Protein AF-0000000078977078 (afdb_homodimer)

Sequence (780 aa):
MAVLTDRVHCNLVEHRSKALFCRFSRFACRSRRSGPVVCAAVLPEQPAISLERPDPLFSIPIPQHGIQTDATKLVGNTPMVFLNSVTKGCLGRIAAKLESFEPCCSVKDRIALSMIDRAELQGEIKPGRTILVEPTSGNTGVALAYVAAAKGYKLILTMPETMSIERRVLLRAFGATLILTPGRLGMTGAIRKAEQLVQSTPNAFMLQQFDNPANPEVHYRTTGPEIWRDTAGRVDIFVAGVGTGGTISGVGQYLKEHKPGVQLVAVEPAESPVISGGAPGYHQIQGIGAGFVPRNLRVDLLDEVLKVNSNEAVEMARRLAVEEGLLCGISSGAAVCAAIRLAKRVENRDKLIVTVLPSFGERYLSTGGRYHPSPGSCGGVVMWQGGRKRMAVLTDRVHCNLVEHRSKALFCRFSRFACRSRRSGPVVCAAVLPEQPAISLERPDPLFSIPIPQHGIQTDATKLVGNTPMVFLNSVTKGCLGRIAAKLESFEPCCSVKDRIALSMIDRAELQGEIKPGRTILVEPTSGNTGVALAYVAAAKGYKLILTMPETMSIERRVLLRAFGATLILTPGRLGMTGAIRKAEQLVQSTPNAFMLQQFDNPANPEVHYRTTGPEIWRDTAGRVDIFVAGVGTGGTISGVGQYLKEHKPGVQLVAVEPAESPVISGGAPGYHQIQGIGAGFVPRNLRVDLLDEVLKVNSNEAVEMARRLAVEEGLLCGISSGAAVCAAIRLAKRVENRDKLIVTVLPSFGERYLSTGGRYHPSPGSCGGVVMWQGGRKR

Nearest PDB structures (foldseek):
  4aec-assembly1_B  TM=9.937E-01  e=6.343E-49  Arabidopsis thaliana
  7n2t-assembly1_A-2  TM=9.957E-01  e=2.156E-48  Citrullus lanatus
  2isq-assembly1_A  TM=9.967E-01  e=3.379E-47  Arabidopsis thaliana
  3vbe-assembly1_A  TM=9.884E-01  e=2.497E-44  Glycine max
  3vc3-assembly3_E  TM=9.603E-01  e=8.305E-45  Glycine max

Foldseek 3Di:
DDDPPPDPPPPDPPPDPPPPDPPPPPPDPPPDPPDPPPPPPPPPPPPPPPPPPDPVPLPLDDPDPDDDPFLLVQAALADKDWDDQVLPQFQATEMAGQQCSGPVFFQLLLLLSLLVVVCVVVVLADAPQAEEEEADQDPNLLSNLQNCLRRRHAYEYEFAPPDDPVSVVSSCVSPHHYDHDHPVCGSVRRVVVSVVCQVPPPRYDYSQCLAHLSQLQSLLSGVLSSVCVNCVLQAAEEEEEAASQNNLNNNLVNNCVVPVNRAGEYEAAPQQPVLVPDAGGDADQPRHRNRHRGNNHDNVSHPYYDHDHQVQLLVQLLCCCPPVVANAGSRQSRRVVVQSVVSRDPVCRHGYYYYYRGGGNPSCVVVDPPNDDDCPDDDDDDDDDDDDDD/DDDDDPDPPPDDDDDPPDPPDPPPPPDDYYDDDPDDPPPPPPPPPPPPPPPPPDPVPLPLDDPDPDDDPFLLVQAALFDKDWDDQVLPQFQATEMAGQQCSGPVFFQLLLLLSLLVVVCVVVVLADAPQAEEEEADQDPNLLSNLQNCLRRRHAYEYEFAPPDDPVSVVSSCVSPHHYDHDHPVCGSVRRVVVRVVCQVPPPRYDYSQCLAHLSQLQSLLSGVLSSVCVNCVLQAAEEEEEAASQNNLNNNLVNNCVVPVNRAGEYEAAPQQPVLVPDAGGDADQPRHRPRHRGNNHDNVSHPYYDHDHQVQLLVQLLCCCPPVVANAGSRQSRRVVVQSVVSRDPVCRHGYYYYYRGGGNPSCVVVDPPNDDDCPDDDDDDDDDDDDDD

Organism: NCBI:txid3068

pLDDT: mean 81.71, std 28.44, range [15.67, 98.94]

Solvent-accessible surface area (backbone atoms only — not comparable to full-atom values): 41829 Å² total; per-residue (Å²): 132,88,71,85,75,80,79,76,82,75,82,71,86,76,81,81,78,82,74,78,80,76,79,71,78,76,76,81,80,74,74,78,77,72,72,78,76,76,74,72,74,73,68,75,75,70,76,72,77,70,74,65,76,63,70,80,79,65,65,61,82,64,84,75,79,34,60,30,81,37,58,80,68,56,58,64,90,54,56,32,27,36,61,58,65,90,47,68,86,40,48,20,46,46,33,34,38,37,25,33,48,24,89,82,24,22,51,34,39,49,32,36,46,30,42,52,51,52,35,41,75,70,63,76,45,47,65,78,63,27,34,39,35,43,58,41,76,52,63,52,38,44,20,37,23,32,47,26,11,44,62,46,32,50,40,39,30,20,26,30,60,72,56,57,65,68,52,53,52,56,33,34,48,22,45,22,24,37,37,28,26,57,52,91,48,32,66,63,39,8,42,51,50,36,52,50,45,41,74,70,36,86,54,37,43,68,67,50,76,38,63,32,67,38,30,19,45,41,20,34,68,41,54,20,42,49,51,38,59,30,45,70,64,52,63,38,30,44,35,30,55,33,34,43,20,17,61,57,29,10,22,44,54,42,45,32,74,78,37,68,79,42,40,28,32,39,29,34,32,54,50,17,28,33,87,81,70,45,61,58,46,80,72,73,40,61,77,33,43,76,54,58,74,35,74,35,36,48,67,89,68,50,73,44,76,46,67,36,46,49,68,61,9,45,51,40,18,46,45,32,10,35,49,40,29,43,60,35,30,38,38,26,10,31,20,49,52,51,47,48,57,51,17,54,34,76,93,30,52,78,33,35,34,38,30,47,30,44,26,44,20,76,82,47,61,82,76,39,80,67,72,51,67,62,93,79,67,78,42,54,79,42,75,58,75,80,86,73,78,128,135,94,76,89,74,87,77,81,85,79,83,77,87,82,83,72,86,76,78,80,76,78,73,76,75,78,81,77,88,89,86,83,83,78,73,82,76,76,76,73,75,71,71,76,75,69,73,73,78,69,73,67,77,65,71,79,78,64,65,61,82,66,84,76,78,33,59,30,81,37,59,79,69,55,59,63,90,53,55,32,28,37,62,60,65,90,47,68,87,40,48,20,45,47,34,34,38,38,25,33,49,25,89,82,25,21,50,35,43,50,31,35,47,30,41,52,51,50,36,40,75,70,63,75,44,47,66,78,63,26,33,40,35,43,58,40,75,51,62,55,38,46,19,38,24,32,46,26,11,43,62,47,33,50,40,38,31,19,26,31,59,73,57,56,66,69,52,52,51,55,33,34,46,21,45,23,22,36,36,27,25,57,51,91,46,33,66,62,40,9,41,52,48,37,53,49,45,41,72,71,36,86,54,38,43,68,68,51,76,37,63,30,65,39,30,18,45,40,20,33,69,41,54,19,44,48,50,38,58,32,47,70,63,53,63,39,31,43,34,31,54,34,34,42,19,18,61,57,29,11,22,44,54,42,45,33,74,76,38,68,80,41,41,28,33,39,29,34,34,54,50,17,29,34,86,81,70,45,61,58,48,80,72,73,41,60,77,32,43,75,52,59,74,36,74,33,37,50,67,90,66,50,72,43,76,45,69,37,44,48,69,59,9,46,52,40,17,46,45,33,9,35,48,39,30,42,58,35,30,37,37,26,9,32,20,50,52,52,49,48,58,52,17,52,34,75,92,30,53,77,34,33,34,38,32,46,30,44,27,44,21,77,82,48,59,80,76,39,80,67,72,51,63,61,91,79,75,64,44,52,79,41,77,57,76,80,86,73,77,128

Secondary structure (DSSP, 8-state):
-------------------------------------------------------S---------SEESSGGGG-----EEE--GGGTT-SSEEEEEEGGGSTTSBTHHHHHHHHHHHHHHTTS--TTTPEEEEE--SHHHHHHHHHHHHHT-EEEEEEETTS-HHHHHHHHHTT-EEEEE-GGGHHHHHHHHHHHHHHHSTTEEE--TTT-THHHHHIIIIIHHHHHHHTTT-EEEEEEE-SSSHHHHHHHHHHHHH-TT-EEEEEEETTS-TTTT------S-TTS--SS--TT--GGG-SEEEEE-HHHHHHHHHHIIIIIS--B-HHHHHHHHHHHHHHTSGGGTT-EEEEEE-BBGGGGTTT-TTSS--TTSSS-EEE-------/-------------------------------------------------------S---------SEESSGGGG-----EEE--GGGTT-SSEEEEEEGGGSTTSBTHHHHHHHHHHHHHHTTS--TTTPEEEEE--SHHHHHHHHHHHHHT-EEEEEEETTS-HHHHHHHHHTT-EEEEE-GGGHHHHHHHHHHHHHHHSTTEEE--TTT-THHHHHIIIIIHHHHHHHTTT-EEEEEEE-SSSHHHHHHHHHHHHH-TT-EEEEEEETTS-TTTT------S-TTS--SS--TT--GGG-SEEEEE-HHHHHHHHHHIIIIIS--B-HHHHHHHHHHHHHHTSGGGTT-EEEEEE-BBGGGGTTT-TTSS--TTTS--EEE-------

InterPro domains:
  IPR001216 Cysteine synthase/cystathionine beta-synthase, pyridoxal-phosphate attachment site [PS00901] (97-115)
  IPR001926 Tryptophan synthase beta chain-like, PALP domain [PF00291] (72-358)
  IPR005856 Cysteine synthase [TIGR01136] (72-367)
  IPR005859 Cysteine synthase CysK [TIGR01139] (72-367)
  IPR036052 Tryptophan synthase beta chain-like, PALP domain superfamily [G3DSA:3.40.50.1100] (74-366)
  IPR036052 Tryptophan synthase beta chain-like, PALP domain superfamily [G3DSA:3.40.50.1100] (109-211)
  IPR036052 Tryptophan synthase beta chain-like, PALP domain superfamily [SSF53686] (70-367)
  IPR050214 Cysteine synthase/Cystathionine beta-synthase [PTHR10314] (67-367)

Structure (mmCIF, N/CA/C/O backbone):
data_AF-0000000078977078-model_v1
#
loop_
_entity.id
_entity.type
_entity.pdbx_description
1 polymer 'Cysteine synthase'
#
loop_
_atom_site.group_PDB
_atom_site.id
_atom_site.type_symbol
_atom_site.label_atom_id
_atom_site.label_alt_id
_atom_site.label_comp_id
_atom_site.label_asym_id
_atom_site.label_entity_id
_atom_site.label_seq_id
_atom_site.pdbx_PDB_ins_code
_atom_site.Cartn_x
_atom_site.Cartn_y
_atom_site.Cartn_z
_atom_site.occupancy
_atom_site.B_iso_or_equiv
_atom_site.auth_seq_id
_atom_site.auth_comp_id
_atom_site.auth_asym_id
_atom_site.auth_atom_id
_atom_site.pdbx_PDB_model_num
ATOM 1 N N . MET A 1 1 ? -59.125 16.406 -40.156 1 18.19 1 MET A N 1
ATOM 2 C CA . MET A 1 1 ? -58.875 17.797 -40.562 1 18.19 1 MET A CA 1
ATOM 3 C C . MET A 1 1 ? -59.281 18.75 -39.438 1 18.19 1 MET A C 1
ATOM 5 O O . MET A 1 1 ? -59.406 19.953 -39.625 1 18.19 1 MET A O 1
ATOM 9 N N . ALA A 1 2 ? -59.688 18.234 -38.312 1 19.25 2 ALA A N 1
ATOM 10 C CA . ALA A 1 2 ? -60.562 18.953 -37.406 1 19.25 2 ALA A CA 1
ATOM 11 C C . ALA A 1 2 ? -59.875 20.156 -36.781 1 19.25 2 ALA A C 1
ATOM 13 O O . ALA A 1 2 ? -58.688 20.062 -36.406 1 19.25 2 ALA A O 1
ATOM 14 N N . VAL A 1 3 ? -60.375 21.422 -36.875 1 18.75 3 VAL A N 1
ATOM 15 C CA . VAL A 1 3 ? -60.188 22.859 -37 1 18.75 3 VAL A CA 1
ATOM 16 C C . VAL A 1 3 ? -60 23.469 -35.594 1 18.75 3 VAL A C 1
ATOM 18 O O . VAL A 1 3 ? -59.688 24.656 -35.469 1 18.75 3 VAL A O 1
ATOM 21 N N . LEU A 1 4 ? -60.25 22.734 -34.5 1 19.67 4 LEU A N 1
ATOM 22 C CA . LEU A 1 4 ? -60.781 23.5 -33.406 1 19.67 4 LEU A CA 1
ATOM 23 C C . LEU A 1 4 ? -59.75 24.453 -32.812 1 19.67 4 LEU A C 1
ATOM 25 O O . LEU A 1 4 ? -58.656 24.016 -32.438 1 19.67 4 LEU A O 1
ATOM 29 N N . THR A 1 5 ? -59.781 25.781 -33.188 1 19.45 5 THR A N 1
ATOM 30 C CA . THR A 1 5 ? -59.062 27.062 -33.062 1 19.45 5 THR A CA 1
ATOM 31 C C . THR A 1 5 ? -59.125 27.562 -31.625 1 19.45 5 THR A C 1
ATOM 33 O O . THR A 1 5 ? -60.188 27.906 -31.094 1 19.45 5 THR A O 1
ATOM 36 N N . ASP A 1 6 ? -58.594 26.781 -30.672 1 19.33 6 ASP A N 1
ATOM 37 C CA . ASP A 1 6 ? -58.75 27.016 -29.234 1 19.33 6 ASP A CA 1
ATOM 38 C C . ASP A 1 6 ? -58.281 28.422 -28.844 1 19.33 6 ASP A C 1
ATOM 40 O O . ASP A 1 6 ? -57.188 28.844 -29.219 1 19.33 6 ASP A O 1
ATOM 44 N N . ARG A 1 7 ? -59.219 29.328 -28.609 1 17.3 7 ARG A N 1
ATOM 45 C CA . ARG A 1 7 ? -59.375 30.75 -28.344 1 17.3 7 ARG A CA 1
ATOM 46 C C . ARG A 1 7 ? -58.562 31.172 -27.141 1 17.3 7 ARG A C 1
ATOM 48 O O . ARG A 1 7 ? -58.656 30.562 -26.062 1 17.3 7 ARG A O 1
ATOM 55 N N . VAL A 1 8 ? -57.406 31.984 -27.25 1 18.94 8 VAL A N 1
ATOM 56 C CA . VAL A 1 8 ? -56.219 32.562 -26.625 1 18.94 8 VAL A CA 1
ATOM 57 C C . VAL A 1 8 ? -56.656 33.625 -25.609 1 18.94 8 VAL A C 1
ATOM 59 O O . VAL A 1 8 ? -55.812 34.281 -25 1 18.94 8 VAL A O 1
ATOM 62 N N . HIS A 1 9 ? -57.906 33.469 -24.875 1 18.17 9 HIS A N 1
ATOM 63 C CA . HIS A 1 9 ? -58.312 34.75 -24.344 1 18.17 9 HIS A CA 1
ATOM 64 C C . HIS A 1 9 ? -57.312 35.25 -23.297 1 18.17 9 HIS A C 1
ATOM 66 O O . HIS A 1 9 ? -56.969 34.531 -22.375 1 18.17 9 HIS A O 1
ATOM 72 N N . CYS A 1 10 ? -56.5 36.406 -23.547 1 18.19 10 CYS A N 1
ATOM 73 C CA . CYS A 1 10 ? -55.438 37.281 -23.062 1 18.19 10 CYS A CA 1
ATOM 74 C C . CYS A 1 10 ? -55.906 38.062 -21.828 1 18.19 10 CYS A C 1
ATOM 76 O O . CYS A 1 10 ? -56.469 39.125 -21.969 1 18.19 10 CYS A O 1
ATOM 78 N N . ASN A 1 11 ? -56.625 37.406 -20.844 1 18.23 11 ASN A N 1
ATOM 79 C CA . ASN A 1 11 ? -57.219 38.375 -19.953 1 18.23 11 ASN A CA 1
ATOM 80 C C . ASN A 1 11 ? -56.188 39.25 -19.266 1 18.23 11 ASN A C 1
ATOM 82 O O . ASN A 1 11 ? -55.156 38.75 -18.812 1 18.23 11 ASN A O 1
ATOM 86 N N . LEU A 1 12 ? -56.219 40.594 -19.406 1 18.31 12 LEU A N 1
ATOM 87 C CA . LEU A 1 12 ? -55.531 41.906 -19.25 1 18.31 12 LEU A CA 1
ATOM 88 C C . LEU A 1 12 ? -55.469 42.312 -17.797 1 18.31 12 LEU A C 1
ATOM 90 O O . LEU A 1 12 ? -54.875 43.344 -17.453 1 18.31 12 LEU A O 1
ATOM 94 N N . VAL A 1 13 ? -55.719 41.5 -16.656 1 19.59 13 VAL A N 1
ATOM 95 C CA . VAL A 1 13 ? -56.156 42.344 -15.586 1 19.59 13 VAL A CA 1
ATOM 96 C C . VAL A 1 13 ? -55.031 43.219 -15.078 1 19.59 13 VAL A C 1
ATOM 98 O O . VAL A 1 13 ? -53.906 42.75 -14.93 1 19.59 13 VAL A O 1
ATOM 101 N N . GLU A 1 14 ? -55.156 44.562 -15.07 1 18.69 14 GLU A N 1
ATOM 102 C CA . GLU A 1 14 ? -54.469 45.844 -14.922 1 18.69 14 GLU A CA 1
ATOM 103 C C . GLU A 1 14 ? -54.125 46.125 -13.461 1 18.69 14 GLU A C 1
ATOM 105 O O . GLU A 1 14 ? -54.938 46.594 -12.695 1 18.69 14 GLU A O 1
ATOM 110 N N . HIS A 1 15 ? -53.719 45.125 -12.625 1 19.67 15 HIS A N 1
ATOM 111 C CA . HIS A 1 15 ? -53.75 45.531 -11.219 1 19.67 15 HIS A CA 1
ATOM 112 C C . HIS A 1 15 ? -52.781 46.656 -10.953 1 19.67 15 HIS A C 1
ATOM 114 O O . HIS A 1 15 ? -51.656 46.656 -11.461 1 19.67 15 HIS A O 1
ATOM 120 N N . ARG A 1 16 ? -53.312 47.812 -10.578 1 18.02 16 ARG A N 1
ATOM 121 C CA . ARG A 1 16 ? -52.906 49.219 -10.312 1 18.02 16 ARG A CA 1
ATOM 122 C C . ARG A 1 16 ? -51.875 49.281 -9.203 1 18.02 16 ARG A C 1
ATOM 124 O O . ARG A 1 16 ? -51.938 48.5 -8.25 1 18.02 16 ARG A O 1
ATOM 131 N N . SER A 1 17 ? -50.719 49.969 -9.453 1 17.2 17 SER A N 1
ATOM 132 C CA . SER A 1 17 ? -49.375 50.25 -9.023 1 17.2 17 SER A CA 1
ATOM 133 C C . SER A 1 17 ? -49.344 51.156 -7.793 1 17.2 17 SER A C 1
ATOM 135 O O . SER A 1 17 ? -49.25 52.375 -7.918 1 17.2 17 SER A O 1
ATOM 137 N N . LYS A 1 18 ? -50.375 50.938 -6.789 1 18.95 18 LYS A N 1
ATOM 138 C CA . LYS A 1 18 ? -50.469 52.062 -5.875 1 18.95 18 LYS A CA 1
ATOM 139 C C . LYS A 1 18 ? -49.125 52.406 -5.273 1 18.95 18 LYS A C 1
ATOM 141 O O . LYS A 1 18 ? -48.469 51.531 -4.688 1 18.95 18 LYS A O 1
ATOM 146 N N . ALA A 1 19 ? -48.438 53.531 -5.629 1 17.72 19 ALA A N 1
ATOM 147 C CA . ALA A 1 19 ? -47.156 54.219 -5.473 1 17.72 19 ALA A CA 1
ATOM 148 C C . ALA A 1 19 ? -46.938 54.656 -4.035 1 17.72 19 ALA A C 1
ATOM 150 O O . ALA A 1 19 ? -47.594 55.594 -3.572 1 17.72 19 ALA A O 1
ATOM 151 N N . LEU A 1 20 ? -47.188 53.75 -3.021 1 19.64 20 LEU A N 1
ATOM 152 C CA . LEU A 1 20 ? -47.156 54.312 -1.68 1 19.64 20 LEU A CA 1
ATOM 153 C C . LEU A 1 20 ? -45.844 55.094 -1.464 1 19.64 20 LEU A C 1
ATOM 155 O O . LEU A 1 20 ? -44.781 54.625 -1.812 1 19.64 20 LEU A O 1
ATOM 159 N N . PHE A 1 21 ? -45.969 56.438 -1.251 1 18.36 21 PHE A N 1
ATOM 160 C CA . PHE A 1 21 ? -45.125 57.625 -1.097 1 18.36 21 PHE A CA 1
ATOM 161 C C . PHE A 1 21 ? -44.156 57.438 0.065 1 18.36 21 PHE A C 1
ATOM 163 O O . PHE A 1 21 ? -44.562 57.062 1.168 1 18.36 21 PHE A O 1
ATOM 170 N N . CYS A 1 22 ? -42.875 57.062 -0.176 1 18.09 22 CYS A N 1
ATOM 171 C CA . CYS A 1 22 ? -41.625 56.844 0.519 1 18.09 22 CYS A CA 1
ATOM 172 C C . CYS A 1 22 ? -41.188 58.062 1.299 1 18.09 22 CYS A C 1
ATOM 174 O O . CYS A 1 22 ? -40.688 59.031 0.715 1 18.09 22 CYS A O 1
ATOM 176 N N . ARG A 1 23 ? -42.188 58.594 2.154 1 19.31 23 ARG A N 1
ATOM 177 C CA . ARG A 1 23 ? -41.812 59.875 2.732 1 19.31 23 ARG A CA 1
ATOM 178 C C . ARG A 1 23 ? -40.438 59.812 3.371 1 19.31 23 ARG A C 1
ATOM 180 O O . ARG A 1 23 ? -40.156 58.875 4.148 1 19.31 23 ARG A O 1
ATOM 187 N N . PHE A 1 24 ? -39.438 60.406 2.746 1 19.3 24 PHE A N 1
ATOM 188 C CA . PHE A 1 24 ? -38 60.562 2.854 1 19.3 24 PHE A CA 1
ATOM 189 C C . PHE A 1 24 ? -37.625 61.281 4.137 1 19.3 24 PHE A C 1
ATOM 191 O O . PHE A 1 24 ? -37.469 62.5 4.137 1 19.3 24 PHE A O 1
ATOM 198 N N . SER A 1 25 ? -38.438 61.094 5.262 1 19.3 25 SER A N 1
ATOM 199 C CA . SER A 1 25 ? -38.156 62.188 6.191 1 19.3 25 SER A CA 1
ATOM 200 C C . SER A 1 25 ? -36.656 62.219 6.543 1 19.3 25 SER A C 1
ATOM 202 O O . SER A 1 25 ? -36.031 61.188 6.746 1 19.3 25 SER A O 1
ATOM 204 N N . ARG A 1 26 ? -35.969 63.344 6.16 1 20.53 26 ARG A N 1
ATOM 205 C CA . ARG A 1 26 ? -34.625 63.844 6.117 1 20.53 26 ARG A CA 1
ATOM 206 C C . ARG A 1 26 ? -34.031 63.969 7.52 1 20.53 26 ARG A C 1
ATOM 208 O O . ARG A 1 26 ? -33.969 65.062 8.078 1 20.53 26 ARG A O 1
ATOM 215 N N . PHE A 1 27 ? -34.625 63.188 8.508 1 20.78 27 PHE A N 1
ATOM 216 C CA . PHE A 1 27 ? -34.25 63.719 9.805 1 20.78 27 PHE A CA 1
ATOM 217 C C . PHE A 1 27 ? -32.75 63.844 9.922 1 20.78 27 PHE A C 1
ATOM 219 O O . PHE A 1 27 ? -32 63.094 9.273 1 20.78 27 PHE A O 1
ATOM 226 N N . ALA A 1 28 ? -32.281 64.875 10.75 1 21.62 28 ALA A N 1
ATOM 227 C CA . ALA A 1 28 ? -31.141 65.75 11.117 1 21.62 28 ALA A CA 1
ATOM 228 C C . ALA A 1 28 ? -30 64.938 11.695 1 21.62 28 ALA A C 1
ATOM 230 O O . ALA A 1 28 ? -30.219 64.062 12.562 1 21.62 28 ALA A O 1
ATOM 231 N N . CYS A 1 29 ? -28.828 64.812 11 1 20.28 29 CYS A N 1
ATOM 232 C CA . CYS A 1 29 ? -27.547 64.125 11 1 20.28 29 CYS A CA 1
ATOM 233 C C . CYS A 1 29 ? -26.75 64.438 12.258 1 20.28 29 CYS A C 1
ATOM 235 O O . CYS A 1 29 ? -25.891 65.312 12.242 1 20.28 29 CYS A O 1
ATOM 237 N N . ARG A 1 30 ? -27.516 64.812 13.398 1 20.77 30 ARG A N 1
ATOM 238 C CA . ARG A 1 30 ? -26.672 65.438 14.375 1 20.77 30 ARG A CA 1
ATOM 239 C C . ARG A 1 30 ? -25.406 64.625 14.648 1 20.77 30 ARG A C 1
ATOM 241 O O . ARG A 1 30 ? -25.453 63.406 14.656 1 20.77 30 ARG A O 1
ATOM 248 N N . SER A 1 31 ? -24.25 65.375 14.609 1 20.69 31 SER A N 1
ATOM 249 C CA . SER A 1 31 ? -22.812 65.125 14.516 1 20.69 31 SER A CA 1
ATOM 250 C C . SER A 1 31 ? -22.297 64.375 15.719 1 20.69 31 SER A C 1
ATOM 252 O O . SER A 1 31 ? -21.094 64.062 15.789 1 20.69 31 SER A O 1
ATOM 254 N N . ARG A 1 32 ? -23.172 64.188 16.797 1 22.19 32 ARG A N 1
ATOM 255 C CA . ARG A 1 32 ? -22.375 64.188 18.031 1 22.19 32 ARG A CA 1
ATOM 256 C C . ARG A 1 32 ? -21.359 63.031 18.016 1 22.19 32 ARG A C 1
ATOM 258 O O . ARG A 1 32 ? -21.594 61.969 17.438 1 22.19 32 ARG A O 1
ATOM 265 N N . ARG A 1 33 ? -20.109 63.312 18.453 1 23.05 33 ARG A N 1
ATOM 266 C CA . ARG A 1 33 ? -18.75 62.781 18.516 1 23.05 33 ARG A CA 1
ATOM 267 C C . ARG A 1 33 ? -18.703 61.469 19.297 1 23.05 33 ARG A C 1
ATOM 269 O O . ARG A 1 33 ? -1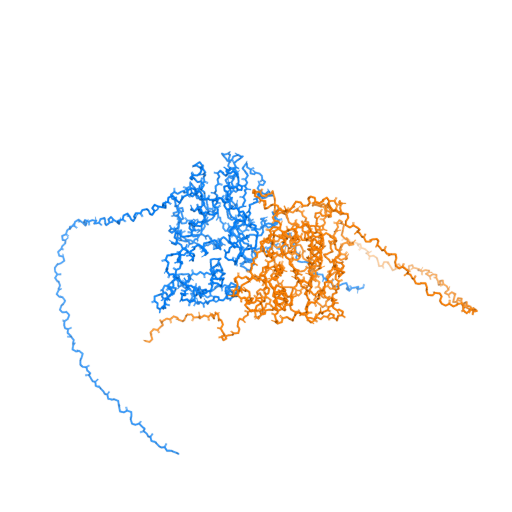7.625 61.031 19.703 1 23.05 33 ARG A O 1
ATOM 276 N N . SER A 1 34 ? -19.984 60.844 19.578 1 22.48 34 SER A N 1
ATOM 277 C CA . SER A 1 34 ? -19.875 59.969 20.75 1 22.48 34 SER A CA 1
ATOM 278 C C . SER A 1 34 ? -18.906 58.812 20.469 1 22.48 34 SER A C 1
ATOM 280 O O . SER A 1 34 ? -18.828 58.312 19.344 1 22.48 34 SER A O 1
ATOM 282 N N . GLY A 1 35 ? -17.828 58.719 21.266 1 25.23 35 GLY A N 1
ATOM 283 C CA . GLY A 1 35 ? -16.688 57.812 21.297 1 25.23 35 GLY A CA 1
ATOM 284 C C . GLY A 1 35 ? -17.078 56.375 21.281 1 25.23 35 GLY A C 1
ATOM 285 O O . GLY A 1 35 ? -18.047 55.969 21.922 1 25.23 35 GLY A O 1
ATOM 286 N N . PRO A 1 36 ? -17.031 55.719 20.094 1 25.16 36 PRO A N 1
ATOM 287 C CA . PRO A 1 36 ? -17.562 54.344 19.938 1 25.16 36 PRO A CA 1
ATOM 288 C C . PRO A 1 36 ? -17.031 53.375 20.984 1 25.16 36 PRO A C 1
ATOM 290 O O . PRO A 1 36 ? -15.852 53.406 21.328 1 25.16 36 PRO A O 1
ATOM 293 N N . VAL A 1 37 ? -17.812 53.156 22.062 1 24.94 37 VAL A N 1
ATOM 294 C CA . VAL A 1 37 ? -17.5 52.125 23.047 1 24.94 37 VAL A CA 1
ATOM 295 C C . VAL A 1 37 ? -17.328 50.781 22.359 1 24.94 37 VAL A C 1
ATOM 297 O O . VAL A 1 37 ? -18.219 50.312 21.672 1 24.94 37 VAL A O 1
ATOM 300 N N . VAL A 1 38 ? -16.141 50.5 21.875 1 23.44 38 VAL A N 1
ATOM 301 C CA . VAL A 1 38 ? -15.789 49.219 21.281 1 23.44 38 VAL A CA 1
ATOM 302 C C . VAL A 1 38 ? -16.234 48.062 22.188 1 23.44 38 VAL A C 1
ATOM 304 O O . VAL A 1 38 ? -15.781 47.969 23.328 1 23.44 38 VAL A O 1
ATOM 307 N N . CYS A 1 39 ? -17.578 47.781 22.234 1 22.08 39 CYS A N 1
ATOM 308 C CA . CYS A 1 39 ? -18.016 46.594 22.953 1 22.08 39 CYS A CA 1
ATOM 309 C C . CYS A 1 39 ? -17.156 45.375 22.594 1 22.08 39 CYS A C 1
ATOM 311 O O . CYS A 1 39 ? -17.141 44.938 21.453 1 22.08 39 CYS A O 1
ATOM 313 N N . ALA A 1 40 ? -15.953 45.25 23.141 1 24.33 40 ALA A N 1
ATOM 314 C CA . ALA A 1 40 ? -15.125 44.062 23.031 1 24.33 40 ALA A CA 1
ATOM 315 C C . ALA A 1 40 ? -15.938 42.781 23.312 1 24.33 40 ALA A C 1
ATOM 317 O O . ALA A 1 40 ? -16.406 42.594 24.438 1 24.33 40 ALA A O 1
ATOM 318 N N . ALA A 1 41 ? -16.859 42.5 22.438 1 24.33 41 ALA A N 1
ATOM 319 C CA . ALA A 1 41 ? -17.516 41.188 22.641 1 24.33 41 ALA A CA 1
ATOM 320 C C . ALA A 1 41 ? -16.5 40.125 23 1 24.33 41 ALA A C 1
ATOM 322 O O . ALA A 1 41 ? -15.562 39.875 22.25 1 24.33 41 ALA A O 1
ATOM 323 N N . VAL A 1 42 ? -16.188 40 24.266 1 27.8 42 VAL A N 1
ATOM 324 C CA . VAL A 1 42 ? -15.43 38.906 24.828 1 27.8 42 VAL A CA 1
ATOM 325 C C . VAL A 1 42 ? -16 37.562 24.328 1 27.8 42 VAL A C 1
ATOM 327 O O . VAL A 1 42 ? -17.188 37.281 24.547 1 27.8 42 VAL A O 1
ATOM 330 N N . LEU A 1 43 ? -15.672 37.219 23.141 1 26.41 43 LEU A N 1
ATOM 331 C CA . LEU A 1 43 ? -16.062 35.875 22.719 1 26.41 43 LEU A CA 1
ATOM 332 C C . LEU A 1 43 ? -15.875 34.875 23.828 1 26.41 43 LEU A C 1
ATOM 334 O O . LEU A 1 43 ? -14.844 34.875 24.516 1 26.41 43 LEU A O 1
ATOM 338 N N . PRO A 1 44 ? -16.953 34.406 24.453 1 28.72 44 PRO A N 1
ATOM 339 C CA . PRO A 1 44 ? -16.797 33.438 25.531 1 28.72 44 PRO A CA 1
ATOM 340 C C . PRO A 1 44 ? -15.766 32.344 25.203 1 28.72 44 PRO A C 1
ATOM 342 O O . PRO A 1 44 ? -15.562 32.031 24.031 1 28.72 44 PRO A O 1
ATOM 345 N N . GLU A 1 45 ? -14.703 32.25 25.984 1 28.67 45 GLU A N 1
ATOM 346 C CA . GLU A 1 45 ? -13.688 31.203 25.969 1 28.67 45 GLU A CA 1
ATOM 347 C C . GLU A 1 45 ? -14.328 29.828 25.812 1 28.67 45 GLU A C 1
ATOM 349 O O . GLU A 1 45 ? -15.172 29.438 26.625 1 28.67 45 GLU A O 1
ATOM 354 N N . GLN A 1 46 ? -14.727 29.453 24.656 1 28.25 46 GLN A N 1
ATOM 355 C CA . GLN A 1 46 ? -15.164 28.062 24.594 1 28.25 46 GLN A CA 1
ATOM 356 C C . GLN A 1 46 ? -14.258 27.156 25.438 1 28.25 46 GLN A C 1
ATOM 358 O O . GLN A 1 46 ? -13.031 27.312 25.422 1 28.25 46 GLN A O 1
ATOM 363 N N . PRO A 1 47 ? -14.781 26.578 26.5 1 29.91 47 PRO A N 1
ATOM 364 C CA . PRO A 1 47 ? -13.938 25.75 27.375 1 29.91 47 PRO A CA 1
ATOM 365 C C . PRO A 1 47 ? -13.016 24.812 26.594 1 29.91 47 PRO A C 1
ATOM 367 O O . PRO A 1 47 ? -13.352 24.391 25.484 1 29.91 47 PRO A O 1
ATOM 370 N N . ALA A 1 48 ? -11.734 24.969 26.703 1 32.88 48 ALA A N 1
ATOM 371 C CA . ALA A 1 48 ? -10.742 24 26.25 1 32.88 48 ALA A CA 1
ATOM 372 C C . ALA A 1 48 ? -11.242 22.578 26.453 1 32.88 48 ALA A C 1
ATOM 374 O O . ALA A 1 48 ? -11.672 22.219 27.547 1 32.88 48 ALA A O 1
ATOM 375 N N . ILE A 1 49 ? -11.852 21.969 25.562 1 32.03 49 ILE A N 1
ATOM 376 C CA . ILE A 1 49 ? -12.164 20.562 25.672 1 32.03 49 ILE A CA 1
ATOM 377 C C . ILE A 1 49 ? -11.016 19.828 26.375 1 32.03 49 ILE A C 1
ATOM 379 O O . ILE A 1 49 ? -9.891 19.797 25.875 1 32.03 49 ILE A O 1
ATOM 383 N N . SER A 1 50 ? -11.016 19.953 27.734 1 29.14 50 SER A N 1
ATOM 384 C CA . SER A 1 50 ? -10.102 19.094 28.469 1 29.14 50 SER A CA 1
ATOM 385 C C . SER A 1 50 ? -10.117 17.672 27.922 1 29.14 50 SER A C 1
ATOM 387 O O . SER A 1 50 ? -11.164 17.016 27.891 1 29.14 50 SER A O 1
ATOM 389 N N . LEU A 1 51 ? -9.383 17.391 26.938 1 32.69 51 LEU A N 1
ATOM 390 C CA . LEU A 1 51 ? -9.172 15.984 26.641 1 32.69 51 LEU A CA 1
ATOM 391 C C . LEU A 1 51 ? -8.992 15.18 27.922 1 32.69 51 LEU A C 1
ATOM 393 O O . LEU A 1 51 ? -8.039 15.398 28.672 1 32.69 51 LEU A O 1
ATOM 397 N N . GLU A 1 52 ? -10.016 14.961 28.734 1 29.84 52 GLU A N 1
ATOM 398 C CA . GLU A 1 52 ? -9.898 14.023 29.859 1 29.84 52 GLU A CA 1
ATOM 399 C C . GLU A 1 52 ? -8.844 12.961 29.578 1 29.84 52 GLU A C 1
ATOM 401 O O . GLU A 1 52 ? -8.672 12.531 28.438 1 29.84 52 GLU A O 1
ATOM 406 N N . ARG A 1 53 ? -7.898 12.836 30.531 1 34.12 53 ARG A N 1
ATOM 407 C CA . ARG A 1 53 ? -6.797 11.883 30.469 1 34.12 53 ARG A CA 1
ATOM 408 C C . ARG A 1 53 ? -7.293 10.492 30.094 1 34.12 53 ARG A C 1
ATOM 410 O O . ARG A 1 53 ? -8.125 9.906 30.781 1 34.12 53 ARG A O 1
ATOM 417 N N . PRO A 1 54 ? -7.363 10.312 28.797 1 34.5 54 PRO A N 1
ATOM 418 C CA . PRO A 1 54 ? -7.742 8.898 28.672 1 34.5 54 PRO A CA 1
ATOM 419 C C . PRO A 1 54 ? -7 8 29.672 1 34.5 54 PRO A C 1
ATOM 421 O O . PRO A 1 54 ? -5.938 8.375 30.172 1 34.5 54 PRO A O 1
ATOM 424 N N . ASP A 1 55 ? -7.582 7.031 30.312 1 30.61 55 ASP A N 1
ATOM 425 C CA . ASP A 1 55 ? -6.922 6.031 31.141 1 30.61 55 ASP A CA 1
ATOM 426 C C . ASP A 1 55 ? -5.52 5.719 30.625 1 30.61 55 ASP A C 1
ATOM 428 O O . ASP A 1 55 ? -5.312 5.609 29.406 1 30.61 55 ASP A O 1
ATOM 432 N N . PRO A 1 56 ? -4.449 6.145 31.297 1 36.06 56 PRO A N 1
ATOM 433 C CA . PRO A 1 56 ? -3.045 5.926 30.953 1 36.06 56 PRO A CA 1
ATOM 434 C C . PRO A 1 56 ? -2.824 4.621 30.188 1 36.06 56 PRO A C 1
ATOM 436 O O . PRO A 1 56 ? -1.706 4.34 29.75 1 36.06 56 PRO A O 1
ATOM 439 N N . LEU A 1 57 ? -3.539 3.607 30.562 1 32.44 57 LEU A N 1
ATOM 440 C CA . LEU A 1 57 ? -3.143 2.322 30 1 32.44 57 LEU A CA 1
ATOM 441 C C . LEU A 1 57 ? -3.32 2.314 28.484 1 32.44 57 LEU A C 1
ATOM 443 O O . LEU A 1 57 ? -4.316 1.8 27.984 1 32.44 57 LEU A O 1
ATOM 447 N N . PHE A 1 58 ? -3.236 3.439 27.922 1 38.59 58 PHE A N 1
ATOM 448 C CA . PHE A 1 58 ? -3.244 3.479 26.453 1 38.59 58 PHE A CA 1
ATOM 449 C C . PHE A 1 58 ? -2.227 2.498 25.891 1 38.59 58 PHE A C 1
ATOM 451 O O . PHE A 1 58 ? -1.02 2.686 26.047 1 38.59 58 PHE A O 1
ATOM 458 N N . SER A 1 59 ? -2.598 1.235 25.844 1 40.66 59 SER A N 1
ATOM 459 C CA . SER A 1 59 ? -1.846 0.063 25.406 1 40.66 59 SER A CA 1
ATOM 460 C C . SER A 1 59 ? -1.206 0.294 24.047 1 40.66 59 SER A C 1
ATOM 462 O O . SER A 1 59 ? -1.832 0.862 23.141 1 40.66 59 SER A O 1
ATOM 464 N N . ILE A 1 60 ? 0.083 0.561 24.125 1 49.03 60 ILE A N 1
ATOM 465 C CA . ILE A 1 60 ? 0.885 0.5 22.906 1 49.03 60 ILE A CA 1
ATOM 466 C C . ILE A 1 60 ? 0.281 -0.518 21.938 1 49.03 60 ILE A C 1
ATOM 468 O O . ILE A 1 60 ? 0.03 -1.666 22.312 1 49.03 60 ILE A O 1
ATOM 472 N N . PRO A 1 61 ? -0.225 0.045 20.859 1 52.16 61 PRO A N 1
ATOM 473 C CA . PRO A 1 61 ? -0.795 -0.909 19.906 1 52.16 61 PRO A CA 1
ATOM 474 C C . PRO A 1 61 ? 0.118 -2.105 19.656 1 52.16 61 PRO A C 1
ATOM 476 O O . PRO A 1 61 ? 1.321 -1.934 19.438 1 52.16 61 PRO A O 1
ATOM 479 N N . ILE A 1 62 ? -0.271 -3.318 20.141 1 53.72 62 ILE A N 1
ATOM 480 C CA . ILE A 1 62 ? 0.44 -4.559 19.859 1 53.72 62 ILE A CA 1
ATOM 481 C C . ILE A 1 62 ? 0.09 -5.043 18.453 1 53.72 62 ILE A C 1
ATOM 483 O O . ILE A 1 62 ? -1.074 -5.004 18.047 1 53.72 62 ILE A O 1
ATOM 487 N N . PRO A 1 63 ? 1.157 -5.18 17.719 1 59.09 63 PRO A N 1
ATOM 488 C CA . PRO A 1 63 ? 0.854 -5.738 16.391 1 59.09 63 PRO A CA 1
ATOM 489 C C . PRO A 1 63 ? -0.14 -6.895 16.453 1 59.09 63 PRO A C 1
ATOM 491 O O . PRO A 1 63 ? -0.044 -7.75 17.344 1 59.09 63 PRO A O 1
ATOM 494 N N . GLN A 1 64 ? -1.229 -6.676 15.82 1 62.94 64 GLN A N 1
ATOM 495 C CA . GLN A 1 64 ? -2.316 -7.648 15.883 1 62.94 64 GLN A CA 1
ATOM 496 C C . GLN A 1 64 ? -2.02 -8.859 15.008 1 62.94 64 GLN A C 1
ATOM 498 O O . GLN A 1 64 ? -1.859 -8.734 13.789 1 62.94 64 GLN A O 1
ATOM 503 N N . HIS A 1 65 ? -1.511 -9.883 15.641 1 78.81 65 HIS A N 1
ATOM 504 C CA . HIS A 1 65 ? -1.487 -11.172 14.969 1 78.81 65 HIS A CA 1
ATOM 505 C C . HIS A 1 65 ? -2.883 -11.789 14.898 1 78.81 65 HIS A C 1
ATOM 507 O O . HIS A 1 65 ? -3.783 -11.367 15.633 1 78.81 65 HIS A O 1
ATOM 513 N N . GLY A 1 66 ? -3.074 -12.477 13.797 1 92.81 66 GLY A N 1
ATOM 514 C CA . GLY A 1 66 ? -4.371 -13.102 13.609 1 92.81 66 GLY A CA 1
ATOM 515 C C . GLY A 1 66 ? -5.137 -12.547 12.422 1 92.81 66 GLY A C 1
ATOM 516 O O . GLY A 1 66 ? -4.668 -11.617 11.758 1 92.81 66 GLY A O 1
ATOM 517 N N . ILE A 1 67 ? -6.191 -13.164 12.219 1 97.94 67 ILE A N 1
ATOM 518 C CA . ILE A 1 67 ? -7.055 -12.719 11.133 1 97.94 67 ILE A CA 1
ATOM 519 C C . ILE A 1 67 ? -7.953 -11.586 11.617 1 97.94 67 ILE A C 1
ATOM 521 O O . ILE A 1 67 ? -8.68 -11.734 12.602 1 97.94 67 ILE A O 1
ATOM 525 N N . GLN A 1 68 ? -7.859 -10.422 11.016 1 97.88 68 GLN A N 1
ATOM 526 C CA . GLN A 1 68 ? -8.711 -9.289 11.375 1 97.88 68 GLN A CA 1
ATOM 527 C C . GLN A 1 68 ? -10.164 -9.547 10.984 1 97.88 68 GLN A C 1
ATOM 529 O O . GLN A 1 68 ? -10.43 -10.258 10.008 1 97.88 68 GLN A O 1
ATOM 534 N N . THR A 1 69 ? -11.094 -8.969 11.695 1 97.62 69 THR A N 1
ATOM 535 C CA . THR A 1 69 ? -12.508 -9.281 11.539 1 97.62 69 THR A CA 1
ATOM 536 C C . THR A 1 69 ? -13.07 -8.641 10.273 1 97.62 69 THR A C 1
ATOM 538 O O . THR A 1 69 ? -14.031 -9.141 9.688 1 97.62 69 THR A O 1
ATOM 541 N N . ASP A 1 70 ? -12.555 -7.426 9.938 1 97.44 70 ASP A N 1
ATOM 542 C CA . ASP A 1 70 ? -12.938 -6.719 8.719 1 97.44 70 ASP A CA 1
ATOM 543 C C . ASP A 1 70 ? -11.859 -5.727 8.297 1 97.44 70 ASP A C 1
ATOM 545 O O . ASP A 1 70 ? -10.859 -5.551 9 1 97.44 70 ASP A O 1
ATOM 549 N N . ALA A 1 71 ? -12.078 -5.078 7.203 1 98.06 71 ALA A N 1
ATOM 550 C CA . ALA A 1 71 ? -11.039 -4.258 6.586 1 98.06 71 ALA A CA 1
ATOM 551 C C . ALA A 1 71 ? -10.703 -3.047 7.453 1 98.06 71 ALA A C 1
ATOM 553 O O . ALA A 1 71 ? -9.609 -2.486 7.355 1 98.06 71 ALA A O 1
ATOM 554 N N . THR A 1 72 ? -11.625 -2.525 8.297 1 98.12 72 THR A N 1
ATOM 555 C CA . THR A 1 72 ? -11.391 -1.336 9.109 1 98.12 72 THR A CA 1
ATOM 556 C C . THR A 1 72 ? -10.375 -1.628 10.211 1 98.12 72 THR A C 1
ATOM 558 O O . THR A 1 72 ? -9.805 -0.705 10.797 1 98.12 72 THR A O 1
ATOM 561 N N . LYS A 1 73 ? -10.156 -2.918 10.477 1 97.62 73 LYS A N 1
ATOM 562 C CA . LYS A 1 73 ? -9.25 -3.307 11.555 1 97.62 73 LYS A CA 1
ATOM 563 C C . LYS A 1 73 ? -7.805 -3.377 11.062 1 97.62 73 LYS A C 1
ATOM 565 O O . LYS A 1 73 ? -6.895 -3.697 11.828 1 97.62 73 LYS A O 1
ATOM 570 N N . LEU A 1 74 ? -7.594 -2.994 9.828 1 97.56 74 LEU A N 1
ATOM 571 C CA . LEU A 1 74 ? -6.273 -3.053 9.211 1 97.56 74 LEU A CA 1
ATOM 572 C C . LEU A 1 74 ? -5.539 -1.725 9.375 1 97.56 74 LEU A C 1
ATOM 574 O O . LEU A 1 74 ? -4.352 -1.625 9.062 1 97.56 74 LEU A O 1
ATOM 578 N N . VAL A 1 75 ? -6.188 -0.688 9.859 1 98.19 75 VAL A N 1
ATOM 579 C CA . VAL A 1 75 ? -5.629 0.659 9.938 1 98.19 75 VAL A CA 1
ATOM 580 C C . VAL A 1 75 ? -4.645 0.745 11.102 1 98.19 75 VAL A C 1
ATOM 582 O O . VAL A 1 75 ? -4.949 0.309 12.219 1 98.19 75 VAL A O 1
ATOM 585 N N . GLY A 1 76 ? -3.441 1.244 10.844 1 96.69 76 GLY A N 1
ATOM 586 C CA . GLY A 1 76 ? -2.49 1.52 11.914 1 96.69 76 GLY A CA 1
ATOM 587 C C . GLY A 1 76 ? -1.33 0.542 11.945 1 96.69 76 GLY A C 1
ATOM 588 O O . GLY A 1 76 ? -1.163 -0.26 11.023 1 96.69 76 GLY A O 1
ATOM 589 N N . ASN A 1 77 ? -0.39 0.776 12.891 1 96 77 ASN A N 1
ATOM 590 C CA . ASN A 1 77 ? 0.81 -0.017 13.133 1 96 77 ASN A CA 1
ATOM 591 C C . ASN A 1 77 ? 1.712 -0.061 11.906 1 96 77 ASN A C 1
ATOM 593 O O . ASN A 1 77 ? 2.152 -1.135 11.492 1 96 77 ASN A O 1
ATOM 597 N N . THR A 1 78 ? 1.853 1.106 11.352 1 97.31 78 THR A N 1
ATOM 598 C CA . THR A 1 78 ? 2.697 1.204 10.164 1 97.31 78 THR A CA 1
ATOM 599 C C . THR A 1 78 ? 4.172 1.185 10.555 1 97.31 78 THR A C 1
ATOM 601 O O . THR A 1 78 ? 4.531 1.549 11.672 1 97.31 78 THR A O 1
ATOM 604 N N . PRO A 1 79 ? 5.059 0.815 9.664 1 97.62 79 PRO A N 1
ATOM 605 C CA . PRO A 1 79 ? 6.473 0.655 10.008 1 97.62 79 PRO A CA 1
ATOM 606 C C . PRO A 1 79 ? 7.242 1.973 9.961 1 97.62 79 PRO A C 1
ATOM 608 O O . PRO A 1 79 ? 6.715 2.984 9.5 1 97.62 79 PRO A O 1
ATOM 611 N N . MET A 1 80 ? 8.398 1.952 10.539 1 98.5 80 MET A N 1
ATOM 612 C CA . MET A 1 80 ? 9.375 3.033 10.445 1 98.5 80 MET A CA 1
ATOM 613 C C . MET A 1 80 ? 10.68 2.533 9.828 1 98.5 80 MET A C 1
ATOM 615 O O . MET A 1 80 ? 11.031 1.358 9.977 1 98.5 80 MET A O 1
ATOM 619 N N . VAL A 1 81 ? 11.383 3.424 9.18 1 98.75 81 VAL A N 1
ATOM 620 C CA . VAL A 1 81 ? 12.641 3.059 8.539 1 98.75 81 VAL A CA 1
ATOM 621 C C . VAL A 1 81 ? 13.625 4.219 8.641 1 98.75 81 VAL A C 1
ATOM 623 O O . VAL A 1 81 ? 13.234 5.387 8.57 1 98.75 81 VAL A O 1
ATOM 626 N N . PHE A 1 82 ? 14.891 3.898 8.852 1 98.75 82 PHE A N 1
ATOM 627 C CA . PHE A 1 82 ? 15.93 4.918 8.766 1 98.75 82 PHE A CA 1
ATOM 628 C C . PHE A 1 82 ? 16.172 5.34 7.32 1 98.75 82 PHE A C 1
ATOM 630 O O . PHE A 1 82 ? 16.141 4.504 6.414 1 98.75 82 PHE A O 1
ATOM 637 N N . LEU A 1 83 ? 16.344 6.609 7.105 1 98.81 83 LEU A N 1
ATOM 638 C CA . LEU A 1 83 ? 16.859 7.102 5.836 1 98.81 83 LEU A CA 1
ATOM 639 C C . LEU A 1 83 ? 18.375 7.102 5.828 1 98.81 83 LEU A C 1
ATOM 641 O O . LEU A 1 83 ? 19 7.445 6.832 1 98.81 83 LEU A O 1
ATOM 645 N N . ASN A 1 84 ? 18.984 6.73 4.695 1 98.06 84 ASN A N 1
ATOM 646 C CA . ASN A 1 84 ? 20.422 6.496 4.672 1 98.06 84 ASN A CA 1
ATOM 647 C C . ASN A 1 84 ? 21.109 7.324 3.59 1 98.06 84 ASN A C 1
ATOM 649 O O . ASN A 1 84 ? 21.812 8.281 3.895 1 98.06 84 ASN A O 1
ATOM 653 N N . SER A 1 85 ? 20.75 7.082 2.4 1 97.88 85 SER A N 1
ATOM 654 C CA . SER A 1 85 ? 21.453 7.684 1.269 1 97.88 85 SER A CA 1
ATOM 655 C C . SER A 1 85 ? 21.219 9.188 1.209 1 97.88 85 SER A C 1
ATOM 657 O O . SER A 1 85 ? 22.156 9.961 1.012 1 97.88 85 SER A O 1
ATOM 659 N N . VAL A 1 86 ? 20.016 9.656 1.427 1 98.56 86 VAL A N 1
ATOM 660 C CA . VAL A 1 86 ? 19.688 11.07 1.255 1 98.56 86 VAL A CA 1
ATOM 661 C C . VAL A 1 86 ? 20.141 11.859 2.477 1 98.56 86 VAL A C 1
ATOM 663 O O . VAL A 1 86 ? 20.125 13.094 2.465 1 98.56 86 VAL A O 1
ATOM 666 N N . THR A 1 87 ? 20.594 11.211 3.512 1 98.5 87 THR A N 1
ATOM 667 C CA . THR A 1 87 ? 20.938 11.906 4.746 1 98.5 87 THR A CA 1
ATOM 668 C C . THR A 1 87 ? 22.453 11.977 4.91 1 98.5 87 THR A C 1
ATOM 670 O O . THR A 1 87 ? 22.953 12.266 6 1 98.5 87 THR A O 1
ATOM 673 N N . LYS A 1 88 ? 23.188 11.578 3.904 1 97.44 88 LYS A N 1
ATOM 674 C CA . LYS A 1 88 ? 24.641 11.703 3.973 1 97.44 88 LYS A CA 1
ATOM 675 C C . LYS A 1 88 ? 25.047 13.125 4.34 1 97.44 88 LYS A C 1
ATOM 677 O O . LYS A 1 88 ? 24.531 14.094 3.77 1 97.44 88 LYS A O 1
ATOM 682 N N . GLY A 1 89 ? 25.875 13.266 5.324 1 97.5 89 GLY A N 1
ATOM 683 C CA . GLY A 1 89 ? 26.359 14.57 5.75 1 97.5 89 GLY A CA 1
ATOM 684 C C . GLY A 1 89 ? 25.578 15.141 6.926 1 97.5 89 GLY A C 1
ATOM 685 O O . GLY A 1 89 ? 25.969 16.172 7.484 1 97.5 89 GLY A O 1
ATOM 686 N N . CYS A 1 90 ? 24.531 14.531 7.309 1 98.5 90 CYS A N 1
ATOM 687 C CA . CYS A 1 90 ? 23.75 14.984 8.453 1 98.5 90 CYS A CA 1
ATOM 688 C C . CYS A 1 90 ? 24.422 14.594 9.766 1 98.5 90 CYS A C 1
ATOM 690 O O . CYS A 1 90 ? 25.172 13.617 9.812 1 98.5 90 CYS A O 1
ATOM 692 N N . LEU A 1 91 ? 24.172 15.359 10.812 1 98.62 91 LEU A N 1
ATOM 693 C CA . LEU A 1 91 ? 24.719 15.125 12.141 1 98.62 91 LEU A CA 1
ATOM 694 C C . LEU A 1 91 ? 23.75 14.312 12.992 1 98.62 91 LEU A C 1
ATOM 696 O O . LEU A 1 91 ? 24.172 13.562 13.875 1 98.62 91 LEU A O 1
ATOM 700 N N . GLY A 1 92 ? 22.469 14.508 12.812 1 98.62 92 GLY A N 1
ATOM 701 C CA . GLY A 1 92 ? 21.438 13.703 13.438 1 98.62 92 GLY A CA 1
ATOM 702 C C . GLY A 1 92 ? 20.953 12.578 12.555 1 98.62 92 GLY A C 1
ATOM 703 O O . GLY A 1 92 ? 21.234 12.555 11.352 1 98.62 92 GLY A O 1
ATOM 704 N N . ARG A 1 93 ? 20.25 11.625 13.102 1 98.5 93 ARG A N 1
ATOM 705 C CA . ARG A 1 93 ? 19.672 10.523 12.352 1 98.5 93 ARG A CA 1
ATOM 706 C C . ARG A 1 93 ? 18.203 10.797 12.016 1 98.5 93 ARG A C 1
ATOM 708 O O . ARG A 1 93 ? 17.484 11.414 12.805 1 98.5 93 ARG A O 1
ATOM 715 N N . ILE A 1 94 ? 17.828 10.367 10.914 1 98.94 94 ILE A N 1
ATOM 716 C CA . ILE A 1 94 ? 16.453 10.609 10.477 1 98.94 94 ILE A CA 1
ATOM 717 C C . ILE A 1 94 ? 15.742 9.273 10.25 1 98.94 94 ILE A C 1
ATOM 719 O O . ILE A 1 94 ? 16.25 8.406 9.547 1 98.94 94 ILE A O 1
ATOM 723 N N . ALA A 1 95 ? 14.609 9.078 10.859 1 98.94 95 ALA A N 1
ATOM 724 C CA . ALA A 1 95 ? 13.703 7.957 10.617 1 98.94 95 ALA A CA 1
ATOM 725 C C . ALA A 1 95 ? 12.359 8.445 10.086 1 98.94 95 ALA A C 1
ATOM 727 O O . ALA A 1 95 ? 11.914 9.555 10.406 1 98.94 95 ALA A O 1
ATOM 728 N N . ALA A 1 96 ? 11.742 7.629 9.281 1 98.94 96 ALA A N 1
ATOM 729 C CA . ALA A 1 96 ? 10.461 7.984 8.672 1 98.94 96 ALA A CA 1
ATOM 730 C C . ALA A 1 96 ? 9.375 6.988 9.062 1 98.94 96 ALA A C 1
ATOM 732 O O . ALA A 1 96 ? 9.594 5.773 9.023 1 98.94 96 ALA A O 1
ATOM 733 N N . LYS A 1 97 ? 8.234 7.477 9.57 1 98.81 97 LYS A N 1
ATOM 734 C CA . LYS A 1 97 ? 7.004 6.695 9.719 1 98.81 97 LYS A CA 1
ATOM 735 C C . LYS A 1 97 ? 6.305 6.523 8.375 1 98.81 97 LYS A C 1
ATOM 737 O O . LYS A 1 97 ? 5.977 7.508 7.707 1 98.81 97 LYS A O 1
ATOM 742 N N . LEU A 1 98 ? 6.066 5.273 7.918 1 98.62 98 LEU A N 1
ATOM 743 C CA . LEU A 1 98 ? 5.609 5.004 6.559 1 98.62 98 LEU A CA 1
ATOM 744 C C . LEU A 1 98 ? 4.105 4.742 6.527 1 98.62 98 LEU A C 1
ATOM 746 O O . LEU A 1 98 ? 3.67 3.592 6.57 1 98.62 98 LEU A O 1
ATOM 750 N N . GLU A 1 99 ? 3.336 5.793 6.266 1 98.5 99 GLU A N 1
ATOM 751 C CA . GLU A 1 99 ? 1.88 5.699 6.301 1 98.5 99 GLU A CA 1
ATOM 752 C C . GLU A 1 99 ? 1.327 5.199 4.969 1 98.5 99 GLU A C 1
ATOM 754 O O . GLU A 1 99 ? 0.122 4.977 4.836 1 98.5 99 GLU A O 1
ATOM 759 N N . SER A 1 100 ? 2.203 4.973 3.979 1 97.5 100 SER A N 1
ATOM 760 C CA . SER A 1 100 ? 1.812 4.297 2.746 1 97.5 100 SER A CA 1
ATOM 761 C C . SER A 1 100 ? 1.412 2.848 3.012 1 97.5 100 SER A C 1
ATOM 763 O O . SER A 1 100 ? 0.821 2.195 2.15 1 97.5 100 SER A O 1
ATOM 765 N N . PHE A 1 101 ? 1.687 2.352 4.184 1 97.62 101 PHE A N 1
ATOM 766 C CA . PHE A 1 101 ? 1.37 0.97 4.527 1 97.62 101 PHE A CA 1
ATOM 767 C C . PHE A 1 101 ? -0.036 0.865 5.105 1 97.62 101 PHE A C 1
ATOM 769 O O . PHE A 1 101 ? -0.438 -0.198 5.582 1 97.62 101 PHE A O 1
ATOM 776 N N . GLU A 1 102 ? -0.78 1.917 5.062 1 98 102 GLU A N 1
ATOM 777 C CA . GLU A 1 102 ? -2.203 1.866 5.379 1 98 102 GLU A CA 1
ATOM 778 C C . GLU A 1 102 ? -2.99 1.165 4.273 1 98 102 GLU A C 1
ATOM 780 O O . GLU A 1 102 ? -2.508 1.035 3.148 1 98 102 GLU A O 1
ATOM 785 N N . PRO A 1 103 ? -4.223 0.743 4.508 1 97.62 103 PRO A N 1
ATOM 786 C CA . PRO A 1 103 ? -5.008 -0.032 3.543 1 97.62 103 PRO A CA 1
ATOM 787 C C . PRO A 1 103 ? -5.133 0.664 2.189 1 97.62 103 PRO A C 1
ATOM 789 O O . PRO A 1 103 ? -5.078 0.008 1.146 1 97.62 103 PRO A O 1
ATOM 792 N N . CYS A 1 104 ? -5.301 1.942 2.256 1 97.31 104 CYS A N 1
ATOM 793 C CA . CYS A 1 104 ? -5.43 2.68 1.004 1 97.31 104 CYS A CA 1
ATOM 794 C C . CYS A 1 104 ? -4.227 3.592 0.787 1 97.31 104 CYS A C 1
ATOM 796 O O . CYS A 1 104 ? -4.34 4.625 0.124 1 97.31 104 CYS A O 1
ATOM 798 N N . CYS A 1 105 ? -3.104 3.305 1.473 1 97.31 105 CYS A N 1
ATOM 799 C CA . CYS A 1 105 ? -1.752 3.773 1.192 1 97.31 105 CYS A CA 1
ATOM 800 C C . CYS A 1 105 ? -1.592 5.238 1.583 1 97.31 105 CYS A C 1
ATOM 802 O O . CYS A 1 105 ? -0.903 5.996 0.898 1 97.31 105 CYS A O 1
ATOM 804 N N . SER A 1 106 ? -2.328 5.668 2.641 1 97.88 106 SER A N 1
ATOM 805 C CA . SER A 1 106 ? -2.082 7.027 3.113 1 97.88 106 SER A CA 1
ATOM 806 C C . SER A 1 106 ? -2.473 7.184 4.578 1 97.88 106 SER A C 1
ATOM 808 O O . SER A 1 106 ? -3.256 6.387 5.105 1 97.88 106 SER A O 1
ATOM 810 N N . VAL A 1 107 ? -1.99 8.219 5.152 1 98.62 107 VAL A N 1
ATOM 811 C CA . VAL A 1 107 ? -2.209 8.539 6.555 1 98.62 107 VAL A CA 1
ATOM 812 C C . VAL A 1 107 ? -3.684 8.859 6.793 1 98.62 107 VAL A C 1
ATOM 814 O O . VAL A 1 107 ? -4.176 8.75 7.914 1 98.62 107 VAL A O 1
ATOM 817 N N . LYS A 1 108 ? -4.418 9.164 5.695 1 98.69 108 LYS A N 1
ATOM 818 C CA . LYS A 1 108 ? -5.797 9.633 5.828 1 98.69 108 LYS A CA 1
ATOM 819 C C . LYS A 1 108 ? -6.73 8.477 6.195 1 98.69 108 LYS A C 1
ATOM 821 O O . LYS A 1 108 ? -7.852 8.703 6.656 1 98.69 108 LYS A O 1
ATOM 826 N N . ASP A 1 109 ? -6.266 7.262 6.004 1 98.75 109 ASP A N 1
ATOM 827 C CA . ASP A 1 109 ? -7.066 6.121 6.441 1 98.75 109 ASP A CA 1
ATOM 828 C C . ASP A 1 109 ? -7.344 6.188 7.941 1 98.75 109 ASP A C 1
ATOM 830 O O . ASP A 1 109 ? -8.43 5.816 8.391 1 98.75 109 ASP A O 1
ATOM 834 N N . ARG A 1 110 ? -6.363 6.672 8.695 1 98.75 110 ARG A N 1
ATOM 835 C CA . ARG A 1 110 ? -6.52 6.797 10.141 1 98.75 110 ARG A CA 1
ATOM 836 C C . ARG A 1 110 ? -7.656 7.75 10.484 1 98.75 110 ARG A C 1
ATOM 838 O O . ARG A 1 110 ? -8.531 7.414 11.289 1 98.75 110 ARG A O 1
ATOM 845 N N . ILE A 1 111 ? -7.672 8.875 9.883 1 98.75 111 ILE A N 1
ATOM 846 C CA . ILE A 1 111 ? -8.617 9.898 10.312 1 98.75 111 ILE A CA 1
ATOM 847 C C . ILE A 1 111 ? -10.008 9.578 9.781 1 98.75 111 ILE A C 1
ATOM 849 O O . ILE A 1 111 ? -11.016 9.859 10.438 1 98.75 111 ILE A O 1
ATOM 853 N N . ALA A 1 112 ? -10.094 9.031 8.531 1 98.81 112 ALA A N 1
ATOM 854 C CA . ALA A 1 112 ? -11.391 8.617 8.016 1 98.81 112 ALA A CA 1
ATOM 855 C C . ALA A 1 112 ? -12.07 7.641 8.977 1 98.81 112 ALA A C 1
ATOM 857 O O . ALA A 1 112 ? -13.234 7.832 9.352 1 98.81 112 ALA A O 1
ATOM 858 N N . LEU A 1 113 ? -11.336 6.652 9.414 1 98.88 113 LEU A N 1
ATOM 859 C CA . LEU A 1 113 ? -11.883 5.668 10.344 1 98.88 113 LEU A CA 1
ATOM 860 C C . LEU A 1 113 ? -12.266 6.324 11.664 1 98.88 113 LEU A C 1
ATOM 862 O O . LEU A 1 113 ? -13.352 6.086 12.195 1 98.88 113 LEU A O 1
ATOM 866 N N . SER A 1 114 ? -11.406 7.105 12.18 1 98.81 114 SER A N 1
ATOM 867 C CA . SER A 1 114 ? -11.602 7.738 13.484 1 98.81 114 SER A CA 1
ATOM 868 C C . SER A 1 114 ? -12.836 8.633 13.477 1 98.81 114 SER A C 1
ATOM 870 O O . SER A 1 114 ? -13.656 8.586 14.398 1 98.81 114 SER A O 1
ATOM 872 N N . MET A 1 115 ? -12.969 9.453 12.445 1 98.81 115 MET A N 1
ATOM 873 C CA . MET A 1 115 ? -14.094 10.383 12.375 1 98.81 115 MET A CA 1
ATOM 874 C C . MET A 1 115 ? -15.414 9.641 12.25 1 98.81 115 MET A C 1
ATOM 876 O O . MET A 1 115 ? -16.406 10 12.898 1 98.81 115 MET A O 1
ATOM 880 N N . ILE A 1 116 ? -15.438 8.594 11.484 1 98.81 116 ILE A N 1
ATOM 881 C CA . ILE A 1 116 ? -16.656 7.805 11.32 1 98.81 116 ILE A CA 1
ATOM 882 C C . ILE A 1 116 ? -16.953 7.047 12.609 1 98.81 116 ILE A C 1
ATOM 884 O O . ILE A 1 116 ? -18.094 7.051 13.086 1 98.81 116 ILE A O 1
ATOM 888 N N . ASP A 1 117 ? -15.969 6.418 13.25 1 98.62 117 ASP A N 1
ATOM 889 C CA . ASP A 1 117 ? -16.156 5.695 14.5 1 98.62 117 ASP A CA 1
ATOM 890 C C . ASP A 1 117 ? -16.703 6.613 15.586 1 98.62 117 ASP A C 1
ATOM 892 O O . ASP A 1 117 ? -17.625 6.23 16.328 1 98.62 117 ASP A O 1
ATOM 896 N N . ARG A 1 118 ? -16.125 7.77 15.711 1 98.44 118 ARG A N 1
ATOM 897 C CA . ARG A 1 118 ? -16.547 8.719 16.734 1 98.44 118 ARG A CA 1
ATOM 898 C C . ARG A 1 118 ? -18 9.125 16.516 1 98.44 118 ARG A C 1
ATOM 900 O O . ARG A 1 118 ? -18.781 9.188 17.469 1 98.44 118 ARG A O 1
ATOM 907 N N . ALA A 1 119 ? -18.328 9.438 15.281 1 98.5 119 ALA A N 1
ATOM 908 C CA . ALA A 1 119 ? -19.703 9.812 14.969 1 98.5 119 ALA A CA 1
ATOM 909 C C . ALA A 1 119 ? -20.672 8.672 15.281 1 98.5 119 ALA A C 1
ATOM 911 O O . ALA A 1 119 ? -21.781 8.906 15.75 1 98.5 119 ALA A O 1
ATOM 912 N N . GLU A 1 120 ? -20.266 7.418 14.984 1 98.38 120 GLU A N 1
ATOM 913 C CA . GLU A 1 120 ? -21.078 6.254 15.336 1 98.38 120 GLU A CA 1
ATOM 914 C C . GLU A 1 120 ? -21.25 6.141 16.844 1 98.38 120 GLU A C 1
ATOM 916 O O . GLU A 1 120 ? -22.359 5.926 17.344 1 98.38 120 GLU A O 1
ATOM 921 N N . LEU A 1 121 ? -20.188 6.277 17.531 1 98 121 LEU A N 1
ATOM 922 C CA . LEU A 1 121 ? -20.188 6.164 18.984 1 98 121 LEU A CA 1
ATOM 923 C C . LEU A 1 121 ? -21.109 7.203 19.609 1 98 121 LEU A C 1
ATOM 925 O O . LEU A 1 121 ? -21.766 6.934 20.625 1 98 121 LEU A O 1
ATOM 929 N N . GLN A 1 122 ? -21.188 8.359 19 1 97.81 122 GLN A N 1
ATOM 930 C CA . GLN A 1 122 ? -22 9.453 19.516 1 97.81 122 GLN A CA 1
ATOM 931 C C . GLN A 1 122 ? -23.453 9.344 19.031 1 97.81 122 GLN A C 1
ATOM 933 O O . GLN A 1 122 ? -24.297 10.172 19.375 1 97.81 122 GLN A O 1
ATOM 938 N N . GLY A 1 123 ? -23.688 8.391 18.172 1 97.56 123 GLY A N 1
ATOM 939 C CA . GLY A 1 123 ? -25.031 8.148 17.688 1 97.56 123 GLY A CA 1
ATOM 940 C C . GLY A 1 123 ? -25.469 9.109 16.609 1 97.56 123 GLY A C 1
ATOM 941 O O . GLY A 1 123 ? -26.656 9.219 16.297 1 97.56 123 GLY A O 1
ATOM 942 N N . GLU A 1 124 ? -24.516 9.789 16.016 1 97.69 124 GLU A N 1
ATOM 943 C CA . GLU A 1 124 ? -24.828 10.797 15.008 1 97.69 124 GLU A CA 1
ATOM 944 C C . GLU A 1 124 ? -25.078 10.148 13.648 1 97.69 124 GLU A C 1
ATOM 946 O O . GLU A 1 124 ? -25.781 10.719 12.805 1 97.69 124 GLU A O 1
ATOM 951 N N . ILE A 1 125 ? -24.469 8.922 13.469 1 98.38 125 ILE A N 1
ATOM 952 C CA . ILE A 1 125 ? -24.625 8.266 12.172 1 98.38 125 ILE A CA 1
ATOM 953 C C . ILE A 1 125 ? -24.844 6.766 12.383 1 98.38 125 ILE A C 1
ATOM 955 O O . ILE A 1 125 ? -24.547 6.23 13.453 1 98.38 125 ILE A O 1
ATOM 959 N N . LYS A 1 126 ? -25.359 6.176 11.336 1 98 126 LYS A N 1
ATOM 960 C CA . LYS A 1 126 ? -25.609 4.734 11.305 1 98 126 LYS A CA 1
ATOM 961 C C . LYS A 1 126 ? -25.531 4.199 9.875 1 98 126 LYS A C 1
ATOM 963 O O . LYS A 1 126 ? -26.078 4.805 8.953 1 98 126 LYS A O 1
ATOM 968 N N . PRO A 1 127 ? -24.828 3.035 9.75 1 96.75 127 PRO A N 1
ATOM 969 C CA . PRO A 1 127 ? -24.781 2.432 8.414 1 96.75 127 PRO A CA 1
ATOM 970 C C . PRO A 1 127 ? -26.172 2.111 7.852 1 96.75 127 PRO A C 1
ATOM 972 O O . PRO A 1 127 ? -27.047 1.684 8.594 1 96.75 127 PRO A O 1
ATOM 975 N N . GLY A 1 128 ? -26.312 2.285 6.551 1 94.88 128 GLY A N 1
ATOM 976 C CA . GLY A 1 128 ? -27.578 2 5.91 1 94.88 128 GLY A CA 1
ATOM 977 C C . GLY A 1 128 ? -28.594 3.127 6.047 1 94.88 128 GLY A C 1
ATOM 978 O O . GLY A 1 128 ? -29.594 3.15 5.344 1 94.88 128 GLY A O 1
ATOM 979 N N . ARG A 1 129 ? -28.328 4.043 6.848 1 96.56 129 ARG A N 1
ATOM 980 C CA . ARG A 1 129 ? -29.266 5.137 7.094 1 96.56 129 ARG A CA 1
ATOM 981 C C . ARG A 1 129 ? -28.641 6.477 6.719 1 96.56 129 ARG A C 1
ATOM 983 O O . ARG A 1 129 ? -29.266 7.273 6.008 1 96.56 129 ARG A O 1
ATOM 990 N N . THR A 1 130 ? -27.516 6.695 7.246 1 98.19 130 THR A N 1
ATOM 991 C CA . THR A 1 130 ? -26.859 7.992 7.078 1 98.19 130 THR A CA 1
ATOM 992 C C . THR A 1 130 ? -26.078 8.039 5.77 1 98.19 130 THR A C 1
ATOM 994 O O . THR A 1 130 ? -25.406 7.078 5.406 1 98.19 130 THR A O 1
ATOM 997 N N . ILE A 1 131 ? -26.172 9.164 5.113 1 98.25 131 ILE A N 1
ATOM 998 C CA . ILE A 1 131 ? -25.328 9.461 3.953 1 98.25 131 ILE A CA 1
ATOM 999 C C . ILE A 1 131 ? -24.172 10.367 4.371 1 98.25 131 ILE A C 1
ATOM 1001 O O . ILE A 1 131 ? -24.391 11.469 4.871 1 98.25 131 ILE A O 1
ATOM 1005 N N . LEU A 1 132 ? -22.969 9.914 4.195 1 98.69 132 LEU A N 1
ATOM 1006 C CA . LEU A 1 132 ? -21.797 10.742 4.484 1 98.69 132 LEU A CA 1
ATOM 1007 C C . LEU A 1 132 ? -21.516 11.695 3.326 1 98.69 132 LEU A C 1
ATOM 1009 O O . LEU A 1 132 ? -21.625 11.305 2.158 1 98.69 132 LEU A O 1
ATOM 1013 N N . VAL A 1 133 ? -21.188 12.93 3.654 1 98.31 133 VAL A N 1
ATOM 1014 C CA . VAL A 1 133 ? -20.875 13.953 2.666 1 98.31 133 VAL A CA 1
ATOM 1015 C C . VAL A 1 133 ? -19.547 14.633 3.037 1 98.31 133 VAL A C 1
ATOM 1017 O O . VAL A 1 133 ? -19.312 14.953 4.203 1 98.31 133 VAL A O 1
ATOM 1020 N N . GLU A 1 134 ? -18.672 14.797 2.125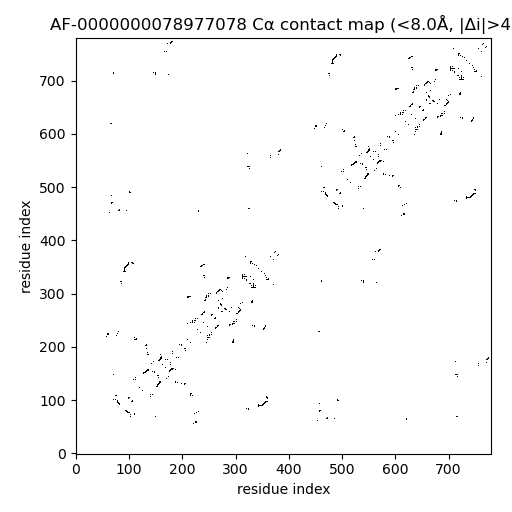 1 98.19 134 GLU A N 1
ATOM 1021 C CA . GLU A 1 134 ? -17.406 15.477 2.391 1 98.19 134 GLU A CA 1
ATOM 1022 C C . GLU A 1 134 ? -16.859 16.156 1.132 1 98.19 134 GLU A C 1
ATOM 1024 O O . GLU A 1 134 ? -16.828 15.539 0.06 1 98.19 134 GLU A O 1
ATOM 1029 N N . PRO A 1 135 ? -16.484 17.469 1.226 1 96.12 135 PRO A N 1
ATOM 1030 C CA . PRO A 1 135 ? -15.773 18.109 0.122 1 96.12 135 PRO A CA 1
ATOM 1031 C C . PRO A 1 135 ? -14.289 17.75 0.097 1 96.12 135 PRO A C 1
ATOM 1033 O O . PRO A 1 135 ? -13.516 18.234 0.927 1 96.12 135 PRO A O 1
ATOM 1036 N N . THR A 1 136 ? -13.883 16.875 -0.768 1 92 136 THR A N 1
ATOM 1037 C CA . THR A 1 136 ? -12.492 16.438 -0.879 1 92 136 THR A CA 1
ATOM 1038 C C . THR A 1 136 ? -12.266 15.656 -2.168 1 92 136 THR A C 1
ATOM 1040 O O . THR A 1 136 ? -13.195 15.031 -2.689 1 92 136 THR A O 1
ATOM 1043 N N . SER A 1 137 ? -11.094 15.766 -2.676 1 82.81 137 SER A N 1
ATOM 1044 C CA . SER A 1 137 ? -10.742 15 -3.869 1 82.81 137 SER A CA 1
ATOM 1045 C C . SER A 1 137 ? -9.438 14.234 -3.668 1 82.81 137 SER A C 1
ATOM 1047 O O . SER A 1 137 ? -8.984 13.523 -4.57 1 82.81 137 SER A O 1
ATOM 1049 N N . GLY A 1 138 ? -8.867 14.281 -2.553 1 90.25 138 GLY A N 1
ATOM 1050 C CA . GLY A 1 138 ? -7.547 13.703 -2.342 1 90.25 138 GLY A CA 1
ATOM 1051 C C . GLY A 1 138 ? -7.582 12.422 -1.527 1 90.25 138 GLY A C 1
ATOM 1052 O O . GLY A 1 138 ? -8.492 11.609 -1.683 1 90.25 138 GLY A O 1
ATOM 1053 N N . ASN A 1 139 ? -6.578 12.242 -0.737 1 95.62 139 ASN A N 1
ATOM 1054 C CA . ASN A 1 139 ? -6.391 11.023 0.041 1 95.62 139 ASN A CA 1
ATOM 1055 C C . ASN A 1 139 ? -7.492 10.852 1.087 1 95.62 139 ASN A C 1
ATOM 1057 O O . ASN A 1 139 ? -7.879 9.727 1.41 1 95.62 139 ASN A O 1
ATOM 1061 N N . THR A 1 140 ? -8.031 11.969 1.55 1 97.25 140 THR A N 1
ATOM 1062 C CA . THR A 1 140 ? -9.148 11.852 2.477 1 97.25 140 THR A CA 1
ATOM 1063 C C . THR A 1 140 ? -10.359 11.227 1.788 1 97.25 140 THR A C 1
ATOM 1065 O O . THR A 1 140 ? -11.047 10.383 2.373 1 97.25 140 THR A O 1
ATOM 1068 N N . GLY A 1 141 ? -10.617 11.711 0.604 1 97.06 141 GLY A N 1
ATOM 1069 C CA . GLY A 1 141 ? -11.703 11.125 -0.157 1 97.06 141 GLY A CA 1
ATOM 1070 C C . GLY A 1 141 ? -11.562 9.625 -0.345 1 97.06 141 GLY A C 1
ATOM 1071 O O . GLY A 1 141 ? -12.523 8.875 -0.137 1 97.06 141 GLY A O 1
ATOM 1072 N N . VAL A 1 142 ? -10.422 9.188 -0.698 1 97.12 142 VAL A N 1
ATOM 1073 C CA . VAL A 1 142 ? -10.148 7.766 -0.909 1 97.12 142 VAL A CA 1
ATOM 1074 C C . VAL A 1 142 ? -10.344 7.004 0.4 1 97.12 142 VAL A C 1
ATOM 1076 O O . VAL A 1 142 ? -10.977 5.945 0.421 1 97.12 142 VAL A O 1
ATOM 1079 N N . ALA A 1 143 ? -9.828 7.539 1.438 1 98.62 143 ALA A N 1
ATOM 1080 C CA . ALA A 1 143 ? -9.922 6.91 2.752 1 98.62 143 ALA A CA 1
ATOM 1081 C C . ALA A 1 143 ? -11.375 6.785 3.201 1 98.62 143 ALA A C 1
ATOM 1083 O O . ALA A 1 143 ? -11.781 5.742 3.719 1 98.62 143 ALA A O 1
ATOM 1084 N N . LEU A 1 144 ? -12.117 7.863 3.006 1 98.69 144 LEU A N 1
ATOM 1085 C CA . LEU A 1 144 ? -13.531 7.836 3.371 1 98.69 144 LEU A CA 1
ATOM 1086 C C . LEU A 1 144 ? -14.297 6.82 2.523 1 98.69 144 LEU A C 1
ATOM 1088 O O . LEU A 1 144 ? -15.18 6.121 3.027 1 98.69 144 LEU A O 1
ATOM 1092 N N . ALA A 1 145 ? -13.984 6.766 1.269 1 98.31 145 ALA A N 1
ATOM 1093 C CA . ALA A 1 145 ? -14.625 5.801 0.382 1 98.31 145 ALA A CA 1
ATOM 1094 C C . ALA A 1 145 ? -14.344 4.371 0.832 1 98.31 145 ALA A C 1
ATOM 1096 O O . ALA A 1 145 ? -15.25 3.535 0.868 1 98.31 145 ALA A O 1
ATOM 1097 N N . TYR A 1 146 ? -13.172 4.078 1.195 1 98.38 146 TYR A N 1
ATOM 1098 C CA . TYR A 1 146 ? -12.734 2.795 1.739 1 98.38 146 TYR A CA 1
ATOM 1099 C C . TYR A 1 146 ? -13.516 2.441 2.998 1 98.38 146 TYR A C 1
ATOM 1101 O O . TYR A 1 146 ? -14.148 1.384 3.066 1 98.38 146 TYR A O 1
ATOM 1109 N N . VAL A 1 147 ? -13.555 3.332 3.961 1 98.75 147 VAL A N 1
ATOM 1110 C CA . VAL A 1 147 ? -14.195 3.055 5.242 1 98.75 147 VAL A CA 1
ATOM 1111 C C . VAL A 1 147 ? -15.711 2.967 5.059 1 98.75 147 VAL A C 1
ATOM 1113 O O . VAL A 1 147 ? -16.359 2.109 5.652 1 98.75 147 VAL A O 1
ATOM 1116 N N . ALA A 1 148 ? -16.25 3.867 4.25 1 98.62 148 ALA A N 1
ATOM 1117 C CA . ALA A 1 148 ? -17.688 3.83 3.967 1 98.62 148 ALA A CA 1
ATOM 1118 C C . ALA A 1 148 ? -18.094 2.492 3.354 1 98.62 148 ALA A C 1
ATOM 1120 O O . ALA A 1 148 ? -19.078 1.889 3.766 1 98.62 148 ALA A O 1
ATOM 1121 N N . ALA A 1 149 ? -17.344 2.027 2.391 1 97.88 149 ALA A N 1
ATOM 1122 C CA . ALA A 1 149 ? -17.609 0.737 1.761 1 97.88 149 ALA A CA 1
ATOM 1123 C C . ALA A 1 149 ? -17.531 -0.396 2.779 1 97.88 149 ALA A C 1
ATOM 1125 O O . ALA A 1 149 ? -18.422 -1.237 2.848 1 97.88 149 ALA A O 1
ATOM 1126 N N . ALA A 1 150 ? -16.547 -0.402 3.582 1 98.19 150 ALA A N 1
ATOM 1127 C CA . ALA A 1 150 ? -16.312 -1.469 4.551 1 98.19 150 ALA A CA 1
ATOM 1128 C C . ALA A 1 150 ? -17.422 -1.518 5.594 1 98.19 150 ALA A C 1
ATOM 1130 O O . ALA A 1 150 ? -17.781 -2.594 6.078 1 98.19 150 ALA A O 1
ATOM 1131 N N . LYS A 1 151 ? -17.969 -0.317 5.898 1 98 151 LYS A N 1
ATOM 1132 C CA . LYS A 1 151 ? -18.938 -0.247 6.992 1 98 151 LYS A CA 1
ATOM 1133 C C . LYS A 1 151 ? -20.359 -0.215 6.457 1 98 151 LYS A C 1
ATOM 1135 O O . LYS A 1 151 ? -21.328 -0.292 7.227 1 98 151 LYS A O 1
ATOM 1140 N N . GLY A 1 152 ? -20.5 0.012 5.168 1 97.12 152 GLY A N 1
ATOM 1141 C CA . GLY A 1 152 ? -21.828 -0.017 4.574 1 97.12 152 GLY A CA 1
ATOM 1142 C C . GLY A 1 152 ? -22.5 1.344 4.547 1 97.12 152 GLY A C 1
ATOM 1143 O O . GLY A 1 152 ? -23.719 1.447 4.746 1 97.12 152 GLY A O 1
ATOM 1144 N N . TYR A 1 153 ? -21.75 2.43 4.41 1 98.31 153 TYR A N 1
ATOM 1145 C CA . TYR A 1 153 ? -22.281 3.777 4.27 1 98.31 153 TYR A CA 1
ATOM 1146 C C . TYR A 1 153 ? -22.359 4.188 2.805 1 98.31 153 TYR A C 1
ATOM 1148 O O . TYR A 1 153 ? -21.5 3.801 2.002 1 98.31 153 TYR A O 1
ATOM 1156 N N . LYS A 1 154 ? -23.359 4.953 2.506 1 97.69 154 LYS A N 1
ATOM 1157 C CA . LYS A 1 154 ? -23.297 5.742 1.278 1 97.69 154 LYS A CA 1
ATOM 1158 C C . LYS A 1 154 ? -22.422 6.98 1.455 1 97.69 154 LYS A C 1
ATOM 1160 O O . LYS A 1 154 ? -22.453 7.617 2.51 1 97.69 154 LYS A O 1
ATOM 1165 N N . LEU A 1 155 ? -21.672 7.305 0.427 1 98.25 155 LEU A N 1
ATOM 1166 C CA . LEU A 1 155 ? -20.75 8.438 0.495 1 98.25 155 LEU A CA 1
ATOM 1167 C C . LEU A 1 155 ? -20.891 9.328 -0.734 1 98.25 155 LEU A C 1
ATOM 1169 O O . LEU A 1 155 ? -20.859 8.836 -1.866 1 98.25 155 LEU A O 1
ATOM 1173 N N . ILE A 1 156 ? -21.078 10.586 -0.468 1 98 156 ILE A N 1
ATOM 1174 C CA . ILE A 1 156 ? -21.062 11.602 -1.515 1 98 156 ILE A CA 1
ATOM 1175 C C . ILE A 1 156 ? -19.828 12.5 -1.342 1 98 156 ILE A C 1
ATOM 1177 O O . ILE A 1 156 ? -19.641 13.094 -0.276 1 98 156 ILE A O 1
ATOM 1181 N N . LEU A 1 157 ? -19.094 12.594 -2.367 1 97.94 157 LEU A N 1
ATOM 1182 C CA . LEU A 1 157 ? -17.938 13.5 -2.389 1 97.94 157 LEU A CA 1
ATOM 1183 C C . LEU A 1 157 ? -18.172 14.641 -3.371 1 97.94 157 LEU A C 1
ATOM 1185 O O . LEU A 1 157 ? -18.547 14.406 -4.523 1 97.94 157 LEU A O 1
ATOM 1189 N N . THR A 1 158 ? -17.969 15.859 -2.893 1 97.12 158 THR A N 1
ATOM 1190 C CA . THR A 1 158 ? -18.016 17.016 -3.781 1 97.12 158 THR A CA 1
ATOM 1191 C C . THR A 1 158 ? -16.609 17.484 -4.129 1 97.12 158 THR A C 1
ATOM 1193 O O . THR A 1 158 ? -15.719 17.484 -3.275 1 97.12 158 THR A O 1
ATOM 1196 N N . MET A 1 159 ? -16.406 17.781 -5.375 1 95.06 159 MET A N 1
ATOM 1197 C CA . MET A 1 159 ? -15.086 18.203 -5.848 1 95.06 159 MET A CA 1
ATOM 1198 C C . MET A 1 159 ? -15.211 19 -7.145 1 95.06 159 MET A C 1
ATOM 1200 O O . MET A 1 159 ? -16.203 18.875 -7.863 1 95.06 159 MET A O 1
ATOM 1204 N N . PRO A 1 160 ? -14.227 19.859 -7.402 1 92.19 160 PRO A N 1
ATOM 1205 C CA . PRO A 1 160 ? -14.25 20.562 -8.688 1 92.19 160 PRO A CA 1
ATOM 1206 C C . PRO A 1 160 ? -14.141 19.625 -9.883 1 92.19 160 PRO A C 1
ATOM 1208 O O . PRO A 1 160 ? -13.461 18.594 -9.797 1 92.19 160 PRO A O 1
ATOM 1211 N N . GLU A 1 161 ? -14.648 19.969 -10.969 1 91.81 161 GLU A N 1
ATOM 1212 C CA . GLU A 1 161 ? -14.641 19.156 -12.18 1 91.81 161 GLU A CA 1
ATOM 1213 C C . GLU A 1 161 ? -13.242 19.047 -12.773 1 91.81 161 GLU A C 1
ATOM 1215 O O . GLU A 1 161 ? -12.992 18.219 -13.648 1 91.81 161 GLU A O 1
ATOM 1220 N N . THR A 1 162 ? -12.367 19.859 -12.32 1 86 162 THR A N 1
ATOM 1221 C CA . THR A 1 162 ? -11 19.891 -12.836 1 86 162 THR A CA 1
ATOM 1222 C C . THR A 1 162 ? -10.188 18.734 -12.266 1 86 162 THR A C 1
ATOM 1224 O O . THR A 1 162 ? -9.086 18.453 -12.742 1 86 162 THR A O 1
ATOM 1227 N N . MET A 1 163 ? -10.695 18.031 -11.312 1 86 163 MET A N 1
ATOM 1228 C CA . MET A 1 163 ? -9.969 16.906 -10.734 1 86 163 MET A CA 1
ATOM 1229 C C . MET A 1 163 ? -9.758 15.805 -11.766 1 86 163 MET A C 1
ATOM 1231 O O . MET A 1 163 ? -10.602 15.594 -12.633 1 86 163 MET A O 1
ATOM 1235 N N . SER A 1 164 ? -8.703 15.141 -11.602 1 79.31 164 SER A N 1
ATOM 1236 C CA . SER A 1 164 ? -8.297 14.156 -12.602 1 79.31 164 SER A CA 1
ATOM 1237 C C . SER A 1 164 ? -9.297 13.008 -12.688 1 79.31 164 SER A C 1
ATOM 1239 O O . SER A 1 164 ? -9.961 12.68 -11.703 1 79.31 164 SER A O 1
ATOM 1241 N N . ILE A 1 165 ? -9.352 12.445 -13.828 1 81.75 165 ILE A N 1
ATOM 1242 C CA . ILE A 1 165 ? -10.211 11.297 -14.078 1 81.75 165 ILE A CA 1
ATOM 1243 C C . ILE A 1 165 ? -9.758 10.117 -13.234 1 81.75 165 ILE A C 1
ATOM 1245 O O . ILE A 1 165 ? -10.578 9.359 -12.711 1 81.75 165 ILE A O 1
ATOM 1249 N N . GLU A 1 166 ? -8.453 9.945 -13.078 1 79.75 166 GLU A N 1
ATOM 1250 C CA . GLU A 1 166 ? -7.891 8.844 -12.305 1 79.75 166 GLU A CA 1
ATOM 1251 C C . GLU A 1 166 ? -8.398 8.859 -10.867 1 79.75 166 GLU A C 1
ATOM 1253 O O . GLU A 1 166 ? -8.766 7.816 -10.32 1 79.75 166 GLU A O 1
ATOM 1258 N N . ARG A 1 167 ? -8.438 10.008 -10.375 1 85.38 167 ARG A N 1
ATOM 1259 C CA . ARG A 1 167 ? -8.922 10.141 -9 1 85.38 167 ARG A CA 1
ATOM 1260 C C . ARG A 1 167 ? -10.414 9.828 -8.914 1 85.38 167 ARG A C 1
ATOM 1262 O O . ARG A 1 167 ? -10.852 9.156 -7.98 1 85.38 167 ARG A O 1
ATOM 1269 N N . ARG A 1 168 ? -11.133 10.305 -9.82 1 89.62 168 ARG A N 1
ATOM 1270 C CA . ARG A 1 168 ? -12.57 10.055 -9.836 1 89.62 168 ARG A CA 1
ATOM 1271 C C . ARG A 1 168 ? -12.867 8.562 -9.953 1 89.62 168 ARG A C 1
ATOM 1273 O O . ARG A 1 168 ? -13.727 8.039 -9.25 1 89.62 168 ARG A O 1
ATOM 1280 N N . VAL A 1 169 ? -12.117 7.934 -10.828 1 89.19 169 VAL A N 1
ATOM 1281 C CA . VAL A 1 169 ? -12.305 6.5 -11.047 1 89.19 169 VAL A CA 1
ATOM 1282 C C . VAL A 1 169 ? -11.977 5.738 -9.766 1 89.19 169 VAL A C 1
ATOM 1284 O O . VAL A 1 169 ? -12.68 4.801 -9.391 1 89.19 169 VAL A O 1
ATOM 1287 N N . LEU A 1 170 ? -10.969 6.164 -9.133 1 92.25 170 LEU A N 1
ATOM 1288 C CA . LEU A 1 170 ? -10.555 5.523 -7.883 1 92.25 170 LEU A CA 1
ATOM 1289 C C . LEU A 1 170 ? -11.641 5.648 -6.824 1 92.25 170 LEU A C 1
ATOM 1291 O O . LEU A 1 170 ? -11.977 4.668 -6.156 1 92.25 170 LEU A O 1
ATOM 1295 N N . LEU A 1 171 ? -12.195 6.805 -6.68 1 95.56 171 LEU A N 1
ATOM 1296 C CA . LEU A 1 171 ? -13.234 7.043 -5.688 1 95.56 171 LEU A CA 1
ATOM 1297 C C . LEU A 1 171 ? -14.5 6.25 -6.012 1 95.56 171 LEU A C 1
ATOM 1299 O O . LEU A 1 171 ? -15.102 5.637 -5.129 1 95.56 171 LEU A O 1
ATOM 1303 N N . ARG A 1 172 ? -14.805 6.148 -7.191 1 94.81 172 ARG A N 1
ATOM 1304 C CA . ARG A 1 172 ? -15.992 5.418 -7.633 1 94.81 172 ARG A CA 1
ATOM 1305 C C . ARG A 1 172 ? -15.797 3.914 -7.488 1 94.81 172 ARG A C 1
ATOM 1307 O O . ARG A 1 172 ? -16.75 3.176 -7.277 1 94.81 172 ARG A O 1
ATOM 1314 N N . ALA A 1 173 ? -14.602 3.531 -7.652 1 94.56 173 ALA A N 1
ATOM 1315 C CA . ALA A 1 173 ? -14.297 2.109 -7.516 1 94.56 173 ALA A CA 1
ATOM 1316 C C . ALA A 1 173 ? -14.711 1.588 -6.145 1 94.56 173 ALA A C 1
ATOM 1318 O O . ALA A 1 173 ? -15.07 0.417 -6 1 94.56 173 ALA A O 1
ATOM 1319 N N . PHE A 1 174 ? -14.734 2.461 -5.168 1 96.81 174 PHE A N 1
ATOM 1320 C CA . PHE A 1 174 ? -15.164 2.092 -3.826 1 96.81 174 PHE A CA 1
ATOM 1321 C C . PHE A 1 174 ? -16.672 2.27 -3.67 1 96.81 174 PHE A C 1
ATOM 1323 O O . PHE A 1 174 ? -17.234 1.977 -2.609 1 96.81 174 PHE A O 1
ATOM 1330 N N . GLY A 1 175 ? -17.312 2.887 -4.695 1 95.88 175 GLY A N 1
ATOM 1331 C CA . GLY A 1 175 ? -18.766 3.049 -4.652 1 95.88 175 GLY A CA 1
ATOM 1332 C C . GLY A 1 175 ? -19.188 4.453 -4.262 1 95.88 175 GLY A C 1
ATOM 1333 O O . GLY A 1 175 ? -20.375 4.707 -4.055 1 95.88 175 GLY A O 1
ATOM 1334 N N . ALA A 1 176 ? -18.281 5.352 -4.18 1 97.69 176 ALA A N 1
ATOM 1335 C CA . ALA A 1 176 ? -18.625 6.723 -3.812 1 97.69 176 ALA A CA 1
ATOM 1336 C C . ALA A 1 176 ? -19.375 7.422 -4.945 1 97.69 176 ALA A C 1
ATOM 1338 O O . ALA A 1 176 ? -19.109 7.184 -6.121 1 97.69 176 ALA A O 1
ATOM 1339 N N . THR A 1 177 ? -20.297 8.273 -4.54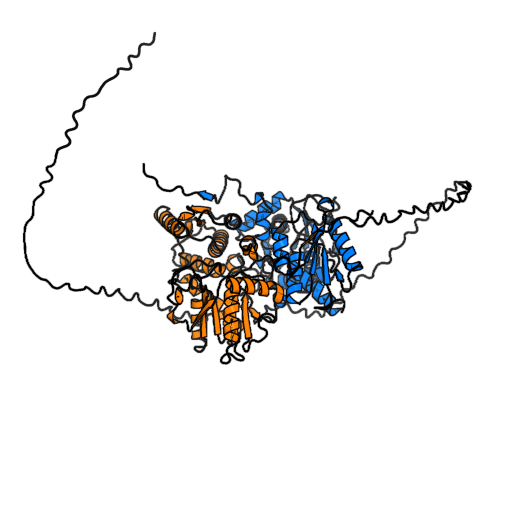3 1 97.25 177 THR A N 1
ATOM 1340 C CA . THR A 1 177 ? -20.953 9.188 -5.484 1 97.25 177 THR A CA 1
ATOM 1341 C C . THR A 1 177 ? -20.203 10.516 -5.555 1 97.25 177 THR A C 1
ATOM 1343 O O . THR A 1 177 ? -19.859 11.102 -4.523 1 97.25 177 THR A O 1
ATOM 1346 N N . LEU A 1 178 ? -19.969 10.977 -6.777 1 96.94 178 LEU A N 1
ATOM 1347 C CA . LEU A 1 178 ? -19.219 12.219 -6.949 1 96.94 178 LEU A CA 1
ATOM 1348 C C . LEU A 1 178 ? -20.125 13.32 -7.488 1 96.94 178 LEU A C 1
ATOM 1350 O O . LEU A 1 178 ? -20.859 13.109 -8.453 1 96.94 178 LEU A O 1
ATOM 1354 N N . ILE A 1 179 ? -20.062 14.406 -6.848 1 96.56 179 ILE A N 1
ATOM 1355 C CA . ILE A 1 179 ? -20.703 15.625 -7.344 1 96.56 179 ILE A CA 1
ATOM 1356 C C . ILE A 1 179 ? -19.641 16.641 -7.738 1 96.56 179 ILE A C 1
ATOM 1358 O O . ILE A 1 179 ? -18.906 17.141 -6.887 1 96.56 179 ILE A O 1
ATOM 1362 N N . LEU A 1 180 ? -19.656 16.953 -9.008 1 95.31 180 LEU A N 1
ATOM 1363 C CA . LEU A 1 180 ? -18.641 17.875 -9.539 1 95.31 180 LEU A CA 1
ATOM 1364 C C . LEU A 1 180 ? -19.156 19.297 -9.562 1 95.31 180 LEU A C 1
ATOM 1366 O O . LEU A 1 180 ? -20.281 19.547 -9.992 1 95.31 180 LEU A O 1
ATOM 1370 N N . THR A 1 181 ? -18.391 20.188 -9.07 1 95.38 181 THR A N 1
ATOM 1371 C CA . THR A 1 181 ? -18.719 21.609 -9.07 1 95.38 181 THR A CA 1
ATOM 1372 C C . THR A 1 181 ? -17.906 22.344 -10.125 1 95.38 181 THR A C 1
ATOM 1374 O O . THR A 1 181 ? -16.875 21.844 -10.586 1 95.38 181 THR A O 1
ATOM 1377 N N . PRO A 1 182 ? -18.297 23.5 -10.523 1 92.62 182 PRO A N 1
ATOM 1378 C CA . PRO A 1 182 ? -17.547 24.25 -11.531 1 92.62 182 PRO A CA 1
ATOM 1379 C C . PRO A 1 182 ? -16.094 24.516 -11.125 1 92.62 182 PRO A C 1
ATOM 1381 O O . PRO A 1 182 ? -15.836 24.938 -10 1 92.62 182 PRO A O 1
ATOM 1384 N N . GLY A 1 183 ? -15.195 24.344 -12.07 1 89.5 183 GLY A N 1
ATOM 1385 C CA . GLY A 1 183 ? -13.773 24.484 -11.82 1 89.5 183 GLY A CA 1
ATOM 1386 C C . GLY A 1 183 ? -13.383 25.859 -11.312 1 89.5 183 GLY A C 1
ATOM 1387 O O . GLY A 1 183 ? -12.516 25.984 -10.453 1 89.5 183 GLY A O 1
ATOM 1388 N N . ARG A 1 184 ? -14.016 26.859 -11.75 1 89.12 184 ARG A N 1
ATOM 1389 C CA . ARG A 1 184 ? -13.695 28.234 -11.43 1 89.12 184 ARG A CA 1
ATOM 1390 C C . ARG A 1 184 ? -13.914 28.531 -9.953 1 89.12 184 ARG A C 1
ATOM 1392 O O . ARG A 1 184 ? -13.297 29.438 -9.391 1 89.12 184 ARG A O 1
ATOM 1399 N N . LEU A 1 185 ? -14.82 27.781 -9.336 1 89.81 185 LEU A N 1
ATOM 1400 C CA . LEU A 1 185 ? -15.133 28.016 -7.934 1 89.81 185 LEU A CA 1
ATOM 1401 C C . LEU A 1 185 ? -14.164 27.25 -7.031 1 89.81 185 LEU A C 1
ATOM 1403 O O . LEU A 1 185 ? -14.156 27.453 -5.812 1 89.81 185 LEU A O 1
ATOM 1407 N N . GLY A 1 186 ? -13.414 26.328 -7.594 1 87.5 186 GLY A N 1
ATOM 1408 C CA . GLY A 1 186 ? -12.438 25.578 -6.828 1 87.5 186 GLY A CA 1
ATOM 1409 C C . GLY A 1 186 ? -13.039 24.812 -5.664 1 87.5 186 GLY A C 1
ATOM 1410 O O . GLY A 1 186 ? -14.172 24.328 -5.75 1 87.5 186 GLY A O 1
ATOM 1411 N N . MET A 1 187 ? -12.227 24.734 -4.629 1 87.56 187 MET A N 1
ATOM 1412 C CA . MET A 1 187 ? -12.664 23.969 -3.467 1 87.56 187 MET A CA 1
ATOM 1413 C C . MET A 1 187 ? -13.734 24.734 -2.689 1 87.56 187 MET A C 1
ATOM 1415 O O . MET A 1 187 ? -14.555 24.125 -2 1 87.56 187 MET A O 1
ATOM 1419 N N . THR A 1 188 ? -13.766 26 -2.775 1 89.56 188 THR A N 1
ATOM 1420 C CA . THR A 1 188 ? -14.812 26.797 -2.143 1 89.56 188 THR A CA 1
ATOM 1421 C C . THR A 1 188 ? -16.188 26.406 -2.672 1 89.56 188 THR A C 1
ATOM 1423 O O . THR A 1 188 ? -17.141 26.281 -1.903 1 89.56 188 THR A O 1
ATOM 1426 N N . GLY A 1 189 ? -16.234 26.234 -3.949 1 91.94 189 GLY A N 1
ATOM 1427 C CA . GLY A 1 189 ? -17.469 25.75 -4.543 1 91.94 189 GLY A CA 1
ATOM 1428 C C . GLY A 1 189 ? -17.859 24.359 -4.051 1 91.94 189 GLY A C 1
ATOM 1429 O O . GLY A 1 189 ? -19.047 24.109 -3.777 1 91.94 189 GLY A O 1
ATOM 1430 N N . ALA A 1 190 ? -16.922 23.516 -3.918 1 93.94 190 ALA A N 1
ATOM 1431 C CA . ALA A 1 190 ? -17.156 22.156 -3.449 1 93.94 190 ALA A CA 1
ATOM 1432 C C . ALA A 1 190 ? -17.672 22.156 -2.01 1 93.94 190 ALA A C 1
ATOM 1434 O O . ALA A 1 190 ? -18.578 21.391 -1.668 1 93.94 190 ALA A O 1
ATOM 1435 N N . ILE A 1 191 ? -17.125 22.984 -1.216 1 93.88 191 ILE A N 1
ATOM 1436 C CA . ILE A 1 191 ? -17.516 23.094 0.187 1 93.88 191 ILE A CA 1
ATOM 1437 C C . ILE A 1 191 ? -18.953 23.609 0.289 1 93.88 191 ILE A C 1
ATOM 1439 O O . ILE A 1 191 ? -19.766 23.031 1.017 1 93.88 191 ILE A O 1
ATOM 1443 N N . ARG A 1 192 ? -19.234 24.594 -0.427 1 95.12 192 ARG A N 1
ATOM 1444 C CA . ARG A 1 192 ? -20.578 25.156 -0.429 1 95.12 192 ARG A CA 1
ATOM 1445 C C . ARG A 1 192 ? -21.609 24.109 -0.86 1 95.12 192 ARG A C 1
ATOM 1447 O O . ARG A 1 192 ? -22.672 24.016 -0.265 1 95.12 192 ARG A O 1
ATOM 1454 N N . LYS A 1 193 ? -21.234 23.406 -1.856 1 96 193 LYS A N 1
ATOM 1455 C CA . LYS A 1 193 ? -22.125 22.375 -2.342 1 96 193 LYS A CA 1
ATOM 1456 C C . LYS A 1 193 ? -22.344 21.281 -1.284 1 96 193 LYS A C 1
ATOM 1458 O O . LYS A 1 193 ? -23.469 20.812 -1.099 1 96 193 LYS A O 1
ATOM 1463 N N . ALA A 1 194 ? -21.328 20.891 -0.637 1 97.12 194 ALA A N 1
ATOM 1464 C CA . ALA A 1 194 ? -21.438 19.891 0.427 1 97.12 194 ALA A CA 1
ATOM 1465 C C . ALA A 1 194 ? -22.359 20.375 1.547 1 97.12 194 ALA A C 1
ATOM 1467 O O . ALA A 1 194 ? -23.203 19.625 2.039 1 97.12 194 ALA A O 1
ATOM 1468 N N . GLU A 1 195 ? -22.188 21.641 1.877 1 96.56 195 GLU A N 1
ATOM 1469 C CA . GLU A 1 195 ? -23.031 22.234 2.912 1 96.56 195 GLU A CA 1
ATOM 1470 C C . GLU A 1 195 ? -24.5 22.25 2.49 1 96.56 195 GLU A C 1
ATOM 1472 O O . GLU A 1 195 ? -25.391 21.938 3.291 1 96.56 195 GLU A O 1
ATOM 1477 N N . GLN A 1 196 ? -24.672 22.562 1.311 1 96.88 196 GLN A N 1
ATOM 1478 C CA . GLN A 1 196 ? -26.031 22.562 0.767 1 96.88 196 GLN A CA 1
ATOM 1479 C C . GLN A 1 196 ? -26.641 21.156 0.817 1 96.88 196 GLN A C 1
ATOM 1481 O O . GLN A 1 196 ? -27.812 21 1.161 1 96.88 196 GLN A O 1
ATOM 1486 N N . LEU A 1 197 ? -25.844 20.234 0.428 1 96.25 197 LEU A N 1
ATOM 1487 C CA . LEU A 1 197 ? -26.312 18.844 0.406 1 96.25 197 LEU A CA 1
ATOM 1488 C C . LEU A 1 197 ? -26.703 18.375 1.808 1 96.25 197 LEU A C 1
ATOM 1490 O O . LEU A 1 197 ? -27.719 17.719 1.989 1 96.25 197 LEU A O 1
ATOM 1494 N N . VAL A 1 198 ? -25.922 18.672 2.73 1 97.38 198 VAL A N 1
ATOM 1495 C CA . VAL A 1 198 ? -26.172 18.25 4.102 1 97.38 198 VAL A CA 1
ATOM 1496 C C . VAL A 1 198 ? -27.469 18.891 4.609 1 97.38 198 VAL A C 1
ATOM 1498 O O . VAL A 1 198 ? -28.234 18.266 5.34 1 97.38 198 VAL A O 1
ATOM 1501 N N . GLN A 1 199 ? -27.719 20.078 4.203 1 96.44 199 GLN A N 1
ATOM 1502 C CA . GLN A 1 199 ? -28.906 20.797 4.633 1 96.44 199 GLN A CA 1
ATOM 1503 C C . GLN A 1 199 ? -30.156 20.266 3.943 1 96.44 199 GLN A C 1
ATOM 1505 O O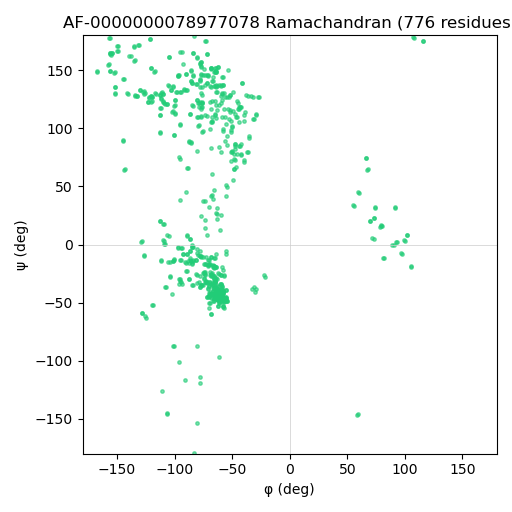 . GLN A 1 199 ? -31.234 20.219 4.543 1 96.44 199 GLN A O 1
ATOM 1510 N N . SER A 1 200 ? -30 19.766 2.781 1 96 200 SER A N 1
ATOM 1511 C CA . SER A 1 200 ? -31.172 19.469 1.972 1 96 200 SER A CA 1
ATOM 1512 C C . SER A 1 200 ? -31.438 17.969 1.926 1 96 200 SER A C 1
ATOM 1514 O O . SER A 1 200 ? -32.5 17.531 1.494 1 96 200 SER A O 1
ATOM 1516 N N . THR A 1 201 ? -30.516 17.172 2.299 1 95.12 201 THR A N 1
ATOM 1517 C CA . THR A 1 201 ? -30.672 15.719 2.227 1 95.12 201 THR A CA 1
ATOM 1518 C C . THR A 1 201 ? -30.875 15.125 3.617 1 95.12 201 THR A C 1
ATOM 1520 O O . THR A 1 201 ? -30.016 15.258 4.488 1 95.12 201 THR A O 1
ATOM 1523 N N . PRO A 1 202 ? -31.984 14.477 3.76 1 95.44 202 PRO A N 1
ATOM 1524 C CA . PRO A 1 202 ? -32.219 13.852 5.062 1 95.44 202 PRO A CA 1
ATOM 1525 C C . PRO A 1 202 ? -31.156 12.828 5.434 1 95.44 202 PRO A C 1
ATOM 1527 O O . PRO A 1 202 ? -30.688 12.078 4.574 1 95.44 202 PRO A O 1
ATOM 1530 N N . ASN A 1 203 ? -30.688 12.82 6.672 1 96.5 203 ASN A N 1
ATOM 1531 C CA . ASN A 1 203 ? -29.75 11.875 7.258 1 96.5 203 ASN A CA 1
ATOM 1532 C C . ASN A 1 203 ? -28.344 12.039 6.676 1 96.5 203 ASN A C 1
ATOM 1534 O O . ASN A 1 203 ? -27.547 11.109 6.688 1 96.5 203 ASN A O 1
ATOM 1538 N N . ALA A 1 204 ? -28.094 13.188 6.102 1 98.06 204 ALA A N 1
ATOM 1539 C CA . ALA A 1 204 ? -26.75 13.461 5.617 1 98.06 204 ALA A CA 1
ATOM 1540 C C . ALA A 1 204 ? -25.859 13.992 6.746 1 98.06 204 ALA A C 1
ATOM 1542 O O . ALA A 1 204 ? -26.344 14.68 7.648 1 98.06 204 ALA A O 1
ATOM 1543 N N . PHE A 1 205 ? -24.641 13.664 6.711 1 98.31 205 PHE A N 1
ATOM 1544 C CA . PHE A 1 205 ? -23.688 14.047 7.758 1 98.31 205 PHE A CA 1
ATOM 1545 C C . PHE A 1 205 ? -22.344 14.414 7.16 1 98.31 205 PHE A C 1
ATOM 1547 O O . PHE A 1 205 ? -21.797 13.672 6.332 1 98.31 205 PHE A O 1
ATOM 1554 N N . MET A 1 206 ? -21.812 15.539 7.543 1 98.19 206 MET A N 1
ATOM 1555 C CA . MET A 1 206 ? -20.484 15.969 7.082 1 98.19 206 MET A CA 1
ATOM 1556 C C . MET A 1 206 ? -19.438 15.758 8.172 1 98.19 206 MET A C 1
ATOM 1558 O O . MET A 1 206 ? -19.641 16.156 9.312 1 98.19 206 MET A O 1
ATOM 1562 N N . LEU A 1 207 ? -18.328 15.195 7.828 1 97 207 LEU A N 1
ATOM 1563 C CA . LEU A 1 207 ? -17.312 14.797 8.797 1 97 207 LEU A CA 1
ATOM 1564 C C . LEU A 1 207 ? -16.406 15.969 9.156 1 97 207 LEU A C 1
ATOM 1566 O O . LEU A 1 207 ? -15.945 16.078 10.297 1 97 207 LEU A O 1
ATOM 1570 N N . GLN A 1 208 ? -16.094 16.891 8.195 1 96 208 GLN A N 1
ATOM 1571 C CA . GLN A 1 208 ? -15.359 18.141 8.445 1 96 208 GLN A CA 1
ATOM 1572 C C . GLN A 1 208 ? -13.922 17.844 8.875 1 96 208 GLN A C 1
ATOM 1574 O O . GLN A 1 208 ? -13.516 18.219 9.977 1 96 208 GLN A O 1
ATOM 1579 N N . GLN A 1 209 ? -13.078 17.438 7.941 1 95.81 209 GLN A N 1
ATOM 1580 C CA . GLN A 1 209 ? -11.75 16.891 8.219 1 95.81 209 GLN A CA 1
ATOM 1581 C C . GLN A 1 209 ? -10.844 17.953 8.836 1 95.81 209 GLN A C 1
ATOM 1583 O O . GLN A 1 209 ? -9.859 17.625 9.508 1 95.81 209 GLN A O 1
ATOM 1588 N N . PHE A 1 210 ? -11.172 19.266 8.711 1 96 210 PHE A N 1
ATOM 1589 C CA . PHE A 1 210 ? -10.273 20.328 9.164 1 96 210 PHE A CA 1
ATOM 1590 C C . PHE A 1 210 ? -10.633 20.781 10.578 1 96 210 PHE A C 1
ATOM 1592 O O . PHE A 1 210 ? -9.852 21.469 11.234 1 96 210 PHE A O 1
ATOM 1599 N N . ASP A 1 211 ? -11.805 20.359 11.023 1 96.88 211 ASP A N 1
ATOM 1600 C CA . ASP A 1 211 ? -12.312 20.875 12.297 1 96.88 211 ASP A CA 1
ATOM 1601 C C . ASP A 1 211 ? -12.68 19.719 13.234 1 96.88 211 ASP A C 1
ATOM 1603 O O . ASP A 1 211 ? -12.898 19.938 14.43 1 96.88 211 ASP A O 1
ATOM 1607 N N . ASN A 1 212 ? -12.688 18.516 12.781 1 98.19 212 ASN A N 1
ATOM 1608 C CA . ASN A 1 212 ? -13.133 17.344 13.539 1 98.19 212 ASN A CA 1
ATOM 1609 C C . ASN A 1 212 ? -12.07 16.875 14.523 1 98.19 212 ASN A C 1
ATOM 1611 O O . ASN A 1 212 ? -10.992 16.438 14.125 1 98.19 212 ASN A O 1
ATOM 1615 N N . PRO A 1 213 ? -12.367 16.891 15.828 1 98.31 213 PRO A N 1
ATOM 1616 C CA . PRO A 1 213 ? -11.352 16.547 16.828 1 98.31 213 PRO A CA 1
ATOM 1617 C C . PRO A 1 213 ? -10.938 15.078 16.75 1 98.31 213 PRO A C 1
ATOM 1619 O O . PRO A 1 213 ? -9.875 14.703 17.266 1 98.31 213 PRO A O 1
ATOM 1622 N N . ALA A 1 214 ? -11.734 14.227 16.141 1 98.69 214 ALA A N 1
ATOM 1623 C CA . ALA A 1 214 ? -11.383 12.82 15.977 1 98.69 214 ALA A CA 1
ATOM 1624 C C . ALA A 1 214 ? -10.164 12.664 15.062 1 98.69 214 ALA A C 1
ATOM 1626 O O . ALA A 1 214 ? -9.508 11.617 15.07 1 98.69 214 ALA A O 1
ATOM 1627 N N . ASN A 1 215 ? -9.914 13.727 14.297 1 98.75 215 ASN A N 1
ATOM 1628 C CA . ASN A 1 215 ? -8.766 13.75 13.398 1 98.75 215 ASN A CA 1
ATOM 1629 C C . ASN A 1 215 ? -7.449 13.805 14.172 1 98.75 215 ASN A C 1
ATOM 1631 O O . ASN A 1 215 ? -6.68 12.844 14.156 1 98.75 215 ASN A O 1
ATOM 1635 N N . PRO A 1 216 ? -7.145 14.789 15.008 1 98.88 216 PRO A N 1
ATOM 1636 C CA . PRO A 1 216 ? -5.918 14.734 15.805 1 98.88 216 PRO A CA 1
ATOM 1637 C C . PRO A 1 216 ? -5.949 13.633 16.859 1 98.88 216 PRO A C 1
ATOM 1639 O O . PRO A 1 216 ? -4.902 13.078 17.219 1 98.88 216 PRO A O 1
ATOM 1642 N N . GLU A 1 217 ? -7.102 13.258 17.297 1 98.69 217 GLU A N 1
ATOM 1643 C CA . GLU A 1 217 ? -7.238 12.273 18.359 1 98.69 217 GLU A CA 1
ATOM 1644 C C . GLU A 1 217 ? -6.68 10.914 17.938 1 98.69 217 GLU A C 1
ATOM 1646 O O . GLU A 1 217 ? -6.043 10.227 18.734 1 98.69 217 GLU A O 1
ATOM 1651 N N . VAL A 1 218 ? -6.891 10.492 16.719 1 98.75 218 VAL A N 1
ATOM 1652 C CA . VAL A 1 218 ? -6.438 9.18 16.297 1 98.75 218 VAL A CA 1
ATOM 1653 C C . VAL A 1 218 ? -4.91 9.141 16.266 1 98.75 218 VAL A C 1
ATOM 1655 O O . VAL A 1 218 ? -4.309 8.102 16.547 1 98.75 218 VAL A O 1
ATOM 1658 N N . HIS A 1 219 ? -4.281 10.258 15.945 1 98.81 219 HIS A N 1
ATOM 1659 C CA . HIS A 1 219 ? -2.822 10.312 15.945 1 98.81 219 HIS A CA 1
ATOM 1660 C C . HIS A 1 219 ? -2.271 10.336 17.359 1 98.81 219 HIS A C 1
ATOM 1662 O O . HIS A 1 219 ? -1.192 9.797 17.625 1 98.81 219 HIS A O 1
ATOM 1668 N N . TYR A 1 220 ? -3.02 10.938 18.25 1 98.75 220 TYR A N 1
ATOM 1669 C CA . TYR A 1 220 ? -2.668 10.883 19.672 1 98.75 220 TYR A CA 1
ATOM 1670 C C . TYR A 1 220 ? -2.746 9.453 20.188 1 98.75 220 TYR A C 1
ATOM 1672 O O . TYR A 1 220 ? -1.895 9.023 20.969 1 98.75 220 TYR A O 1
ATOM 1680 N N . ARG A 1 221 ? -3.688 8.68 19.75 1 98.19 221 ARG A N 1
ATOM 1681 C CA . ARG A 1 221 ? -3.984 7.363 20.312 1 98.19 221 ARG A CA 1
ATOM 1682 C C . ARG A 1 221 ? -3.172 6.277 19.609 1 98.19 221 ARG A C 1
ATOM 1684 O O . ARG A 1 221 ? -2.965 5.195 20.172 1 98.19 221 ARG A O 1
ATOM 1691 N N . THR A 1 222 ? -2.729 6.555 18.359 1 98.12 222 THR A N 1
ATOM 1692 C CA . THR A 1 222 ? -2.107 5.461 17.625 1 98.12 222 THR A CA 1
ATOM 1693 C C . THR A 1 222 ? -0.748 5.879 17.078 1 98.12 222 THR A C 1
ATOM 1695 O O . THR A 1 222 ? 0.291 5.438 17.562 1 98.12 222 THR A O 1
ATOM 1698 N N . THR A 1 223 ? -0.66 6.922 16.25 1 98.62 223 THR A N 1
ATOM 1699 C CA . THR A 1 223 ? 0.572 7.312 15.57 1 98.62 223 THR A CA 1
ATOM 1700 C C . THR A 1 223 ? 1.647 7.695 16.578 1 98.62 223 THR A C 1
ATOM 1702 O O . THR A 1 223 ? 2.801 7.277 16.453 1 98.62 223 THR A O 1
ATOM 1705 N N . GLY A 1 224 ? 1.256 8.539 17.578 1 98.69 224 GLY A N 1
ATOM 1706 C CA . GLY A 1 224 ? 2.182 8.922 18.625 1 98.69 224 GLY A CA 1
ATOM 1707 C C . GLY A 1 224 ? 2.752 7.734 19.391 1 98.69 224 GLY A C 1
ATOM 1708 O O . GLY A 1 224 ? 3.971 7.559 19.438 1 98.69 224 GLY A O 1
ATOM 1709 N N . PRO A 1 225 ? 1.896 6.883 19.922 1 98.25 225 PRO A N 1
ATOM 1710 C CA . PRO A 1 225 ? 2.348 5.684 20.625 1 98.25 225 PRO A CA 1
ATOM 1711 C C . PRO A 1 225 ? 3.203 4.77 19.75 1 98.25 225 PRO A C 1
ATOM 1713 O O . PRO A 1 225 ? 4.168 4.172 20.234 1 98.25 225 PRO A O 1
ATOM 1716 N N . GLU A 1 226 ? 2.871 4.621 18.5 1 97.81 226 GLU A N 1
ATOM 1717 C CA . GLU A 1 226 ? 3.658 3.789 17.594 1 97.81 226 GLU A CA 1
ATOM 1718 C C . GLU A 1 226 ? 5.074 4.34 17.422 1 97.81 226 GLU A C 1
ATOM 1720 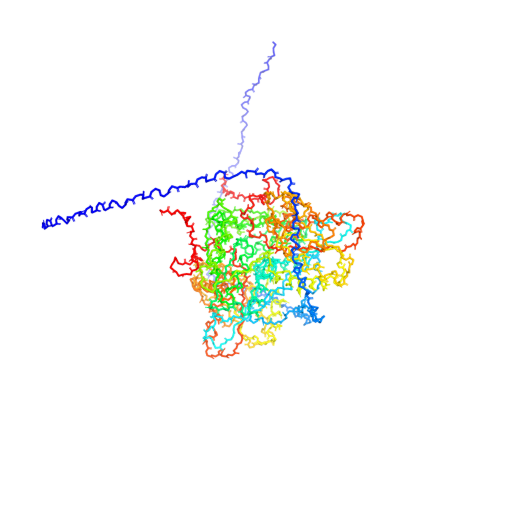O O . GLU A 1 226 ? 6.047 3.584 17.453 1 97.81 226 GLU A O 1
ATOM 1725 N N . ILE A 1 227 ? 5.16 5.641 17.219 1 98.62 227 ILE A N 1
ATOM 1726 C CA . ILE A 1 227 ? 6.461 6.281 17.062 1 98.62 227 ILE A CA 1
ATOM 1727 C C . ILE A 1 227 ? 7.273 6.121 18.344 1 98.62 227 ILE A C 1
ATOM 1729 O O . ILE A 1 227 ? 8.461 5.789 18.297 1 98.62 227 ILE A O 1
ATOM 1733 N N . TRP A 1 228 ? 6.621 6.352 19.453 1 98.38 228 TRP A N 1
ATOM 1734 C CA . TRP A 1 228 ? 7.273 6.195 20.75 1 98.38 228 TRP A CA 1
ATOM 1735 C C . TRP A 1 228 ? 7.824 4.785 20.906 1 98.38 228 TRP A C 1
ATOM 1737 O O . TRP A 1 228 ? 8.992 4.605 21.266 1 98.38 228 TRP A O 1
ATOM 1747 N N . ARG A 1 229 ? 7.02 3.766 20.625 1 96.75 229 ARG A N 1
ATOM 1748 C CA . ARG A 1 229 ? 7.402 2.361 20.719 1 96.75 229 ARG A CA 1
ATOM 1749 C C . ARG A 1 229 ? 8.57 2.047 19.797 1 96.75 229 ARG A C 1
ATOM 1751 O O . ARG A 1 229 ? 9.586 1.495 20.219 1 96.75 229 ARG A O 1
ATOM 1758 N N . ASP A 1 230 ? 8.477 2.459 18.594 1 97.5 230 ASP A N 1
ATOM 1759 C CA . ASP A 1 230 ? 9.43 2.039 17.578 1 97.5 230 ASP A CA 1
ATOM 1760 C C . ASP A 1 230 ? 10.773 2.748 17.75 1 97.5 230 ASP A C 1
ATOM 1762 O O . ASP A 1 230 ? 11.805 2.25 17.297 1 97.5 230 ASP A O 1
ATOM 1766 N N . THR A 1 231 ? 10.703 3.932 18.422 1 98.19 231 THR A N 1
ATOM 1767 C CA . THR A 1 231 ? 11.938 4.652 18.688 1 98.19 231 THR A CA 1
ATOM 1768 C C . THR A 1 231 ? 12.477 4.301 20.078 1 98.19 231 THR A C 1
ATOM 1770 O O . THR A 1 231 ? 13.508 4.816 20.5 1 98.19 231 THR A O 1
ATOM 1773 N N . ALA A 1 232 ? 11.758 3.502 20.797 1 97.06 232 ALA A N 1
ATOM 1774 C CA . ALA A 1 232 ? 12.078 3.188 22.188 1 97.06 232 ALA A CA 1
ATOM 1775 C C . ALA A 1 232 ? 12.203 4.461 23.016 1 97.06 232 ALA A C 1
ATOM 1777 O O . ALA A 1 232 ? 13.109 4.582 23.844 1 97.06 232 ALA A O 1
ATOM 1778 N N . GLY A 1 233 ? 11.406 5.402 22.656 1 97.5 233 GLY A N 1
ATOM 1779 C CA . GLY A 1 233 ? 11.359 6.652 23.391 1 97.5 233 GLY A CA 1
ATOM 1780 C C . GLY A 1 233 ? 12.5 7.59 23.062 1 97.5 233 GLY A C 1
ATOM 1781 O O . GLY A 1 233 ? 12.719 8.586 23.75 1 97.5 233 GLY A O 1
ATOM 1782 N N . ARG A 1 234 ? 13.18 7.363 22.031 1 98.12 234 ARG A N 1
ATOM 1783 C CA . ARG A 1 234 ? 14.414 8.094 21.781 1 98.12 234 ARG A CA 1
ATOM 1784 C C . ARG A 1 234 ? 14.164 9.273 20.844 1 98.12 234 ARG A C 1
ATOM 1786 O O . ARG A 1 234 ? 15.07 10.062 20.578 1 98.12 234 ARG A O 1
ATOM 1793 N N . VAL A 1 235 ? 12.977 9.445 20.375 1 98.81 235 VAL A N 1
ATOM 1794 C CA . VAL A 1 235 ? 12.656 10.555 19.469 1 98.81 235 VAL A CA 1
ATOM 1795 C C . VAL A 1 235 ? 12.969 11.883 20.156 1 98.81 235 VAL A C 1
ATOM 1797 O O . VAL A 1 235 ? 12.57 12.109 21.297 1 98.81 235 VAL A O 1
ATOM 1800 N N . ASP A 1 236 ? 13.727 12.742 19.422 1 98.94 236 ASP A N 1
ATOM 1801 C CA . ASP A 1 236 ? 14.078 14.055 19.938 1 98.94 236 ASP A CA 1
ATOM 1802 C C . ASP A 1 236 ? 13.312 15.164 19.219 1 98.94 236 ASP A C 1
ATOM 1804 O O . ASP A 1 236 ? 13 16.203 19.797 1 98.94 236 ASP A O 1
ATOM 1808 N N . ILE A 1 237 ? 13.125 14.977 18 1 98.94 237 ILE A N 1
ATOM 1809 C CA . ILE A 1 237 ? 12.445 15.945 17.141 1 98.94 237 ILE A CA 1
ATOM 1810 C C . ILE A 1 237 ? 11.422 15.234 16.25 1 98.94 237 ILE A C 1
ATOM 1812 O O . ILE A 1 237 ? 11.734 14.203 15.656 1 98.94 237 ILE A O 1
ATOM 1816 N N . PHE A 1 238 ? 10.227 15.711 16.266 1 98.94 238 PHE A N 1
ATOM 1817 C CA . PHE A 1 238 ? 9.203 15.266 15.336 1 98.94 238 PHE A CA 1
ATOM 1818 C C . PHE A 1 238 ? 8.867 16.359 14.336 1 98.94 238 PHE A C 1
ATOM 1820 O O . PHE A 1 238 ? 8.516 17.484 14.727 1 98.94 238 PHE A O 1
ATOM 1827 N N . VAL A 1 239 ? 9.016 16.078 13.023 1 98.94 239 VAL A N 1
ATOM 1828 C CA . VAL A 1 239 ? 8.773 17.047 11.961 1 98.94 239 VAL A CA 1
ATOM 1829 C C . VAL A 1 239 ? 7.781 16.469 10.953 1 98.94 239 VAL A C 1
ATOM 1831 O O . VAL A 1 239 ? 7.93 15.336 10.5 1 98.94 239 VAL A O 1
ATOM 1834 N N . ALA A 1 240 ? 6.742 17.219 10.594 1 98.88 240 ALA A N 1
ATOM 1835 C CA . ALA A 1 240 ? 5.719 16.734 9.672 1 98.88 240 ALA A CA 1
ATOM 1836 C C . ALA A 1 240 ? 5.062 17.891 8.922 1 98.88 240 ALA A C 1
ATOM 1838 O O . ALA A 1 240 ? 4.941 18.984 9.453 1 98.88 240 ALA A O 1
ATOM 1839 N N . GLY A 1 241 ? 4.664 17.594 7.672 1 98.75 241 GLY A N 1
ATOM 1840 C CA . GLY A 1 241 ? 3.879 18.547 6.922 1 98.75 241 GLY A CA 1
ATOM 1841 C C . GLY A 1 241 ? 2.484 18.75 7.484 1 98.75 241 GLY A C 1
ATOM 1842 O O . GLY A 1 241 ? 1.89 17.828 8.031 1 98.75 241 GLY A O 1
ATOM 1843 N N . VAL A 1 242 ? 1.941 19.969 7.254 1 98.62 242 VAL A N 1
ATOM 1844 C CA . VAL A 1 242 ? 0.639 20.281 7.828 1 98.62 242 VAL A CA 1
ATOM 1845 C C . VAL A 1 242 ? -0.395 20.438 6.715 1 98.62 242 VAL A C 1
ATOM 1847 O O . VAL A 1 242 ? -0.305 21.344 5.895 1 98.62 242 VAL A O 1
ATOM 1850 N N . GLY A 1 243 ? -1.284 19.453 6.723 1 96.69 243 GLY A N 1
ATOM 1851 C CA . GLY A 1 243 ? -2.51 19.578 5.949 1 96.69 243 GLY A CA 1
ATOM 1852 C C . GLY A 1 243 ? -3.711 19.969 6.793 1 96.69 243 GLY A C 1
ATOM 1853 O O . GLY A 1 243 ? -3.902 21.141 7.109 1 96.69 243 GLY A O 1
ATOM 1854 N N . THR A 1 244 ? -4.332 18.953 7.316 1 97.19 244 THR A N 1
ATOM 1855 C CA . THR A 1 244 ? -5.461 19.188 8.211 1 97.19 244 THR A CA 1
ATOM 1856 C C . THR A 1 244 ? -4.977 19.516 9.617 1 97.19 244 THR A C 1
ATOM 1858 O O . THR A 1 244 ? -5.758 19.969 10.461 1 97.19 244 THR A O 1
ATOM 1861 N N . GLY A 1 245 ? -3.76 19.281 9.875 1 98.31 245 GLY A N 1
ATOM 1862 C CA . GLY A 1 245 ? -3.17 19.609 11.164 1 98.31 245 GLY A CA 1
ATOM 1863 C C . GLY A 1 245 ? -3.273 18.469 12.172 1 98.31 245 GLY A C 1
ATOM 1864 O O . GLY A 1 245 ? -2.715 18.562 13.266 1 98.31 245 GLY A O 1
ATOM 1865 N N . GLY A 1 246 ? -3.873 17.359 11.797 1 98.62 246 GLY A N 1
ATOM 1866 C CA . GLY A 1 246 ? -4.145 16.281 12.727 1 98.62 246 GLY A CA 1
ATOM 1867 C C . GLY A 1 246 ? -2.896 15.523 13.141 1 98.62 246 GLY A C 1
ATOM 1868 O O . GLY A 1 246 ? -2.682 15.273 14.328 1 98.62 246 GLY A O 1
ATOM 1869 N N . THR A 1 247 ? -2.02 15.18 12.211 1 98.88 247 THR A N 1
ATOM 1870 C CA . THR A 1 247 ? -0.861 14.336 12.469 1 98.88 247 THR A CA 1
ATOM 1871 C C . THR A 1 247 ? 0.081 15 13.469 1 98.88 247 THR A C 1
ATOM 1873 O O . THR A 1 247 ? 0.364 14.43 14.531 1 98.88 247 THR A O 1
ATOM 1876 N N . ILE A 1 248 ? 0.467 16.219 13.195 1 98.88 248 ILE A N 1
ATOM 1877 C CA . ILE A 1 248 ? 1.482 16.844 14.031 1 98.88 248 ILE A CA 1
ATOM 1878 C C . ILE A 1 248 ? 0.89 17.188 15.398 1 98.88 248 ILE A C 1
ATOM 1880 O O . ILE A 1 248 ? 1.583 17.125 16.422 1 98.88 248 ILE A O 1
ATOM 1884 N N . SER A 1 249 ? -0.393 17.516 15.43 1 98.88 249 SER A N 1
ATOM 1885 C CA . SER A 1 249 ? -1.036 17.875 16.688 1 98.88 249 SER A CA 1
ATOM 1886 C C . SER A 1 249 ? -1.184 16.656 17.609 1 98.88 249 SER A C 1
ATOM 1888 O O . SER A 1 249 ? -0.803 16.703 18.781 1 98.88 249 SER A O 1
ATOM 1890 N N . GLY A 1 250 ? -1.725 15.594 17.047 1 98.88 250 GLY A N 1
ATOM 1891 C CA . GLY A 1 250 ? -1.931 14.406 17.844 1 98.88 250 GLY A CA 1
ATOM 1892 C C . GLY A 1 250 ? -0.635 13.75 18.297 1 98.88 250 GLY A C 1
ATOM 1893 O O . GLY A 1 250 ? -0.471 13.43 19.469 1 98.88 250 GLY A O 1
ATOM 1894 N N . VAL A 1 251 ? 0.279 13.555 17.391 1 98.94 251 VAL A N 1
ATOM 1895 C CA . VAL A 1 251 ? 1.573 12.961 17.719 1 98.94 251 VAL A CA 1
ATOM 1896 C C . VAL A 1 251 ? 2.334 13.859 18.688 1 98.94 251 VAL A C 1
ATOM 1898 O O . VAL A 1 251 ? 2.9 13.383 19.672 1 98.94 251 VAL A O 1
ATOM 1901 N N . GLY A 1 252 ? 2.338 15.133 18.359 1 98.88 252 GLY A N 1
ATOM 1902 C CA . GLY A 1 252 ? 3.049 16.094 19.188 1 98.88 252 GLY A CA 1
ATOM 1903 C C . GLY A 1 252 ? 2.572 16.094 20.625 1 98.88 252 GLY A C 1
ATOM 1904 O O . GLY A 1 252 ? 3.385 16.094 21.562 1 98.88 252 GLY A O 1
ATOM 1905 N N . GLN A 1 253 ? 1.283 16.141 20.781 1 98.81 253 GLN A N 1
ATOM 1906 C CA . GLN A 1 253 ? 0.734 16.109 22.141 1 98.81 253 GLN A CA 1
ATOM 1907 C C . GLN A 1 253 ? 1.197 14.867 22.891 1 98.81 253 GLN A C 1
ATOM 1909 O O . GLN A 1 253 ? 1.649 14.969 24.031 1 98.81 253 GLN A O 1
ATOM 1914 N N . TYR A 1 254 ? 1.119 13.68 22.25 1 98.81 254 TYR A N 1
ATOM 1915 C CA . TYR A 1 254 ? 1.515 12.438 22.891 1 98.81 254 TYR A CA 1
ATOM 1916 C C . TYR A 1 254 ? 2.992 12.461 23.266 1 98.81 254 TYR A C 1
ATOM 1918 O O . TYR A 1 254 ? 3.359 12.125 24.391 1 98.81 254 TYR A O 1
ATOM 1926 N N . LEU A 1 255 ? 3.844 12.82 22.312 1 98.81 255 LEU A N 1
ATOM 1927 C CA . LEU A 1 255 ? 5.285 12.766 22.531 1 98.81 255 LEU A CA 1
ATOM 1928 C C . LEU A 1 255 ? 5.707 13.727 23.641 1 98.81 255 LEU A C 1
ATOM 1930 O O . LEU A 1 255 ? 6.512 13.375 24.5 1 98.81 255 LEU A O 1
ATOM 1934 N N . LYS A 1 256 ? 5.145 14.93 23.672 1 98.69 256 LYS A N 1
ATOM 1935 C CA . LYS A 1 256 ? 5.527 15.93 24.656 1 98.69 256 LYS A CA 1
ATOM 1936 C C . LYS A 1 256 ? 5.055 15.523 26.047 1 98.69 256 LYS A C 1
ATOM 1938 O O . LYS A 1 256 ? 5.676 15.883 27.062 1 98.69 256 LYS A O 1
ATOM 1943 N N . GLU A 1 257 ? 3.949 14.844 26.125 1 98.44 257 GLU A N 1
ATOM 1944 C CA . GLU A 1 257 ? 3.48 14.336 27.406 1 98.44 257 GLU A CA 1
ATOM 1945 C C . GLU A 1 257 ? 4.434 13.281 27.969 1 98.44 257 GLU A C 1
ATOM 1947 O O . GLU A 1 257 ? 4.57 13.148 29.188 1 98.44 257 GLU A O 1
ATOM 1952 N N . HIS A 1 258 ? 5.121 12.57 27.156 1 98 258 HIS A N 1
ATOM 1953 C CA . HIS A 1 258 ? 6.012 11.492 27.594 1 98 258 HIS A CA 1
ATOM 1954 C C . HIS A 1 258 ? 7.445 11.992 27.719 1 98 258 HIS A C 1
ATOM 1956 O O . HIS A 1 258 ? 8.203 11.492 28.562 1 98 258 HIS A O 1
ATOM 1962 N N . LYS A 1 259 ? 7.793 12.922 26.906 1 98.31 259 LYS A N 1
ATOM 1963 C CA . LYS A 1 259 ? 9.109 13.547 26.859 1 98.31 259 LYS A CA 1
ATOM 1964 C C . LYS A 1 259 ? 9 15.031 26.5 1 98.31 259 LYS A C 1
ATOM 1966 O O . LYS A 1 259 ? 9.164 15.398 25.344 1 98.31 259 LYS A O 1
ATOM 1971 N N . PRO A 1 260 ? 8.852 15.859 27.469 1 97.62 260 PRO A N 1
ATOM 1972 C CA . PRO A 1 260 ? 8.562 17.281 27.25 1 97.62 260 PRO A CA 1
ATOM 1973 C C . PRO A 1 260 ? 9.625 17.969 26.406 1 97.62 260 PRO A C 1
ATOM 1975 O O . PRO A 1 260 ? 9.344 19 25.797 1 97.62 260 PRO A O 1
ATOM 1978 N N . GLY A 1 261 ? 10.789 17.484 26.312 1 97.75 261 GLY A N 1
ATOM 1979 C CA . GLY A 1 261 ? 11.875 18.078 25.562 1 97.75 261 GLY A CA 1
ATOM 1980 C C . GLY A 1 261 ? 11.789 17.844 24.078 1 97.75 261 GLY A C 1
ATOM 1981 O O . GLY A 1 261 ? 12.547 18.438 23.297 1 97.75 261 GLY A O 1
ATOM 1982 N N . VAL A 1 262 ? 10.82 17.047 23.609 1 98.81 262 VAL A N 1
ATOM 1983 C CA . VAL A 1 262 ? 10.664 16.781 22.188 1 98.81 262 VAL A CA 1
ATOM 1984 C C . VAL A 1 262 ? 10.336 18.078 21.453 1 98.81 262 VAL A C 1
ATOM 1986 O O . VAL A 1 262 ? 9.469 18.844 21.891 1 98.81 262 VAL A O 1
ATOM 1989 N N . GLN A 1 263 ? 11.039 18.328 20.406 1 98.88 263 GLN A N 1
ATOM 1990 C CA . GLN A 1 263 ? 10.75 19.484 19.562 1 98.88 263 GLN A CA 1
ATOM 1991 C C . GLN A 1 263 ? 9.758 19.109 18.453 1 98.88 263 GLN A C 1
ATOM 1993 O O . GLN A 1 263 ? 9.898 18.062 17.812 1 98.88 263 GLN A O 1
ATOM 1998 N N . LEU A 1 264 ? 8.773 19.938 18.297 1 98.88 264 LEU A N 1
ATOM 1999 C CA . LEU A 1 264 ? 7.773 19.766 17.25 1 98.88 264 LEU A CA 1
ATOM 2000 C C . LEU A 1 264 ? 7.945 20.812 16.156 1 98.88 264 LEU A C 1
ATOM 2002 O O . LEU A 1 264 ? 7.867 22.016 16.422 1 98.88 264 LEU A O 1
ATOM 2006 N N . VAL A 1 265 ? 8.164 20.328 14.938 1 98.94 265 VAL A N 1
ATOM 2007 C CA . VAL A 1 265 ? 8.438 21.234 13.82 1 98.94 265 VAL A CA 1
ATOM 2008 C C . VAL A 1 265 ? 7.418 21 12.703 1 98.94 265 VAL A C 1
ATOM 2010 O O . VAL A 1 265 ? 7.281 19.875 12.203 1 98.94 265 VAL A O 1
ATOM 2013 N N . ALA A 1 266 ? 6.699 22.031 12.312 1 98.94 266 ALA A N 1
ATOM 2014 C CA . ALA A 1 266 ? 5.746 21.969 11.211 1 98.94 266 ALA A CA 1
ATOM 2015 C C . ALA A 1 266 ? 6.422 22.328 9.883 1 98.94 266 ALA A C 1
ATOM 2017 O O . ALA A 1 266 ? 7.344 23.141 9.852 1 98.94 266 ALA A O 1
ATOM 2018 N N . VAL A 1 267 ? 5.953 21.688 8.828 1 98.94 267 VAL A N 1
ATOM 2019 C CA . VAL A 1 267 ? 6.422 22.016 7.48 1 98.94 267 VAL A CA 1
ATOM 2020 C C . VAL A 1 267 ? 5.266 22.547 6.641 1 98.94 267 VAL A C 1
ATOM 2022 O O . VAL A 1 267 ? 4.172 21.984 6.645 1 98.94 267 VAL A O 1
ATOM 2025 N N . GLU A 1 268 ? 5.449 23.656 6 1 98.81 268 GLU A N 1
ATOM 2026 C CA . GLU A 1 268 ? 4.477 24.219 5.066 1 98.81 268 GLU A CA 1
ATOM 2027 C C . GLU A 1 268 ? 5.16 24.688 3.785 1 98.81 268 GLU A C 1
ATOM 2029 O O . GLU A 1 268 ? 6.375 24.891 3.76 1 98.81 268 GLU A O 1
ATOM 2034 N N . PRO A 1 269 ? 4.418 24.812 2.709 1 98.62 269 PRO A N 1
ATOM 2035 C CA . PRO A 1 269 ? 5.02 25.312 1.471 1 98.62 269 PRO A CA 1
ATOM 2036 C C . PRO A 1 269 ? 5.508 26.75 1.598 1 98.62 269 PRO A C 1
ATOM 2038 O O . PRO A 1 269 ? 4.801 27.609 2.145 1 98.62 269 PRO A O 1
ATOM 2041 N N . ALA A 1 270 ? 6.672 26.984 1.057 1 98.69 270 ALA A N 1
ATOM 2042 C CA . ALA A 1 270 ? 7.219 28.328 1.055 1 98.69 270 ALA A CA 1
ATOM 2043 C C . ALA A 1 270 ? 6.32 29.297 0.274 1 98.69 270 ALA A C 1
ATOM 2045 O O . ALA A 1 270 ? 6.227 30.469 0.604 1 98.69 270 ALA A O 1
ATOM 2046 N N . GLU A 1 271 ? 5.574 28.75 -0.629 1 98 271 GLU A N 1
ATOM 2047 C CA . GLU A 1 271 ? 4.727 29.547 -1.501 1 98 271 GLU A CA 1
ATOM 2048 C C . GLU A 1 271 ? 3.396 29.875 -0.828 1 98 271 GLU A C 1
ATOM 2050 O O . GLU A 1 271 ? 2.65 30.734 -1.299 1 98 271 GLU A O 1
ATOM 2055 N N . SER A 1 272 ? 3.102 29.219 0.243 1 97.44 272 SER A N 1
ATOM 2056 C CA . SER A 1 272 ? 1.856 29.406 0.979 1 97.44 272 SER A CA 1
ATOM 2057 C C . SER A 1 272 ? 2.076 29.266 2.482 1 97.44 272 SER A C 1
ATOM 2059 O O . SER A 1 272 ? 1.496 28.391 3.121 1 97.44 272 SER A O 1
ATOM 2061 N N . PRO A 1 273 ? 2.842 30.156 3.047 1 98 273 PRO A N 1
ATOM 2062 C CA . PRO A 1 273 ? 3.285 30.016 4.438 1 98 273 PRO A CA 1
ATOM 2063 C C . PRO A 1 273 ? 2.305 30.625 5.434 1 98 273 PRO A C 1
ATOM 2065 O O . PRO A 1 273 ? 2.682 31.516 6.215 1 98 273 PRO A O 1
ATOM 2068 N N . VAL A 1 274 ? 1.101 30.109 5.574 1 97.38 274 VAL A N 1
ATOM 2069 C CA . VAL A 1 274 ? 0.017 30.719 6.344 1 97.38 274 VAL A CA 1
ATOM 2070 C C . VAL A 1 274 ? 0.261 30.5 7.836 1 97.38 274 VAL A C 1
ATOM 2072 O O . VAL A 1 274 ? -0.066 31.359 8.656 1 97.38 274 VAL A O 1
ATOM 2075 N N . ILE A 1 275 ? 0.824 29.375 8.203 1 98.06 275 ILE A N 1
ATOM 2076 C CA . ILE A 1 275 ? 1.086 29.078 9.609 1 98.06 275 ILE A CA 1
ATOM 2077 C C . ILE A 1 275 ? 2.121 30.062 10.156 1 98.06 275 ILE A C 1
ATOM 2079 O O . ILE A 1 275 ? 2.039 30.484 11.312 1 98.06 275 ILE A O 1
ATOM 2083 N N . SER A 1 276 ? 2.996 30.469 9.305 1 97.62 276 SER A N 1
ATOM 2084 C CA . SER A 1 276 ? 4.051 31.422 9.664 1 97.62 276 SER A CA 1
ATOM 2085 C C . SER A 1 276 ? 3.557 32.844 9.555 1 97.62 276 SER A C 1
ATOM 2087 O O . SER A 1 276 ? 4.324 33.781 9.773 1 97.62 276 SER A O 1
ATOM 2089 N N . GLY A 1 277 ? 2.299 33.062 9.164 1 96.88 277 GLY A N 1
ATOM 2090 C CA . GLY A 1 277 ? 1.726 34.375 9.125 1 96.88 277 GLY A CA 1
ATOM 2091 C C . GLY A 1 277 ? 1.723 35 7.734 1 96.88 277 GLY A C 1
ATOM 2092 O O . GLY A 1 277 ? 1.335 36.156 7.559 1 96.88 277 GLY A O 1
ATOM 2093 N N . GLY A 1 278 ? 2.18 34.219 6.75 1 96.94 278 GLY A N 1
ATOM 2094 C CA . GLY A 1 278 ? 2.16 34.688 5.379 1 96.94 278 GLY A CA 1
ATOM 2095 C C . GLY A 1 278 ? 0.819 34.5 4.695 1 96.94 278 GLY A C 1
ATOM 2096 O O . GLY A 1 278 ? -0.134 34.031 5.312 1 96.94 278 GLY A O 1
ATOM 2097 N N . ALA A 1 279 ? 0.759 34.938 3.426 1 96.81 279 ALA A N 1
ATOM 2098 C CA . ALA A 1 279 ? -0.456 34.844 2.621 1 96.81 279 ALA A CA 1
ATOM 2099 C C . ALA A 1 279 ? -0.542 33.469 1.941 1 96.81 279 ALA A C 1
ATOM 2101 O O . ALA A 1 279 ? 0.483 32.844 1.634 1 96.81 279 ALA A O 1
ATOM 2102 N N . PRO A 1 280 ? -1.736 33.031 1.735 1 96.12 280 PRO A N 1
ATOM 2103 C CA . PRO A 1 280 ? -1.876 31.812 0.928 1 96.12 280 PRO A CA 1
ATOM 2104 C C . PRO A 1 280 ? -1.402 32 -0.511 1 96.12 280 PRO A C 1
ATOM 2106 O O . PRO A 1 280 ? -1.448 33.125 -1.037 1 96.12 280 PRO A O 1
ATOM 2109 N N . GLY A 1 281 ? -0.874 30.922 -1.097 1 94.5 281 GLY A N 1
ATOM 2110 C CA . GLY A 1 281 ? -0.417 30.953 -2.477 1 94.5 281 GLY A CA 1
ATOM 2111 C C . GLY A 1 281 ? -0.438 29.578 -3.135 1 94.5 281 GLY A C 1
ATOM 2112 O O . GLY A 1 281 ? -0.553 28.562 -2.453 1 94.5 281 GLY A O 1
ATOM 2113 N N . TYR A 1 282 ? -0.335 29.594 -4.445 1 93.19 282 TYR A N 1
ATOM 2114 C CA . TYR A 1 282 ? -0.286 28.359 -5.203 1 93.19 282 TYR A CA 1
ATOM 2115 C C . TYR A 1 282 ? 1.021 27.609 -4.949 1 93.19 282 TYR A C 1
ATOM 2117 O O . TYR A 1 282 ? 2.088 28.234 -4.875 1 93.19 282 TYR A O 1
ATOM 2125 N N . HIS A 1 283 ? 0.926 26.391 -4.766 1 94.56 283 HIS A N 1
ATOM 2126 C CA . HIS A 1 283 ? 2.082 25.516 -4.625 1 94.56 283 HIS A CA 1
ATOM 2127 C C . HIS A 1 283 ? 1.781 24.125 -5.152 1 94.56 283 HIS A C 1
ATOM 2129 O O . HIS A 1 283 ? 0.621 23.781 -5.398 1 94.56 283 HIS A O 1
ATOM 2135 N N . GLN A 1 284 ? 2.811 23.234 -5.262 1 92.62 284 GLN A N 1
ATOM 2136 C CA . GLN A 1 284 ? 2.65 21.938 -5.891 1 92.62 284 GLN A CA 1
ATOM 2137 C C . GLN A 1 284 ? 2.725 20.812 -4.863 1 92.62 284 GLN A C 1
ATOM 2139 O O . GLN A 1 284 ? 2.725 19.625 -5.223 1 92.62 284 GLN A O 1
ATOM 2144 N N . ILE A 1 285 ? 2.832 21.141 -3.65 1 95.44 285 ILE A N 1
ATOM 2145 C CA . ILE A 1 285 ? 2.998 20.125 -2.615 1 95.44 285 ILE A CA 1
ATOM 2146 C C . ILE A 1 285 ? 1.63 19.641 -2.143 1 95.44 285 ILE A C 1
ATOM 2148 O O . ILE A 1 285 ? 1.113 20.109 -1.127 1 95.44 285 ILE A O 1
ATOM 2152 N N . GLN A 1 286 ? 1.136 18.672 -2.789 1 89.56 286 GLN A N 1
ATOM 2153 C CA . GLN A 1 286 ? -0.199 18.156 -2.518 1 89.56 286 GLN A CA 1
ATOM 2154 C C . GLN A 1 286 ? -0.273 17.531 -1.128 1 89.56 286 GLN A C 1
ATOM 2156 O O . GLN A 1 286 ? 0.651 16.828 -0.707 1 89.56 286 GLN A O 1
ATOM 2161 N N . GLY A 1 287 ? -1.305 17.781 -0.382 1 91.31 287 GLY A N 1
ATOM 2162 C CA . GLY A 1 287 ? -1.562 17.172 0.91 1 91.31 287 GLY A CA 1
ATOM 2163 C C . GLY A 1 287 ? -1.307 18.109 2.078 1 91.31 287 GLY A C 1
ATOM 2164 O O . GLY A 1 287 ? -1.764 17.859 3.193 1 91.31 287 GLY A O 1
ATOM 2165 N N . ILE A 1 288 ? -0.531 19.141 1.78 1 95.94 288 ILE A N 1
ATOM 2166 C CA . ILE A 1 288 ? -0.284 20.109 2.854 1 95.94 288 ILE A CA 1
ATOM 2167 C C . ILE A 1 288 ? -0.522 21.516 2.346 1 95.94 288 ILE A C 1
ATOM 2169 O O . ILE A 1 288 ? -0.85 21.719 1.173 1 95.94 288 ILE A O 1
ATOM 2173 N N . GLY A 1 289 ? -0.502 22.484 3.221 1 93.75 289 GLY A N 1
ATOM 2174 C CA . GLY A 1 289 ? -0.669 23.875 2.836 1 93.75 289 GLY A CA 1
ATOM 2175 C C . GLY A 1 289 ? -2.062 24.188 2.33 1 93.75 289 GLY A C 1
ATOM 2176 O O . GLY A 1 289 ? -2.23 24.641 1.19 1 93.75 289 GLY A O 1
ATOM 2177 N N . ALA A 1 290 ? -3.053 24.109 3.104 1 87.06 290 ALA A N 1
ATOM 2178 C CA . ALA A 1 290 ? -4.453 24.234 2.719 1 87.06 290 ALA A CA 1
ATOM 2179 C C . ALA A 1 290 ? -4.812 25.703 2.441 1 87.06 290 ALA A C 1
ATOM 2181 O O . ALA A 1 290 ? -5.895 25.984 1.927 1 87.06 290 ALA A O 1
ATOM 2182 N N . GLY A 1 291 ? -3.961 26.594 2.775 1 91.5 291 GLY A N 1
ATOM 2183 C CA . GLY A 1 291 ? -4.219 28 2.541 1 91.5 291 GLY A CA 1
ATOM 2184 C C . GLY A 1 291 ? -4.863 28.703 3.727 1 91.5 291 GLY A C 1
ATOM 2185 O O . GLY A 1 291 ? -5.223 29.875 3.643 1 91.5 291 GLY A O 1
ATOM 2186 N N . PHE A 1 292 ? -5.082 28.078 4.773 1 93.31 292 PHE A N 1
ATOM 2187 C CA . PHE A 1 292 ? -5.559 28.578 6.055 1 93.31 292 PHE A CA 1
ATOM 2188 C C . PHE A 1 292 ? -5.004 27.75 7.203 1 93.31 292 PHE A C 1
ATOM 2190 O O . PHE A 1 292 ? -4.402 26.703 6.98 1 93.31 292 PHE A O 1
ATOM 2197 N N . VAL A 1 293 ? -5.113 28.203 8.352 1 97.06 293 VAL A N 1
ATOM 2198 C CA . VAL A 1 293 ? -4.715 27.453 9.531 1 97.06 293 VAL A CA 1
ATOM 2199 C C . VAL A 1 293 ? -5.871 26.562 10 1 97.06 293 VAL A C 1
ATOM 2201 O O . VAL A 1 293 ? -6.879 27.078 10.5 1 97.06 293 VAL A O 1
ATOM 2204 N N . PRO A 1 294 ? -5.715 25.297 9.883 1 96.81 294 PRO A N 1
ATOM 2205 C CA . PRO A 1 294 ? -6.82 24.422 10.289 1 96.81 294 PRO A CA 1
ATOM 2206 C C . PRO A 1 294 ? -7.105 24.5 11.789 1 96.81 294 PRO A C 1
ATOM 2208 O O . PRO A 1 294 ? -6.18 24.609 12.594 1 96.81 294 PRO A O 1
ATOM 2211 N N . ARG A 1 295 ? -8.352 24.297 12.18 1 97 295 ARG A N 1
ATOM 2212 C CA . ARG A 1 295 ? -8.742 24.328 13.586 1 97 295 ARG A CA 1
ATOM 2213 C C . ARG A 1 295 ? -8.164 23.125 14.344 1 97 295 ARG A C 1
ATOM 2215 O O . ARG A 1 295 ? -7.953 23.203 15.555 1 97 295 ARG A O 1
ATOM 2222 N N . ASN A 1 296 ? -7.852 22.047 13.602 1 98.12 296 ASN A N 1
ATOM 2223 C CA . ASN A 1 296 ? -7.273 20.859 14.203 1 98.12 296 ASN A CA 1
ATOM 2224 C C . ASN A 1 296 ? -5.82 21.078 14.617 1 98.12 296 ASN A C 1
ATOM 2226 O O . ASN A 1 296 ? -5.254 20.281 15.359 1 98.12 296 ASN A O 1
ATOM 2230 N N . LEU A 1 297 ? -5.195 22.109 14.094 1 98.62 297 LEU A N 1
ATOM 2231 C CA . LEU A 1 297 ? -3.771 22.312 14.328 1 98.62 297 LEU A CA 1
ATOM 2232 C C . LEU A 1 297 ? -3.533 22.938 15.695 1 98.62 297 LEU A C 1
ATOM 2234 O O . LEU A 1 297 ? -4.039 24.031 15.984 1 98.62 297 LEU A O 1
ATOM 2238 N N . ARG A 1 298 ? -2.779 22.281 16.5 1 98.56 298 ARG A N 1
ATOM 2239 C CA . ARG A 1 298 ? -2.328 22.828 17.766 1 98.56 298 ARG A CA 1
ATOM 2240 C C . ARG A 1 298 ? -1.062 23.656 17.594 1 98.56 298 ARG A C 1
ATOM 2242 O O . ARG A 1 298 ? 0.043 23.188 17.859 1 98.56 298 ARG A O 1
ATOM 2249 N N . VAL A 1 299 ? -1.326 24.875 17.297 1 98.31 299 VAL A N 1
ATOM 2250 C CA . VAL A 1 299 ? -0.222 25.797 17.031 1 98.31 299 VAL A CA 1
ATOM 2251 C C . VAL A 1 299 ? 0.589 25.984 18.312 1 98.31 299 VAL A C 1
ATOM 2253 O O . VAL A 1 299 ? 1.808 26.172 18.266 1 98.31 299 VAL A O 1
ATOM 2256 N N . ASP A 1 300 ? -0.032 25.906 19.438 1 97.81 300 ASP A N 1
ATOM 2257 C CA . ASP A 1 300 ? 0.589 26.125 20.734 1 97.81 300 ASP A CA 1
ATOM 2258 C C . ASP A 1 300 ? 1.663 25.078 21.016 1 97.81 300 ASP A C 1
ATOM 2260 O O . ASP A 1 300 ? 2.557 25.297 21.844 1 97.81 300 ASP A O 1
ATOM 2264 N N . LEU A 1 301 ? 1.65 23.953 20.328 1 98.44 301 LEU A N 1
ATOM 2265 C CA . LEU A 1 301 ? 2.596 22.859 20.562 1 98.44 301 LEU A CA 1
ATOM 2266 C C . LEU A 1 301 ? 3.836 23.016 19.688 1 98.44 301 LEU A C 1
ATOM 2268 O O . LEU A 1 301 ? 4.855 22.375 19.938 1 98.44 301 LEU A O 1
ATOM 2272 N N . LEU A 1 302 ? 3.775 23.859 18.688 1 98.75 302 LEU A N 1
ATOM 2273 C CA . LEU A 1 302 ? 4.848 23.953 17.688 1 98.75 302 LEU A CA 1
ATOM 2274 C C . LEU A 1 302 ? 6.031 24.734 18.25 1 98.75 302 LEU A C 1
ATOM 2276 O O . LEU A 1 302 ? 5.852 25.797 18.844 1 98.75 302 LEU A O 1
ATOM 2280 N N . ASP A 1 303 ? 7.18 24.203 18.016 1 98.81 303 ASP A N 1
ATOM 2281 C CA . ASP A 1 303 ? 8.398 24.906 18.391 1 98.81 303 ASP A CA 1
ATOM 2282 C C . ASP A 1 303 ? 8.969 25.688 17.219 1 98.81 303 ASP A C 1
ATOM 2284 O O . ASP A 1 303 ? 9.664 26.688 17.422 1 98.81 303 ASP A O 1
ATOM 2288 N N . GLU A 1 304 ? 8.742 25.219 16.031 1 98.69 304 GLU A N 1
ATOM 2289 C CA . GLU A 1 304 ? 9.273 25.828 14.828 1 98.69 304 GLU A CA 1
ATOM 2290 C C . GLU A 1 304 ? 8.422 25.484 13.609 1 98.69 304 GLU A C 1
ATOM 2292 O O . GLU A 1 304 ? 7.734 24.453 13.602 1 98.69 304 GLU A O 1
ATOM 2297 N N . VAL A 1 305 ? 8.359 26.375 12.641 1 98.88 305 VAL A N 1
ATOM 2298 C CA . VAL A 1 305 ? 7.766 26.094 11.336 1 98.88 305 VAL A CA 1
ATOM 2299 C C . VAL A 1 305 ? 8.812 26.281 10.242 1 98.88 305 VAL A C 1
ATOM 2301 O O . VAL A 1 305 ? 9.445 27.344 10.148 1 98.88 305 VAL A O 1
ATOM 2304 N N . LEU A 1 306 ? 9.055 25.266 9.453 1 98.88 306 LEU A N 1
ATOM 2305 C CA . LEU A 1 306 ? 9.992 25.328 8.336 1 98.88 306 LEU A CA 1
ATOM 2306 C C . LEU A 1 306 ? 9.25 25.406 7.008 1 98.88 306 LEU A C 1
ATOM 2308 O O . LEU A 1 306 ? 8.242 24.719 6.816 1 98.88 306 LEU A O 1
ATOM 2312 N N . LYS A 1 307 ? 9.703 26.25 6.16 1 98.81 307 LYS A N 1
ATOM 2313 C CA . LYS A 1 307 ? 9.156 26.422 4.816 1 98.81 307 LYS A CA 1
ATOM 2314 C C . LYS A 1 307 ? 9.984 25.656 3.783 1 98.81 307 LYS A C 1
ATOM 2316 O O . LYS A 1 307 ? 11.219 25.734 3.803 1 98.81 307 LYS A O 1
ATOM 2321 N N . VAL A 1 308 ? 9.32 24.891 2.941 1 98.81 308 VAL A N 1
ATOM 2322 C CA . VAL A 1 308 ? 9.984 24.156 1.875 1 98.81 308 VAL A CA 1
ATOM 2323 C C . VAL A 1 308 ? 9.328 24.469 0.535 1 98.81 308 VAL A C 1
ATOM 2325 O O . VAL A 1 308 ? 8.102 24.484 0.426 1 98.81 308 VAL A O 1
ATOM 2328 N N . ASN A 1 309 ? 10.094 24.766 -0.446 1 98.06 309 ASN A N 1
ATOM 2329 C CA . ASN A 1 309 ? 9.523 25.094 -1.747 1 98.06 309 ASN A CA 1
ATOM 2330 C C . ASN A 1 309 ? 9.148 23.844 -2.529 1 98.06 309 ASN A C 1
ATOM 2332 O O . ASN A 1 309 ? 9.695 22.766 -2.275 1 98.06 309 ASN A O 1
ATOM 2336 N N . SER A 1 310 ? 8.273 24 -3.523 1 97.81 310 SER A N 1
ATOM 2337 C CA . SER A 1 310 ? 7.73 22.906 -4.312 1 97.81 310 SER A CA 1
ATOM 2338 C C . SER A 1 310 ? 8.836 22.156 -5.062 1 97.81 310 SER A C 1
ATOM 2340 O O . SER A 1 310 ? 8.852 20.922 -5.09 1 97.81 310 SER A O 1
ATOM 2342 N N . ASN A 1 311 ? 9.742 22.844 -5.602 1 97.62 311 ASN A N 1
ATOM 2343 C CA . ASN A 1 311 ? 10.805 22.219 -6.387 1 97.62 311 ASN A CA 1
ATOM 2344 C C . ASN A 1 311 ? 11.695 21.328 -5.523 1 97.62 311 ASN A C 1
ATOM 2346 O O . ASN A 1 311 ? 12.062 20.234 -5.93 1 97.62 311 ASN A O 1
ATOM 2350 N N . GLU A 1 312 ? 12.047 21.844 -4.328 1 98.12 312 GLU A N 1
ATOM 2351 C CA . GLU A 1 312 ? 12.844 21.062 -3.391 1 98.12 312 GLU A CA 1
ATOM 2352 C C . GLU A 1 312 ? 12.117 19.781 -2.984 1 98.12 312 GLU A C 1
ATOM 2354 O O . GLU A 1 312 ? 12.727 18.719 -2.895 1 98.12 312 GLU A O 1
ATOM 2359 N N . ALA A 1 313 ? 10.852 19.938 -2.771 1 98.44 313 ALA A N 1
ATOM 2360 C CA . ALA A 1 313 ? 10.031 18.812 -2.33 1 98.44 313 ALA A CA 1
ATOM 2361 C C . ALA A 1 313 ? 9.961 17.734 -3.404 1 98.44 313 ALA A C 1
ATOM 2363 O O . ALA A 1 313 ? 10.117 16.547 -3.111 1 98.44 313 ALA A O 1
ATOM 2364 N N . VAL A 1 314 ? 9.75 18.125 -4.621 1 96.94 314 VAL A N 1
ATOM 2365 C CA . VAL A 1 314 ? 9.641 17.203 -5.746 1 96.94 314 VAL A CA 1
ATOM 2366 C C . VAL A 1 314 ? 10.969 16.469 -5.945 1 96.94 314 VAL A C 1
ATOM 2368 O O . VAL A 1 314 ? 10.992 15.242 -6.113 1 96.94 314 VAL A O 1
ATOM 2371 N N . GLU A 1 315 ? 12.039 17.219 -5.914 1 97.81 315 GLU A N 1
ATOM 2372 C CA . GLU A 1 315 ? 13.359 16.625 -6.094 1 97.81 315 GLU A CA 1
ATOM 2373 C C . GLU A 1 315 ? 13.664 15.617 -4.992 1 97.81 315 GLU A C 1
ATOM 2375 O O . GLU A 1 315 ? 14.203 14.547 -5.262 1 97.81 315 GLU A O 1
ATOM 2380 N N . MET A 1 316 ? 13.336 15.961 -3.801 1 98.62 316 MET A N 1
ATOM 2381 C CA . MET A 1 316 ? 13.594 15.047 -2.695 1 98.62 316 MET A CA 1
ATOM 2382 C C . MET A 1 316 ? 12.734 13.797 -2.812 1 98.62 316 MET A C 1
ATOM 2384 O O . MET A 1 316 ? 13.195 12.688 -2.547 1 98.62 316 MET A O 1
ATOM 2388 N N . ALA A 1 317 ? 11.477 13.961 -3.211 1 98.06 317 ALA A N 1
ATOM 2389 C CA . ALA A 1 317 ? 10.633 12.789 -3.432 1 98.06 317 ALA A CA 1
ATOM 2390 C C . ALA A 1 317 ? 11.242 11.859 -4.473 1 98.06 317 ALA A C 1
ATOM 2392 O O . ALA A 1 317 ? 11.211 10.641 -4.316 1 98.06 317 ALA A O 1
ATOM 2393 N N . ARG A 1 318 ? 11.789 12.422 -5.484 1 96.88 318 ARG A N 1
ATOM 2394 C CA . ARG A 1 318 ? 12.469 11.641 -6.516 1 96.88 318 ARG A CA 1
ATOM 2395 C C . ARG A 1 318 ? 13.68 10.906 -5.941 1 96.88 318 ARG A C 1
ATOM 2397 O O . ARG A 1 318 ? 13.867 9.719 -6.191 1 96.88 318 ARG A O 1
ATOM 2404 N N . ARG A 1 319 ? 14.477 11.602 -5.191 1 98.38 319 ARG A N 1
ATOM 2405 C CA . ARG A 1 319 ? 15.672 11.016 -4.602 1 98.38 319 ARG A CA 1
ATOM 2406 C C . ARG A 1 319 ? 15.312 9.875 -3.65 1 98.38 319 ARG A C 1
ATOM 2408 O O . ARG A 1 319 ? 16.016 8.867 -3.59 1 98.38 319 ARG A O 1
ATOM 2415 N N . LEU A 1 320 ? 14.227 10.055 -2.918 1 98.81 320 LEU A N 1
ATOM 2416 C CA . LEU A 1 320 ? 13.789 9 -2.014 1 98.81 320 LEU A CA 1
ATOM 2417 C C . LEU A 1 320 ? 13.484 7.719 -2.781 1 98.81 320 LEU A C 1
ATOM 2419 O O . LEU A 1 320 ? 13.789 6.621 -2.307 1 98.81 320 LEU A O 1
ATOM 2423 N N . ALA A 1 321 ? 12.922 7.824 -3.926 1 98.19 321 ALA A N 1
ATOM 2424 C CA . ALA A 1 321 ? 12.594 6.656 -4.738 1 98.19 321 ALA A CA 1
ATOM 2425 C C . ALA A 1 321 ? 13.852 5.996 -5.289 1 98.19 321 ALA A C 1
ATOM 2427 O O . ALA A 1 321 ? 14.039 4.785 -5.141 1 98.19 321 ALA A O 1
ATOM 2428 N N . VAL A 1 322 ? 14.781 6.77 -5.777 1 97.69 322 VAL A N 1
ATOM 2429 C CA . VAL A 1 322 ? 15.898 6.238 -6.555 1 97.69 322 VAL A CA 1
ATOM 2430 C C . VAL A 1 322 ? 17.031 5.848 -5.617 1 97.69 322 VAL A C 1
ATOM 2432 O O . VAL A 1 322 ? 17.797 4.914 -5.902 1 97.69 322 VAL A O 1
ATOM 2435 N N . GLU A 1 323 ? 17.109 6.559 -4.488 1 98 323 GLU A N 1
ATOM 2436 C CA . GLU A 1 323 ? 18.281 6.359 -3.639 1 98 323 GLU A CA 1
ATOM 2437 C C . GLU A 1 323 ? 17.938 5.516 -2.414 1 98 323 GLU A C 1
ATOM 2439 O O . GLU A 1 323 ? 18.812 4.871 -1.836 1 98 323 GLU A O 1
ATOM 2444 N N . GLU A 1 324 ? 16.641 5.543 -1.947 1 98.5 324 GLU A N 1
ATOM 2445 C CA . GLU A 1 324 ? 16.234 4.84 -0.728 1 98.5 324 GLU A CA 1
ATOM 2446 C C . GLU A 1 324 ? 15.305 3.68 -1.038 1 98.5 324 GLU A C 1
ATOM 2448 O O . GLU A 1 324 ? 15.062 2.82 -0.187 1 98.5 324 GLU A O 1
ATOM 2453 N N . GLY A 1 325 ? 14.742 3.619 -2.32 1 98.31 325 GLY A N 1
ATOM 2454 C CA . GLY A 1 325 ? 13.703 2.656 -2.637 1 98.31 325 GLY A CA 1
ATOM 2455 C C . GLY A 1 325 ? 12.359 3.002 -2.018 1 98.31 325 GLY A C 1
ATOM 2456 O O . GLY A 1 325 ? 11.547 2.115 -1.75 1 98.31 325 GLY A O 1
ATOM 2457 N N . LEU A 1 326 ? 12.164 4.281 -1.703 1 98.56 326 LEU A N 1
ATOM 2458 C CA . LEU A 1 326 ? 10.922 4.734 -1.091 1 98.56 326 LEU A CA 1
ATOM 2459 C C . LEU A 1 326 ? 10.141 5.641 -2.041 1 98.56 326 LEU A C 1
ATOM 2461 O O . LEU A 1 326 ? 10.406 6.844 -2.111 1 98.56 326 LEU A O 1
ATOM 2465 N N . LEU A 1 327 ? 9.195 5.09 -2.766 1 97.62 327 LEU A N 1
ATOM 2466 C CA . LEU A 1 327 ? 8.32 5.879 -3.625 1 97.62 327 LEU A CA 1
ATOM 2467 C C . LEU A 1 327 ? 7.211 6.543 -2.812 1 97.62 327 LEU A C 1
ATOM 2469 O O . LEU A 1 327 ? 6.297 5.867 -2.336 1 97.62 327 LEU A O 1
ATOM 2473 N N . CYS A 1 328 ? 7.285 7.848 -2.668 1 97.56 328 CYS A N 1
ATOM 2474 C CA . CYS A 1 328 ? 6.352 8.57 -1.809 1 97.56 328 CYS A CA 1
ATOM 2475 C C . CYS A 1 328 ? 5.844 9.828 -2.49 1 97.56 328 CYS A C 1
ATOM 2477 O O . CYS A 1 328 ? 6.301 10.18 -3.582 1 97.56 328 CYS A O 1
ATOM 2479 N N . GLY A 1 329 ? 4.855 10.461 -1.907 1 95.88 329 GLY A N 1
ATOM 2480 C CA . GLY A 1 329 ? 4.301 11.695 -2.426 1 95.88 329 GLY A CA 1
ATOM 2481 C C . GLY A 1 329 ? 5.211 12.891 -2.225 1 95.88 329 GLY A C 1
ATOM 2482 O O . GLY A 1 329 ? 6.195 12.812 -1.485 1 95.88 329 GLY A O 1
ATOM 2483 N N . ILE A 1 330 ? 4.797 14.016 -2.771 1 96.56 330 ILE A N 1
ATOM 2484 C CA . ILE A 1 330 ? 5.609 15.234 -2.779 1 96.56 330 ILE A CA 1
ATOM 2485 C C . ILE A 1 330 ? 5.707 15.797 -1.364 1 96.56 330 ILE A C 1
ATOM 2487 O O . ILE A 1 330 ? 6.746 16.328 -0.972 1 96.56 330 ILE A O 1
ATOM 2491 N N . SER A 1 331 ? 4.637 15.672 -0.625 1 98 331 SER A N 1
ATOM 2492 C CA . SER A 1 331 ? 4.668 16.188 0.741 1 98 331 SER A CA 1
ATOM 2493 C C . SER A 1 331 ? 5.695 15.438 1.586 1 98 331 SER A C 1
ATOM 2495 O O . SER A 1 331 ? 6.27 16 2.518 1 98 331 SER A O 1
ATOM 2497 N N . SER A 1 332 ? 5.941 14.18 1.26 1 98.75 332 SER A N 1
ATOM 2498 C CA . SER A 1 332 ? 7.02 13.43 1.901 1 98.75 332 SER A CA 1
ATOM 2499 C C . SER A 1 332 ? 8.375 14.07 1.626 1 98.75 332 SER A C 1
ATOM 2501 O O . SER A 1 332 ? 9.211 14.18 2.525 1 98.75 332 SER A O 1
ATOM 2503 N N . GLY A 1 333 ? 8.547 14.477 0.359 1 98.69 333 GLY A N 1
ATOM 2504 C CA . GLY A 1 333 ? 9.766 15.188 0.019 1 98.69 333 GLY A CA 1
ATOM 2505 C C . GLY A 1 333 ? 9.969 16.453 0.841 1 98.69 333 GLY A C 1
ATOM 2506 O O . GLY A 1 333 ? 11.078 16.719 1.312 1 98.69 333 GLY A O 1
ATOM 2507 N N . ALA A 1 334 ? 8.922 17.188 1.051 1 98.88 334 ALA A N 1
ATOM 2508 C CA . ALA A 1 334 ? 8.992 18.406 1.843 1 98.88 334 ALA A CA 1
ATOM 2509 C C . ALA A 1 334 ? 9.383 18.109 3.285 1 98.88 334 ALA A C 1
ATOM 2511 O O . ALA A 1 334 ? 10.258 18.781 3.848 1 98.88 334 ALA A O 1
ATOM 2512 N N . ALA A 1 335 ? 8.789 17.141 3.85 1 98.94 335 ALA A N 1
ATOM 2513 C CA . ALA A 1 335 ? 9.07 16.766 5.234 1 98.94 335 ALA A CA 1
ATOM 2514 C C . ALA A 1 335 ? 10.516 16.312 5.402 1 98.94 335 ALA A C 1
ATOM 2516 O O . ALA A 1 335 ? 11.18 16.688 6.379 1 98.94 335 ALA A O 1
ATOM 2517 N N . VAL A 1 336 ? 11.023 15.555 4.461 1 98.94 336 VAL A N 1
ATOM 2518 C CA . VAL A 1 336 ? 12.383 15.039 4.551 1 98.94 336 VAL A CA 1
ATOM 2519 C C . VAL A 1 336 ? 13.383 16.172 4.344 1 98.94 336 VAL A C 1
ATOM 2521 O O . VAL A 1 336 ? 14.422 16.234 4.996 1 98.94 336 VAL A O 1
ATOM 2524 N N . CYS A 1 337 ? 13.055 17.094 3.416 1 98.94 337 CYS A N 1
ATOM 2525 C CA . CYS A 1 337 ? 13.898 18.281 3.281 1 98.94 337 CYS A CA 1
ATOM 2526 C C . CYS A 1 337 ? 14.047 19 4.617 1 98.94 337 CYS A C 1
ATOM 2528 O O . CYS A 1 337 ? 15.156 19.344 5.02 1 98.94 337 CYS A O 1
ATOM 2530 N N . ALA A 1 338 ? 12.938 19.219 5.266 1 98.94 338 ALA A N 1
ATOM 2531 C CA . ALA A 1 338 ? 12.953 19.875 6.566 1 98.94 338 ALA A CA 1
ATOM 2532 C C . ALA A 1 338 ? 13.742 19.062 7.59 1 98.94 338 ALA A C 1
ATOM 2534 O O . ALA A 1 338 ? 14.531 19.625 8.352 1 98.94 338 ALA A O 1
ATOM 2535 N N . ALA A 1 339 ? 13.57 17.766 7.605 1 98.94 339 ALA A N 1
ATOM 2536 C CA . ALA A 1 339 ? 14.289 16.891 8.523 1 98.94 339 ALA A CA 1
ATOM 2537 C C . ALA A 1 339 ? 15.797 16.984 8.305 1 98.94 339 ALA A C 1
ATOM 2539 O O . ALA A 1 339 ? 16.562 17.016 9.273 1 98.94 339 ALA A O 1
ATOM 2540 N N . ILE A 1 340 ? 16.172 17.016 7.074 1 98.94 340 ILE A N 1
ATOM 2541 C CA . ILE A 1 340 ? 17.594 17.094 6.738 1 98.94 340 ILE A CA 1
ATOM 2542 C C . ILE A 1 340 ? 18.172 18.422 7.207 1 98.94 340 ILE A C 1
ATOM 2544 O O . ILE A 1 340 ? 19.266 18.469 7.766 1 98.94 340 ILE A O 1
ATOM 2548 N N . ARG A 1 341 ? 17.422 19.531 6.984 1 98.88 341 ARG A N 1
ATOM 2549 C CA . ARG A 1 341 ? 17.859 20.844 7.48 1 98.88 341 ARG A CA 1
ATOM 2550 C C . ARG A 1 341 ? 18.078 20.797 8.992 1 98.88 341 ARG A C 1
ATOM 2552 O O . ARG A 1 341 ? 19.078 21.328 9.484 1 98.88 341 ARG A O 1
ATOM 2559 N N . LEU A 1 342 ? 17.156 20.203 9.664 1 98.94 342 LEU A N 1
ATOM 2560 C CA . LEU A 1 342 ? 17.266 20.078 11.117 1 98.94 342 LEU A CA 1
ATOM 2561 C C . LEU A 1 342 ? 18.469 19.188 11.484 1 98.94 342 LEU A C 1
ATOM 2563 O O . LEU A 1 342 ? 19.219 19.531 12.398 1 98.94 342 LEU A O 1
ATOM 2567 N N . ALA A 1 343 ? 18.688 18.094 10.781 1 98.88 343 ALA A N 1
ATOM 2568 C CA . ALA A 1 343 ? 19.719 17.109 11.109 1 98.88 343 ALA A CA 1
ATOM 2569 C C . ALA A 1 343 ? 21.109 17.672 10.836 1 98.88 343 ALA A C 1
ATOM 2571 O O . ALA A 1 343 ? 22.109 17.125 11.305 1 98.88 343 ALA A O 1
ATOM 2572 N N . LYS A 1 344 ? 21.141 18.703 10.07 1 98.75 344 LYS A N 1
ATOM 2573 C CA . LYS A 1 344 ? 22.438 19.312 9.742 1 98.75 344 LYS A CA 1
ATOM 2574 C C . LYS A 1 344 ? 22.828 20.359 10.781 1 98.75 344 LYS A C 1
ATOM 2576 O O . LYS A 1 344 ? 23.984 20.797 10.812 1 98.75 344 LYS A O 1
ATOM 2581 N N . ARG A 1 345 ? 21.875 20.766 11.602 1 98.62 345 ARG A N 1
ATOM 2582 C CA . ARG A 1 345 ? 22.188 21.719 12.656 1 98.62 345 ARG A CA 1
ATOM 2583 C C . ARG A 1 345 ? 23.094 21.094 13.711 1 98.62 345 ARG A C 1
ATOM 2585 O O . ARG A 1 345 ? 22.875 19.953 14.141 1 98.62 345 ARG A O 1
ATOM 2592 N N . VAL A 1 346 ? 24.031 21.828 14.195 1 98.5 346 VAL A N 1
ATOM 2593 C CA . VAL A 1 346 ? 25.031 21.328 15.133 1 98.5 346 VAL A CA 1
ATOM 2594 C C . VAL A 1 346 ? 24.359 20.938 16.438 1 98.5 346 VAL A C 1
ATOM 2596 O O . VAL A 1 346 ? 24.75 19.938 17.078 1 98.5 346 VAL A O 1
ATOM 2599 N N . GLU A 1 347 ? 23.375 21.656 16.844 1 98.25 347 GLU A N 1
ATOM 2600 C CA . GLU A 1 347 ? 22.688 21.406 18.109 1 98.25 347 GLU A CA 1
ATOM 2601 C C . GLU A 1 347 ? 21.906 20.094 18.062 1 98.25 347 GLU A C 1
ATOM 2603 O O . GLU A 1 347 ? 21.5 19.578 19.109 1 98.25 347 GLU A O 1
ATOM 2608 N N . ASN A 1 348 ? 21.781 19.516 16.875 1 98.69 348 ASN A N 1
ATOM 2609 C CA . ASN A 1 348 ? 20.984 18.281 16.734 1 98.69 348 ASN A CA 1
ATOM 2610 C C . ASN A 1 348 ? 21.875 17.078 16.453 1 98.69 348 ASN A C 1
ATOM 2612 O O . ASN A 1 348 ? 21.406 16.047 15.992 1 98.69 348 ASN A O 1
ATOM 2616 N N . ARG A 1 349 ? 23.172 17.25 16.75 1 98.56 349 ARG A N 1
ATOM 2617 C CA . ARG A 1 349 ? 24.094 16.125 16.641 1 98.56 349 ARG A CA 1
ATOM 2618 C C . ARG A 1 349 ? 23.625 14.93 17.453 1 98.56 349 ARG A C 1
ATOM 2620 O O . ARG A 1 349 ? 23.219 15.086 18.609 1 98.56 349 ARG A O 1
ATOM 2627 N N . ASP A 1 350 ? 23.516 13.703 16.828 1 98.38 350 ASP A N 1
ATOM 2628 C CA . ASP A 1 350 ? 23.234 12.398 17.422 1 98.38 350 ASP A CA 1
ATOM 2629 C C . ASP A 1 350 ? 21.781 12.305 17.875 1 98.38 350 ASP A C 1
ATOM 2631 O O . ASP A 1 350 ? 21.391 11.352 18.562 1 98.38 350 ASP A O 1
ATOM 2635 N N . LYS A 1 351 ? 20.984 13.352 17.562 1 98.81 351 LYS A N 1
ATOM 2636 C CA . LYS A 1 351 ? 19.562 13.289 17.875 1 98.81 351 LYS A CA 1
ATOM 2637 C C . LYS A 1 351 ? 18.812 12.438 16.859 1 98.81 351 LYS A C 1
ATOM 2639 O O . LYS A 1 351 ? 19.297 12.227 15.742 1 98.81 351 LYS A O 1
ATOM 2644 N N . LEU A 1 352 ? 17.719 11.938 17.312 1 98.94 352 LEU A N 1
ATOM 2645 C CA . LEU A 1 352 ? 16.828 11.195 16.422 1 98.94 352 LEU A CA 1
ATOM 2646 C C . LEU A 1 352 ? 15.664 12.07 15.953 1 98.94 352 LEU A C 1
ATOM 2648 O O . LEU A 1 352 ? 14.852 12.508 16.766 1 98.94 352 LEU A O 1
ATOM 2652 N N . ILE A 1 353 ? 15.656 12.359 14.719 1 98.94 353 ILE A N 1
ATOM 2653 C CA . ILE A 1 353 ? 14.594 13.125 14.078 1 98.94 353 ILE A CA 1
ATOM 2654 C C . ILE A 1 353 ? 13.633 12.172 13.359 1 98.94 353 ILE A C 1
ATOM 2656 O O . ILE A 1 353 ? 14.055 11.328 12.57 1 98.94 353 ILE A O 1
ATOM 2660 N N . VAL A 1 354 ? 12.336 12.242 13.688 1 98.94 354 VAL A N 1
ATOM 2661 C CA . VAL A 1 354 ? 11.312 11.398 13.07 1 98.94 354 VAL A CA 1
ATOM 2662 C C . VAL A 1 354 ? 10.406 12.25 12.18 1 98.94 354 VAL A C 1
ATOM 2664 O O . VAL A 1 354 ? 9.969 13.328 12.586 1 98.94 354 VAL A O 1
ATOM 2667 N N . THR A 1 355 ? 10.211 11.828 10.969 1 98.94 355 THR A N 1
ATOM 2668 C CA . THR A 1 355 ? 9.242 12.453 10.07 1 98.94 355 THR A CA 1
ATOM 2669 C C . THR A 1 355 ? 8.203 11.43 9.609 1 98.94 355 THR A C 1
ATOM 2671 O O . THR A 1 355 ? 8.234 10.273 10.023 1 98.94 355 THR A O 1
ATOM 2674 N N . VAL A 1 356 ? 7.191 11.93 8.805 1 98.81 356 VAL A N 1
ATOM 2675 C CA . VAL A 1 356 ? 6.113 11.094 8.289 1 98.81 356 VAL A CA 1
ATOM 2676 C C . VAL A 1 356 ? 6.09 11.156 6.766 1 98.81 356 VAL A C 1
ATOM 2678 O O . VAL A 1 356 ? 6.176 12.242 6.184 1 98.81 356 VAL A O 1
ATOM 2681 N N . LEU A 1 357 ? 6.125 10.023 6.137 1 98.81 357 LEU A N 1
ATOM 2682 C CA . LEU A 1 357 ? 5.781 9.914 4.727 1 98.81 357 LEU A CA 1
ATOM 2683 C C . LEU A 1 357 ? 4.316 9.516 4.551 1 98.81 357 LEU A C 1
ATOM 2685 O O . LEU A 1 357 ? 3.967 8.344 4.699 1 98.81 357 LEU A O 1
ATOM 2689 N N . PRO A 1 358 ? 3.492 10.422 4.215 1 98.44 358 PRO A N 1
ATOM 2690 C CA . PRO A 1 358 ? 2.051 10.273 4.422 1 98.44 358 PRO A CA 1
ATOM 2691 C C . PRO A 1 358 ? 1.406 9.312 3.426 1 98.44 358 PRO A C 1
ATOM 2693 O O . PRO A 1 358 ? 0.32 8.789 3.682 1 98.44 358 PRO A O 1
ATOM 2696 N N . SER A 1 359 ? 2.049 9.133 2.213 1 97.44 359 SER A N 1
ATOM 2697 C CA . SER A 1 359 ? 1.339 8.336 1.217 1 97.44 359 SER A CA 1
ATOM 2698 C C . SER A 1 359 ? 2.305 7.715 0.212 1 97.44 359 SER A C 1
ATOM 2700 O O . SER A 1 359 ? 3.459 8.141 0.113 1 97.44 359 SER A O 1
ATOM 2702 N N . PHE A 1 360 ? 1.755 6.758 -0.479 1 96.25 360 PHE A N 1
ATOM 2703 C CA . PHE A 1 360 ? 2.482 6.098 -1.557 1 96.25 360 PHE A CA 1
ATOM 2704 C C . PHE A 1 360 ? 2.52 6.973 -2.803 1 96.25 360 PHE A C 1
ATOM 2706 O O . PHE A 1 360 ? 1.537 7.645 -3.123 1 96.25 360 PHE A O 1
ATOM 2713 N N . GLY A 1 361 ? 3.572 6.914 -3.543 1 93.75 361 GLY A N 1
ATOM 2714 C CA . GLY A 1 361 ? 3.836 7.879 -4.598 1 93.75 361 GLY A CA 1
ATOM 2715 C C . GLY A 1 361 ? 3.156 7.531 -5.91 1 93.75 361 GLY A C 1
ATOM 2716 O O . GLY A 1 361 ? 3.049 8.375 -6.805 1 93.75 361 GLY A O 1
ATOM 2717 N N . GLU A 1 362 ? 2.701 6.34 -6.078 1 88.44 362 GLU A N 1
ATOM 2718 C CA . GLU A 1 362 ? 2.174 5.875 -7.359 1 88.44 362 GLU A CA 1
ATOM 2719 C C . GLU A 1 362 ? 0.982 6.719 -7.805 1 88.44 362 GLU A C 1
ATOM 2721 O O . GLU A 1 362 ? 0.781 6.93 -9 1 88.44 362 GLU A O 1
ATOM 2726 N N . ARG A 1 363 ? 0.285 7.301 -6.945 1 84 363 ARG A N 1
ATOM 2727 C CA . ARG A 1 363 ? -0.933 8.039 -7.254 1 84 363 ARG A CA 1
ATOM 2728 C C . ARG A 1 363 ? -0.606 9.406 -7.848 1 84 363 ARG A C 1
ATOM 2730 O O . ARG A 1 363 ? -1.474 10.062 -8.43 1 84 363 ARG A O 1
ATOM 2737 N N . TYR A 1 364 ? 0.619 9.766 -7.781 1 84.5 364 TYR A N 1
ATOM 2738 C CA . TYR A 1 364 ? 0.986 11.125 -8.18 1 84.5 364 TYR A CA 1
ATOM 2739 C C . TYR A 1 364 ? 1.753 11.117 -9.492 1 84.5 364 TYR A C 1
ATOM 2741 O O . TYR A 1 364 ? 2.201 12.164 -9.969 1 84.5 364 TYR A O 1
ATOM 2749 N N . LEU A 1 365 ? 1.941 9.961 -10.039 1 79.62 365 LEU A N 1
ATOM 2750 C CA . LEU A 1 365 ? 2.822 9.836 -11.195 1 79.62 365 LEU A CA 1
ATOM 2751 C C . LEU A 1 365 ? 2.215 10.508 -12.422 1 79.62 365 LEU A C 1
ATOM 2753 O O . LEU A 1 365 ? 2.941 10.953 -13.312 1 79.62 365 LEU A O 1
ATOM 2757 N N . SER A 1 366 ? 0.884 10.625 -12.5 1 66.56 366 SER A N 1
ATOM 2758 C CA . SER A 1 366 ? 0.271 11.312 -13.633 1 66.56 366 SER A CA 1
ATOM 2759 C C . SER A 1 366 ? 0.327 12.82 -13.453 1 66.56 366 SER A C 1
ATOM 2761 O O . SER A 1 366 ? 0.171 13.57 -14.422 1 66.56 366 SER A O 1
ATOM 2763 N N . THR A 1 367 ? 0.232 13.289 -12.234 1 56.59 367 THR A N 1
ATOM 2764 C CA . THR A 1 367 ? 0.177 14.727 -11.961 1 56.59 367 THR A CA 1
ATOM 2765 C C . THR A 1 367 ? 1.499 15.398 -12.32 1 56.59 367 THR A C 1
ATOM 2767 O O . THR A 1 367 ? 1.539 16.594 -12.594 1 56.59 367 THR A O 1
ATOM 2770 N N . GLY A 1 368 ? 2.68 14.672 -12.102 1 52.91 368 GLY A N 1
ATOM 2771 C CA . GLY A 1 368 ? 3.953 15.367 -12.211 1 52.91 368 GLY A CA 1
ATOM 2772 C C . GLY A 1 368 ? 4.598 15.195 -13.578 1 52.91 368 GLY A C 1
ATOM 2773 O O . GLY A 1 368 ? 5.027 14.102 -13.938 1 52.91 368 GLY A O 1
ATOM 2774 N N . GLY A 1 369 ? 4.086 15.906 -14.609 1 46.38 369 GLY A N 1
ATOM 2775 C CA . GLY A 1 369 ? 4.961 16.047 -15.766 1 46.38 369 GLY A CA 1
ATOM 2776 C C . GLY A 1 369 ? 6.43 15.867 -15.43 1 46.38 369 GLY A C 1
ATOM 2777 O O . GLY A 1 369 ? 7.242 15.586 -16.312 1 46.38 369 GLY A O 1
ATOM 2778 N N . ARG A 1 370 ? 6.836 16.156 -14.125 1 46.12 370 ARG A N 1
ATOM 2779 C CA . ARG A 1 370 ? 8.242 16.422 -13.844 1 46.12 370 ARG A CA 1
ATOM 2780 C C . ARG A 1 370 ? 8.906 15.195 -13.227 1 46.12 370 ARG A C 1
ATOM 2782 O O . ARG A 1 370 ? 10.055 15.266 -12.766 1 46.12 370 ARG A O 1
ATOM 2789 N N . TYR A 1 371 ? 8.086 14.188 -12.766 1 48.56 371 TYR A N 1
ATOM 2790 C CA . TYR A 1 371 ? 8.867 13.023 -12.375 1 48.56 371 TYR A CA 1
ATOM 2791 C C . TYR A 1 371 ? 9.75 12.547 -13.523 1 48.56 371 TYR A C 1
ATOM 2793 O O . TYR A 1 371 ? 10.43 11.523 -13.414 1 48.56 371 TYR A O 1
ATOM 2801 N N . HIS A 1 372 ? 9.547 13.141 -14.688 1 44.72 372 HIS A N 1
ATOM 2802 C CA . HIS A 1 372 ? 10.328 12.758 -15.859 1 44.72 372 HIS A CA 1
ATOM 2803 C C . HIS A 1 372 ? 11.797 13.156 -15.695 1 44.72 372 HIS A C 1
ATOM 2805 O O . HIS A 1 372 ? 12.102 14.312 -15.406 1 44.72 372 HIS A O 1
ATOM 2811 N N . PRO A 1 373 ? 12.555 12.188 -15.469 1 41.81 373 PRO A N 1
ATOM 2812 C CA . PRO A 1 373 ? 13.961 12.594 -15.516 1 41.81 373 PRO A CA 1
ATOM 2813 C C . PRO A 1 373 ? 14.289 13.484 -16.719 1 41.81 373 PRO A C 1
ATOM 2815 O O . PRO A 1 373 ? 13.641 13.375 -17.75 1 41.81 373 PRO A O 1
ATOM 2818 N N . SER A 1 374 ? 14.727 14.547 -16.578 1 36.12 374 SER A N 1
ATOM 2819 C CA . SER A 1 374 ? 15.289 15.242 -17.734 1 36.12 374 SER A CA 1
ATOM 2820 C C . SER A 1 374 ? 15.914 14.258 -18.703 1 36.12 374 SER A C 1
ATOM 2822 O O . SER A 1 374 ? 16.469 13.234 -18.297 1 36.12 374 SER A O 1
ATOM 2824 N N . PRO A 1 375 ? 15.531 14.289 -20.016 1 36.38 375 PRO A N 1
ATOM 2825 C CA . PRO A 1 375 ? 16.109 13.406 -21.031 1 36.38 375 PRO A CA 1
ATOM 2826 C C . PRO A 1 375 ? 17.562 13.031 -20.719 1 36.38 375 PRO A C 1
ATOM 2828 O O . PRO A 1 375 ? 18.078 12.062 -21.281 1 36.38 375 PRO A O 1
ATOM 2831 N N . GLY A 1 376 ? 18.359 13.844 -20.281 1 35.03 376 GLY A N 1
ATOM 2832 C CA . GLY A 1 376 ? 19.781 13.617 -20.172 1 35.03 376 GLY A CA 1
ATOM 2833 C C . GLY A 1 376 ? 20.156 12.57 -19.141 1 35.03 376 GLY A C 1
ATOM 2834 O O . GLY A 1 376 ? 21.312 12.141 -19.078 1 35.03 376 GLY A O 1
ATOM 2835 N N . SER A 1 377 ? 19.562 12.664 -17.984 1 36.94 377 SER A N 1
ATOM 2836 C CA . SER A 1 377 ? 20.25 11.938 -16.938 1 36.94 377 SER A CA 1
ATOM 2837 C C . SER A 1 377 ? 19.969 10.445 -17.016 1 36.94 377 SER A C 1
ATOM 2839 O O . SER A 1 377 ? 20.891 9.625 -17.094 1 36.94 377 SER A O 1
ATOM 2841 N N . CYS A 1 378 ? 19.281 9.727 -15.844 1 40.62 378 CYS A N 1
ATOM 2842 C CA . CYS A 1 378 ? 19.484 8.328 -15.477 1 40.62 378 CYS A CA 1
ATOM 2843 C C . CYS A 1 378 ? 18.703 7.402 -16.406 1 40.62 378 CYS A C 1
ATOM 2845 O O . CYS A 1 378 ? 19.281 6.734 -17.25 1 40.62 378 CYS A O 1
ATOM 2847 N N . GLY A 1 379 ? 17.656 6.629 -16 1 47.56 379 GLY A N 1
ATOM 2848 C CA . GLY A 1 379 ? 17.125 5.395 -16.562 1 47.56 379 GLY A CA 1
ATOM 2849 C C . GLY A 1 379 ? 16.219 5.625 -17.75 1 47.56 379 GLY A C 1
ATOM 2850 O O . GLY A 1 379 ? 15.164 6.254 -17.641 1 47.56 379 GLY A O 1
ATOM 2851 N N . GLY A 1 380 ? 16.828 5.867 -19.031 1 53.19 380 GLY A N 1
ATOM 2852 C CA . GLY A 1 380 ? 16.203 6.227 -20.281 1 53.19 380 GLY A CA 1
ATOM 2853 C C . GLY A 1 380 ? 15.414 5.09 -20.906 1 53.19 380 GLY A C 1
ATOM 2854 O O . GLY A 1 380 ? 15.492 3.949 -20.438 1 53.19 380 GLY A O 1
ATOM 2855 N N . VAL A 1 381 ? 14.383 5.352 -21.547 1 55.53 381 VAL A N 1
ATOM 2856 C CA . VAL A 1 381 ? 13.656 4.434 -22.406 1 55.53 381 VAL A CA 1
ATOM 2857 C C . VAL A 1 381 ? 14.438 4.207 -23.703 1 55.53 381 VAL A C 1
ATOM 2859 O O . VAL A 1 381 ? 14.828 5.164 -24.375 1 55.53 381 VAL A O 1
ATOM 2862 N N . VAL A 1 382 ? 15 2.99 -23.953 1 54.62 382 VAL A N 1
ATOM 2863 C CA . VAL A 1 382 ? 15.688 2.658 -25.203 1 54.62 382 VAL A CA 1
ATOM 2864 C C . VAL A 1 382 ? 14.773 1.812 -26.078 1 54.62 382 VAL A C 1
ATOM 2866 O O . VAL A 1 382 ? 14.203 0.815 -25.625 1 54.62 382 VAL A O 1
ATOM 2869 N N . MET A 1 383 ? 14.391 2.463 -27.25 1 51.47 383 MET A N 1
ATOM 2870 C CA . MET A 1 383 ? 13.625 1.672 -28.203 1 51.47 383 MET A CA 1
ATOM 2871 C C . MET A 1 383 ? 14.531 0.696 -28.953 1 51.47 383 MET A C 1
ATOM 2873 O O . MET A 1 383 ? 15.539 1.098 -29.531 1 51.47 383 MET A O 1
ATOM 2877 N N . TRP A 1 384 ? 14.359 -0.552 -28.859 1 47.44 384 TRP A N 1
ATOM 2878 C CA . TRP A 1 384 ? 15.117 -1.539 -29.625 1 47.44 384 TRP A CA 1
ATOM 2879 C C . TRP A 1 384 ? 14.617 -1.617 -31.062 1 47.44 384 TRP A C 1
ATOM 2881 O O . TRP A 1 384 ? 13.43 -1.84 -31.297 1 47.44 384 TRP A O 1
ATOM 2891 N N . GLN A 1 385 ? 15.508 -1.084 -32.125 1 41.91 385 GLN A N 1
ATOM 2892 C CA . GLN A 1 385 ? 15.203 -1.271 -33.531 1 41.91 385 GLN A CA 1
ATOM 2893 C C . GLN A 1 385 ? 15.625 -2.658 -34 1 41.91 385 GLN A C 1
ATOM 2895 O O . GLN A 1 385 ? 16.641 -3.199 -33.562 1 41.91 385 GLN A O 1
ATOM 2900 N N . GLY A 1 386 ? 14.906 -3.459 -34.531 1 40.19 386 GLY A N 1
ATOM 2901 C CA . GLY A 1 386 ? 15.109 -4.738 -35.219 1 40.19 386 GLY A CA 1
ATOM 2902 C C . GLY A 1 386 ? 16.375 -4.785 -36.031 1 40.19 386 GLY A C 1
ATOM 2903 O O . GLY A 1 386 ? 16.891 -3.746 -36.438 1 40.19 386 GLY A O 1
ATOM 2904 N N . GLY A 1 387 ? 17.266 -5.766 -35.906 1 36.12 387 GLY A N 1
ATOM 2905 C CA . GLY A 1 387 ? 18.406 -6.117 -36.719 1 36.12 387 GLY A CA 1
ATOM 2906 C C . GLY A 1 387 ? 18.078 -6.184 -38.219 1 36.12 387 GLY A C 1
ATOM 2907 O O . GLY A 1 387 ? 17.422 -7.129 -38.656 1 36.12 387 GLY A O 1
ATOM 2908 N N . ARG A 1 388 ? 17.703 -5.352 -39.156 1 25.8 388 ARG A N 1
ATOM 2909 C CA . ARG A 1 388 ? 18 -5.582 -40.562 1 25.8 388 ARG A CA 1
ATOM 2910 C C . ARG A 1 388 ? 19.5 -5.465 -40.844 1 25.8 388 ARG A C 1
ATOM 2912 O O . ARG A 1 388 ? 20.109 -4.438 -40.531 1 25.8 388 ARG A O 1
ATOM 2919 N N . LYS A 1 389 ? 20.219 -6.609 -41.062 1 23.44 389 LYS A N 1
ATOM 2920 C CA . LYS A 1 389 ? 21.375 -6.598 -41.969 1 23.44 389 LYS A CA 1
ATOM 2921 C C . LYS A 1 389 ? 21.047 -5.91 -43.281 1 23.44 389 LYS A C 1
ATOM 2923 O O . LYS A 1 389 ? 19.984 -6.148 -43.875 1 23.44 389 LYS A O 1
ATOM 2928 N N . ARG A 1 390 ? 21.766 -4.68 -43.406 1 20.39 390 ARG A N 1
ATOM 2929 C CA . ARG A 1 390 ? 22.328 -4.785 -44.75 1 20.39 390 ARG A CA 1
ATOM 2930 C C . ARG A 1 390 ? 23.25 -5.984 -44.844 1 20.39 390 ARG A C 1
ATOM 2932 O O . ARG A 1 390 ? 24.078 -6.223 -43.969 1 20.39 390 ARG A O 1
ATOM 2939 N N . MET B 1 1 ? 51.312 31.234 -58.875 1 15.67 1 MET B N 1
ATOM 2940 C CA . MET B 1 1 ? 52.188 30.203 -58.312 1 15.67 1 MET B CA 1
ATOM 2941 C C . MET B 1 1 ? 51.562 28.828 -58.469 1 15.67 1 MET B C 1
ATOM 2943 O O . MET B 1 1 ? 52.219 27.891 -58.938 1 15.67 1 MET B O 1
ATOM 2947 N N . ALA B 1 2 ? 50.781 28.297 -57.375 1 17.44 2 ALA B N 1
ATOM 2948 C CA . ALA B 1 2 ? 51.031 26.938 -56.906 1 17.44 2 ALA B CA 1
ATOM 2949 C C . ALA B 1 2 ? 50.406 25.906 -57.812 1 17.44 2 ALA B C 1
ATOM 2951 O O . ALA B 1 2 ? 49.281 26.094 -58.281 1 17.44 2 ALA B O 1
ATOM 2952 N N . VAL B 1 3 ? 50.969 24.719 -58.125 1 17.72 3 VAL B N 1
ATOM 2953 C CA . VAL B 1 3 ? 51.312 23.703 -59.125 1 17.72 3 VAL B CA 1
ATOM 2954 C C . VAL B 1 3 ? 50.344 22.531 -59.031 1 17.72 3 VAL B C 1
ATOM 2956 O O . VAL B 1 3 ? 50 21.922 -60.031 1 17.72 3 VAL B O 1
ATOM 2959 N N . LEU B 1 4 ? 49.969 22.047 -57.75 1 19.47 4 LEU B N 1
ATOM 2960 C CA . LEU B 1 4 ? 50.156 20.594 -57.594 1 19.47 4 LEU B CA 1
ATOM 2961 C C . LEU B 1 4 ? 49.094 19.844 -58.375 1 19.47 4 LEU B C 1
ATOM 2963 O O . LEU B 1 4 ? 47.906 20.219 -58.375 1 19.47 4 LEU B O 1
ATOM 2967 N N . THR B 1 5 ? 49.438 18.734 -59.125 1 19.8 5 THR B N 1
ATOM 2968 C CA . THR B 1 5 ? 49.281 17.781 -60.219 1 19.8 5 THR B CA 1
ATOM 2969 C C . THR B 1 5 ? 48.5 16.547 -59.75 1 19.8 5 THR B C 1
ATOM 2971 O O . THR B 1 5 ? 49.094 15.531 -59.375 1 19.8 5 THR B O 1
ATOM 2974 N N . ASP B 1 6 ? 47.469 16.641 -58.906 1 19.95 6 ASP B N 1
ATOM 2975 C CA . ASP B 1 6 ? 47 15.5 -58.125 1 19.95 6 ASP B CA 1
ATOM 2976 C C . ASP B 1 6 ? 46.531 14.375 -59.031 1 19.95 6 ASP B C 1
ATOM 2978 O O . ASP B 1 6 ? 45.531 14.539 -59.75 1 19.95 6 ASP B O 1
ATOM 2982 N N . ARG B 1 7 ? 47.469 13.508 -59.531 1 19.62 7 ARG B N 1
ATOM 2983 C CA . ARG B 1 7 ? 47.5 12.453 -60.562 1 19.62 7 ARG B CA 1
ATOM 2984 C C . ARG B 1 7 ? 46.562 11.312 -60.156 1 19.62 7 ARG B C 1
ATOM 2986 O O . ARG B 1 7 ? 46.406 11 -58.969 1 19.62 7 ARG B O 1
ATOM 2993 N N . VAL B 1 8 ? 45.719 10.727 -61.031 1 20.88 8 VAL B N 1
ATOM 2994 C CA . VAL B 1 8 ? 44.594 9.867 -61.344 1 20.88 8 VAL B CA 1
ATOM 2995 C C . VAL B 1 8 ? 45 8.406 -61.25 1 20.88 8 VAL B C 1
ATOM 2997 O O . VAL B 1 8 ? 44.219 7.508 -61.562 1 20.88 8 VAL B O 1
ATOM 3000 N N . HIS B 1 9 ? 46.156 7.98 -60.375 1 18.16 9 HIS B N 1
ATOM 3001 C CA . HIS B 1 9 ? 46.75 6.727 -60.812 1 18.16 9 HIS B CA 1
ATOM 3002 C C . HIS B 1 9 ? 45.812 5.551 -60.594 1 18.16 9 HIS B C 1
ATOM 3004 O O . HIS B 1 9 ? 45.25 5.398 -59.5 1 18.16 9 HIS B O 1
ATOM 3010 N N . CYS B 1 10 ? 45.312 4.789 -61.656 1 19.75 10 CYS B N 1
ATOM 3011 C CA . CYS B 1 10 ? 44.469 3.691 -62.094 1 19.75 10 CYS B CA 1
ATOM 3012 C C . CYS B 1 10 ? 45.031 2.35 -61.656 1 19.75 10 CYS B C 1
ATOM 3014 O O . CYS B 1 10 ? 45.875 1.777 -62.312 1 19.75 10 CYS B O 1
ATOM 3016 N N . ASN B 1 11 ? 45.562 2.227 -60.375 1 17.92 11 ASN B N 1
ATOM 3017 C CA . ASN B 1 11 ? 46.375 1.032 -60.125 1 17.92 11 ASN B CA 1
ATOM 3018 C C . ASN B 1 11 ? 45.562 -0.241 -60.406 1 17.92 11 ASN B C 1
ATOM 3020 O O . ASN B 1 11 ? 44.406 -0.335 -60.031 1 17.92 11 ASN B O 1
ATOM 3024 N N . LEU B 1 12 ? 46.031 -1.255 -61.188 1 18.56 12 LEU B N 1
ATOM 3025 C CA . LEU B 1 12 ? 45.875 -2.455 -62.031 1 18.56 12 LEU B CA 1
ATOM 3026 C C . LEU B 1 12 ? 45.656 -3.682 -61.125 1 18.56 12 LEU B C 1
ATOM 3028 O O . LEU B 1 12 ? 44.969 -4.621 -61.531 1 18.56 12 LEU B O 1
ATOM 3032 N N . VAL B 1 13 ? 46.062 -3.924 -59.812 1 19.2 13 VAL B N 1
ATOM 3033 C CA . VAL B 1 13 ? 46.719 -5.219 -59.688 1 19.2 13 VAL B CA 1
ATOM 3034 C C . VAL B 1 13 ? 45.688 -6.336 -59.75 1 19.2 13 VAL B C 1
ATOM 3036 O O . VAL B 1 13 ? 44.531 -6.133 -59.438 1 19.2 13 VAL B O 1
ATOM 3039 N N . GLU B 1 14 ? 46.031 -7.637 -60.25 1 20.08 14 GLU B N 1
ATOM 3040 C CA . GLU B 1 14 ? 45.781 -8.922 -60.906 1 20.08 14 GLU B CA 1
ATOM 3041 C C . GLU B 1 14 ? 45.344 -9.969 -59.875 1 20.08 14 GLU B C 1
ATOM 3043 O O . GLU B 1 14 ? 46.188 -10.531 -59.156 1 20.08 14 GLU B O 1
ATOM 3048 N N . HIS B 1 15 ? 44.438 -9.742 -58.906 1 17.83 15 HIS B N 1
ATOM 3049 C CA . HIS B 1 15 ? 44.281 -10.711 -57.812 1 17.83 15 HIS B CA 1
ATOM 3050 C C . HIS B 1 15 ? 43.844 -12.07 -58.344 1 17.83 15 HIS B C 1
ATOM 3052 O O . HIS B 1 15 ? 42.969 -12.156 -59.219 1 17.83 15 HIS B O 1
ATOM 3058 N N . ARG B 1 16 ? 44.594 -13.172 -58.156 1 18.31 16 ARG B N 1
ATOM 3059 C CA . ARG B 1 16 ? 44.875 -14.562 -58.5 1 18.31 16 ARG B CA 1
ATOM 3060 C C . ARG B 1 16 ? 43.812 -15.477 -57.906 1 18.31 16 ARG B C 1
ATOM 3062 O O . ARG B 1 16 ? 43.938 -16.703 -57.938 1 18.31 16 ARG B O 1
ATOM 3069 N N . SER B 1 17 ? 42.594 -15.102 -57.531 1 17.25 17 SER B N 1
ATOM 3070 C CA . SER B 1 17 ? 41.969 -16.062 -56.625 1 17.25 17 SER B CA 1
ATOM 3071 C C . SER B 1 17 ? 41.75 -17.406 -57.312 1 17.25 17 SER B C 1
ATOM 3073 O O . SER B 1 17 ? 41.281 -17.469 -58.469 1 17.25 17 SER B O 1
ATOM 3075 N N . LYS B 1 18 ? 42.562 -18.422 -56.875 1 18.3 18 LYS B N 1
ATOM 3076 C CA . LYS B 1 18 ? 42.781 -19.844 -57.125 1 18.3 18 LYS B CA 1
ATOM 3077 C C . LYS B 1 18 ? 41.469 -20.609 -57.031 1 18.3 18 LYS B C 1
ATOM 3079 O O . LYS B 1 18 ? 40.719 -20.484 -56.062 1 18.3 18 LYS B O 1
ATOM 3084 N N . ALA B 1 19 ? 40.938 -21.203 -58.094 1 18.31 19 ALA B N 1
ATOM 3085 C CA . ALA B 1 19 ? 39.75 -21.938 -58.5 1 18.31 19 ALA B CA 1
ATOM 3086 C C . ALA B 1 19 ? 39.656 -23.297 -57.812 1 18.31 19 ALA B C 1
ATOM 3088 O O . ALA B 1 19 ? 40.125 -24.312 -58.344 1 18.31 19 ALA B O 1
ATOM 3089 N N . LEU B 1 20 ? 40.062 -23.312 -56.438 1 20.17 20 LEU B N 1
ATOM 3090 C CA . LEU B 1 20 ? 40.219 -24.719 -56.062 1 20.17 20 LEU B CA 1
ATOM 3091 C C . LEU B 1 20 ? 38.969 -25.516 -56.375 1 20.17 20 LEU B C 1
ATOM 3093 O O . LEU B 1 20 ? 37.844 -25.078 -56.125 1 20.17 20 LEU B O 1
ATOM 3097 N N . PHE B 1 21 ? 39.094 -26.5 -57.281 1 18.44 21 PHE B N 1
ATOM 3098 C CA . PHE B 1 21 ? 38.281 -27.484 -57.969 1 18.44 21 PHE B CA 1
ATOM 3099 C C . PHE B 1 21 ? 37.562 -28.391 -57 1 18.44 21 PHE B C 1
ATOM 3101 O O . PHE B 1 21 ? 38.188 -28.891 -56.031 1 18.44 21 PHE B O 1
ATOM 3108 N N . CYS B 1 22 ? 36.281 -28.109 -56.688 1 18.33 22 CYS B N 1
ATOM 3109 C CA . CYS B 1 22 ? 35.219 -28.75 -55.906 1 18.33 22 CYS B CA 1
ATOM 3110 C C . CYS B 1 22 ? 35.062 -30.219 -56.281 1 18.33 22 CYS B C 1
ATOM 3112 O O . CYS B 1 22 ? 34.5 -30.531 -57.312 1 18.33 22 CYS B O 1
ATOM 3114 N N . ARG B 1 23 ? 36.25 -30.938 -56.156 1 19.02 23 ARG B N 1
ATOM 3115 C CA . ARG B 1 23 ? 36.156 -32.312 -56.656 1 19.02 23 ARG B CA 1
ATOM 3116 C C . ARG B 1 23 ? 35 -33.062 -56 1 19.02 23 ARG B C 1
ATOM 3118 O O . ARG B 1 23 ? 34.938 -33.125 -54.781 1 19.02 23 ARG B O 1
ATOM 3125 N N . PHE B 1 24 ? 33.844 -33.062 -56.625 1 20.06 24 PHE B N 1
ATOM 3126 C CA . PHE B 1 24 ? 32.562 -33.688 -56.312 1 20.06 24 PHE B CA 1
ATOM 3127 C C . PHE B 1 24 ? 32.719 -35.188 -56.094 1 20.06 24 PHE B C 1
ATOM 3129 O O . PHE B 1 24 ? 32.75 -35.969 -57.031 1 20.06 24 PHE B O 1
ATOM 3136 N N . SER B 1 25 ? 33.75 -35.562 -55.219 1 18.3 25 SER B N 1
ATOM 3137 C CA . SER B 1 25 ? 33.938 -37 -55.281 1 18.3 25 SER B CA 1
ATOM 3138 C C . SER B 1 25 ? 32.656 -37.75 -54.906 1 18.3 25 SER B C 1
ATOM 3140 O O . SER B 1 25 ? 32 -37.406 -53.906 1 18.3 25 SER B O 1
ATOM 3142 N N . ARG B 1 26 ? 31.984 -38.406 -55.875 1 21.3 26 ARG B N 1
ATOM 3143 C CA . ARG B 1 26 ? 30.781 -39.25 -56.031 1 21.3 26 ARG B CA 1
ATOM 3144 C C . ARG B 1 26 ? 30.844 -40.438 -55.094 1 21.3 26 ARG B C 1
ATOM 3146 O O . ARG B 1 26 ? 31.438 -41.469 -55.469 1 21.3 26 ARG B O 1
ATOM 3153 N N . PHE B 1 27 ? 31.312 -40.219 -53.781 1 19.38 27 PHE B N 1
ATOM 3154 C CA . PHE B 1 27 ? 31.562 -41.469 -53.094 1 19.38 27 PHE B CA 1
ATOM 3155 C C . PHE B 1 27 ? 30.297 -42.312 -53.031 1 19.38 27 PHE B C 1
ATOM 3157 O O . PHE B 1 27 ? 29.219 -41.812 -52.719 1 19.38 27 PHE B O 1
ATOM 3164 N N . ALA B 1 28 ? 30.344 -43.594 -53.531 1 19.45 28 ALA B N 1
ATOM 3165 C CA . ALA B 1 28 ? 29.469 -44.688 -53.938 1 19.45 28 ALA B CA 1
ATOM 3166 C C . ALA B 1 28 ? 28.625 -45.188 -52.781 1 19.45 28 ALA B C 1
ATOM 3168 O O . ALA B 1 28 ? 27.391 -45.25 -52.875 1 19.45 28 ALA B O 1
ATOM 3169 N N . CYS B 1 29 ? 29 -46.312 -52.031 1 18.39 29 CYS B N 1
ATOM 3170 C CA . CYS B 1 29 ? 28.281 -47.594 -52.094 1 18.39 29 CYS B CA 1
ATOM 3171 C C . CYS B 1 29 ? 27.188 -47.625 -51.031 1 18.39 29 CYS B C 1
ATOM 3173 O O . CYS B 1 29 ? 26.016 -47.875 -51.344 1 18.39 29 CYS B O 1
ATOM 3175 N N . ARG B 1 30 ? 27.266 -48.625 -49.938 1 18.5 30 ARG B N 1
ATOM 3176 C CA . ARG B 1 30 ? 26.734 -50 -49.781 1 18.5 30 ARG B CA 1
ATOM 3177 C C . ARG B 1 30 ? 25.625 -50 -48.719 1 18.5 30 ARG B C 1
ATOM 3179 O O . ARG B 1 30 ? 25.453 -49.031 -48 1 18.5 30 ARG B O 1
ATOM 3186 N N . SER B 1 31 ? 25.797 -50.969 -47.625 1 19.25 31 SER B N 1
ATOM 3187 C CA . SER B 1 31 ? 25.062 -52.188 -47.281 1 19.25 31 SER B CA 1
ATOM 3188 C C . SER B 1 31 ? 24 -51.938 -46.219 1 19.25 31 SER B C 1
ATOM 3190 O O . SER B 1 31 ? 22.828 -52.25 -46.406 1 19.25 31 SER B O 1
ATOM 3192 N N . ARG B 1 32 ? 24.266 -52.312 -44.844 1 20.02 32 ARG B N 1
ATOM 3193 C CA . ARG B 1 32 ? 23.609 -53.281 -43.969 1 20.02 32 ARG B CA 1
ATOM 3194 C C . ARG B 1 32 ? 22.516 -52.625 -43.156 1 20.02 32 ARG B C 1
ATOM 3196 O O . ARG B 1 32 ? 22.594 -51.438 -42.844 1 20.02 32 ARG B O 1
ATOM 3203 N N . ARG B 1 33 ? 21.484 -53.375 -42.688 1 22.69 33 ARG B N 1
ATOM 3204 C CA . ARG B 1 33 ? 20.109 -53.344 -42.188 1 22.69 33 ARG B CA 1
ATOM 3205 C C . ARG B 1 33 ? 20.047 -52.75 -40.781 1 22.69 33 ARG B C 1
ATOM 3207 O O . ARG B 1 33 ? 19.047 -52.938 -40.094 1 22.69 33 ARG B O 1
ATOM 3214 N N . SER B 1 34 ? 21.203 -52.156 -40.188 1 21.77 34 SER B N 1
ATOM 3215 C CA . SER B 1 34 ? 21.219 -52.281 -38.719 1 21.77 34 SER B CA 1
ATOM 3216 C C . SER B 1 34 ? 20.078 -51.5 -38.094 1 21.77 34 SER B C 1
ATOM 3218 O O . SER B 1 34 ? 19.688 -50.438 -38.625 1 21.77 34 SER B O 1
ATOM 3220 N N . GLY B 1 35 ? 19.219 -52.25 -37.281 1 25.61 35 GLY B N 1
ATOM 3221 C CA . GLY B 1 35 ? 17.984 -51.938 -36.594 1 25.61 35 GLY B CA 1
ATOM 3222 C C . GLY B 1 35 ? 18.078 -50.719 -35.719 1 25.61 35 GLY B C 1
ATOM 3223 O O . GLY B 1 35 ? 19.172 -50.344 -35.281 1 25.61 35 GLY B O 1
ATOM 3224 N N . PRO B 1 36 ? 17.188 -49.719 -35.844 1 25.33 36 PRO B N 1
ATOM 3225 C CA . PRO B 1 36 ? 17.219 -48.406 -35.281 1 25.33 36 PRO B CA 1
ATOM 3226 C C . PRO B 1 36 ? 17.266 -48.406 -33.75 1 25.33 36 PRO B C 1
ATOM 3228 O O . PRO B 1 36 ? 16.422 -49.031 -33.094 1 25.33 36 PRO B O 1
ATOM 3231 N N . VAL B 1 37 ? 18.453 -48.625 -33.094 1 24.53 37 VAL B N 1
ATOM 3232 C CA . VAL B 1 37 ? 18.516 -48.594 -31.625 1 24.53 37 VAL B CA 1
ATOM 3233 C C . VAL B 1 37 ? 18 -47.281 -31.094 1 24.53 37 VAL B C 1
ATOM 3235 O O . VAL B 1 37 ? 18.5 -46.219 -31.469 1 24.53 37 VAL B O 1
ATOM 3238 N N . VAL B 1 38 ? 16.734 -47.156 -30.828 1 24.16 38 VAL B N 1
ATOM 3239 C CA . VAL B 1 38 ? 16.062 -46 -30.219 1 24.16 38 VAL B CA 1
ATOM 3240 C C . VAL B 1 38 ? 16.781 -45.594 -28.922 1 24.16 38 VAL B C 1
ATOM 3242 O O . VAL B 1 38 ? 16.828 -46.375 -27.969 1 24.16 38 VAL B O 1
ATOM 3245 N N . CYS B 1 39 ? 17.984 -45 -28.984 1 22.05 39 CYS B N 1
ATOM 3246 C CA . CYS B 1 39 ? 18.688 -44.531 -27.781 1 22.05 39 CYS B CA 1
ATOM 3247 C C . CYS B 1 39 ? 17.766 -43.688 -26.922 1 22.05 39 CYS B C 1
ATOM 3249 O O . CYS B 1 39 ? 17.344 -42.594 -27.328 1 22.05 39 CYS B O 1
ATOM 3251 N N . ALA B 1 40 ? 16.875 -44.281 -26.125 1 24.81 40 ALA B N 1
ATOM 3252 C CA . ALA B 1 40 ? 16.078 -43.625 -25.094 1 24.81 40 ALA B CA 1
ATOM 3253 C C . ALA B 1 40 ? 16.953 -42.719 -24.219 1 24.81 40 ALA B C 1
ATOM 3255 O O . ALA B 1 40 ? 17.844 -43.219 -23.516 1 24.81 40 ALA B O 1
ATOM 3256 N N . ALA B 1 41 ? 17.391 -41.625 -24.703 1 26 41 ALA B N 1
ATOM 3257 C CA . ALA B 1 41 ? 18.141 -40.719 -23.859 1 26 41 ALA B CA 1
ATOM 3258 C C . ALA B 1 41 ? 17.453 -40.5 -22.516 1 26 41 ALA B C 1
ATOM 3260 O O . ALA B 1 41 ? 16.312 -40.031 -22.453 1 26 41 ALA B O 1
ATOM 3261 N N . VAL B 1 42 ? 17.672 -41.438 -21.594 1 27.98 42 VAL B N 1
ATOM 3262 C CA . VAL B 1 42 ? 17.281 -41.25 -20.188 1 27.98 42 VAL B CA 1
ATOM 3263 C C . VAL B 1 42 ? 17.734 -39.906 -19.688 1 27.98 42 VAL B C 1
ATOM 3265 O O . VAL B 1 42 ? 18.938 -39.562 -19.719 1 27.98 42 VAL B O 1
ATOM 3268 N N . LEU B 1 43 ? 16.984 -38.938 -19.922 1 26.16 43 LEU B N 1
ATOM 3269 C CA . LEU B 1 43 ? 17.297 -37.625 -19.344 1 26.16 43 LEU B CA 1
ATOM 3270 C C . LEU B 1 43 ? 17.703 -37.781 -17.875 1 26.16 43 LEU B C 1
ATOM 3272 O O . LEU B 1 43 ? 17.047 -38.5 -17.125 1 26.16 43 LEU B O 1
ATOM 3276 N N . PRO B 1 44 ? 18.984 -37.656 -17.516 1 28.97 44 PRO B N 1
ATOM 3277 C CA . PRO B 1 44 ? 19.391 -37.812 -16.125 1 28.97 44 PRO B CA 1
ATOM 3278 C C . PRO B 1 44 ? 18.469 -37.062 -15.156 1 28.97 44 PRO B C 1
ATOM 3280 O O . PRO B 1 44 ? 17.875 -36.062 -15.516 1 28.97 44 PRO B O 1
ATOM 3283 N N . GLU B 1 45 ? 17.781 -37.75 -14.281 1 29.48 45 GLU B N 1
ATOM 3284 C CA . GLU B 1 45 ? 16.984 -37.281 -13.156 1 29.48 45 GLU B CA 1
ATOM 3285 C C . GLU B 1 45 ? 17.703 -36.156 -12.422 1 29.48 45 GLU B C 1
ATOM 3287 O O . GLU B 1 45 ? 18.844 -36.312 -11.961 1 29.48 45 GLU B O 1
ATOM 3292 N N . GLN B 1 46 ? 17.703 -35 -12.922 1 28.73 46 GLN B N 1
ATOM 3293 C CA . GLN B 1 46 ? 18.281 -33.938 -12.078 1 28.73 46 GLN B CA 1
ATOM 3294 C C . GLN B 1 46 ? 17.875 -34.125 -10.617 1 28.73 46 GLN B C 1
ATOM 3296 O O . GLN B 1 46 ? 16.703 -34.406 -10.328 1 28.73 46 GLN B O 1
ATOM 3301 N N . PRO B 1 47 ? 18.797 -34.469 -9.734 1 29.92 47 PRO B N 1
ATOM 3302 C CA . PRO B 1 47 ? 18.453 -34.719 -8.336 1 29.92 47 PRO B CA 1
ATOM 3303 C C . PRO B 1 47 ? 17.484 -33.656 -7.777 1 29.92 47 PRO B C 1
ATOM 3305 O O . PRO B 1 47 ? 17.484 -32.531 -8.234 1 29.92 47 PRO B O 1
ATOM 3308 N N . ALA B 1 48 ? 16.328 -34.062 -7.367 1 33.12 48 ALA B N 1
ATOM 3309 C CA . ALA B 1 48 ? 15.422 -33.25 -6.566 1 33.12 48 ALA B CA 1
ATOM 3310 C C . ALA B 1 48 ? 16.203 -32.375 -5.586 1 33.12 48 ALA B C 1
ATOM 3312 O O . ALA B 1 48 ? 17.062 -32.844 -4.848 1 33.12 48 ALA B O 1
ATOM 3313 N N . ILE B 1 49 ? 16.531 -31.203 -5.879 1 31.95 49 ILE B N 1
ATOM 3314 C CA . ILE B 1 49 ? 17.109 -30.297 -4.891 1 31.95 49 ILE B CA 1
ATOM 3315 C C . ILE B 1 49 ? 16.438 -30.531 -3.533 1 31.95 49 ILE B C 1
ATOM 3317 O O . ILE B 1 49 ? 15.234 -30.328 -3.385 1 31.95 49 ILE B O 1
ATOM 3321 N N . SER B 1 50 ? 16.922 -31.609 -2.859 1 29.39 50 SER B N 1
ATOM 3322 C CA . SER B 1 50 ? 16.5 -31.734 -1.468 1 29.39 50 SER B CA 1
ATOM 3323 C C . SER B 1 50 ? 16.562 -30.406 -0.737 1 29.39 50 SER B C 1
ATOM 3325 O O . SER B 1 50 ? 17.625 -29.781 -0.656 1 29.39 50 SER B O 1
ATOM 3327 N N . LEU B 1 51 ? 15.578 -29.609 -0.821 1 32.81 51 LEU B N 1
ATOM 3328 C CA . LEU B 1 51 ? 15.523 -28.5 0.127 1 32.81 51 LEU B CA 1
ATOM 3329 C C . LEU B 1 51 ? 15.969 -28.953 1.516 1 32.81 51 LEU B C 1
ATOM 3331 O O . LEU B 1 51 ? 15.328 -29.812 2.127 1 32.81 51 LEU B O 1
ATOM 3335 N N . GLU B 1 52 ? 17.234 -29.203 1.777 1 29.73 52 GLU B N 1
ATOM 3336 C CA . GLU B 1 52 ? 17.688 -29.438 3.145 1 29.73 52 GLU B CA 1
ATOM 3337 C C . GLU B 1 52 ? 16.797 -28.719 4.152 1 29.73 52 GLU B C 1
ATOM 3339 O O . GLU B 1 52 ? 16.281 -27.641 3.877 1 29.73 52 GLU B O 1
ATOM 3344 N N . ARG B 1 53 ? 16.312 -29.516 5.125 1 34.12 53 ARG B N 1
ATOM 3345 C CA . ARG B 1 53 ? 15.438 -29.047 6.195 1 34.12 53 ARG B CA 1
ATOM 3346 C C . ARG B 1 53 ? 15.992 -27.766 6.824 1 34.12 53 ARG B C 1
ATOM 3348 O O . ARG B 1 53 ? 17.109 -27.766 7.348 1 34.12 53 ARG B O 1
ATOM 3355 N N . PRO B 1 54 ? 15.617 -26.688 6.207 1 34.5 54 PRO B N 1
ATOM 3356 C CA . PRO B 1 54 ? 16.172 -25.609 7.035 1 34.5 54 PRO B CA 1
ATOM 3357 C C . PRO B 1 54 ? 16.016 -25.875 8.531 1 34.5 54 PRO B C 1
ATOM 3359 O O . PRO B 1 54 ? 15.172 -26.672 8.938 1 34.5 54 PRO B O 1
ATOM 3362 N N . ASP B 1 55 ? 16.969 -25.609 9.391 1 30.52 55 ASP B N 1
ATOM 3363 C CA . ASP B 1 55 ? 16.859 -25.672 10.844 1 30.52 55 ASP B CA 1
ATOM 3364 C C . ASP B 1 55 ? 15.438 -25.328 11.297 1 30.52 55 ASP B C 1
ATOM 3366 O O . ASP B 1 55 ? 14.828 -24.391 10.766 1 30.52 55 ASP B O 1
ATOM 3370 N N . PRO B 1 56 ? 14.633 -26.266 11.773 1 35.91 56 PRO B N 1
ATOM 3371 C CA . PRO B 1 56 ? 13.266 -26.094 12.258 1 35.91 56 PRO B CA 1
ATOM 3372 C C . PRO B 1 56 ? 13.031 -24.719 12.875 1 35.91 56 PRO B C 1
ATOM 3374 O O . PRO B 1 56 ? 11.906 -24.391 13.266 1 35.91 56 PRO B O 1
ATOM 3377 N N . LEU B 1 57 ? 14.016 -24.219 13.539 1 32.34 57 LEU B N 1
ATOM 3378 C CA . LEU B 1 57 ? 13.695 -23.016 14.297 1 32.34 57 LEU B CA 1
ATOM 3379 C C . LEU B 1 57 ? 13.281 -21.875 13.367 1 32.34 57 LEU B C 1
ATOM 3381 O O . LEU B 1 57 ? 14.086 -21 13.047 1 32.34 57 LEU B O 1
ATOM 3385 N N . PHE B 1 58 ? 12.789 -22.25 12.266 1 38.28 58 PHE B N 1
ATOM 3386 C CA . PHE B 1 58 ? 12.242 -21.203 11.398 1 38.28 58 PHE B CA 1
ATOM 3387 C C . PHE B 1 58 ? 11.273 -20.312 12.164 1 38.28 58 PHE B C 1
ATOM 3389 O O . PHE B 1 58 ? 10.203 -20.766 12.578 1 38.28 58 PHE B O 1
ATOM 3396 N N . SER B 1 59 ? 11.828 -19.375 12.93 1 40.16 59 SER B N 1
ATOM 3397 C CA . SER B 1 59 ? 11.188 -18.406 13.812 1 40.16 59 SER B CA 1
ATOM 3398 C C . SER B 1 59 ? 10.062 -17.656 13.102 1 40.16 59 SER B C 1
ATOM 3400 O O . SER B 1 59 ? 10.211 -17.281 11.938 1 40.16 59 SER B O 1
ATOM 3402 N N . ILE B 1 60 ? 8.867 -18.109 13.414 1 48.34 60 ILE B N 1
ATOM 3403 C CA . ILE B 1 60 ? 7.707 -17.312 13.055 1 48.34 60 ILE B CA 1
ATOM 3404 C C . ILE B 1 60 ? 8.086 -15.828 13.031 1 48.34 60 ILE B C 1
ATOM 3406 O O . ILE B 1 60 ? 8.648 -15.312 14 1 48.34 60 ILE B O 1
ATOM 3410 N N . PRO B 1 61 ? 8.07 -15.328 11.82 1 52.06 61 PRO B N 1
ATOM 3411 C CA . PRO B 1 61 ? 8.422 -13.898 11.766 1 52.06 61 PRO B CA 1
ATOM 3412 C C . PRO B 1 61 ? 7.688 -13.078 12.828 1 52.06 61 PRO B C 1
ATOM 3414 O O . PRO B 1 61 ? 6.477 -13.234 13.008 1 52.06 61 PRO B O 1
ATOM 3417 N N . ILE B 1 62 ? 8.422 -12.586 13.867 1 53.72 62 ILE B N 1
ATOM 3418 C CA . ILE B 1 62 ? 7.875 -11.68 14.875 1 53.72 62 ILE B CA 1
ATOM 3419 C C . ILE B 1 62 ? 7.762 -10.273 14.289 1 53.72 62 ILE B C 1
ATOM 3421 O O . ILE B 1 62 ? 8.672 -9.805 13.594 1 53.72 62 ILE B O 1
ATOM 3425 N N . PRO B 1 63 ? 6.535 -9.82 14.344 1 59.28 63 PRO B N 1
ATOM 3426 C CA . PRO B 1 63 ? 6.426 -8.438 13.883 1 59.28 63 PRO B CA 1
ATOM 3427 C C . PRO B 1 63 ? 7.555 -7.551 14.398 1 59.28 63 PRO B C 1
ATOM 3429 O O . PRO B 1 63 ? 7.934 -7.648 15.57 1 59.28 63 PRO B O 1
ATOM 3432 N N . GLN B 1 64 ? 8.273 -7.047 13.477 1 62.88 64 GLN B N 1
ATOM 3433 C CA . GLN B 1 64 ? 9.453 -6.262 13.828 1 62.88 64 GLN B CA 1
ATOM 3434 C C . GLN B 1 64 ? 9.07 -4.875 14.328 1 62.88 64 GLN B C 1
ATOM 3436 O O . GLN B 1 64 ? 8.43 -4.105 13.617 1 62.88 64 GLN B O 1
ATOM 3441 N N . HIS B 1 65 ? 9.031 -4.766 15.625 1 78.75 65 HIS B N 1
ATOM 3442 C CA . HIS B 1 65 ? 8.977 -3.422 16.203 1 78.75 65 HIS B CA 1
ATOM 3443 C C . HIS B 1 65 ? 10.336 -2.738 16.125 1 78.75 65 HIS B C 1
ATOM 3445 O O . HIS B 1 65 ? 11.352 -3.395 15.891 1 78.75 65 HIS B O 1
ATOM 3451 N N . GLY B 1 66 ? 10.234 -1.437 15.93 1 92.88 66 GLY B N 1
ATOM 3452 C CA . GLY B 1 66 ? 11.461 -0.666 15.82 1 92.88 66 GLY B CA 1
ATOM 3453 C C . GLY B 1 66 ? 11.648 -0.031 14.453 1 92.88 66 GLY B C 1
ATOM 3454 O O . GLY B 1 66 ? 10.82 -0.227 13.555 1 92.88 66 GLY B O 1
ATOM 3455 N N . ILE B 1 67 ? 12.648 0.692 14.414 1 97.94 67 ILE B N 1
ATOM 3456 C CA . ILE B 1 67 ? 12.977 1.346 13.156 1 97.94 67 ILE B CA 1
ATOM 3457 C C . ILE B 1 67 ? 13.789 0.394 12.273 1 97.94 67 ILE B C 1
ATOM 3459 O O . ILE B 1 67 ? 14.836 -0.11 12.695 1 97.94 67 ILE B O 1
ATOM 3463 N N . GLN B 1 68 ? 13.297 0.063 11.109 1 97.88 68 GLN B N 1
ATOM 3464 C CA . GLN B 1 68 ? 14.023 -0.803 10.18 1 97.88 68 GLN B CA 1
ATOM 3465 C C . GLN B 1 68 ? 15.258 -0.103 9.625 1 97.88 68 GLN B C 1
ATOM 3467 O O . GLN B 1 68 ? 15.281 1.122 9.492 1 97.88 68 GLN B O 1
ATOM 3472 N N . THR B 1 69 ? 16.266 -0.857 9.273 1 97.62 69 THR B N 1
ATOM 3473 C CA . THR B 1 69 ? 17.562 -0.303 8.906 1 97.62 69 THR B CA 1
ATOM 3474 C C . THR B 1 69 ? 17.516 0.298 7.508 1 97.62 69 THR B C 1
ATOM 3476 O O . THR B 1 69 ? 18.281 1.219 7.195 1 97.62 69 THR B O 1
ATOM 3479 N N . ASP B 1 70 ? 16.734 -0.327 6.602 1 97.5 70 ASP B N 1
ATOM 3480 C CA . ASP B 1 70 ? 16.531 0.17 5.242 1 97.5 70 ASP B CA 1
ATOM 3481 C C . ASP B 1 70 ? 15.219 -0.354 4.656 1 97.5 70 ASP B C 1
ATOM 3483 O O . ASP B 1 70 ? 14.523 -1.151 5.289 1 97.5 70 ASP B O 1
ATOM 3487 N N . ALA B 1 71 ? 14.914 0.061 3.479 1 98.06 71 ALA B N 1
ATOM 3488 C CA . ALA B 1 71 ? 13.602 -0.197 2.891 1 98.06 71 ALA B CA 1
ATOM 3489 C C . ALA B 1 71 ? 13.406 -1.686 2.615 1 98.06 71 ALA B C 1
ATOM 3491 O O . ALA B 1 71 ? 12.273 -2.166 2.539 1 98.06 71 ALA B O 1
ATOM 3492 N N . THR B 1 72 ? 14.469 -2.488 2.391 1 98.06 72 THR B N 1
ATOM 3493 C CA . THR B 1 72 ? 14.344 -3.904 2.066 1 98.06 72 THR B CA 1
ATOM 3494 C C . THR B 1 72 ? 13.859 -4.695 3.277 1 98.06 72 THR B C 1
ATOM 3496 O O . THR B 1 72 ? 13.398 -5.832 3.141 1 98.06 72 THR B O 1
ATOM 3499 N N . LYS B 1 73 ? 13.961 -4.078 4.465 1 97.69 73 LYS B N 1
ATOM 3500 C CA . LYS B 1 73 ? 13.578 -4.766 5.691 1 97.69 73 LYS B CA 1
ATOM 3501 C C . LYS B 1 73 ? 12.086 -4.598 5.977 1 97.69 73 LYS B C 1
ATOM 3503 O O . LYS B 1 73 ? 11.578 -5.102 6.98 1 97.69 73 LYS B O 1
ATOM 3508 N N . LEU B 1 74 ? 11.391 -3.977 5.055 1 97.56 74 LEU B N 1
ATOM 3509 C CA . LEU B 1 74 ? 9.961 -3.709 5.219 1 97.56 74 LEU B CA 1
ATOM 3510 C C . LEU B 1 74 ? 9.125 -4.824 4.602 1 97.56 74 LEU B C 1
ATOM 3512 O O . LEU B 1 74 ? 7.906 -4.859 4.773 1 97.56 74 LEU B O 1
ATOM 3516 N N . VAL B 1 75 ? 9.711 -5.75 3.893 1 98.19 75 VAL B N 1
ATOM 3517 C CA . VAL B 1 75 ? 9 -6.785 3.146 1 98.19 75 VAL B CA 1
ATOM 3518 C C . VAL B 1 75 ? 8.5 -7.863 4.105 1 98.19 75 VAL B C 1
ATOM 3520 O O . VAL B 1 75 ? 9.25 -8.344 4.961 1 98.19 75 VAL B O 1
ATOM 3523 N N . GLY B 1 76 ? 7.23 -8.211 4.008 1 96.69 76 GLY B N 1
ATOM 3524 C CA . GLY B 1 76 ? 6.691 -9.336 4.758 1 96.69 76 GLY B CA 1
ATOM 3525 C C . GLY B 1 76 ? 5.797 -8.906 5.91 1 96.69 76 GLY B C 1
ATOM 3526 O O . GLY B 1 76 ? 5.449 -7.73 6.031 1 96.69 76 GLY B O 1
ATOM 3527 N N . ASN B 1 77 ? 5.242 -9.922 6.621 1 96 77 ASN B N 1
ATOM 3528 C CA . ASN B 1 77 ? 4.355 -9.781 7.773 1 96 77 ASN B CA 1
ATOM 3529 C C . ASN B 1 77 ? 3.094 -9 7.418 1 96 77 ASN B C 1
ATOM 3531 O O . ASN B 1 77 ? 2.717 -8.062 8.125 1 96 77 ASN B O 1
ATOM 3535 N N . THR B 1 78 ? 2.57 -9.383 6.289 1 97.31 78 THR B N 1
ATOM 3536 C CA . THR B 1 78 ? 1.353 -8.719 5.836 1 97.31 78 THR B CA 1
ATOM 3537 C C . THR B 1 78 ? 0.138 -9.234 6.602 1 97.31 78 THR B C 1
ATOM 3539 O O . THR B 1 78 ? 0.148 -10.359 7.105 1 97.31 78 THR B O 1
ATOM 3542 N N . PRO B 1 79 ? -0.934 -8.484 6.688 1 97.62 79 PRO B N 1
ATOM 3543 C CA . PRO B 1 79 ? -2.084 -8.867 7.512 1 97.62 79 PRO B CA 1
ATOM 3544 C C . PRO B 1 79 ? -3.031 -9.82 6.789 1 97.62 79 PRO B C 1
ATOM 3546 O O . PRO B 1 79 ? -2.881 -10.055 5.586 1 97.62 79 PRO B O 1
ATOM 3549 N N . MET B 1 80 ? -3.885 -10.43 7.543 1 98.5 80 MET B N 1
ATOM 3550 C CA . MET B 1 80 ? -5 -11.227 7.043 1 98.5 80 MET B CA 1
ATOM 3551 C C . MET B 1 80 ? -6.332 -10.672 7.531 1 98.5 80 MET B C 1
ATOM 3553 O O . MET B 1 80 ? -6.402 -10.062 8.602 1 98.5 80 MET B O 1
ATOM 3557 N N . VAL B 1 81 ? -7.355 -10.891 6.75 1 98.75 81 VAL B N 1
ATOM 3558 C CA . VAL B 1 81 ? -8.68 -10.391 7.098 1 98.75 81 VAL B CA 1
ATOM 3559 C C . VAL B 1 81 ? -9.742 -11.391 6.656 1 98.75 81 VAL B C 1
ATOM 3561 O O . VAL B 1 81 ? -9.602 -12.039 5.617 1 98.75 81 VAL B O 1
ATOM 3564 N N . PHE B 1 82 ? -10.773 -11.547 7.461 1 98.75 82 PHE B N 1
ATOM 3565 C CA . PHE B 1 82 ? -11.93 -12.328 7.035 1 98.75 82 PHE B CA 1
ATOM 3566 C C . PHE B 1 82 ? -12.727 -11.578 5.98 1 98.75 82 PHE B C 1
ATOM 3568 O O . PHE B 1 82 ? -12.891 -10.359 6.062 1 98.75 82 PHE B O 1
ATOM 3575 N N . LEU B 1 83 ? -13.18 -12.281 4.977 1 98.81 83 LEU B N 1
ATOM 3576 C CA . LEU B 1 83 ? -14.188 -11.758 4.066 1 98.81 83 LEU B CA 1
ATOM 3577 C C . LEU B 1 83 ? -15.594 -12.008 4.613 1 98.81 83 LEU B C 1
ATOM 3579 O O . LEU B 1 83 ? -15.867 -13.078 5.164 1 98.81 83 LEU B O 1
ATOM 3583 N N . ASN B 1 84 ? -16.484 -11.031 4.453 1 98.12 84 ASN B N 1
ATOM 3584 C CA . ASN B 1 84 ? -17.781 -11.094 5.125 1 98.12 84 ASN B CA 1
ATOM 3585 C C . ASN B 1 84 ? -18.938 -10.961 4.137 1 98.12 84 ASN B C 1
ATOM 3587 O O . ASN B 1 84 ? -19.609 -11.945 3.826 1 98.12 84 ASN B O 1
ATOM 3591 N N . SER B 1 85 ? -19.016 -9.859 3.508 1 97.94 85 SER B N 1
ATOM 3592 C CA . SER B 1 85 ? -20.156 -9.539 2.666 1 97.94 85 SER B CA 1
ATOM 3593 C C . SER B 1 85 ? -20.219 -10.445 1.441 1 97.94 85 SER B C 1
ATOM 3595 O O . SER B 1 85 ? -21.281 -10.969 1.096 1 97.94 85 SER B O 1
ATOM 3597 N N . VAL B 1 86 ? -19.125 -10.711 0.786 1 98.5 86 VAL B N 1
ATOM 3598 C CA . VAL B 1 86 ? -19.109 -11.453 -0.472 1 98.5 86 VAL B CA 1
ATOM 3599 C C . VAL B 1 86 ? -19.234 -12.953 -0.193 1 98.5 86 VAL B C 1
ATOM 3601 O O . VAL B 1 86 ? -19.422 -13.75 -1.115 1 98.5 86 VAL B O 1
ATOM 3604 N N . THR B 1 87 ? -19.156 -13.367 1.042 1 98.5 87 THR B N 1
ATOM 3605 C CA . THR B 1 87 ? -19.156 -14.789 1.366 1 98.5 87 THR B CA 1
ATOM 3606 C C . THR B 1 87 ? -20.5 -15.211 1.939 1 98.5 87 THR B C 1
ATOM 3608 O O . THR B 1 87 ? -20.625 -16.297 2.518 1 98.5 87 THR B O 1
ATOM 3611 N N . LYS B 1 88 ? -21.453 -14.328 1.918 1 97.5 88 LYS B N 1
ATOM 3612 C CA . LYS B 1 88 ? -22.781 -14.711 2.385 1 97.5 88 LYS B CA 1
ATOM 3613 C C . LYS B 1 88 ? -23.266 -15.977 1.697 1 97.5 88 LYS B C 1
ATOM 3615 O O . LYS B 1 88 ? -23.172 -16.109 0.475 1 97.5 88 LYS B O 1
ATOM 3620 N N . GLY B 1 89 ? -23.688 -16.938 2.449 1 97.5 89 GLY B N 1
ATOM 3621 C CA . GLY B 1 89 ? -24.203 -18.188 1.916 1 97.5 89 GLY B CA 1
ATOM 3622 C C . GLY B 1 89 ? -23.172 -19.297 1.901 1 97.5 89 GLY B C 1
ATOM 3623 O O . GLY B 1 89 ? -23.5 -20.453 1.608 1 97.5 89 GLY B O 1
ATOM 3624 N N . CYS B 1 90 ? -21.984 -19.016 2.188 1 98.5 90 CYS B N 1
ATOM 3625 C CA . CYS B 1 90 ? -20.922 -20.016 2.234 1 98.5 90 CYS B CA 1
ATOM 3626 C C . CYS B 1 90 ? -21.016 -20.844 3.518 1 98.5 90 CYS B C 1
ATOM 3628 O O . CYS B 1 90 ? -21.516 -20.359 4.531 1 98.5 90 CYS B O 1
ATOM 3630 N N . LEU B 1 91 ? -20.516 -22.062 3.477 1 98.62 91 LEU B N 1
ATOM 3631 C CA . LEU B 1 91 ? -20.516 -22.969 4.617 1 98.62 91 LEU B CA 1
ATOM 3632 C C . LEU B 1 91 ? -19.188 -22.906 5.355 1 98.62 91 LEU B C 1
ATOM 3634 O O . LEU B 1 91 ? -19.125 -23.125 6.566 1 98.62 91 LEU B O 1
ATOM 3638 N N . GLY B 1 92 ? -18.109 -22.703 4.645 1 98.62 92 GLY B N 1
ATOM 3639 C CA . GLY B 1 92 ? -16.797 -22.453 5.223 1 98.62 92 GLY B CA 1
ATOM 3640 C C . GLY B 1 92 ? -16.484 -20.984 5.371 1 98.62 92 GLY B C 1
ATOM 3641 O O . GLY B 1 92 ? -17.172 -20.125 4.801 1 98.62 92 GLY B O 1
ATOM 3642 N N . ARG B 1 93 ? -15.492 -20.641 6.125 1 98.5 93 ARG B N 1
ATOM 3643 C CA . ARG B 1 93 ? -15.031 -19.266 6.301 1 98.5 93 ARG B CA 1
ATOM 3644 C C . ARG B 1 93 ? -13.859 -18.953 5.383 1 98.5 93 ARG B C 1
ATOM 3646 O O . ARG B 1 93 ? -13.016 -19.828 5.129 1 98.5 93 ARG B O 1
ATOM 3653 N N . ILE B 1 94 ? -13.82 -17.797 4.93 1 98.94 94 ILE B N 1
ATOM 3654 C CA . ILE B 1 94 ? -12.758 -17.406 4.016 1 98.94 94 ILE B CA 1
ATOM 3655 C C . ILE B 1 94 ? -11.953 -16.25 4.609 1 98.94 94 ILE B C 1
ATOM 3657 O O . ILE B 1 94 ? -12.531 -15.242 5.027 1 98.94 94 ILE B O 1
ATOM 3661 N N . ALA B 1 95 ? -10.664 -16.375 4.695 1 98.94 95 ALA B N 1
ATOM 3662 C CA . ALA B 1 95 ? -9.734 -15.312 5.062 1 98.94 95 ALA B CA 1
ATOM 3663 C C . ALA B 1 95 ? -8.766 -15.016 3.918 1 98.94 95 ALA B C 1
ATOM 3665 O O . ALA B 1 95 ? -8.43 -15.906 3.131 1 98.94 95 ALA B O 1
ATOM 3666 N N . ALA B 1 96 ? -8.359 -13.789 3.832 1 98.94 96 ALA B N 1
ATOM 3667 C CA . ALA B 1 96 ? -7.457 -13.367 2.76 1 98.94 96 ALA B CA 1
ATOM 3668 C C . ALA B 1 96 ? -6.152 -12.812 3.326 1 98.94 96 ALA B C 1
ATOM 3670 O O . ALA B 1 96 ? -6.168 -12.023 4.273 1 98.94 96 ALA B O 1
ATOM 3671 N N . LYS B 1 97 ? -5 -13.312 2.857 1 98.81 97 LYS B N 1
ATOM 3672 C CA . LYS B 1 97 ? -3.693 -12.703 3.076 1 98.81 97 LYS B CA 1
ATOM 3673 C C . LYS B 1 97 ? -3.498 -11.484 2.18 1 98.81 97 LYS B C 1
ATOM 3675 O O . LYS B 1 97 ? -3.605 -11.586 0.955 1 98.81 97 LYS B O 1
ATOM 3680 N N . LEU B 1 98 ? -3.232 -10.289 2.754 1 98.62 98 LEU B N 1
ATOM 3681 C CA . LEU B 1 98 ? -3.25 -9.039 2.01 1 98.62 98 LEU B CA 1
ATOM 3682 C C . LEU B 1 98 ? -1.835 -8.594 1.648 1 98.62 98 LEU B C 1
ATOM 3684 O O . LEU B 1 98 ? -1.222 -7.809 2.371 1 98.62 98 LEU B O 1
ATOM 3688 N N . GLU B 1 99 ? -1.399 -8.961 0.453 1 98.5 99 GLU B N 1
ATOM 3689 C CA . GLU B 1 99 ? -0.032 -8.68 0.022 1 98.5 99 GLU B CA 1
ATOM 3690 C C . GLU B 1 99 ? 0.086 -7.281 -0.572 1 98.5 99 GLU B C 1
ATOM 3692 O O . GLU B 1 99 ? 1.185 -6.832 -0.909 1 98.5 99 GLU B O 1
ATOM 3697 N N . SER B 1 100 ? -1.042 -6.547 -0.662 1 97.5 100 SER B N 1
ATOM 3698 C CA . SER B 1 100 ? -1.015 -5.133 -1.016 1 97.5 100 SER B CA 1
ATOM 3699 C C . SER B 1 100 ? -0.312 -4.309 0.058 1 97.5 100 SER B C 1
ATOM 3701 O O . SER B 1 100 ? 0.03 -3.146 -0.17 1 97.5 100 SER B O 1
ATOM 3703 N N . PHE B 1 101 ? -0.058 -4.887 1.19 1 97.56 101 PHE B N 1
ATOM 3704 C CA . PHE B 1 101 ? 0.584 -4.176 2.291 1 97.56 101 PHE B CA 1
ATOM 3705 C C . PHE B 1 101 ? 2.102 -4.289 2.197 1 97.56 101 PHE B C 1
ATOM 3707 O O . PHE B 1 101 ? 2.818 -3.863 3.105 1 97.56 101 PHE B O 1
ATOM 3714 N N . GLU B 1 102 ? 2.598 -4.832 1.138 1 98 102 GLU B N 1
ATOM 3715 C CA . GLU B 1 102 ? 4.027 -4.797 0.849 1 98 102 GLU B CA 1
ATOM 3716 C C . GLU B 1 102 ? 4.473 -3.395 0.446 1 98 102 GLU B C 1
ATOM 3718 O O . GLU B 1 102 ? 3.65 -2.561 0.063 1 98 102 GLU B O 1
ATOM 3723 N N . PRO B 1 103 ? 5.762 -3.084 0.451 1 97.62 103 PRO B N 1
ATOM 3724 C CA . PRO B 1 103 ? 6.266 -1.734 0.187 1 97.62 103 PRO B CA 1
ATOM 3725 C C . PRO B 1 103 ? 5.781 -1.176 -1.149 1 97.62 103 PRO B C 1
ATOM 3727 O O . PRO B 1 103 ? 5.469 0.014 -1.248 1 97.62 103 PRO B O 1
ATOM 3730 N N . CYS B 1 104 ? 5.742 -2.027 -2.111 1 97.38 104 CYS B N 1
ATOM 3731 C CA . CYS B 1 104 ? 5.289 -1.567 -3.418 1 97.38 104 CYS B CA 1
ATOM 3732 C C . CYS B 1 104 ? 3.957 -2.211 -3.789 1 97.38 104 CYS B C 1
ATOM 3734 O O . CYS B 1 104 ? 3.652 -2.383 -4.969 1 97.38 104 CYS B O 1
ATOM 3736 N N . CYS B 1 105 ? 3.217 -2.711 -2.779 1 97.31 105 CYS B N 1
ATOM 3737 C CA . CYS B 1 105 ? 1.796 -3.041 -2.805 1 97.31 105 CYS B CA 1
ATOM 3738 C C . CYS B 1 105 ? 1.547 -4.316 -3.602 1 97.31 105 CYS B C 1
ATOM 3740 O O . CYS B 1 105 ? 0.545 -4.426 -4.312 1 97.31 105 CYS B O 1
ATOM 3742 N N . SER B 1 106 ? 2.521 -5.254 -3.572 1 97.88 106 SER B N 1
ATOM 3743 C CA . SER B 1 106 ? 2.236 -6.535 -4.207 1 97.88 106 SER B CA 1
ATOM 3744 C C . SER B 1 106 ? 3.098 -7.648 -3.619 1 97.88 106 SER B C 1
ATOM 3746 O O . SER B 1 106 ? 4.137 -7.379 -3.01 1 97.88 106 SER B O 1
ATOM 3748 N N . VAL B 1 107 ? 2.691 -8.836 -3.881 1 98.62 107 VAL B N 1
ATOM 3749 C CA . VAL B 1 107 ? 3.344 -10.047 -3.387 1 98.62 107 VAL B CA 1
ATOM 3750 C C . VAL B 1 107 ? 4.73 -10.18 -4.012 1 98.62 107 VAL B C 1
ATOM 3752 O O . VAL B 1 107 ? 5.605 -10.852 -3.461 1 98.62 107 VAL B O 1
ATOM 3755 N N . LYS B 1 108 ? 4.957 -9.461 -5.141 1 98.69 108 LYS B N 1
ATOM 3756 C CA . LYS B 1 108 ? 6.195 -9.625 -5.895 1 98.69 108 LYS B CA 1
ATOM 3757 C C . LYS B 1 108 ? 7.375 -8.984 -5.172 1 98.69 108 LYS B C 1
ATOM 3759 O O . LYS B 1 108 ? 8.531 -9.281 -5.473 1 98.69 108 LYS B O 1
ATOM 3764 N N . ASP B 1 109 ? 7.086 -8.117 -4.219 1 98.75 109 ASP B N 1
ATOM 3765 C CA . ASP B 1 109 ? 8.164 -7.559 -3.412 1 98.75 109 ASP B CA 1
ATOM 3766 C C . ASP B 1 109 ? 8.945 -8.656 -2.695 1 98.75 109 ASP B C 1
ATOM 3768 O O . ASP B 1 109 ? 10.172 -8.57 -2.551 1 98.75 109 ASP B O 1
ATOM 3772 N N . ARG B 1 110 ? 8.234 -9.695 -2.271 1 98.75 110 ARG B N 1
ATOM 3773 C CA . ARG B 1 110 ? 8.875 -10.812 -1.586 1 98.75 110 ARG B CA 1
ATOM 3774 C C . ARG B 1 110 ? 9.883 -11.508 -2.492 1 98.75 110 ARG B C 1
ATOM 3776 O O . ARG B 1 110 ? 11.031 -11.734 -2.096 1 98.75 110 ARG B O 1
ATOM 3783 N N . ILE B 1 111 ? 9.492 -11.797 -3.682 1 98.69 111 ILE B N 1
ATOM 3784 C CA . ILE B 1 111 ? 10.352 -12.633 -4.52 1 98.69 111 ILE B CA 1
ATOM 3785 C C . ILE B 1 111 ? 11.492 -11.789 -5.09 1 98.69 111 ILE B C 1
ATOM 3787 O O . ILE B 1 111 ? 12.602 -12.289 -5.277 1 98.69 111 ILE B O 1
ATOM 3791 N N . ALA B 1 112 ? 11.203 -10.516 -5.434 1 98.81 112 ALA B N 1
ATOM 3792 C CA . ALA B 1 112 ? 12.289 -9.641 -5.887 1 98.81 112 ALA B CA 1
ATOM 3793 C C . ALA B 1 112 ? 13.414 -9.594 -4.863 1 98.81 112 ALA B C 1
ATOM 3795 O O . ALA B 1 112 ? 14.578 -9.805 -5.203 1 98.81 112 ALA B O 1
ATOM 3796 N N . LEU B 1 113 ? 13.062 -9.383 -3.623 1 98.88 113 LEU B N 1
ATOM 3797 C CA . LEU B 1 113 ? 14.062 -9.328 -2.562 1 98.88 113 LEU B CA 1
ATOM 3798 C C . LEU B 1 113 ? 14.773 -10.672 -2.414 1 98.88 113 LEU B C 1
ATOM 3800 O O . LEU B 1 113 ? 16 -10.719 -2.326 1 98.88 113 LEU B O 1
ATOM 3804 N N . SER B 1 114 ? 14.031 -11.711 -2.391 1 98.81 114 SER B N 1
ATOM 3805 C CA . SER B 1 114 ? 14.578 -13.047 -2.182 1 98.81 114 SER B CA 1
ATOM 3806 C C . SER B 1 114 ? 15.555 -13.422 -3.287 1 98.81 114 SER B C 1
ATOM 3808 O O . SER B 1 114 ? 16.641 -13.938 -3.01 1 98.81 114 SER B O 1
ATOM 3810 N N . MET B 1 115 ? 15.172 -13.188 -4.523 1 98.75 115 MET B N 1
ATOM 3811 C CA . MET B 1 115 ? 16.016 -13.555 -5.652 1 98.75 115 MET B CA 1
ATOM 3812 C C . MET B 1 115 ? 17.312 -12.758 -5.645 1 98.75 115 MET B C 1
ATOM 3814 O O . MET B 1 115 ? 18.391 -13.305 -5.895 1 98.75 115 MET B O 1
ATOM 3818 N N . ILE B 1 116 ? 17.25 -11.5 -5.332 1 98.75 116 ILE B N 1
ATOM 3819 C CA . ILE B 1 116 ? 18.438 -10.656 -5.281 1 98.75 116 ILE B CA 1
ATOM 3820 C C . ILE B 1 116 ? 19.297 -11.062 -4.094 1 98.75 116 ILE B C 1
ATOM 3822 O O . ILE B 1 116 ? 20.516 -11.219 -4.23 1 98.75 116 ILE B O 1
ATOM 3826 N N . ASP B 1 117 ? 18.719 -11.281 -2.902 1 98.62 117 ASP B N 1
ATOM 3827 C CA . ASP B 1 117 ? 19.469 -11.695 -1.718 1 98.62 117 ASP B CA 1
ATOM 3828 C C . ASP B 1 117 ? 20.219 -13.008 -1.968 1 98.62 117 ASP B C 1
ATOM 3830 O O . ASP B 1 117 ? 21.375 -13.148 -1.588 1 98.62 117 ASP B O 1
ATOM 3834 N N . ARG B 1 118 ? 19.516 -13.953 -2.547 1 98.38 118 ARG B N 1
ATOM 3835 C CA . ARG B 1 118 ? 20.125 -15.258 -2.812 1 98.38 118 ARG B CA 1
ATOM 3836 C C . ARG B 1 118 ? 21.312 -15.125 -3.754 1 98.38 118 ARG B C 1
ATOM 3838 O O . ARG B 1 118 ? 22.359 -15.734 -3.527 1 98.38 118 ARG B O 1
ATOM 3845 N N . ALA B 1 119 ? 21.109 -14.359 -4.809 1 98.5 119 ALA B N 1
ATOM 3846 C CA . ALA B 1 119 ? 22.203 -14.148 -5.758 1 98.5 119 ALA B CA 1
ATOM 3847 C C . ALA B 1 119 ? 23.391 -13.469 -5.082 1 98.5 119 ALA B C 1
ATOM 3849 O O . ALA B 1 119 ? 24.547 -13.789 -5.383 1 98.5 119 ALA B O 1
ATOM 3850 N N . GLU B 1 120 ? 23.125 -12.5 -4.188 1 98.38 120 GLU B N 1
ATOM 3851 C CA . GLU B 1 120 ? 24.188 -11.859 -3.418 1 98.38 120 GLU B CA 1
ATOM 3852 C C . GLU B 1 120 ? 24.906 -12.867 -2.529 1 98.38 120 GLU B C 1
ATOM 3854 O O . GLU B 1 120 ? 26.141 -12.906 -2.492 1 98.38 120 GLU B O 1
ATOM 3859 N N . LEU B 1 121 ? 24.156 -13.641 -1.854 1 98 121 LEU B N 1
ATOM 3860 C CA . LEU B 1 121 ? 24.688 -14.633 -0.936 1 98 121 LEU B CA 1
ATOM 3861 C C . LEU B 1 121 ? 25.594 -15.625 -1.674 1 98 121 LEU B C 1
ATOM 3863 O O . LEU B 1 121 ? 26.594 -16.078 -1.128 1 98 121 LEU B O 1
ATOM 3867 N N . GLN B 1 122 ? 25.25 -15.914 -2.902 1 97.75 122 GLN B N 1
ATOM 3868 C CA . GLN B 1 122 ? 26 -16.875 -3.705 1 97.75 122 GLN B CA 1
ATOM 3869 C C . GLN B 1 122 ? 27.172 -16.203 -4.418 1 97.75 122 GLN B C 1
ATOM 3871 O O . GLN B 1 122 ? 27.922 -16.875 -5.129 1 97.75 122 GLN B O 1
ATOM 3876 N N . GLY B 1 123 ? 27.234 -14.914 -4.293 1 97.56 123 GLY B N 1
ATOM 3877 C CA . GLY B 1 123 ? 28.344 -14.172 -4.871 1 97.56 123 GLY B CA 1
ATOM 3878 C C . GLY B 1 123 ? 28.188 -13.93 -6.359 1 97.56 123 GLY B C 1
ATOM 3879 O O . GLY B 1 123 ? 29.156 -13.578 -7.043 1 97.56 123 GLY B O 1
ATOM 3880 N N . GLU B 1 124 ? 27.016 -14.102 -6.859 1 97.62 124 GLU B N 1
ATOM 3881 C CA . GLU B 1 124 ? 26.766 -13.961 -8.289 1 97.62 124 GLU B CA 1
ATOM 3882 C C . GLU B 1 124 ? 26.625 -12.5 -8.688 1 97.62 124 GLU B C 1
ATOM 3884 O O . GLU B 1 124 ? 26.859 -12.133 -9.836 1 97.62 124 GLU B O 1
ATOM 3889 N N . ILE B 1 125 ? 26.188 -11.672 -7.668 1 98.31 125 ILE B N 1
ATOM 3890 C CA . ILE B 1 125 ? 25.969 -10.258 -7.977 1 98.31 125 ILE B CA 1
ATOM 3891 C C . ILE B 1 125 ? 26.516 -9.391 -6.84 1 98.31 125 ILE B C 1
ATOM 3893 O O . ILE B 1 125 ? 26.719 -9.875 -5.723 1 98.31 125 ILE B O 1
ATOM 3897 N N . LYS B 1 126 ? 26.703 -8.141 -7.188 1 98 126 LYS B N 1
ATOM 3898 C CA . LYS B 1 126 ? 27.172 -7.133 -6.238 1 98 126 LYS B CA 1
ATOM 3899 C C . LYS B 1 126 ? 26.672 -5.746 -6.633 1 98 126 LYS B C 1
ATOM 3901 O O . LYS B 1 126 ? 26.75 -5.371 -7.809 1 98 126 LYS B O 1
ATOM 3906 N N . PRO B 1 127 ? 26.188 -5.004 -5.605 1 96.69 127 PRO B N 1
ATOM 3907 C CA . PRO B 1 127 ? 25.766 -3.635 -5.91 1 96.69 127 PRO B CA 1
ATOM 3908 C C . PRO B 1 127 ? 26.891 -2.785 -6.488 1 96.69 127 PRO B C 1
ATOM 3910 O O . PRO B 1 127 ? 28.047 -2.908 -6.062 1 96.69 127 PRO B O 1
ATOM 3913 N N . GLY B 1 128 ? 26.547 -1.912 -7.422 1 94.75 128 GLY B N 1
ATOM 3914 C CA . GLY B 1 128 ? 27.531 -1.042 -8.039 1 94.75 128 GLY B CA 1
ATOM 3915 C C . GLY B 1 128 ? 28.312 -1.719 -9.148 1 94.75 128 GLY B C 1
ATOM 3916 O O . GLY B 1 128 ? 28.984 -1.053 -9.93 1 94.75 128 GLY B O 1
ATOM 3917 N N . ARG B 1 129 ? 28.203 -2.957 -9.258 1 96.44 129 ARG B N 1
ATOM 3918 C CA . ARG B 1 129 ? 28.953 -3.701 -10.258 1 96.44 129 ARG B CA 1
ATOM 3919 C C . ARG B 1 129 ? 28.031 -4.41 -11.234 1 96.44 129 ARG B C 1
ATOM 3921 O O . ARG B 1 129 ? 28.203 -4.301 -12.453 1 96.44 129 ARG B O 1
ATOM 3928 N N . THR B 1 130 ? 27.141 -5.125 -10.695 1 98.12 130 THR B N 1
ATOM 3929 C CA . THR B 1 130 ? 26.266 -5.961 -11.508 1 98.12 130 THR B CA 1
ATOM 3930 C C . THR B 1 130 ? 25.078 -5.156 -12.023 1 98.12 130 THR B C 1
ATOM 3932 O O . THR B 1 130 ? 24.484 -4.367 -11.273 1 98.12 130 THR B O 1
ATOM 3935 N N . ILE B 1 131 ? 24.734 -5.398 -13.258 1 98.25 131 ILE B N 1
ATOM 3936 C CA . ILE B 1 131 ? 23.5 -4.879 -13.844 1 98.25 131 ILE B CA 1
ATOM 3937 C C . ILE B 1 131 ? 22.438 -5.969 -13.852 1 98.25 131 ILE B C 1
ATOM 3939 O O . ILE B 1 131 ? 22.625 -7.027 -14.453 1 98.25 131 ILE B O 1
ATOM 3943 N N . LEU B 1 132 ? 21.344 -5.742 -13.188 1 98.69 132 LEU B N 1
ATOM 3944 C CA . LEU B 1 132 ? 20.234 -6.691 -13.219 1 98.69 132 LEU B CA 1
ATOM 3945 C C . LEU B 1 132 ? 19.391 -6.508 -14.477 1 98.69 132 LEU B C 1
ATOM 3947 O O . LEU B 1 132 ? 19.141 -5.379 -14.906 1 98.69 132 LEU B O 1
ATOM 3951 N N . VAL B 1 133 ? 19 -7.617 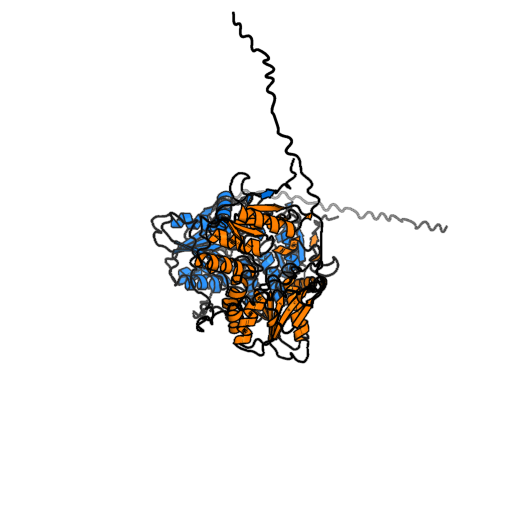-15.086 1 98.31 133 VAL B N 1
ATOM 3952 C CA . VAL B 1 133 ? 18.188 -7.613 -16.297 1 98.31 133 VAL B CA 1
ATOM 3953 C C . VAL B 1 133 ? 17 -8.547 -16.109 1 98.31 133 VAL B C 1
ATOM 3955 O O . VAL B 1 133 ? 17.141 -9.664 -15.602 1 98.31 133 VAL B O 1
ATOM 3958 N N . GLU B 1 134 ? 15.836 -8.125 -16.438 1 98.19 134 GLU B N 1
ATOM 3959 C CA . GLU B 1 134 ? 14.656 -8.977 -16.328 1 98.19 134 GLU B CA 1
ATOM 3960 C C . GLU B 1 134 ? 13.594 -8.586 -17.359 1 98.19 134 GLU B C 1
ATOM 3962 O O . GLU B 1 134 ? 13.289 -7.402 -17.516 1 98.19 134 GLU B O 1
ATOM 3967 N N . PRO B 1 135 ? 13.062 -9.578 -18.125 1 96.06 135 PRO B N 1
ATOM 3968 C CA . PRO B 1 135 ? 11.906 -9.305 -18.984 1 96.06 135 PRO B CA 1
ATOM 3969 C C . PRO B 1 135 ? 10.586 -9.305 -18.203 1 96.06 135 PRO B C 1
ATOM 3971 O O . PRO B 1 135 ? 10.094 -10.367 -17.812 1 96.06 135 PRO B O 1
ATOM 3974 N N . THR B 1 136 ? 10.055 -8.156 -17.906 1 92.06 136 THR B N 1
ATOM 3975 C CA . THR B 1 136 ? 8.805 -8.031 -17.156 1 92.06 136 THR B CA 1
ATOM 3976 C C . THR B 1 136 ? 8.273 -6.602 -17.234 1 92.06 136 THR B C 1
ATOM 3978 O O . THR B 1 136 ? 9.039 -5.652 -17.406 1 92.06 136 THR B O 1
ATOM 3981 N N . SER B 1 137 ? 6.992 -6.496 -17.188 1 82.88 137 SER B N 1
ATOM 3982 C CA . SER B 1 137 ? 6.367 -5.18 -17.188 1 82.88 137 SER B CA 1
ATOM 3983 C C . SER B 1 137 ? 5.367 -5.039 -16.047 1 82.88 137 SER B C 1
ATOM 3985 O O . SER B 1 137 ? 4.742 -3.99 -15.883 1 82.88 137 SER B O 1
ATOM 3987 N N . GLY B 1 138 ? 5.23 -5.996 -15.242 1 90.31 138 GLY B N 1
ATOM 3988 C CA . GLY B 1 138 ? 4.191 -5.992 -14.219 1 90.31 138 GLY B CA 1
ATOM 3989 C C . GLY B 1 138 ? 4.73 -5.75 -12.828 1 90.31 138 GLY B C 1
ATOM 3990 O O . GLY B 1 138 ? 5.648 -4.953 -12.641 1 90.31 138 GLY B O 1
ATOM 3991 N N . ASN B 1 139 ? 4.117 -6.375 -11.875 1 95.56 139 ASN B N 1
ATOM 3992 C CA . ASN B 1 139 ? 4.43 -6.184 -10.461 1 95.56 139 ASN B CA 1
ATOM 3993 C C . ASN B 1 139 ? 5.84 -6.656 -10.125 1 95.56 139 ASN B C 1
ATOM 3995 O O . ASN B 1 139 ? 6.5 -6.094 -9.25 1 95.56 139 ASN B O 1
ATOM 3999 N N . THR B 1 140 ? 6.32 -7.641 -10.875 1 97.25 140 THR B N 1
ATOM 4000 C CA . THR B 1 140 ? 7.699 -8.055 -10.656 1 97.25 140 THR B CA 1
ATOM 4001 C C . THR B 1 140 ? 8.672 -6.938 -11.023 1 97.25 140 THR B C 1
ATOM 4003 O O . THR B 1 140 ? 9.648 -6.703 -10.312 1 97.25 140 THR B O 1
ATOM 4006 N N . GLY B 1 141 ? 8.406 -6.348 -12.156 1 97.06 141 GLY B N 1
ATOM 4007 C CA . GLY B 1 141 ? 9.234 -5.219 -12.547 1 97.06 141 GLY B CA 1
ATOM 4008 C C . GLY B 1 141 ? 9.289 -4.121 -11.508 1 97.06 141 GLY B C 1
ATOM 4009 O O . GLY B 1 141 ? 10.367 -3.625 -11.172 1 97.06 141 GLY B O 1
ATOM 4010 N N . VAL B 1 142 ? 8.18 -3.762 -10.977 1 97.12 142 VAL B N 1
ATOM 4011 C CA . VAL B 1 142 ? 8.094 -2.721 -9.953 1 97.12 142 VAL B CA 1
ATOM 4012 C C . VAL B 1 142 ? 8.867 -3.152 -8.711 1 97.12 142 VAL B C 1
ATOM 4014 O O . VAL B 1 142 ? 9.625 -2.367 -8.141 1 97.12 142 VAL B O 1
ATOM 4017 N N . ALA B 1 143 ? 8.672 -4.355 -8.32 1 98.62 143 ALA B N 1
ATOM 4018 C CA . ALA B 1 143 ? 9.336 -4.895 -7.133 1 98.62 143 ALA B CA 1
ATOM 4019 C C . ALA B 1 143 ? 10.852 -4.898 -7.305 1 98.62 143 ALA B C 1
ATOM 4021 O O . ALA B 1 143 ? 11.586 -4.527 -6.387 1 98.62 143 ALA B O 1
ATOM 4022 N N . LEU B 1 144 ? 11.289 -5.332 -8.469 1 98.69 144 LEU B N 1
ATOM 4023 C CA . LEU B 1 144 ? 12.719 -5.344 -8.742 1 98.69 144 LEU B CA 1
ATOM 4024 C C . LEU B 1 144 ? 13.289 -3.93 -8.758 1 98.69 144 LEU B C 1
ATOM 4026 O O . LEU B 1 144 ? 14.398 -3.695 -8.266 1 98.69 144 LEU B O 1
ATOM 4030 N N . ALA B 1 145 ? 12.562 -3.027 -9.328 1 98.31 145 ALA B N 1
ATOM 4031 C CA . ALA B 1 145 ? 13 -1.633 -9.352 1 98.31 145 ALA B CA 1
ATOM 4032 C C . ALA B 1 145 ? 13.141 -1.074 -7.941 1 98.31 145 ALA B C 1
ATOM 4034 O O . ALA B 1 145 ? 14.125 -0.4 -7.629 1 98.31 145 ALA B O 1
ATOM 4035 N N . TYR B 1 146 ? 12.234 -1.349 -7.102 1 98.38 146 TYR B N 1
ATOM 4036 C CA . TYR B 1 146 ? 12.242 -0.984 -5.688 1 98.38 146 TYR B CA 1
ATOM 4037 C C . TYR B 1 146 ? 13.477 -1.545 -4.988 1 98.38 146 TYR B C 1
ATOM 4039 O O . TYR B 1 146 ? 14.258 -0.795 -4.395 1 98.38 146 TYR B O 1
ATOM 4047 N N . VAL B 1 147 ? 13.711 -2.82 -5.109 1 98.75 147 VAL B N 1
ATOM 4048 C CA . VAL B 1 147 ? 14.805 -3.475 -4.398 1 98.75 147 VAL B CA 1
ATOM 4049 C C . VAL B 1 147 ? 16.141 -3.027 -4.98 1 98.75 147 VAL B C 1
ATOM 4051 O O . VAL B 1 147 ? 17.094 -2.793 -4.242 1 98.75 147 VAL B O 1
ATOM 4054 N N . ALA B 1 148 ? 16.203 -2.93 -6.301 1 98.62 148 ALA B N 1
ATOM 4055 C CA . ALA B 1 148 ? 17.438 -2.459 -6.949 1 98.62 148 ALA B CA 1
ATOM 4056 C C . ALA B 1 148 ? 17.812 -1.062 -6.461 1 98.62 148 ALA B C 1
ATOM 4058 O O . ALA B 1 148 ? 18.969 -0.801 -6.145 1 98.62 148 ALA B O 1
ATOM 4059 N N . ALA B 1 149 ? 16.844 -0.183 -6.402 1 97.81 149 ALA B N 1
ATOM 4060 C CA . ALA B 1 149 ? 17.078 1.172 -5.91 1 97.81 149 ALA B CA 1
ATOM 4061 C C . ALA B 1 149 ? 17.562 1.154 -4.465 1 97.81 149 ALA B C 1
ATOM 4063 O O . ALA B 1 149 ? 18.547 1.807 -4.129 1 97.81 149 ALA B O 1
ATOM 4064 N N . ALA B 1 150 ? 16.953 0.409 -3.646 1 98.12 150 ALA B N 1
ATOM 4065 C CA . ALA B 1 150 ? 17.25 0.355 -2.219 1 98.12 150 ALA B CA 1
ATOM 4066 C C . ALA B 1 150 ? 18.656 -0.196 -1.983 1 98.12 150 ALA B C 1
ATOM 4068 O O . ALA B 1 150 ? 19.344 0.216 -1.045 1 98.12 150 ALA B O 1
ATOM 4069 N N . LYS B 1 151 ? 19.078 -1.112 -2.877 1 97.94 151 LYS B N 1
ATOM 4070 C CA . LYS B 1 151 ? 20.344 -1.799 -2.65 1 97.94 151 LYS B CA 1
ATOM 4071 C C . LYS B 1 151 ? 21.453 -1.188 -3.494 1 97.94 151 LYS B C 1
ATOM 4073 O O . LYS B 1 151 ? 22.625 -1.546 -3.338 1 97.94 151 LYS B O 1
ATOM 4078 N N . GLY B 1 152 ? 21.078 -0.36 -4.445 1 97.06 152 GLY B N 1
ATOM 4079 C CA . GLY B 1 152 ? 22.094 0.317 -5.242 1 97.06 152 GLY B CA 1
ATOM 4080 C C . GLY B 1 152 ? 22.469 -0.446 -6.5 1 97.06 152 GLY B C 1
ATOM 4081 O O . GLY B 1 152 ? 23.641 -0.463 -6.891 1 97.06 152 GLY B O 1
ATOM 4082 N N . TYR B 1 153 ? 21.547 -1.188 -7.109 1 98.25 153 TYR B N 1
ATOM 4083 C CA . TYR B 1 153 ? 21.766 -1.884 -8.367 1 98.25 153 TYR B CA 1
ATOM 4084 C C . TYR B 1 153 ? 21.234 -1.064 -9.547 1 98.25 153 TYR B C 1
ATOM 4086 O O . TYR B 1 153 ? 20.234 -0.363 -9.422 1 98.25 153 TYR B O 1
ATOM 4094 N N . LYS B 1 154 ? 21.922 -1.184 -10.633 1 97.62 154 LYS B N 1
ATOM 4095 C CA . LYS B 1 154 ? 21.312 -0.808 -11.906 1 97.62 154 LYS B CA 1
ATOM 4096 C C . LYS B 1 154 ? 20.359 -1.896 -12.398 1 97.62 154 LYS B C 1
ATOM 4098 O O . LYS B 1 154 ? 20.656 -3.086 -12.273 1 97.62 154 LYS B O 1
ATOM 4103 N N . LEU B 1 155 ? 19.234 -1.476 -12.969 1 98.25 155 LEU B N 1
ATOM 4104 C CA . LEU B 1 155 ? 18.234 -2.42 -13.43 1 98.25 155 LEU B CA 1
ATOM 4105 C C . LEU B 1 155 ? 17.766 -2.074 -14.844 1 98.25 155 LEU B C 1
ATOM 4107 O O . LEU B 1 155 ? 17.406 -0.928 -15.117 1 98.25 155 LEU B O 1
ATOM 4111 N N . ILE B 1 156 ? 17.828 -3.057 -15.688 1 98 156 ILE B N 1
ATOM 4112 C CA . ILE B 1 156 ? 17.266 -2.953 -17.031 1 98 156 ILE B CA 1
ATOM 4113 C C . ILE B 1 156 ? 16.047 -3.875 -17.156 1 98 156 ILE B C 1
ATOM 4115 O O . ILE B 1 156 ? 16.156 -5.078 -16.906 1 98 156 ILE B O 1
ATOM 4119 N N . LEU B 1 157 ? 14.984 -3.309 -17.547 1 97.94 157 LEU B N 1
ATOM 4120 C CA . LEU B 1 157 ? 13.773 -4.078 -17.812 1 97.94 157 LEU B CA 1
ATOM 4121 C C . LEU B 1 157 ? 13.438 -4.062 -19.297 1 97.94 157 LEU B C 1
ATOM 4123 O O . LEU B 1 157 ? 13.414 -3 -19.922 1 97.94 157 LEU B O 1
ATOM 4127 N N . THR B 1 158 ? 13.219 -5.242 -19.859 1 97.12 158 THR B N 1
ATOM 4128 C CA . THR B 1 158 ? 12.75 -5.336 -21.234 1 97.12 158 THR B CA 1
ATOM 4129 C C . THR B 1 158 ? 11.25 -5.621 -21.281 1 97.12 158 THR B C 1
ATOM 4131 O O . THR B 1 158 ? 10.742 -6.398 -20.469 1 97.12 158 THR B O 1
ATOM 4134 N N . MET B 1 159 ? 10.562 -4.926 -22.125 1 95.06 159 MET B N 1
ATOM 4135 C CA . MET B 1 159 ? 9.117 -5.086 -22.25 1 95.06 159 MET B CA 1
ATOM 4136 C C . MET B 1 159 ? 8.633 -4.629 -23.609 1 95.06 159 MET B C 1
ATOM 4138 O O . MET B 1 159 ? 9.305 -3.848 -24.281 1 95.06 159 MET B O 1
ATOM 4142 N N . PRO B 1 160 ? 7.496 -5.164 -24.047 1 92.12 160 PRO B N 1
ATOM 4143 C CA . PRO B 1 160 ? 6.938 -4.672 -25.312 1 92.12 160 PRO B CA 1
ATOM 4144 C C . PRO B 1 160 ? 6.57 -3.193 -25.25 1 92.12 160 PRO B C 1
ATOM 4146 O O . PRO B 1 160 ? 6.148 -2.695 -24.203 1 92.12 160 PRO B O 1
ATOM 4149 N N . GLU B 1 161 ? 6.586 -2.543 -26.328 1 91.88 161 GLU B N 1
ATOM 4150 C CA . GLU B 1 161 ? 6.285 -1.117 -26.406 1 91.88 161 GLU B CA 1
ATOM 4151 C C . GLU B 1 161 ? 4.805 -0.849 -26.172 1 91.88 161 GLU B C 1
ATOM 4153 O O . GLU B 1 161 ? 4.398 0.299 -25.984 1 91.88 161 GLU B O 1
ATOM 4158 N N . THR B 1 162 ? 4.027 -1.854 -26.203 1 85.81 162 THR B N 1
ATOM 4159 C CA . THR B 1 162 ? 2.584 -1.725 -26.031 1 85.81 162 THR B CA 1
ATOM 4160 C C . THR B 1 162 ? 2.229 -1.523 -24.562 1 85.81 162 THR B C 1
ATOM 4162 O O . THR B 1 162 ? 1.094 -1.168 -24.234 1 85.81 162 THR B O 1
ATOM 4165 N N . MET B 1 163 ? 3.156 -1.677 -23.672 1 85.88 163 MET B N 1
ATOM 4166 C CA . MET B 1 163 ? 2.879 -1.489 -22.25 1 85.88 163 MET B CA 1
ATOM 4167 C C . MET B 1 163 ? 2.5 -0.042 -21.953 1 85.88 163 MET B C 1
ATOM 4169 O O . MET B 1 163 ? 3 0.88 -22.594 1 85.88 163 MET B O 1
ATOM 4173 N N . SER B 1 164 ? 1.695 0.091 -21 1 79.25 164 SER B N 1
ATOM 4174 C CA . SER B 1 164 ? 1.129 1.403 -20.703 1 79.25 164 SER B CA 1
ATOM 4175 C C . SER B 1 164 ? 2.211 2.387 -20.266 1 79.25 164 SER B C 1
ATOM 4177 O O . SER B 1 164 ? 3.227 1.99 -19.703 1 79.25 164 SER B O 1
ATOM 4179 N N . ILE B 1 165 ? 1.943 3.605 -20.531 1 81.75 165 ILE B N 1
ATOM 4180 C CA . ILE B 1 165 ? 2.84 4.688 -20.141 1 81.75 165 ILE B CA 1
ATOM 4181 C C . ILE B 1 165 ? 2.924 4.766 -18.609 1 81.75 165 ILE B C 1
ATOM 4183 O O . ILE B 1 165 ? 3.992 5.02 -18.062 1 81.75 165 ILE B O 1
ATOM 4187 N N . GLU B 1 166 ? 1.814 4.535 -17.938 1 79.81 166 GLU B N 1
ATOM 4188 C CA . GLU B 1 166 ? 1.756 4.594 -16.484 1 79.81 166 GLU B CA 1
ATOM 4189 C C . GLU B 1 166 ? 2.736 3.609 -15.844 1 79.81 166 GLU B C 1
ATOM 4191 O O . GLU B 1 166 ? 3.443 3.953 -14.898 1 79.81 166 GLU B O 1
ATOM 4196 N N . ARG B 1 167 ? 2.756 2.502 -16.438 1 85.38 167 ARG B N 1
ATOM 4197 C CA . ARG B 1 167 ? 3.668 1.486 -15.914 1 85.38 167 ARG B CA 1
ATOM 4198 C C . ARG B 1 167 ? 5.121 1.878 -16.156 1 85.38 167 ARG B C 1
ATOM 4200 O O . ARG B 1 167 ? 5.973 1.702 -15.289 1 85.38 167 ARG B O 1
ATOM 4207 N N . ARG B 1 168 ? 5.383 2.357 -17.297 1 89.69 168 ARG B N 1
ATOM 4208 C CA . ARG B 1 168 ? 6.738 2.775 -17.641 1 89.69 168 ARG B CA 1
ATOM 4209 C C . ARG B 1 168 ? 7.219 3.887 -16.703 1 89.69 168 ARG B C 1
ATOM 4211 O O . ARG B 1 168 ? 8.352 3.854 -16.219 1 89.69 168 ARG B O 1
ATOM 4218 N N . VAL B 1 169 ? 6.328 4.816 -16.484 1 89.12 169 VAL B N 1
ATOM 4219 C CA . VAL B 1 169 ? 6.664 5.945 -15.617 1 89.12 169 VAL B CA 1
ATOM 4220 C C . VAL B 1 169 ? 6.941 5.445 -14.195 1 89.12 169 VAL B C 1
ATOM 4222 O O . VAL B 1 169 ? 7.883 5.906 -13.547 1 89.12 169 VAL B O 1
ATOM 4225 N N . LEU B 1 170 ? 6.172 4.531 -13.781 1 92.25 170 LEU B N 1
ATOM 4226 C CA . LEU B 1 170 ? 6.344 3.961 -12.453 1 92.25 170 LEU B CA 1
ATOM 4227 C C . LEU B 1 170 ? 7.703 3.281 -12.32 1 92.25 170 LEU B C 1
ATOM 4229 O O . LEU B 1 170 ? 8.414 3.488 -11.336 1 92.25 170 LEU B O 1
ATOM 4233 N N . LEU B 1 171 ? 8.07 2.52 -13.289 1 95.56 171 LEU B N 1
ATOM 4234 C CA . LEU B 1 171 ? 9.336 1.803 -13.266 1 95.56 171 LEU B CA 1
ATOM 4235 C C . LEU B 1 171 ? 10.516 2.775 -13.32 1 95.56 171 LEU B C 1
ATOM 4237 O O . LEU B 1 171 ? 11.484 2.625 -12.578 1 95.56 171 LEU B O 1
ATOM 4241 N N . ARG B 1 172 ? 10.391 3.758 -14.031 1 94.81 172 ARG B N 1
ATOM 4242 C CA . ARG B 1 172 ? 11.445 4.758 -14.172 1 94.81 172 ARG B CA 1
ATOM 4243 C C . ARG B 1 172 ? 11.57 5.605 -12.914 1 94.81 172 ARG B C 1
ATOM 4245 O O . ARG B 1 172 ? 12.648 6.094 -12.594 1 94.81 172 ARG B O 1
ATOM 4252 N N . ALA B 1 173 ? 10.477 5.773 -12.297 1 94.62 173 ALA B N 1
ATOM 4253 C CA . ALA B 1 173 ? 10.484 6.555 -11.062 1 94.62 173 ALA B CA 1
ATOM 4254 C C . ALA B 1 173 ? 11.445 5.953 -10.039 1 94.62 173 ALA B C 1
ATOM 4256 O O . ALA B 1 173 ? 12.023 6.676 -9.227 1 94.62 173 ALA B O 1
ATOM 4257 N N . PHE B 1 174 ? 11.672 4.672 -10.141 1 96.75 174 PHE B N 1
ATOM 4258 C CA . PHE B 1 174 ? 12.609 3.994 -9.25 1 96.75 174 PHE B CA 1
ATOM 4259 C C . PHE B 1 174 ? 14.016 4.016 -9.82 1 96.75 174 PHE B C 1
ATOM 4261 O O . PHE B 1 174 ? 14.961 3.512 -9.203 1 96.75 174 PHE B O 1
ATOM 4268 N N . GLY B 1 175 ? 14.148 4.48 -11.094 1 95.81 175 GLY B N 1
ATOM 4269 C CA . GLY B 1 175 ? 15.469 4.578 -11.703 1 95.81 175 GLY B CA 1
ATOM 4270 C C . GLY B 1 175 ? 15.766 3.445 -12.664 1 95.81 175 GLY B C 1
ATOM 4271 O O . GLY B 1 175 ? 16.891 3.322 -13.164 1 95.81 175 GLY B O 1
ATOM 4272 N N . ALA B 1 176 ? 14.812 2.646 -12.961 1 97.69 176 ALA B N 1
ATOM 4273 C CA . ALA B 1 176 ? 15.031 1.535 -13.883 1 97.69 176 ALA B CA 1
ATOM 4274 C C . ALA B 1 176 ? 15.195 2.035 -15.312 1 97.69 176 ALA B C 1
ATOM 4276 O O . ALA B 1 176 ? 14.562 3.014 -15.719 1 97.69 176 ALA B O 1
ATOM 4277 N N . THR B 1 177 ? 16.047 1.333 -16.047 1 97.19 177 THR B N 1
ATOM 4278 C CA . THR B 1 177 ? 16.141 1.536 -17.484 1 97.19 177 THR B CA 1
ATOM 4279 C C . THR B 1 177 ? 15.211 0.594 -18.234 1 97.19 177 THR B C 1
ATOM 4281 O O . THR B 1 177 ? 15.172 -0.606 -17.953 1 97.19 177 THR B O 1
ATOM 4284 N N . LEU B 1 178 ? 14.477 1.156 -19.203 1 96.94 178 LEU B N 1
ATOM 4285 C CA . LEU B 1 178 ? 13.531 0.343 -19.953 1 96.94 178 LEU B CA 1
ATOM 4286 C C . LEU B 1 178 ? 13.992 0.17 -21.391 1 96.94 178 LEU B C 1
ATOM 4288 O O . LEU B 1 178 ? 14.352 1.145 -22.062 1 96.94 178 LEU B O 1
ATOM 4292 N N . ILE B 1 179 ? 13.977 -1.022 -21.812 1 96.56 179 ILE B N 1
ATOM 4293 C CA . ILE B 1 179 ? 14.18 -1.347 -23.219 1 96.56 179 ILE B CA 1
ATOM 4294 C C . ILE B 1 179 ? 12.891 -1.902 -23.812 1 96.56 179 ILE B C 1
ATOM 4296 O O . ILE B 1 179 ? 12.43 -2.98 -23.422 1 96.56 179 ILE B O 1
ATOM 4300 N N . LEU B 1 180 ? 12.391 -1.176 -24.781 1 95.38 180 LEU B N 1
ATOM 4301 C CA . LEU B 1 180 ? 11.117 -1.546 -25.391 1 95.38 180 LEU B CA 1
ATOM 4302 C C . LEU B 1 180 ? 11.344 -2.381 -26.641 1 95.38 180 LEU B C 1
ATOM 4304 O O . LEU B 1 180 ? 12.18 -2.037 -27.484 1 95.38 180 LEU B O 1
ATOM 4308 N N . THR B 1 181 ? 10.68 -3.445 -26.734 1 95.31 181 THR B N 1
ATOM 4309 C CA . THR B 1 181 ? 10.742 -4.32 -27.891 1 95.31 181 THR B CA 1
ATOM 4310 C C . THR B 1 181 ? 9.492 -4.168 -28.75 1 95.31 181 THR B C 1
ATOM 4312 O O . THR B 1 181 ? 8.461 -3.678 -28.281 1 95.31 181 THR B O 1
ATOM 4315 N N . PRO B 1 182 ? 9.508 -4.574 -29.984 1 92.69 182 PRO B N 1
ATOM 4316 C CA . PRO B 1 182 ? 8.328 -4.449 -30.844 1 92.69 182 PRO B CA 1
ATOM 4317 C C . PRO B 1 182 ? 7.105 -5.168 -30.281 1 92.69 182 PRO B C 1
ATOM 4319 O O . PRO B 1 182 ? 7.199 -6.32 -29.859 1 92.69 182 PRO B O 1
ATOM 4322 N N . GLY B 1 183 ? 5.965 -4.516 -30.375 1 89.44 183 GLY B N 1
ATOM 4323 C CA . GLY B 1 183 ? 4.723 -5.031 -29.812 1 89.44 183 GLY B CA 1
ATOM 4324 C C . GLY B 1 183 ? 4.32 -6.371 -30.406 1 89.44 183 GLY B C 1
ATOM 4325 O O . GLY B 1 183 ? 3.816 -7.242 -29.688 1 89.44 183 GLY B O 1
ATOM 4326 N N . ARG B 1 184 ? 4.574 -6.598 -31.609 1 89 184 ARG B N 1
ATOM 4327 C CA . ARG B 1 184 ? 4.16 -7.797 -32.344 1 89 184 ARG B CA 1
ATOM 4328 C C . ARG B 1 184 ? 4.852 -9.039 -31.781 1 89 184 ARG B C 1
ATOM 4330 O O . ARG B 1 184 ? 4.336 -10.148 -31.906 1 89 184 ARG B O 1
ATOM 4337 N N . LEU B 1 185 ? 6.02 -8.844 -31.203 1 89.62 185 LEU B N 1
ATOM 4338 C CA . LEU B 1 185 ? 6.773 -9.977 -30.672 1 89.62 185 LEU B CA 1
ATOM 4339 C C . LEU B 1 185 ? 6.336 -10.312 -29.25 1 89.62 185 LEU B C 1
ATOM 4341 O O . LEU B 1 185 ? 6.73 -11.344 -28.703 1 89.62 185 LEU B O 1
ATOM 4345 N N . GLY B 1 186 ? 5.605 -9.414 -28.625 1 87.38 186 GLY B N 1
ATOM 4346 C CA . GLY B 1 186 ? 5.102 -9.648 -27.281 1 87.38 186 GLY B CA 1
ATOM 4347 C C . GLY B 1 186 ? 6.203 -9.898 -26.266 1 87.38 186 GLY B C 1
ATOM 4348 O O . GLY B 1 186 ? 7.293 -9.328 -26.375 1 87.38 186 GLY B O 1
ATOM 4349 N N . MET B 1 187 ? 5.832 -10.758 -25.328 1 87.44 187 MET B N 1
ATOM 4350 C CA . MET B 1 187 ? 6.781 -11.039 -24.25 1 87.44 187 MET B CA 1
ATOM 4351 C C . MET B 1 187 ? 7.918 -11.922 -24.75 1 87.44 187 MET B C 1
ATOM 4353 O O . MET B 1 187 ? 9.016 -11.898 -24.203 1 87.44 187 MET B O 1
ATOM 4357 N N . THR B 1 188 ? 7.703 -12.688 -25.734 1 89.12 188 THR B N 1
ATOM 4358 C CA . THR B 1 188 ? 8.758 -13.5 -26.344 1 89.12 188 THR B CA 1
ATOM 4359 C C . THR B 1 188 ? 9.898 -12.617 -26.844 1 89.12 188 THR B C 1
ATOM 4361 O O . THR B 1 188 ? 11.07 -12.945 -26.656 1 89.12 188 THR B O 1
ATOM 4364 N N . GLY B 1 189 ? 9.508 -11.562 -27.469 1 91.75 189 GLY B N 1
ATOM 4365 C CA . GLY B 1 189 ? 10.508 -10.594 -27.891 1 91.75 189 GLY B CA 1
ATOM 4366 C C . GLY B 1 189 ? 11.281 -9.992 -26.734 1 91.75 189 GLY B C 1
ATOM 4367 O O . GLY B 1 189 ? 12.5 -9.828 -26.828 1 91.75 189 GLY B O 1
ATOM 4368 N N . ALA B 1 190 ? 10.602 -9.688 -25.703 1 93.81 190 ALA B N 1
ATOM 4369 C CA . ALA B 1 190 ? 11.219 -9.094 -24.516 1 93.81 190 ALA B CA 1
ATOM 4370 C C . ALA B 1 190 ? 12.203 -10.07 -23.875 1 93.81 190 ALA B C 1
ATOM 4372 O O . ALA B 1 190 ? 13.289 -9.664 -23.438 1 93.81 190 ALA B O 1
ATOM 4373 N N . ILE B 1 191 ? 11.852 -11.289 -23.844 1 93.69 191 ILE B N 1
ATOM 4374 C CA . ILE B 1 191 ? 12.695 -12.32 -23.25 1 93.69 191 ILE B CA 1
ATOM 4375 C C . ILE B 1 191 ? 13.961 -12.492 -24.078 1 93.69 191 ILE B C 1
ATOM 4377 O O . ILE B 1 191 ? 15.07 -12.523 -23.531 1 93.69 191 ILE B O 1
ATOM 4381 N N . ARG B 1 192 ? 13.805 -12.57 -25.328 1 95.06 192 ARG B N 1
ATOM 4382 C CA . ARG B 1 192 ? 14.945 -12.711 -26.219 1 95.06 192 ARG B CA 1
ATOM 4383 C C . ARG B 1 192 ? 15.906 -11.539 -26.078 1 95.06 192 ARG B C 1
ATOM 4385 O O . ARG B 1 192 ? 17.125 -11.727 -26.031 1 95.06 192 ARG B O 1
ATOM 4392 N N . LYS B 1 193 ? 15.312 -10.414 -25.984 1 95.94 193 LYS B N 1
ATOM 4393 C CA . LYS B 1 193 ? 16.141 -9.219 -25.812 1 95.94 193 LYS B CA 1
ATOM 4394 C C . LYS B 1 193 ? 16.891 -9.258 -24.5 1 95.94 193 LYS B C 1
ATOM 4396 O O . LYS B 1 193 ? 18.078 -8.891 -24.438 1 95.94 193 LYS B O 1
ATOM 4401 N N . ALA B 1 194 ? 16.266 -9.633 -23.469 1 97.06 194 ALA B N 1
ATOM 4402 C CA . ALA B 1 194 ? 16.922 -9.75 -22.172 1 97.06 194 ALA B CA 1
ATOM 4403 C C . ALA B 1 194 ? 18.078 -10.742 -22.203 1 97.06 194 ALA B C 1
ATOM 4405 O O . ALA B 1 194 ? 19.156 -10.469 -21.672 1 97.06 194 ALA B O 1
ATOM 4406 N N . GLU B 1 195 ? 17.828 -11.828 -22.891 1 96.44 195 GLU B N 1
ATOM 4407 C CA . GLU B 1 195 ? 18.875 -12.836 -23.031 1 96.44 195 GLU B CA 1
ATOM 4408 C C . GLU B 1 195 ? 20.062 -12.289 -23.812 1 96.44 195 GLU B C 1
ATOM 4410 O O . GLU B 1 195 ? 21.219 -12.531 -23.438 1 96.44 195 GLU B O 1
ATOM 4415 N N . GLN B 1 196 ? 19.766 -11.602 -24.781 1 96.88 196 GLN B N 1
ATOM 4416 C CA . GLN B 1 196 ? 20.812 -10.977 -25.578 1 96.88 196 GLN B CA 1
ATOM 4417 C C . GLN B 1 196 ? 21.625 -9.992 -24.734 1 96.88 196 GLN B C 1
ATOM 4419 O O . GLN B 1 196 ? 22.859 -9.945 -24.844 1 96.88 196 GLN B O 1
ATOM 4424 N N . LEU B 1 197 ? 20.906 -9.227 -23.984 1 96.25 197 LEU B N 1
ATOM 4425 C CA . LEU B 1 197 ? 21.562 -8.227 -23.141 1 96.25 197 LEU B CA 1
ATOM 4426 C C . LEU B 1 197 ? 22.484 -8.891 -22.125 1 96.25 197 LEU B C 1
ATOM 4428 O O . LEU B 1 197 ? 23.594 -8.414 -21.891 1 96.25 197 LEU B O 1
ATOM 4432 N N . VAL B 1 198 ? 22.047 -9.891 -21.547 1 97.25 198 VAL B N 1
ATOM 4433 C CA . VAL B 1 198 ? 22.844 -10.586 -20.547 1 97.25 198 VAL B CA 1
ATOM 4434 C C . VAL B 1 198 ? 24.109 -11.156 -21.188 1 97.25 198 VAL B C 1
ATOM 4436 O O . VAL B 1 198 ? 25.172 -11.156 -20.578 1 97.25 198 VAL B O 1
ATOM 4439 N N . GLN B 1 199 ? 24 -11.594 -22.375 1 96.31 199 GLN B N 1
ATOM 4440 C CA . GLN B 1 199 ? 25.125 -12.188 -23.078 1 96.31 199 GLN B CA 1
ATOM 4441 C C . GLN B 1 199 ? 26.125 -11.117 -23.531 1 96.31 199 GLN B C 1
ATOM 4443 O O . GLN B 1 199 ? 27.328 -11.352 -23.547 1 96.31 199 GLN B O 1
ATOM 4448 N N . SER B 1 200 ? 25.641 -9.969 -23.781 1 96 200 SER B N 1
ATOM 4449 C CA . SER B 1 200 ? 26.484 -8.977 -24.438 1 96 200 SER B CA 1
ATOM 4450 C C . SER B 1 200 ? 26.969 -7.918 -23.453 1 96 200 SER B C 1
ATOM 4452 O O . SER B 1 200 ? 27.859 -7.137 -23.766 1 96 200 SER B O 1
ATOM 4454 N N . THR B 1 201 ? 26.391 -7.828 -22.328 1 95.06 201 THR B N 1
ATOM 4455 C CA . THR B 1 201 ? 26.734 -6.801 -21.359 1 95.06 201 THR B CA 1
ATOM 4456 C C . THR B 1 201 ? 27.531 -7.406 -20.188 1 95.06 201 THR B C 1
ATOM 4458 O O . THR B 1 201 ? 27.031 -8.281 -19.484 1 95.06 201 THR B O 1
ATOM 4461 N N . PRO B 1 202 ? 28.703 -6.895 -20.016 1 95.25 202 PRO B N 1
ATOM 4462 C CA . PRO B 1 202 ? 29.5 -7.398 -18.891 1 95.25 202 PRO B CA 1
ATOM 4463 C C . PRO B 1 202 ? 28.812 -7.191 -17.547 1 95.25 202 PRO B C 1
ATOM 4465 O O . PRO B 1 202 ? 28.203 -6.145 -17.328 1 95.25 202 PRO B O 1
ATOM 4468 N N . ASN B 1 203 ? 28.828 -8.172 -16.672 1 96.5 203 ASN B N 1
ATOM 4469 C CA . ASN B 1 203 ? 28.328 -8.141 -15.297 1 96.5 203 ASN B CA 1
ATOM 4470 C C . ASN B 1 203 ? 26.797 -8.055 -15.258 1 96.5 203 ASN B C 1
ATOM 4472 O O . ASN B 1 203 ? 26.234 -7.578 -14.281 1 96.5 203 ASN B O 1
ATOM 4476 N N . ALA B 1 204 ? 26.188 -8.438 -16.344 1 98.06 204 ALA B N 1
ATOM 4477 C CA . ALA B 1 204 ? 24.719 -8.492 -16.344 1 98.06 204 ALA B CA 1
ATOM 4478 C C . ALA B 1 204 ? 24.219 -9.812 -15.758 1 98.06 204 ALA B C 1
ATOM 4480 O O . ALA B 1 204 ? 24.859 -10.852 -15.93 1 98.06 204 ALA B O 1
ATOM 4481 N N . PHE B 1 205 ? 23.141 -9.773 -15.086 1 98.31 205 PHE B N 1
ATOM 4482 C CA . PHE B 1 205 ? 22.578 -10.945 -14.43 1 98.31 205 PHE B CA 1
ATOM 4483 C C . PHE B 1 205 ? 21.062 -10.977 -14.562 1 98.31 205 PHE B C 1
ATOM 4485 O O . PHE B 1 205 ? 20.391 -9.969 -14.297 1 98.31 205 PHE B O 1
ATOM 4492 N N . MET B 1 206 ? 20.531 -12.086 -14.992 1 98.12 206 MET B N 1
ATOM 4493 C CA . MET B 1 206 ? 19.078 -12.25 -15.102 1 98.12 206 MET B CA 1
ATOM 4494 C C . MET B 1 206 ? 18.531 -13.094 -13.945 1 98.12 206 MET B C 1
ATOM 4496 O O . MET B 1 206 ? 19.062 -14.172 -13.664 1 98.12 206 MET B O 1
ATOM 4500 N N . LEU B 1 207 ? 17.484 -12.664 -13.328 1 96.88 207 LEU B N 1
ATOM 4501 C CA . LEU B 1 207 ? 16.969 -13.289 -12.117 1 96.88 207 LEU B CA 1
ATOM 4502 C C . LEU B 1 207 ? 16.062 -14.469 -12.453 1 96.88 207 LEU B C 1
ATOM 4504 O O . LEU B 1 207 ? 16.016 -15.453 -11.703 1 96.88 207 LEU B O 1
ATOM 4508 N N . GLN B 1 208 ? 15.273 -14.414 -13.57 1 95.81 208 GLN B N 1
ATOM 4509 C CA . GLN B 1 208 ? 14.484 -15.531 -14.078 1 95.81 208 GLN B CA 1
ATOM 4510 C C . GLN B 1 208 ? 13.367 -15.898 -13.109 1 95.81 208 GLN B C 1
ATOM 4512 O O . GLN B 1 208 ? 13.32 -17.016 -12.602 1 95.81 208 GLN B O 1
ATOM 4517 N N . GLN B 1 209 ? 12.32 -15.086 -13.047 1 95.56 209 GLN B N 1
ATOM 4518 C CA . GLN B 1 209 ? 11.297 -15.148 -12.016 1 95.56 209 GLN B CA 1
ATOM 4519 C C . GLN B 1 209 ? 10.5 -16.453 -12.102 1 95.56 209 GLN B C 1
ATOM 4521 O O . GLN B 1 209 ? 9.891 -16.875 -11.125 1 95.56 209 GLN B O 1
ATOM 4526 N N . PHE B 1 210 ? 10.539 -17.172 -13.266 1 95.88 210 PHE B N 1
ATOM 4527 C CA . PHE B 1 210 ? 9.703 -18.344 -13.461 1 95.88 210 PHE B CA 1
ATOM 4528 C C . PHE B 1 210 ? 10.453 -19.625 -13.102 1 95.88 210 PHE B C 1
ATOM 4530 O O . PHE B 1 210 ? 9.852 -20.688 -12.938 1 95.88 210 PHE B O 1
ATOM 4537 N N . ASP B 1 211 ? 11.758 -19.484 -12.961 1 96.81 211 ASP B N 1
ATOM 4538 C CA . ASP B 1 211 ? 12.586 -20.672 -12.781 1 96.81 211 ASP B CA 1
ATOM 4539 C C . ASP B 1 211 ? 13.453 -20.547 -11.531 1 96.81 211 ASP B C 1
ATOM 4541 O O . ASP B 1 211 ? 14.039 -21.531 -11.078 1 96.81 211 ASP B O 1
ATOM 4545 N N . ASN B 1 212 ? 13.523 -19.406 -10.914 1 98.19 212 ASN B N 1
ATOM 4546 C CA . ASN B 1 212 ? 14.398 -19.141 -9.781 1 98.19 212 ASN B CA 1
ATOM 4547 C C . ASN B 1 212 ? 13.852 -19.734 -8.484 1 98.19 212 ASN B C 1
ATOM 4549 O O . ASN B 1 212 ? 12.789 -19.328 -8.008 1 98.19 212 ASN B O 1
ATOM 4553 N N . PRO B 1 213 ? 14.578 -20.656 -7.859 1 98.31 213 PRO B N 1
ATOM 4554 C CA . PRO B 1 213 ? 14.07 -21.328 -6.66 1 98.31 213 PRO B CA 1
ATOM 4555 C C . PRO B 1 213 ? 13.906 -20.375 -5.477 1 98.31 213 PRO B C 1
ATOM 4557 O O . PRO B 1 213 ? 13.18 -20.688 -4.531 1 98.31 213 PRO B O 1
ATOM 4560 N N . ALA B 1 214 ? 14.57 -19.234 -5.484 1 98.69 214 ALA B N 1
ATOM 4561 C CA . ALA B 1 214 ? 14.422 -18.25 -4.418 1 98.69 214 ALA B CA 1
ATOM 4562 C C . ALA B 1 214 ? 13.008 -17.688 -4.387 1 98.69 214 ALA B C 1
ATOM 4564 O O . ALA B 1 214 ? 12.578 -17.109 -3.381 1 98.69 214 ALA B O 1
ATOM 4565 N N . ASN B 1 215 ? 12.32 -17.859 -5.512 1 98.69 215 ASN B N 1
ATOM 4566 C CA . ASN B 1 215 ? 10.938 -17.406 -5.637 1 98.69 215 ASN B CA 1
ATOM 4567 C C . ASN B 1 215 ? 10 -18.234 -4.762 1 98.69 215 ASN B C 1
ATOM 4569 O O . ASN B 1 215 ? 9.445 -17.719 -3.787 1 98.69 215 ASN B O 1
ATOM 4573 N N . PRO B 1 216 ? 9.859 -19.547 -4.898 1 98.88 216 PRO B N 1
ATOM 4574 C CA . PRO B 1 216 ? 9.023 -20.297 -3.961 1 98.88 216 PRO B CA 1
ATOM 4575 C C . PRO B 1 216 ? 9.617 -20.359 -2.555 1 98.88 216 PRO B C 1
ATOM 4577 O O . PRO B 1 216 ? 8.875 -20.422 -1.571 1 98.88 216 PRO B O 1
ATOM 4580 N N . GLU B 1 217 ? 10.875 -20.234 -2.441 1 98.69 217 GLU B N 1
ATOM 4581 C CA . GLU B 1 217 ? 11.555 -20.344 -1.153 1 98.69 217 GLU B CA 1
ATOM 4582 C C . GLU B 1 217 ? 11.117 -19.25 -0.195 1 98.69 217 GLU B C 1
ATOM 4584 O O . GLU B 1 217 ? 10.93 -19.484 0.999 1 98.69 217 GLU B O 1
ATOM 4589 N N . VAL B 1 218 ? 10.953 -18.031 -0.667 1 98.75 218 VAL B N 1
ATOM 4590 C CA . VAL B 1 218 ? 10.602 -16.922 0.217 1 98.75 218 VAL B CA 1
ATOM 4591 C C . VAL B 1 218 ? 9.203 -17.141 0.782 1 98.75 218 VAL B C 1
ATOM 4593 O O . VAL B 1 218 ? 8.914 -16.766 1.921 1 98.75 218 VAL B O 1
ATOM 4596 N N . HIS B 1 219 ? 8.312 -17.734 0.005 1 98.81 219 HIS B N 1
ATOM 4597 C CA . HIS B 1 219 ? 6.965 -18.016 0.482 1 98.81 219 HIS B CA 1
ATOM 4598 C C . HIS B 1 219 ? 6.961 -19.172 1.482 1 98.81 219 HIS B C 1
ATOM 4600 O O . HIS B 1 219 ? 6.152 -19.188 2.412 1 98.81 219 HIS B O 1
ATOM 4606 N N . TYR B 1 220 ? 7.863 -20.094 1.278 1 98.69 220 TYR B N 1
ATOM 4607 C CA . TYR B 1 220 ? 8.055 -21.156 2.26 1 98.69 220 TYR B CA 1
ATOM 4608 C C . TYR B 1 220 ? 8.555 -20.594 3.584 1 98.69 220 TYR B C 1
ATOM 4610 O O . TYR B 1 220 ? 8.125 -21.031 4.652 1 98.69 220 TYR B O 1
ATOM 4618 N N . ARG B 1 221 ? 9.398 -19.609 3.557 1 98.19 221 ARG B N 1
ATOM 4619 C CA . ARG B 1 221 ? 10.086 -19.109 4.742 1 98.19 221 ARG B CA 1
ATOM 4620 C C . ARG B 1 221 ? 9.273 -18.016 5.434 1 98.19 221 ARG B C 1
ATOM 4622 O O . ARG B 1 221 ? 9.469 -17.766 6.625 1 98.19 221 ARG B O 1
ATOM 4629 N N . THR B 1 222 ? 8.383 -17.359 4.68 1 98.12 222 THR B N 1
ATOM 4630 C CA . THR B 1 222 ? 7.73 -16.203 5.281 1 98.12 222 THR B CA 1
ATOM 4631 C C . THR B 1 222 ? 6.215 -16.297 5.145 1 98.12 222 THR B C 1
ATOM 4633 O O . THR B 1 222 ? 5.512 -16.547 6.125 1 98.12 222 THR B O 1
ATOM 4636 N N . THR B 1 223 ? 5.656 -16.375 3.928 1 98.62 223 THR B N 1
ATOM 4637 C CA . THR B 1 223 ? 4.219 -16.344 3.693 1 98.62 223 THR B CA 1
ATOM 4638 C C . THR B 1 223 ? 3.527 -17.516 4.379 1 98.62 223 THR B C 1
ATOM 4640 O O . THR B 1 223 ? 2.494 -17.344 5.027 1 98.62 223 THR B O 1
ATOM 4643 N N . GLY B 1 224 ? 4.098 -18.734 4.184 1 98.69 224 GLY B N 1
ATOM 4644 C CA . GLY B 1 224 ? 3.561 -19.922 4.836 1 98.69 224 GLY B CA 1
ATOM 4645 C C . GLY B 1 224 ? 3.506 -19.797 6.348 1 98.69 224 GLY B C 1
ATOM 4646 O O . GLY B 1 224 ? 2.438 -19.922 6.949 1 98.69 224 GLY B O 1
ATOM 4647 N N . PRO B 1 225 ? 4.625 -19.484 6.973 1 98.25 225 PRO B N 1
ATOM 4648 C CA . PRO B 1 225 ? 4.664 -19.297 8.422 1 98.25 225 PRO B CA 1
ATOM 4649 C C . PRO B 1 225 ? 3.717 -18.188 8.898 1 98.25 225 PRO B C 1
ATOM 4651 O O . PRO B 1 225 ? 3.104 -18.312 9.961 1 98.25 225 PRO B O 1
ATOM 4654 N N . GLU B 1 226 ? 3.598 -17.109 8.172 1 97.81 226 GLU B N 1
ATOM 4655 C CA . GLU B 1 226 ? 2.691 -16.031 8.547 1 97.81 226 GLU B CA 1
ATOM 4656 C C . GLU B 1 226 ? 1.24 -16.516 8.555 1 97.81 226 GLU B C 1
ATOM 4658 O O . GLU B 1 226 ? 0.484 -16.203 9.477 1 97.81 226 GLU B O 1
ATOM 4663 N N . ILE B 1 227 ? 0.865 -17.219 7.504 1 98.62 227 ILE B N 1
ATOM 4664 C CA . ILE B 1 227 ? -0.492 -17.734 7.406 1 98.62 227 ILE B CA 1
ATOM 4665 C C . ILE B 1 227 ? -0.75 -18.719 8.555 1 98.62 227 ILE B C 1
ATOM 4667 O O . ILE B 1 227 ? -1.802 -18.672 9.195 1 98.62 227 ILE B O 1
ATOM 4671 N N . TRP B 1 228 ? 0.202 -19.578 8.781 1 98.38 228 TRP B N 1
ATOM 4672 C CA . TRP B 1 228 ? 0.091 -20.547 9.875 1 98.38 228 TRP B CA 1
ATOM 4673 C C . TRP B 1 228 ? -0.118 -19.828 11.211 1 98.38 228 TRP B C 1
ATOM 4675 O O . TRP B 1 228 ? -1.031 -20.172 11.961 1 98.38 228 TRP B O 1
ATOM 4685 N N . ARG B 1 229 ? 0.687 -18.828 11.508 1 96.81 229 ARG B N 1
ATOM 4686 C CA . ARG B 1 229 ? 0.604 -18.031 12.734 1 96.81 229 ARG B CA 1
ATOM 4687 C C . ARG B 1 229 ? -0.748 -17.344 12.844 1 96.81 229 ARG B C 1
ATOM 4689 O O . ARG B 1 229 ? -1.433 -17.469 13.867 1 96.81 229 ARG B O 1
ATOM 4696 N N . ASP B 1 230 ? -1.155 -16.703 11.828 1 97.5 230 ASP B N 1
ATOM 4697 C CA . ASP B 1 230 ? -2.326 -15.836 11.891 1 97.5 230 ASP B CA 1
ATOM 4698 C C . ASP B 1 230 ? -3.615 -16.656 11.953 1 97.5 230 ASP B C 1
ATOM 4700 O O . ASP B 1 230 ? -4.641 -16.172 12.438 1 97.5 230 ASP B O 1
ATOM 4704 N N . THR B 1 231 ? -3.508 -17.906 11.438 1 98.19 231 THR B N 1
ATOM 4705 C CA . THR B 1 231 ? -4.668 -18.781 11.508 1 98.19 231 THR B CA 1
ATOM 4706 C C . THR B 1 231 ? -4.605 -19.656 12.758 1 98.19 231 THR B C 1
ATOM 4708 O O . THR B 1 231 ? -5.5 -20.484 12.992 1 98.19 231 THR B O 1
ATOM 4711 N N . ALA B 1 232 ? -3.559 -19.547 13.492 1 97.06 232 ALA B N 1
ATOM 4712 C CA . ALA B 1 232 ? -3.303 -20.422 14.641 1 97.06 232 ALA B CA 1
ATOM 4713 C C . ALA B 1 232 ? -3.33 -21.891 14.234 1 97.06 232 ALA B C 1
ATOM 4715 O O . ALA B 1 232 ? -3.887 -22.734 14.945 1 97.06 232 ALA B O 1
ATOM 4716 N N . GLY B 1 233 ? -2.893 -22.109 13.039 1 97.5 233 GLY B N 1
ATOM 4717 C CA . GLY B 1 233 ? -2.793 -23.469 12.531 1 97.5 233 GLY B CA 1
ATOM 4718 C C . GLY B 1 233 ? -4.121 -24.031 12.062 1 97.5 233 GLY B C 1
ATOM 4719 O O . GLY B 1 233 ? -4.242 -25.234 11.812 1 97.5 233 GLY B O 1
ATOM 4720 N N . ARG B 1 234 ? -5.07 -23.234 11.867 1 98.12 234 ARG B N 1
ATOM 4721 C CA . ARG B 1 234 ? -6.422 -23.719 11.625 1 98.12 234 ARG B CA 1
ATOM 4722 C C . ARG B 1 234 ? -6.727 -23.766 10.125 1 98.12 234 ARG B C 1
ATOM 4724 O O . ARG B 1 234 ? -7.789 -24.234 9.719 1 98.12 234 ARG B O 1
ATOM 4731 N N . VAL B 1 235 ? -5.832 -23.344 9.305 1 98.81 235 VAL B N 1
ATOM 4732 C CA . VAL B 1 235 ? -6.043 -23.359 7.863 1 98.81 235 VAL B CA 1
ATOM 4733 C C . VAL B 1 235 ? -6.312 -24.781 7.391 1 98.81 235 VAL B C 1
ATOM 4735 O O . VAL B 1 235 ? -5.578 -25.703 7.742 1 98.81 235 VAL B O 1
ATOM 4738 N N . ASP B 1 236 ? -7.398 -24.938 6.609 1 98.94 236 ASP B N 1
ATOM 4739 C CA . ASP B 1 236 ? -7.758 -26.234 6.066 1 98.94 236 ASP B CA 1
ATOM 4740 C C . ASP B 1 236 ? -7.5 -26.297 4.562 1 98.94 236 ASP B C 1
ATOM 4742 O O . ASP B 1 236 ? -7.176 -27.359 4.023 1 98.94 236 ASP B O 1
ATOM 4746 N N . ILE B 1 237 ? -7.727 -25.25 3.934 1 98.94 237 ILE B N 1
ATOM 4747 C CA . ILE B 1 237 ? -7.57 -25.141 2.486 1 98.94 237 ILE B CA 1
ATOM 4748 C C . ILE B 1 237 ? -6.836 -23.859 2.135 1 98.94 237 ILE B C 1
ATOM 4750 O O . ILE B 1 237 ? -7.152 -22.781 2.662 1 98.94 237 ILE B O 1
ATOM 4754 N N . PHE B 1 238 ? -5.812 -23.984 1.359 1 98.94 238 PHE B N 1
ATOM 4755 C CA . PHE B 1 238 ? -5.133 -22.828 0.781 1 98.94 238 PHE B CA 1
ATOM 4756 C C . PHE B 1 238 ? -5.371 -22.75 -0.723 1 98.94 238 PHE B C 1
ATOM 4758 O O . PHE B 1 238 ? -5.094 -23.719 -1.445 1 98.94 238 PHE B O 1
ATOM 4765 N N . VAL B 1 239 ? -5.918 -21.625 -1.21 1 98.94 239 VAL B N 1
ATOM 4766 C CA . VAL B 1 239 ? -6.246 -21.438 -2.621 1 98.94 239 VAL B CA 1
ATOM 4767 C C . VAL B 1 239 ? -5.598 -20.156 -3.141 1 98.94 239 VAL B C 1
ATOM 4769 O O . VAL B 1 239 ? -5.711 -19.109 -2.514 1 98.94 239 VAL B O 1
ATOM 4772 N N . ALA B 1 240 ? -4.891 -20.203 -4.254 1 98.88 240 ALA B N 1
ATOM 4773 C CA . ALA B 1 240 ? -4.203 -19.031 -4.793 1 98.88 240 ALA B CA 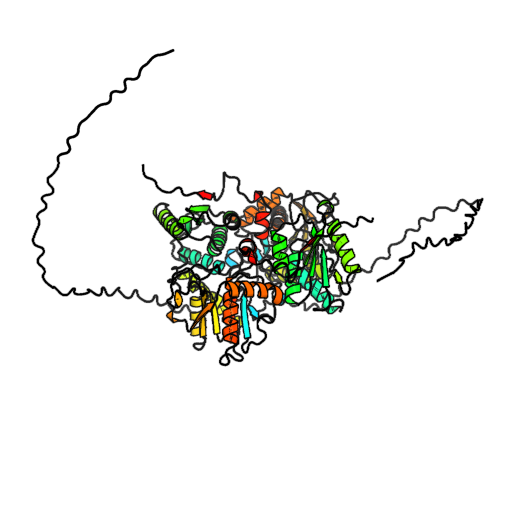1
ATOM 4774 C C . ALA B 1 240 ? -4.062 -19.125 -6.309 1 98.88 240 ALA B C 1
ATOM 4776 O O . ALA B 1 240 ? -3.945 -20.234 -6.859 1 98.88 240 ALA B O 1
ATOM 4777 N N . GLY B 1 241 ? -4.09 -17.953 -6.953 1 98.75 241 GLY B N 1
ATOM 4778 C CA . GLY B 1 241 ? -3.797 -17.891 -8.375 1 98.75 241 GLY B CA 1
ATOM 4779 C C . GLY B 1 241 ? -2.348 -18.203 -8.695 1 98.75 241 GLY B C 1
ATOM 4780 O O . GLY B 1 241 ? -1.45 -17.891 -7.914 1 98.75 241 GLY B O 1
ATOM 4781 N N . VAL B 1 242 ? -2.135 -18.734 -9.922 1 98.62 242 VAL B N 1
ATOM 4782 C CA . VAL B 1 242 ? -0.787 -19.156 -10.289 1 98.62 242 VAL B CA 1
ATOM 4783 C C . VAL B 1 242 ? -0.258 -18.25 -11.406 1 98.62 242 VAL B C 1
ATOM 4785 O O . VAL B 1 242 ? -0.784 -18.266 -12.523 1 98.62 242 VAL B O 1
ATOM 4788 N N . GLY B 1 243 ? 0.714 -17.484 -11 1 96.56 243 GLY B N 1
ATOM 4789 C CA . GLY B 1 243 ? 1.543 -16.781 -11.969 1 96.56 243 GLY B CA 1
ATOM 4790 C C . GLY B 1 243 ? 2.885 -17.453 -12.203 1 96.56 243 GLY B C 1
ATOM 4791 O O . GLY B 1 243 ? 2.979 -18.422 -12.953 1 96.56 243 GLY B O 1
ATOM 4792 N N . THR B 1 244 ? 3.814 -17.078 -11.383 1 97.12 244 THR B N 1
ATOM 4793 C CA . THR B 1 244 ? 5.133 -17.703 -11.445 1 97.12 244 THR B CA 1
ATOM 4794 C C . THR B 1 244 ? 5.141 -19.031 -10.703 1 97.12 244 THR B C 1
ATOM 4796 O O . THR B 1 244 ? 6.082 -19.812 -10.828 1 97.12 244 THR B O 1
ATOM 4799 N N . GLY B 1 245 ? 4.148 -19.281 -9.953 1 98.25 245 GLY B N 1
ATOM 4800 C CA . GLY B 1 245 ? 4.012 -20.531 -9.242 1 98.25 245 GLY B CA 1
ATOM 4801 C C . GLY B 1 245 ? 4.66 -20.516 -7.867 1 98.25 245 GLY B C 1
ATOM 4802 O O . GLY B 1 245 ? 4.523 -21.469 -7.098 1 98.25 245 GLY B O 1
ATOM 4803 N N . GLY B 1 246 ? 5.27 -19.422 -7.477 1 98.62 246 GLY B N 1
ATOM 4804 C CA . GLY B 1 246 ? 6.035 -19.344 -6.238 1 98.62 246 GLY B CA 1
ATOM 4805 C C . GLY B 1 246 ? 5.164 -19.359 -5 1 98.62 246 GLY B C 1
ATOM 4806 O O . GLY B 1 246 ? 5.438 -20.109 -4.055 1 98.62 246 GLY B O 1
ATOM 4807 N N . THR B 1 247 ? 4.082 -18.594 -4.961 1 98.88 247 THR B N 1
ATOM 4808 C CA . THR B 1 247 ? 3.25 -18.422 -3.773 1 98.88 247 THR B CA 1
ATOM 4809 C C . THR B 1 247 ? 2.635 -19.75 -3.346 1 98.88 247 THR B C 1
ATOM 4811 O O . THR B 1 247 ? 2.854 -20.219 -2.223 1 98.88 247 THR B O 1
ATOM 4814 N N . ILE B 1 248 ? 1.983 -20.422 -4.266 1 98.88 248 ILE B N 1
ATOM 4815 C CA . ILE B 1 248 ? 1.244 -21.625 -3.887 1 98.88 248 ILE B CA 1
ATOM 4816 C C . ILE B 1 248 ? 2.223 -22.75 -3.564 1 98.88 248 ILE B C 1
ATOM 4818 O O . ILE B 1 248 ? 1.964 -23.562 -2.678 1 98.88 248 ILE B O 1
ATOM 4822 N N . SER B 1 249 ? 3.35 -22.781 -4.254 1 98.88 249 SER B N 1
ATOM 4823 C CA . SER B 1 249 ? 4.332 -23.828 -4.023 1 98.88 249 SER B CA 1
ATOM 4824 C C . SER B 1 249 ? 4.996 -23.688 -2.66 1 98.88 249 SER B C 1
ATOM 4826 O O . SER B 1 249 ? 5.059 -24.641 -1.887 1 98.88 249 SER B O 1
ATOM 4828 N N . GLY B 1 250 ? 5.469 -22.484 -2.391 1 98.88 250 GLY B N 1
ATOM 4829 C CA . GLY B 1 250 ? 6.148 -22.25 -1.123 1 98.88 250 GLY B CA 1
ATOM 4830 C C . GLY B 1 250 ? 5.227 -22.375 0.075 1 98.88 250 GLY B C 1
ATOM 4831 O O . GLY B 1 250 ? 5.551 -23.062 1.049 1 98.88 250 GLY B O 1
ATOM 4832 N N . VAL B 1 251 ? 4.094 -21.734 0.033 1 98.94 251 VAL B N 1
ATOM 4833 C CA . VAL B 1 251 ? 3.117 -21.797 1.114 1 98.94 251 VAL B CA 1
ATOM 4834 C C . VAL B 1 251 ? 2.615 -23.219 1.284 1 98.94 251 VAL B C 1
ATOM 4836 O O . VAL B 1 251 ? 2.533 -23.734 2.406 1 98.94 251 VAL B O 1
ATOM 4839 N N . GLY B 1 252 ? 2.289 -23.812 0.159 1 98.88 252 GLY B N 1
ATOM 4840 C CA . GLY B 1 252 ? 1.774 -25.188 0.192 1 98.88 252 GLY B CA 1
ATOM 4841 C C . GLY B 1 252 ? 2.725 -26.156 0.851 1 98.88 252 GLY B C 1
ATOM 4842 O O . GLY B 1 252 ? 2.309 -26.984 1.668 1 98.88 252 GLY B O 1
ATOM 4843 N N . GLN B 1 253 ? 3.949 -26.094 0.438 1 98.81 253 GLN B N 1
ATOM 4844 C CA . GLN B 1 253 ? 4.941 -26.984 1.04 1 98.81 253 GLN B CA 1
ATOM 4845 C C . GLN B 1 253 ? 4.992 -26.797 2.555 1 98.81 253 GLN B C 1
ATOM 4847 O O . GLN B 1 253 ? 4.969 -27.781 3.303 1 98.81 253 GLN B O 1
ATOM 4852 N N . TYR B 1 254 ? 5.039 -25.531 3.033 1 98.81 254 TYR B N 1
ATOM 4853 C CA . TYR B 1 254 ? 5.113 -25.25 4.461 1 98.81 254 TYR B CA 1
ATOM 4854 C C . TYR B 1 254 ? 3.887 -25.781 5.188 1 98.81 254 TYR B C 1
ATOM 4856 O O . TYR B 1 254 ? 4.008 -26.453 6.211 1 98.81 254 TYR B O 1
ATOM 4864 N N . LEU B 1 255 ? 2.705 -25.469 4.68 1 98.81 255 LEU B N 1
ATOM 4865 C CA . LEU B 1 255 ? 1.464 -25.828 5.359 1 98.81 255 LEU B CA 1
ATOM 4866 C C . LEU B 1 255 ? 1.312 -27.344 5.438 1 98.81 255 LEU B C 1
ATOM 4868 O O . LEU B 1 255 ? 0.941 -27.891 6.48 1 98.81 255 LEU B O 1
ATOM 4872 N N . LYS B 1 256 ? 1.628 -28.062 4.363 1 98.69 256 LYS B N 1
ATOM 4873 C CA . LYS B 1 256 ? 1.466 -29.516 4.344 1 98.69 256 LYS B CA 1
ATOM 4874 C C . LYS B 1 256 ? 2.467 -30.188 5.273 1 98.69 256 LYS B C 1
ATOM 4876 O O . LYS B 1 256 ? 2.193 -31.266 5.805 1 98.69 256 LYS B O 1
ATOM 4881 N N . GLU B 1 257 ? 3.617 -29.625 5.418 1 98.38 257 GLU B N 1
ATOM 4882 C CA . GLU B 1 257 ? 4.594 -30.156 6.363 1 98.38 257 GLU B CA 1
ATOM 4883 C C . GLU B 1 257 ? 4.094 -30.031 7.797 1 98.38 257 GLU B C 1
ATOM 4885 O O . GLU B 1 257 ? 4.426 -30.859 8.648 1 98.38 257 GLU B O 1
ATOM 4890 N N . HIS B 1 258 ? 3.305 -29.078 8.109 1 97.94 258 HIS B N 1
ATOM 4891 C CA . HIS B 1 258 ? 2.816 -28.844 9.461 1 97.94 258 HIS B CA 1
ATOM 4892 C C . HIS B 1 258 ? 1.463 -29.5 9.688 1 97.94 258 HIS B C 1
ATOM 4894 O O . HIS B 1 258 ? 1.147 -29.922 10.805 1 97.94 258 HIS B O 1
ATOM 4900 N N . LYS B 1 259 ? 0.703 -29.562 8.648 1 98.31 259 LYS B N 1
ATOM 4901 C CA . LYS B 1 259 ? -0.625 -30.172 8.633 1 98.31 259 LYS B CA 1
ATOM 4902 C C . LYS B 1 259 ? -0.904 -30.859 7.301 1 98.31 259 LYS B C 1
ATOM 4904 O O . LYS B 1 259 ? -1.537 -30.281 6.418 1 98.31 259 LYS B O 1
ATOM 4909 N N . PRO B 1 260 ? -0.567 -32.094 7.191 1 97.56 260 PRO B N 1
ATOM 4910 C CA . PRO B 1 260 ? -0.617 -32.812 5.922 1 97.56 260 PRO B CA 1
ATOM 4911 C C . PRO B 1 260 ? -2.012 -32.844 5.301 1 97.56 260 PRO B C 1
ATOM 4913 O O . PRO B 1 260 ? -2.152 -33 4.086 1 97.56 260 PRO B O 1
ATOM 4916 N N . GLY B 1 261 ? -3.023 -32.625 6.027 1 97.75 261 GLY B N 1
ATOM 4917 C CA . GLY B 1 261 ? -4.395 -32.656 5.547 1 97.75 261 GLY B CA 1
ATOM 4918 C C . GLY B 1 261 ? -4.809 -31.375 4.84 1 97.75 261 GLY B C 1
ATOM 4919 O O . GLY B 1 261 ? -5.879 -31.328 4.23 1 97.75 261 GLY B O 1
ATOM 4920 N N . VAL B 1 262 ? -3.947 -30.359 4.801 1 98.81 262 VAL B N 1
ATOM 4921 C CA . VAL B 1 262 ? -4.277 -29.109 4.121 1 98.81 262 VAL B CA 1
ATOM 4922 C C . VAL B 1 262 ? -4.449 -29.375 2.625 1 98.81 262 VAL B C 1
ATOM 4924 O O . VAL B 1 262 ? -3.623 -30.047 2.004 1 98.81 262 VAL B O 1
ATOM 4927 N N . GLN B 1 263 ? -5.516 -28.891 2.102 1 98.88 263 GLN B N 1
ATOM 4928 C CA . GLN B 1 263 ? -5.746 -28.969 0.662 1 98.88 263 GLN B CA 1
ATOM 4929 C C . GLN B 1 263 ? -5.172 -27.75 -0.051 1 98.88 263 GLN B C 1
ATOM 4931 O O . GLN B 1 263 ? -5.359 -26.609 0.397 1 98.88 263 GLN B O 1
ATOM 4936 N N . LEU B 1 264 ? -4.461 -28.016 -1.109 1 98.88 264 LEU B N 1
ATOM 4937 C CA . LEU B 1 264 ? -3.887 -26.953 -1.935 1 98.88 264 LEU B CA 1
ATOM 4938 C C . LEU B 1 264 ? -4.609 -26.859 -3.275 1 98.88 264 LEU B C 1
ATOM 4940 O O . LEU B 1 264 ? -4.641 -27.828 -4.039 1 98.88 264 LEU B O 1
ATOM 4944 N N . VAL B 1 265 ? -5.16 -25.688 -3.549 1 98.94 265 VAL B N 1
ATOM 4945 C CA . VAL B 1 265 ? -5.961 -25.5 -4.754 1 98.94 265 VAL B CA 1
ATOM 4946 C C . VAL B 1 265 ? -5.387 -24.359 -5.586 1 98.94 265 VAL B C 1
ATOM 4948 O O . VAL B 1 265 ? -5.246 -23.234 -5.098 1 98.94 265 VAL B O 1
ATOM 4951 N N . ALA B 1 266 ? -5.035 -24.625 -6.82 1 98.94 266 ALA B N 1
ATOM 4952 C CA . ALA B 1 266 ? -4.547 -23.609 -7.75 1 98.94 266 ALA B CA 1
ATOM 4953 C C . ALA B 1 266 ? -5.699 -22.984 -8.531 1 98.94 266 ALA B C 1
ATOM 4955 O O . ALA B 1 266 ? -6.695 -23.641 -8.828 1 98.94 266 ALA B O 1
ATOM 4956 N N . VAL B 1 267 ? -5.551 -21.703 -8.844 1 98.94 267 VAL B N 1
ATOM 4957 C CA . VAL B 1 267 ? -6.516 -21 -9.68 1 98.94 267 VAL B CA 1
ATOM 4958 C C . VAL B 1 267 ? -5.844 -20.547 -10.977 1 98.94 267 VAL B C 1
ATOM 4960 O O . VAL B 1 267 ? -4.746 -19.984 -10.945 1 98.94 267 VAL B O 1
ATOM 4963 N N . GLU B 1 268 ? -6.426 -20.828 -12.094 1 98.81 268 GLU B N 1
ATOM 4964 C CA . GLU B 1 268 ? -5.961 -20.344 -13.391 1 98.81 268 GLU B CA 1
ATOM 4965 C C . GLU B 1 268 ? -7.125 -19.828 -14.234 1 98.81 268 GLU B C 1
ATOM 4967 O O . GLU B 1 268 ? -8.281 -20.141 -13.961 1 98.81 268 GLU B O 1
ATOM 4972 N N . PRO B 1 269 ? -6.844 -18.984 -15.203 1 98.62 269 PRO B N 1
ATOM 4973 C CA . PRO B 1 269 ? -7.922 -18.516 -16.078 1 98.62 269 PRO B CA 1
ATOM 4974 C C . PRO B 1 269 ? -8.57 -19.625 -16.891 1 98.62 269 PRO B C 1
ATOM 4976 O O . PRO B 1 269 ? -7.867 -20.469 -17.453 1 98.62 269 PRO B O 1
ATOM 4979 N N . ALA B 1 270 ? -9.867 -19.578 -16.953 1 98.69 270 ALA B N 1
ATOM 4980 C CA . ALA B 1 270 ? -10.602 -20.562 -17.75 1 98.69 270 ALA B CA 1
ATOM 4981 C C . ALA B 1 270 ? -10.211 -20.453 -19.234 1 98.69 270 ALA B C 1
ATOM 4983 O O . ALA B 1 270 ? -10.203 -21.453 -19.938 1 98.69 270 ALA B O 1
ATOM 4984 N N . GLU B 1 271 ? -9.758 -19.312 -19.609 1 97.94 271 GLU B N 1
ATOM 4985 C CA . GLU B 1 271 ? -9.43 -19.047 -21 1 97.94 271 GLU B CA 1
ATOM 4986 C C . GLU B 1 271 ? -8.016 -19.547 -21.328 1 97.94 271 GLU B C 1
ATOM 4988 O O . GLU B 1 271 ? -7.645 -19.641 -22.5 1 97.94 271 GLU B O 1
ATOM 4993 N N . SER B 1 272 ? -7.25 -19.844 -20.328 1 97.38 272 SER B N 1
ATOM 4994 C CA . SER B 1 272 ? -5.875 -20.297 -20.5 1 97.38 272 SER B CA 1
ATOM 4995 C C . SER B 1 272 ? -5.516 -21.359 -19.453 1 97.38 272 SER B C 1
ATOM 4997 O O . SER B 1 272 ? -4.609 -21.141 -18.641 1 97.38 272 SER B O 1
ATOM 4999 N N . PRO B 1 273 ? -6.16 -22.484 -19.516 1 97.94 273 PRO B N 1
ATOM 5000 C CA . PRO B 1 273 ? -6.047 -23.484 -18.453 1 97.94 273 PRO B CA 1
ATOM 5001 C C . PRO B 1 273 ? -4.895 -24.469 -18.688 1 97.94 273 PRO B C 1
ATOM 5003 O O . PRO B 1 273 ? -5.109 -25.672 -18.75 1 97.94 273 PRO B O 1
ATOM 5006 N N . VAL B 1 274 ? -3.652 -24.031 -18.656 1 97.25 274 VAL B N 1
ATOM 5007 C CA . VAL B 1 274 ? -2.484 -24.812 -19.047 1 97.25 274 VAL B CA 1
ATOM 5008 C C . VAL B 1 274 ? -2.137 -25.797 -17.938 1 97.25 274 VAL B C 1
ATOM 5010 O O . VAL B 1 274 ? -1.687 -26.922 -18.219 1 97.25 274 VAL B O 1
ATOM 5013 N N . ILE B 1 275 ? -2.332 -25.422 -16.703 1 98 275 ILE B N 1
ATOM 5014 C CA . ILE B 1 275 ? -2.02 -26.312 -15.586 1 98 275 ILE B CA 1
ATOM 5015 C C . ILE B 1 275 ? -2.939 -27.531 -15.625 1 98 275 ILE B C 1
ATOM 5017 O O . ILE B 1 275 ? -2.52 -28.641 -15.297 1 98 275 ILE B O 1
ATOM 5021 N N . SER B 1 276 ? -4.117 -27.328 -16.094 1 97.56 276 SER B N 1
ATOM 5022 C CA . SER B 1 276 ? -5.117 -28.375 -16.219 1 97.56 276 SER B CA 1
ATOM 5023 C C . SER B 1 276 ? -4.938 -29.172 -17.5 1 97.56 276 SER B C 1
ATOM 5025 O O . SER B 1 276 ? -5.719 -30.078 -17.797 1 97.56 276 SER B O 1
ATOM 5027 N N . GLY B 1 277 ? -3.953 -28.781 -18.328 1 96.81 277 GLY B N 1
ATOM 5028 C CA . GLY B 1 277 ? -3.662 -29.531 -19.531 1 96.81 277 GLY B CA 1
ATOM 5029 C C . GLY B 1 277 ? -4.258 -28.922 -20.781 1 96.81 277 GLY B C 1
ATOM 5030 O O . GLY B 1 277 ? -4.152 -29.484 -21.875 1 96.81 277 GLY B O 1
ATOM 5031 N N . GLY B 1 278 ? -4.898 -27.766 -20.609 1 96.88 278 GLY B N 1
ATOM 5032 C CA . GLY B 1 278 ? -5.457 -27.062 -21.766 1 96.88 278 GLY B CA 1
ATOM 5033 C C . GLY B 1 278 ? -4.438 -26.219 -22.484 1 96.88 278 GLY B C 1
ATOM 5034 O O . GLY B 1 278 ? -3.26 -26.203 -22.125 1 96.88 278 GLY B O 1
ATOM 5035 N N . ALA B 1 279 ? -4.926 -25.547 -23.562 1 96.81 279 ALA B N 1
ATOM 5036 C CA . ALA B 1 279 ? -4.082 -24.672 -24.391 1 96.81 279 ALA B CA 1
ATOM 5037 C C . ALA B 1 279 ? -4.016 -23.266 -23.797 1 96.81 279 ALA B C 1
ATOM 5039 O O . ALA B 1 279 ? -4.961 -22.812 -23.156 1 96.81 279 ALA B O 1
ATOM 5040 N N . PRO B 1 280 ? -2.922 -22.641 -24.016 1 96.06 280 PRO B N 1
ATOM 5041 C CA . PRO B 1 280 ? -2.877 -21.219 -23.625 1 96.06 280 PRO B CA 1
ATOM 5042 C C . PRO B 1 280 ? -3.855 -20.359 -24.422 1 96.06 280 PRO B C 1
ATOM 5044 O O . PRO B 1 280 ? -4.18 -20.703 -25.578 1 96.06 280 PRO B O 1
ATOM 5047 N N . GLY B 1 281 ? -4.363 -19.312 -23.797 1 94.44 281 GLY B N 1
ATOM 5048 C CA . GLY B 1 281 ? -5.281 -18.391 -24.438 1 94.44 281 GLY B CA 1
ATOM 5049 C C . GLY B 1 281 ? -5.273 -17 -23.828 1 94.44 281 GLY B C 1
ATOM 5050 O O . GLY B 1 281 ? -4.754 -16.812 -22.719 1 94.44 281 GLY B O 1
ATOM 5051 N N . TYR B 1 282 ? -5.836 -16.062 -24.547 1 93.19 282 TYR B N 1
ATOM 5052 C CA . TYR B 1 282 ? -5.945 -14.695 -24.047 1 93.19 282 TYR B CA 1
ATOM 5053 C C . TYR B 1 282 ? -6.93 -14.617 -22.891 1 93.19 282 TYR B C 1
ATOM 5055 O O . TYR B 1 282 ? -7.988 -15.25 -22.922 1 93.19 282 TYR B O 1
ATOM 5063 N N . HIS B 1 283 ? -6.582 -13.93 -21.922 1 94.5 283 HIS B N 1
ATOM 5064 C CA . HIS B 1 283 ? -7.449 -13.656 -20.781 1 94.5 283 HIS B CA 1
ATOM 5065 C C . HIS B 1 283 ? -7.129 -12.305 -20.156 1 94.5 283 HIS B C 1
ATOM 5067 O O . HIS B 1 283 ? -6.098 -11.703 -20.469 1 94.5 283 HIS B O 1
ATOM 5073 N N . GLN B 1 284 ? -7.961 -11.82 -19.203 1 92.56 284 GLN B N 1
ATOM 5074 C CA . GLN B 1 284 ? -7.82 -10.469 -18.656 1 92.56 284 GLN B CA 1
ATOM 5075 C C . GLN B 1 284 ? -7.324 -10.508 -17.219 1 92.56 284 GLN B C 1
ATOM 5077 O O . GLN B 1 284 ? -7.23 -9.469 -16.562 1 92.56 284 GLN B O 1
ATOM 5082 N N . ILE B 1 285 ? -7.051 -11.641 -16.734 1 95.38 285 ILE B N 1
ATOM 5083 C CA . ILE B 1 285 ? -6.664 -11.758 -15.328 1 95.38 285 ILE B CA 1
ATOM 5084 C C . ILE B 1 285 ? -5.156 -11.562 -15.188 1 95.38 285 ILE B C 1
ATOM 5086 O O . ILE B 1 285 ? -4.398 -12.539 -15.148 1 95.38 285 ILE B O 1
ATOM 5090 N N . GLN B 1 286 ? -4.77 -10.375 -15.023 1 89.56 286 GLN B N 1
ATOM 5091 C CA . GLN B 1 286 ? -3.357 -10.008 -14.953 1 89.56 286 GLN B CA 1
ATOM 5092 C C . GLN B 1 286 ? -2.688 -10.617 -13.727 1 89.56 286 GLN B C 1
ATOM 5094 O O . GLN B 1 286 ? -3.271 -10.625 -12.641 1 89.56 286 GLN B O 1
ATOM 5099 N N . GLY B 1 287 ? -1.522 -11.156 -13.852 1 91.31 287 GLY B N 1
ATOM 5100 C CA . GLY B 1 287 ? -0.72 -11.664 -12.75 1 91.31 287 GLY B CA 1
ATOM 5101 C C . GLY B 1 287 ? -0.698 -13.18 -12.672 1 91.31 287 GLY B C 1
ATOM 5102 O O . GLY B 1 287 ? 0.158 -13.758 -12 1 91.31 287 GLY B O 1
ATOM 5103 N N . ILE B 1 288 ? -1.687 -13.766 -13.344 1 95.94 288 ILE B N 1
ATOM 5104 C CA . ILE B 1 288 ? -1.69 -15.227 -13.344 1 95.94 288 ILE B CA 1
ATOM 5105 C C . ILE B 1 288 ? -1.89 -15.742 -14.766 1 95.94 288 ILE B C 1
ATOM 5107 O O . ILE B 1 288 ? -2.039 -14.953 -15.703 1 95.94 288 ILE B O 1
ATOM 5111 N N . GLY B 1 289 ? -1.756 -17.031 -14.961 1 93.75 289 GLY B N 1
ATOM 5112 C CA . GLY B 1 289 ? -1.973 -17.641 -16.266 1 93.75 289 GLY B CA 1
ATOM 5113 C C . GLY B 1 289 ? -0.924 -17.234 -17.297 1 93.75 289 GLY B C 1
ATOM 5114 O O . GLY B 1 289 ? -1.252 -16.672 -18.328 1 93.75 289 GLY B O 1
ATOM 5115 N N . ALA B 1 290 ? 0.271 -17.562 -17.125 1 86.81 290 ALA B N 1
ATOM 5116 C CA . ALA B 1 290 ? 1.401 -17.141 -17.953 1 86.81 290 ALA B CA 1
ATOM 5117 C C . ALA B 1 290 ? 1.39 -17.828 -19.312 1 86.81 290 ALA B C 1
ATOM 5119 O O . ALA B 1 290 ? 2.145 -17.453 -20.203 1 86.81 290 ALA B O 1
ATOM 5120 N N . GLY B 1 291 ? 0.579 -18.797 -19.469 1 91.31 291 GLY B N 1
ATOM 5121 C CA . GLY B 1 291 ? 0.497 -19.516 -20.734 1 91.31 291 GLY B CA 1
ATOM 5122 C C . GLY B 1 291 ? 1.399 -20.734 -20.797 1 91.31 291 GLY B C 1
ATOM 5123 O O . GLY B 1 291 ? 1.51 -21.375 -21.844 1 91.31 291 GLY B O 1
ATOM 5124 N N . PHE B 1 292 ? 2.08 -21.062 -19.812 1 93.06 292 PHE B N 1
ATOM 5125 C CA . PHE B 1 292 ? 2.893 -22.25 -19.625 1 93.06 292 PHE B CA 1
ATOM 5126 C C . PHE B 1 292 ? 2.936 -22.641 -18.156 1 93.06 292 PHE B C 1
ATOM 5128 O O . PHE B 1 292 ? 2.48 -21.891 -17.297 1 93.06 292 PHE B O 1
ATOM 5135 N N . VAL B 1 293 ? 3.365 -23.766 -17.875 1 96.94 293 VAL B N 1
ATOM 5136 C CA . VAL B 1 293 ? 3.545 -24.203 -16.5 1 96.94 293 VAL B CA 1
ATOM 5137 C C . VAL B 1 293 ? 4.922 -23.781 -15.992 1 96.94 293 VAL B C 1
ATOM 5139 O O . VAL B 1 293 ? 5.941 -24.312 -16.438 1 96.94 293 VAL B O 1
ATOM 5142 N N . PRO B 1 294 ? 4.957 -22.891 -15.062 1 96.69 294 PRO B N 1
ATOM 5143 C CA . PRO B 1 294 ? 6.266 -22.438 -14.586 1 96.69 294 PRO B CA 1
ATOM 5144 C C . PRO B 1 294 ? 7.051 -23.531 -13.875 1 96.69 294 PRO B C 1
ATOM 5146 O O . PRO B 1 294 ? 6.461 -24.359 -13.18 1 96.69 294 PRO B O 1
ATOM 5149 N N . ARG B 1 295 ? 8.367 -23.5 -13.961 1 96.88 295 ARG B N 1
ATOM 5150 C CA . ARG B 1 295 ? 9.219 -24.484 -13.312 1 96.88 295 ARG B CA 1
ATOM 5151 C C . ARG B 1 295 ? 9.156 -24.359 -11.797 1 96.88 295 ARG B C 1
ATOM 5153 O O . ARG B 1 295 ? 9.383 -25.328 -11.07 1 96.88 295 ARG B O 1
ATOM 5160 N N . ASN B 1 296 ? 8.797 -23.156 -11.305 1 98.06 296 ASN B N 1
ATOM 5161 C CA . ASN B 1 296 ? 8.672 -22.906 -9.875 1 98.06 296 ASN B CA 1
ATOM 5162 C C . ASN B 1 296 ? 7.449 -23.609 -9.281 1 98.06 296 ASN B C 1
ATOM 5164 O O . ASN B 1 296 ? 7.328 -23.734 -8.062 1 98.06 296 ASN B O 1
ATOM 5168 N N . LEU B 1 297 ? 6.516 -23.984 -10.109 1 98.62 297 LEU B N 1
ATOM 5169 C CA . LEU B 1 297 ? 5.258 -24.531 -9.625 1 98.62 297 LEU B CA 1
ATOM 5170 C C . LEU B 1 297 ? 5.422 -26 -9.219 1 98.62 297 LEU B C 1
ATOM 5172 O O . LEU B 1 297 ? 5.805 -26.828 -10.031 1 98.62 297 LEU B O 1
ATOM 5176 N N . ARG B 1 298 ? 5.129 -26.266 -8.008 1 98.56 298 ARG B N 1
ATOM 5177 C CA . ARG B 1 298 ? 5.078 -27.641 -7.523 1 98.56 298 ARG B CA 1
ATOM 5178 C C . ARG B 1 298 ? 3.713 -28.266 -7.785 1 98.56 298 ARG B C 1
ATOM 5180 O O . ARG B 1 298 ? 2.877 -28.344 -6.879 1 98.56 298 ARG B O 1
ATOM 5187 N N . VAL B 1 299 ? 3.641 -28.812 -8.938 1 98.25 299 VAL B N 1
ATOM 5188 C CA . VAL B 1 299 ? 2.381 -29.406 -9.359 1 98.25 299 VAL B CA 1
ATOM 5189 C C . VAL B 1 299 ? 2.061 -30.609 -8.484 1 98.25 299 VAL B C 1
ATOM 5191 O O . VAL B 1 299 ? 0.891 -30.906 -8.219 1 98.25 299 VAL B O 1
ATOM 5194 N N . ASP B 1 300 ? 3.047 -31.281 -8.008 1 97.75 300 ASP B N 1
ATOM 5195 C CA . ASP B 1 300 ? 2.902 -32.5 -7.195 1 97.75 300 ASP B CA 1
ATOM 5196 C C . ASP B 1 300 ? 2.191 -32.188 -5.879 1 97.75 300 ASP B C 1
ATOM 5198 O O . ASP B 1 300 ? 1.625 -33.094 -5.254 1 97.75 300 ASP B O 1
ATOM 5202 N N . LEU B 1 301 ? 2.148 -30.938 -5.441 1 98.38 301 LEU B N 1
ATOM 5203 C CA . LEU B 1 301 ? 1.549 -30.562 -4.164 1 98.38 301 LEU B CA 1
ATOM 5204 C C . LEU B 1 301 ? 0.072 -30.234 -4.336 1 98.38 301 LEU B C 1
ATOM 5206 O O . LEU B 1 301 ? -0.669 -30.156 -3.354 1 98.38 301 LEU B O 1
ATOM 5210 N N . LEU B 1 302 ? -0.375 -30.016 -5.551 1 98.75 302 LEU B N 1
ATOM 5211 C CA . LEU B 1 302 ? -1.726 -29.531 -5.801 1 98.75 302 LEU B CA 1
ATOM 5212 C C . LEU B 1 302 ? -2.75 -30.656 -5.637 1 98.75 302 LEU B C 1
ATOM 5214 O O . LEU B 1 302 ? -2.547 -31.766 -6.133 1 98.75 302 LEU B O 1
ATOM 5218 N N . ASP B 1 303 ? -3.797 -30.312 -4.969 1 98.81 303 ASP B N 1
ATOM 5219 C CA . ASP B 1 303 ? -4.902 -31.266 -4.828 1 98.81 303 ASP B CA 1
ATOM 5220 C C . ASP B 1 303 ? -5.977 -31.016 -5.883 1 98.81 303 ASP B C 1
ATOM 5222 O O . ASP B 1 303 ? -6.711 -31.922 -6.258 1 98.81 303 ASP B O 1
ATOM 5226 N N . GLU B 1 304 ? -6.105 -29.797 -6.301 1 98.69 304 GLU B N 1
ATOM 5227 C CA . GLU B 1 304 ? -7.133 -29.391 -7.262 1 98.69 304 GLU B CA 1
ATOM 5228 C C . GLU B 1 304 ? -6.73 -28.125 -8 1 98.69 304 GLU B C 1
ATOM 5230 O O . GLU B 1 304 ? -5.93 -27.328 -7.504 1 98.69 304 GLU B O 1
ATOM 5235 N N . VAL B 1 305 ? -7.172 -27.984 -9.234 1 98.88 305 VAL B N 1
ATOM 5236 C CA . VAL B 1 305 ? -7.051 -26.75 -10 1 98.88 305 VAL B CA 1
ATOM 5237 C C . VAL B 1 305 ? -8.438 -26.25 -10.391 1 98.88 305 VAL B C 1
ATOM 5239 O O . VAL B 1 305 ? -9.234 -26.984 -10.984 1 98.88 305 VAL B O 1
ATOM 5242 N N . LEU B 1 306 ? -8.766 -25.031 -10.008 1 98.88 306 LEU B N 1
ATOM 5243 C CA . LEU B 1 306 ? -10.039 -24.422 -10.367 1 98.88 306 LEU B CA 1
ATOM 5244 C C . LEU B 1 306 ? -9.844 -23.359 -11.445 1 98.88 306 LEU B C 1
ATOM 5246 O O . LEU B 1 306 ? -8.875 -22.594 -11.414 1 98.88 306 LEU B O 1
ATOM 5250 N N . LYS B 1 307 ? -10.711 -23.359 -12.391 1 98.81 307 LYS B N 1
ATOM 5251 C CA . LYS B 1 307 ? -10.719 -22.391 -13.484 1 98.81 307 LYS B CA 1
ATOM 5252 C C . LYS B 1 307 ? -11.727 -21.281 -13.219 1 98.81 307 LYS B C 1
ATOM 5254 O O . LYS B 1 307 ? -12.859 -21.531 -12.812 1 98.81 307 LYS B O 1
ATOM 5259 N N . VAL B 1 308 ? -11.297 -20.031 -13.383 1 98.81 308 VAL B N 1
ATOM 5260 C CA . VAL B 1 308 ? -12.156 -18.875 -13.211 1 98.81 308 VAL B CA 1
ATOM 5261 C C . VAL B 1 308 ? -12.086 -17.984 -14.453 1 98.81 308 VAL B C 1
ATOM 5263 O O . VAL B 1 308 ? -11 -17.703 -14.953 1 98.81 308 VAL B O 1
ATOM 5266 N N . ASN B 1 309 ? -13.188 -17.594 -14.961 1 98.06 309 ASN B N 1
ATOM 5267 C CA . ASN B 1 309 ? -13.18 -16.75 -16.156 1 98.06 309 ASN B CA 1
ATOM 5268 C C . ASN B 1 309 ? -12.906 -15.289 -15.805 1 98.06 309 ASN B C 1
ATOM 5270 O O . ASN B 1 309 ? -13.141 -14.859 -14.672 1 98.06 309 ASN B O 1
ATOM 5274 N N . SER B 1 310 ? -12.492 -14.516 -16.812 1 97.81 310 SER B N 1
ATOM 5275 C CA . SER B 1 310 ? -12.094 -13.125 -16.641 1 97.81 310 SER B CA 1
ATOM 5276 C C . SER B 1 310 ? -13.25 -12.266 -16.141 1 97.81 310 SER B C 1
ATOM 5278 O O . SER B 1 310 ? -13.07 -11.445 -15.234 1 97.81 310 SER B O 1
ATOM 5280 N N . ASN B 1 311 ? -14.383 -12.461 -16.625 1 97.62 311 ASN B N 1
ATOM 5281 C CA . ASN B 1 311 ? -15.539 -11.648 -16.234 1 97.62 311 ASN B CA 1
ATOM 5282 C C . ASN B 1 311 ? -15.906 -11.859 -14.773 1 97.62 311 ASN B C 1
ATOM 5284 O O . ASN B 1 311 ? -16.203 -10.898 -14.055 1 97.62 311 ASN B O 1
ATOM 5288 N N . GLU B 1 312 ? -15.883 -13.133 -14.352 1 98.06 312 GLU B N 1
ATOM 5289 C CA . GLU B 1 312 ? -16.156 -13.445 -12.945 1 98.06 312 GLU B CA 1
ATOM 5290 C C . GLU B 1 312 ? -15.125 -12.789 -12.031 1 98.06 312 GLU B C 1
ATOM 5292 O O . GLU B 1 312 ? -15.469 -12.258 -10.977 1 98.06 312 GLU B O 1
ATOM 5297 N N . ALA B 1 313 ? -13.906 -12.844 -12.469 1 98.38 313 ALA B N 1
ATOM 5298 C CA . ALA B 1 313 ? -12.805 -12.297 -11.68 1 98.38 313 ALA B CA 1
ATOM 5299 C C . ALA B 1 313 ? -12.938 -10.781 -11.531 1 98.38 313 ALA B C 1
ATOM 5301 O O . ALA B 1 313 ? -12.781 -10.25 -10.43 1 98.38 313 ALA B O 1
ATOM 5302 N N . VAL B 1 314 ? -13.258 -10.102 -12.586 1 96.88 314 VAL B N 1
ATOM 5303 C CA . VAL B 1 314 ? -13.398 -8.656 -12.594 1 96.88 314 VAL B CA 1
ATOM 5304 C C . VAL B 1 314 ? -14.57 -8.25 -11.695 1 96.88 314 VAL B C 1
ATOM 5306 O O . VAL B 1 314 ? -14.445 -7.324 -10.883 1 96.88 314 VAL B O 1
ATOM 5309 N N . GLU B 1 315 ? -15.664 -8.938 -11.844 1 97.75 315 GLU B N 1
ATOM 5310 C CA . GLU B 1 315 ? -16.844 -8.641 -11.039 1 97.75 315 GLU B CA 1
ATOM 5311 C C . GLU B 1 315 ? -16.562 -8.836 -9.555 1 97.75 315 GLU B C 1
ATOM 5313 O O . GLU B 1 315 ? -16.984 -8.023 -8.727 1 97.75 315 GLU B O 1
ATOM 5318 N N . MET B 1 316 ? -15.898 -9.891 -9.25 1 98.62 316 MET B N 1
ATOM 5319 C CA . MET B 1 316 ? -15.586 -10.148 -7.844 1 98.62 316 MET B CA 1
ATOM 5320 C C . MET B 1 316 ? -14.625 -9.094 -7.301 1 98.62 316 MET B C 1
ATOM 5322 O O . MET B 1 316 ? -14.773 -8.648 -6.16 1 98.62 316 MET B O 1
ATOM 5326 N N . ALA B 1 317 ? -13.641 -8.703 -8.102 1 98.06 317 ALA B N 1
ATOM 5327 C CA . ALA B 1 317 ? -12.742 -7.637 -7.664 1 98.06 317 ALA B CA 1
ATOM 5328 C C . ALA B 1 317 ? -13.523 -6.359 -7.359 1 98.06 317 ALA B C 1
ATOM 5330 O O . ALA B 1 317 ? -13.234 -5.668 -6.379 1 98.06 317 ALA B O 1
ATOM 5331 N N . ARG B 1 318 ? -14.484 -6.066 -8.156 1 96.81 318 ARG B N 1
ATOM 5332 C CA . ARG B 1 318 ? -15.344 -4.91 -7.926 1 96.81 318 ARG B CA 1
ATOM 5333 C C . ARG B 1 318 ? -16.125 -5.059 -6.629 1 96.81 318 ARG B C 1
ATOM 5335 O O . ARG B 1 318 ? -16.188 -4.125 -5.828 1 96.81 318 ARG B O 1
ATOM 5342 N N . ARG B 1 319 ? -16.703 -6.188 -6.426 1 98.38 319 ARG B N 1
ATOM 5343 C CA . ARG B 1 319 ? -17.5 -6.438 -5.227 1 98.38 319 ARG B CA 1
ATOM 5344 C C . ARG B 1 319 ? -16.641 -6.336 -3.971 1 98.38 319 ARG B C 1
ATOM 5346 O O . ARG B 1 319 ? -17.094 -5.836 -2.939 1 98.38 319 ARG B O 1
ATOM 5353 N N . LEU B 1 320 ? -15.406 -6.816 -4.07 1 98.81 320 LEU B N 1
ATOM 5354 C CA . LEU B 1 320 ? -14.5 -6.715 -2.934 1 98.81 320 LEU B CA 1
ATOM 5355 C C . LEU B 1 320 ? -14.281 -5.258 -2.535 1 98.81 320 LEU B C 1
ATOM 5357 O O . LEU B 1 320 ? -14.211 -4.941 -1.347 1 98.81 320 LEU B O 1
ATOM 5361 N N . ALA B 1 321 ? -14.195 -4.391 -3.475 1 98.19 321 ALA B N 1
ATOM 5362 C CA . ALA B 1 321 ? -13.992 -2.971 -3.201 1 98.19 321 ALA B CA 1
ATOM 5363 C C . ALA B 1 321 ? -15.234 -2.344 -2.582 1 98.19 321 ALA B C 1
ATOM 5365 O O . ALA B 1 321 ? -15.156 -1.689 -1.539 1 98.19 321 ALA B O 1
ATOM 5366 N N . VAL B 1 322 ? -16.391 -2.639 -3.098 1 97.69 322 VAL B N 1
ATOM 5367 C CA . VAL B 1 322 ? -17.609 -1.906 -2.754 1 97.69 322 VAL B CA 1
ATOM 5368 C C . VAL B 1 322 ? -18.25 -2.529 -1.521 1 97.69 322 VAL B C 1
ATOM 5370 O O . VAL B 1 322 ? -18.891 -1.832 -0.731 1 97.69 322 VAL B O 1
ATOM 5373 N N . GLU B 1 323 ? -18.031 -3.834 -1.369 1 98 323 GLU B N 1
ATOM 5374 C CA . GLU B 1 323 ? -18.766 -4.52 -0.317 1 98 323 GLU B CA 1
ATOM 5375 C C . GLU B 1 323 ? -17.875 -4.812 0.886 1 98 323 GLU B C 1
ATOM 5377 O O . GLU B 1 323 ? -18.359 -4.957 2.008 1 98 323 GLU B O 1
ATOM 5382 N N . GLU B 1 324 ? -16.531 -4.965 0.667 1 98.5 324 GLU B N 1
ATOM 5383 C CA . GLU B 1 324 ? -15.609 -5.336 1.742 1 98.5 324 GLU B CA 1
ATOM 5384 C C . GLU B 1 324 ? -14.664 -4.188 2.082 1 98.5 324 GLU B C 1
ATOM 5386 O O . GLU B 1 324 ? -14 -4.211 3.121 1 98.5 324 GLU B O 1
ATOM 5391 N N . GLY B 1 325 ? -14.594 -3.109 1.191 1 98.31 325 GLY B N 1
ATOM 5392 C CA . GLY B 1 325 ? -13.586 -2.068 1.343 1 98.31 325 GLY B CA 1
ATOM 5393 C C . GLY B 1 325 ? -12.188 -2.529 0.963 1 98.31 325 GLY B C 1
ATOM 5394 O O . GLY B 1 325 ? -11.195 -2.01 1.479 1 98.31 325 GLY B O 1
ATOM 5395 N N . LEU B 1 326 ? -12.109 -3.572 0.137 1 98.56 326 LEU B N 1
ATOM 5396 C CA . LEU B 1 326 ? -10.82 -4.113 -0.292 1 98.56 326 LEU B CA 1
ATOM 5397 C C . LEU B 1 326 ? -10.609 -3.879 -1.783 1 98.56 326 LEU B C 1
ATOM 5399 O O . LEU B 1 326 ? -11.078 -4.656 -2.613 1 98.56 326 LEU B O 1
ATOM 5403 N N . LEU B 1 327 ? -9.891 -2.826 -2.137 1 97.62 327 LEU B N 1
ATOM 5404 C CA . LEU B 1 327 ? -9.531 -2.566 -3.525 1 97.62 327 LEU B CA 1
ATOM 5405 C C . LEU B 1 327 ? -8.336 -3.414 -3.943 1 97.62 327 LEU B C 1
ATOM 5407 O O . LEU B 1 327 ? -7.211 -3.174 -3.498 1 97.62 327 LEU B O 1
ATOM 5411 N N . CYS B 1 328 ? -8.578 -4.383 -4.797 1 97.56 328 CYS B N 1
ATOM 5412 C CA . CYS B 1 328 ? -7.531 -5.332 -5.164 1 97.56 328 CYS B CA 1
ATOM 5413 C C . CYS B 1 328 ? -7.516 -5.574 -6.668 1 97.56 328 CYS B C 1
ATOM 5415 O O . CYS B 1 328 ? -8.383 -5.07 -7.391 1 97.56 328 CYS B O 1
ATOM 5417 N N . GLY B 1 329 ? -6.504 -6.258 -7.141 1 95.75 329 GLY B N 1
ATOM 5418 C CA . GLY B 1 329 ? -6.387 -6.594 -8.547 1 95.75 329 GLY B CA 1
ATOM 5419 C C . GLY B 1 329 ? -7.352 -7.68 -8.984 1 95.75 329 GLY B C 1
ATOM 5420 O O . GLY B 1 329 ? -7.98 -8.336 -8.156 1 95.75 329 GLY B O 1
ATOM 5421 N N . ILE B 1 330 ? -7.352 -7.949 -10.273 1 96.5 330 ILE B N 1
ATOM 5422 C CA . ILE B 1 330 ? -8.305 -8.875 -10.875 1 96.5 330 ILE B CA 1
ATOM 5423 C C . ILE B 1 330 ? -7.98 -10.305 -10.445 1 96.5 330 ILE B C 1
ATOM 5425 O O . ILE B 1 330 ? -8.883 -11.117 -10.242 1 96.5 330 ILE B O 1
ATOM 5429 N N . SER B 1 331 ? -6.707 -10.586 -10.32 1 97.94 331 SER B N 1
ATOM 5430 C CA . SER B 1 331 ? -6.336 -11.938 -9.898 1 97.94 331 SER B CA 1
ATOM 5431 C C . SER B 1 331 ? -6.859 -12.242 -8.5 1 97.94 331 SER B C 1
ATOM 5433 O O . SER B 1 331 ? -7.152 -13.391 -8.172 1 97.94 331 SER B O 1
ATOM 5435 N N . SER B 1 332 ? -6.992 -11.227 -7.66 1 98.75 332 SER B N 1
ATOM 5436 C CA . SER B 1 332 ? -7.629 -11.391 -6.359 1 98.75 332 SER B CA 1
ATOM 5437 C C . SER B 1 332 ? -9.078 -11.828 -6.504 1 98.75 332 SER B C 1
ATOM 5439 O O . SER B 1 332 ? -9.547 -12.703 -5.77 1 98.75 332 SER B O 1
ATOM 5441 N N . GLY B 1 333 ? -9.75 -11.18 -7.473 1 98.69 333 GLY B N 1
ATOM 5442 C CA . GLY B 1 333 ? -11.117 -11.602 -7.754 1 98.69 333 GLY B CA 1
ATOM 5443 C C . GLY B 1 333 ? -11.219 -13.062 -8.133 1 98.69 333 GLY B C 1
ATOM 5444 O O . GLY B 1 333 ? -12.117 -13.766 -7.664 1 98.69 333 GLY B O 1
ATOM 5445 N N . ALA B 1 334 ? -10.305 -13.523 -8.938 1 98.88 334 ALA B N 1
ATOM 5446 C CA . ALA B 1 334 ? -10.297 -14.922 -9.359 1 98.88 334 ALA B CA 1
ATOM 5447 C C . ALA B 1 334 ? -10.086 -15.852 -8.164 1 98.88 334 ALA B C 1
ATOM 5449 O O . ALA B 1 334 ? -10.805 -16.844 -8.016 1 98.88 334 ALA B O 1
ATOM 5450 N N . ALA B 1 335 ? -9.18 -15.531 -7.336 1 98.94 335 ALA B N 1
ATOM 5451 C CA . ALA B 1 335 ? -8.875 -16.359 -6.164 1 98.94 335 ALA B CA 1
ATOM 5452 C C . ALA B 1 335 ? -10.078 -16.422 -5.223 1 98.94 335 ALA B C 1
ATOM 5454 O O . ALA B 1 335 ? -10.391 -17.5 -4.695 1 98.94 335 ALA B O 1
ATOM 5455 N N . VAL B 1 336 ? -10.75 -15.312 -5.02 1 98.94 336 VAL B N 1
ATOM 5456 C CA . VAL B 1 336 ? -11.883 -15.273 -4.105 1 98.94 336 VAL B CA 1
ATOM 5457 C C . VAL B 1 336 ? -13.062 -16.031 -4.707 1 98.94 336 VAL B C 1
ATOM 5459 O O . VAL B 1 336 ? -13.797 -16.719 -3.99 1 98.94 336 VAL B O 1
ATOM 5462 N N . CYS B 1 337 ? -13.242 -15.906 -6.039 1 98.94 337 CYS B N 1
ATOM 5463 C CA . CYS B 1 337 ? -14.266 -16.719 -6.684 1 98.94 337 CYS B CA 1
ATOM 5464 C C . CYS B 1 337 ? -14.039 -18.203 -6.395 1 98.94 337 CYS B C 1
ATOM 5466 O O . CYS B 1 337 ? -14.977 -18.906 -6.02 1 98.94 337 CYS B O 1
ATOM 5468 N N . ALA B 1 338 ? -12.836 -18.625 -6.578 1 98.94 338 ALA B N 1
ATOM 5469 C CA . ALA B 1 338 ? -12.5 -20.031 -6.312 1 98.94 338 ALA B CA 1
ATOM 5470 C C . ALA B 1 338 ? -12.719 -20.375 -4.844 1 98.94 338 ALA B C 1
ATOM 5472 O O . ALA B 1 338 ? -13.266 -21.438 -4.527 1 98.94 338 ALA B O 1
ATOM 5473 N N . ALA B 1 339 ? -12.328 -19.516 -3.934 1 98.94 339 ALA B N 1
ATOM 5474 C CA . ALA B 1 339 ? -12.516 -19.734 -2.502 1 98.94 339 ALA B CA 1
ATOM 5475 C C . ALA B 1 339 ? -13.992 -19.891 -2.156 1 98.94 339 ALA B C 1
ATOM 5477 O O . ALA B 1 339 ? -14.359 -20.75 -1.356 1 98.94 339 ALA B O 1
ATOM 5478 N N . ILE B 1 340 ? -14.789 -19.047 -2.748 1 98.94 340 ILE B N 1
ATOM 5479 C CA . ILE B 1 340 ? -16.219 -19.094 -2.49 1 98.94 340 ILE B CA 1
ATOM 5480 C C . ILE B 1 340 ? -16.797 -20.406 -2.998 1 98.94 340 ILE B C 1
ATOM 5482 O O . ILE B 1 340 ? -17.625 -21.031 -2.318 1 98.94 340 ILE B O 1
ATOM 5486 N N . ARG B 1 341 ? -16.391 -20.844 -4.211 1 98.88 341 ARG B N 1
ATOM 5487 C CA . ARG B 1 341 ? -16.828 -22.141 -4.73 1 98.88 341 ARG B CA 1
ATOM 5488 C C . ARG B 1 341 ? -16.484 -23.266 -3.762 1 98.88 341 ARG B C 1
ATOM 5490 O O . ARG B 1 341 ? -17.312 -24.141 -3.502 1 98.88 341 ARG B O 1
ATOM 5497 N N . LEU B 1 342 ? -15.297 -23.219 -3.266 1 98.94 342 LEU B N 1
ATOM 5498 C CA . LEU B 1 342 ? -14.859 -24.219 -2.295 1 98.94 342 LEU B CA 1
ATOM 5499 C C . LEU B 1 342 ? -15.68 -24.125 -1.01 1 98.94 342 LEU B C 1
ATOM 5501 O O . LEU B 1 342 ? -16.109 -25.141 -0.461 1 98.94 342 LEU B O 1
ATOM 5505 N N . ALA B 1 343 ? -15.945 -22.922 -0.518 1 98.88 343 ALA B N 1
ATOM 5506 C CA . ALA B 1 343 ? -16.609 -22.688 0.761 1 98.88 343 ALA B CA 1
ATOM 5507 C C . ALA B 1 343 ? -18.078 -23.078 0.693 1 98.88 343 ALA B C 1
ATOM 5509 O O . ALA B 1 343 ? -18.734 -23.25 1.726 1 98.88 343 ALA B O 1
ATOM 5510 N N . LYS B 1 344 ? -18.578 -23.203 -0.49 1 98.75 344 LYS B N 1
ATOM 5511 C CA . LYS B 1 344 ? -19.969 -23.578 -0.669 1 98.75 344 LYS B CA 1
ATOM 5512 C C . LYS B 1 344 ? -20.141 -25.094 -0.695 1 98.75 344 LYS B C 1
ATOM 5514 O O . LYS B 1 344 ? -21.266 -25.594 -0.59 1 98.75 344 LYS B O 1
ATOM 5519 N N . ARG B 1 345 ? -19.047 -25.812 -0.88 1 98.62 345 ARG B N 1
ATOM 5520 C CA . ARG B 1 345 ? -19.109 -27.266 -0.862 1 98.62 345 ARG B CA 1
ATOM 5521 C C . ARG B 1 345 ? -19.469 -27.781 0.53 1 98.62 345 ARG B C 1
ATOM 5523 O O . ARG B 1 345 ? -18.906 -27.312 1.527 1 98.62 345 ARG B O 1
ATOM 5530 N N . VAL B 1 346 ? -20.266 -28.766 0.6 1 98.5 346 VAL B N 1
ATOM 5531 C CA . VAL B 1 346 ? -20.766 -29.297 1.862 1 98.5 346 VAL B CA 1
ATOM 5532 C C . VAL B 1 346 ? -19.625 -29.891 2.668 1 98.5 346 VAL B C 1
ATOM 5534 O O . VAL B 1 346 ? -19.594 -29.781 3.895 1 98.5 346 VAL B O 1
ATOM 5537 N N . GLU B 1 347 ? -18.703 -30.5 2.014 1 98.25 347 GLU B N 1
ATOM 5538 C CA . GLU B 1 347 ? -17.578 -31.156 2.689 1 98.25 347 GLU B CA 1
ATOM 5539 C C . GLU B 1 347 ? -16.656 -30.141 3.346 1 98.25 347 GLU B C 1
ATOM 5541 O O . GLU B 1 347 ? -15.812 -30.5 4.172 1 98.25 347 GLU B O 1
ATOM 5546 N N . ASN B 1 348 ? -16.859 -28.844 3.041 1 98.62 348 ASN B N 1
ATOM 5547 C CA . ASN B 1 348 ? -15.984 -27.812 3.58 1 98.62 348 ASN B CA 1
ATOM 5548 C C . ASN B 1 348 ? -16.703 -26.969 4.629 1 98.62 348 ASN B C 1
ATOM 5550 O O . ASN B 1 348 ? -16.25 -25.859 4.953 1 98.62 348 ASN B O 1
ATOM 5554 N N . ARG B 1 349 ? -17.797 -27.5 5.137 1 98.56 349 ARG B N 1
ATOM 5555 C CA . ARG B 1 349 ? -18.5 -26.828 6.223 1 98.56 349 ARG B CA 1
ATOM 5556 C C . ARG B 1 349 ? -17.578 -26.578 7.406 1 98.56 349 ARG B C 1
ATOM 5558 O O . ARG B 1 349 ? -16.812 -27.469 7.812 1 98.56 349 ARG B O 1
ATOM 5565 N N . ASP B 1 350 ? -17.484 -25.281 7.902 1 98.31 350 ASP B N 1
ATOM 5566 C CA . ASP B 1 350 ? -16.797 -24.828 9.102 1 98.31 350 ASP B CA 1
ATOM 5567 C C . ASP B 1 350 ? -15.289 -24.859 8.914 1 98.31 350 ASP B C 1
ATOM 5569 O O . ASP B 1 350 ? -14.531 -24.656 9.867 1 98.31 350 ASP B O 1
ATOM 5573 N N . LYS B 1 351 ? -14.852 -25.188 7.684 1 98.81 351 LYS B N 1
ATOM 5574 C CA . LYS B 1 351 ? -13.422 -25.141 7.402 1 98.81 351 LYS B CA 1
ATOM 5575 C C . LYS B 1 351 ? -12.953 -23.703 7.176 1 98.81 351 LYS B C 1
ATOM 5577 O O . LYS B 1 351 ? -13.766 -22.828 6.867 1 98.81 351 LYS B O 1
ATOM 5582 N N . LEU B 1 352 ? -11.695 -23.516 7.41 1 98.94 352 LEU B N 1
ATOM 5583 C CA . LEU B 1 352 ? -11.078 -22.234 7.129 1 98.94 352 LEU B CA 1
ATOM 5584 C C . LEU B 1 352 ? -10.32 -22.266 5.805 1 98.94 352 LEU B C 1
ATOM 5586 O O . LEU B 1 352 ? -9.352 -23.016 5.66 1 98.94 352 LEU B O 1
ATOM 5590 N N . ILE B 1 353 ? -10.797 -21.547 4.883 1 98.94 353 ILE B N 1
ATOM 5591 C CA . ILE B 1 353 ? -10.18 -21.406 3.57 1 98.94 353 ILE B CA 1
ATOM 5592 C C . ILE B 1 353 ? -9.391 -20.094 3.512 1 98.94 353 ILE B C 1
ATOM 5594 O O . ILE B 1 353 ? -9.93 -19.031 3.828 1 98.94 353 ILE B O 1
ATOM 5598 N N . VAL B 1 354 ? -8.094 -20.156 3.184 1 98.94 354 VAL B N 1
ATOM 5599 C CA . VAL B 1 354 ? -7.242 -18.984 3.082 1 98.94 354 VAL B CA 1
ATOM 5600 C C . VAL B 1 354 ? -6.871 -18.734 1.62 1 98.94 354 VAL B C 1
ATOM 5602 O O . VAL B 1 354 ? -6.504 -19.672 0.9 1 98.94 354 VAL B O 1
ATOM 5605 N N . THR B 1 355 ? -7.051 -17.547 1.169 1 98.94 355 THR B N 1
ATOM 5606 C CA . THR B 1 355 ? -6.594 -17.125 -0.151 1 98.94 355 THR B CA 1
ATOM 5607 C C . THR B 1 355 ? -5.633 -15.938 -0.038 1 98.94 355 THR B C 1
ATOM 5609 O O . THR B 1 355 ? -5.32 -15.492 1.066 1 98.94 355 THR B O 1
ATOM 5612 N N . VAL B 1 356 ? -5.074 -15.5 -1.232 1 98.8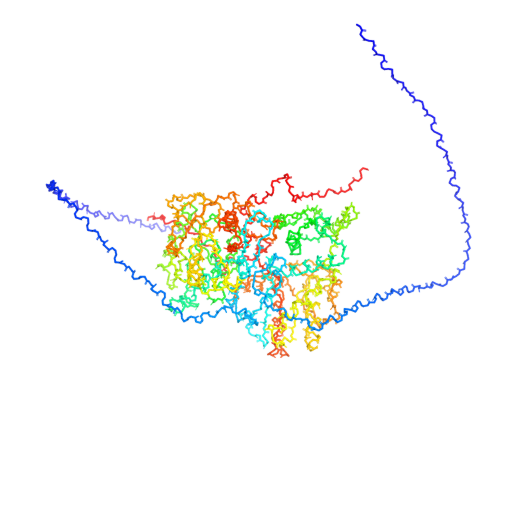1 356 VAL B N 1
ATOM 5613 C CA . VAL B 1 356 ? -4.125 -14.391 -1.293 1 98.81 356 VAL B CA 1
ATOM 5614 C C . VAL B 1 356 ? -4.66 -13.305 -2.223 1 98.81 356 VAL B C 1
ATOM 5616 O O . VAL B 1 356 ? -5.121 -13.602 -3.328 1 98.81 356 VAL B O 1
ATOM 5619 N N . LEU B 1 357 ? -4.723 -12.109 -1.735 1 98.81 357 LEU B N 1
ATOM 5620 C CA . LEU B 1 357 ? -4.891 -10.938 -2.59 1 98.81 357 LEU B CA 1
ATOM 5621 C C . LEU B 1 357 ? -3.541 -10.312 -2.918 1 98.81 357 LEU B C 1
ATOM 5623 O O . LEU B 1 357 ? -2.969 -9.594 -2.096 1 98.81 357 LEU B O 1
ATOM 5627 N N . PRO B 1 358 ? -3.061 -10.516 -4.07 1 98.44 358 PRO B N 1
ATOM 5628 C CA . PRO B 1 358 ? -1.636 -10.328 -4.352 1 98.44 358 PRO B CA 1
ATOM 5629 C C . PRO B 1 358 ? -1.242 -8.852 -4.449 1 98.44 358 PRO B C 1
ATOM 5631 O O . PRO B 1 358 ? -0.065 -8.516 -4.301 1 98.44 358 PRO B O 1
ATOM 5634 N N . SER B 1 359 ? -2.238 -7.953 -4.785 1 97.44 359 SER B N 1
ATOM 5635 C CA . SER B 1 359 ? -1.808 -6.578 -5.027 1 97.44 359 SER B CA 1
ATOM 5636 C C . SER B 1 359 ? -2.949 -5.594 -4.801 1 97.44 359 SER B C 1
ATOM 5638 O O . SER B 1 359 ? -4.117 -5.988 -4.762 1 97.44 359 SER B O 1
ATOM 5640 N N . PHE B 1 360 ? -2.529 -4.363 -4.691 1 96.25 360 PHE B N 1
ATOM 5641 C CA . PHE B 1 360 ? -3.473 -3.258 -4.57 1 96.25 360 PHE B CA 1
ATOM 5642 C C . PHE B 1 360 ? -4.094 -2.926 -5.922 1 96.25 360 PHE B C 1
ATOM 5644 O O . PHE B 1 360 ? -3.422 -2.984 -6.953 1 96.25 360 PHE B O 1
ATOM 5651 N N . GLY B 1 361 ? -5.312 -2.512 -5.93 1 93.75 361 GLY B N 1
ATOM 5652 C CA . GLY B 1 361 ? -6.09 -2.41 -7.152 1 93.75 361 GLY B CA 1
ATOM 5653 C C . GLY B 1 361 ? -5.871 -1.104 -7.895 1 93.75 361 GLY B C 1
ATOM 5654 O O . GLY B 1 361 ? -6.23 -0.981 -9.062 1 93.75 361 GLY B O 1
ATOM 5655 N N . GLU B 1 362 ? -5.324 -0.121 -7.273 1 88.38 362 GLU B N 1
ATOM 5656 C CA . GLU B 1 362 ? -5.223 1.215 -7.855 1 88.38 362 GLU B CA 1
ATOM 5657 C C . GLU B 1 362 ? -4.43 1.19 -9.156 1 88.38 362 GLU B C 1
ATOM 5659 O O . GLU B 1 362 ? -4.711 1.967 -10.078 1 88.38 362 GLU B O 1
ATOM 5664 N N . ARG B 1 363 ? -3.576 0.294 -9.344 1 84 363 ARG B N 1
ATOM 5665 C CA . ARG B 1 363 ? -2.693 0.243 -10.508 1 84 363 ARG B CA 1
ATOM 5666 C C . ARG B 1 363 ? -3.432 -0.281 -11.734 1 84 363 ARG B C 1
ATOM 5668 O O . ARG B 1 363 ? -2.955 -0.135 -12.859 1 84 363 ARG B O 1
ATOM 5675 N N . TYR B 1 364 ? -4.598 -0.765 -11.516 1 84.38 364 TYR B N 1
ATOM 5676 C CA . TYR B 1 364 ? -5.305 -1.422 -12.609 1 84.38 364 TYR B CA 1
ATOM 5677 C C . TYR B 1 364 ? -6.484 -0.578 -13.078 1 84.38 364 TYR B C 1
ATOM 5679 O O . TYR B 1 364 ? -7.242 -0.996 -13.961 1 84.38 364 TYR B O 1
ATOM 5687 N N . LEU B 1 365 ? -6.66 0.535 -12.484 1 79.62 365 LEU B N 1
ATOM 5688 C CA . LEU B 1 365 ? -7.867 1.318 -12.734 1 79.62 365 LEU B CA 1
ATOM 5689 C C . LEU B 1 365 ? -7.867 1.877 -14.148 1 79.62 365 LEU B C 1
ATOM 5691 O O . LEU B 1 365 ? -8.93 2.115 -14.727 1 79.62 365 LEU B O 1
ATOM 5695 N N . SER B 1 366 ? -6.691 2.104 -14.758 1 66.44 366 SER B N 1
ATOM 5696 C CA . SER B 1 366 ? -6.66 2.586 -16.141 1 66.44 366 SER B CA 1
ATOM 5697 C C . SER B 1 366 ? -6.898 1.45 -17.125 1 66.44 366 SER B C 1
ATOM 5699 O O . SER B 1 366 ? -7.234 1.692 -18.281 1 66.44 366 SER B O 1
ATOM 5701 N N . THR B 1 367 ? -6.465 0.254 -16.797 1 56.72 367 THR B N 1
ATOM 5702 C CA . THR B 1 367 ? -6.555 -0.878 -17.719 1 56.72 367 THR B CA 1
ATOM 5703 C C . THR B 1 367 ? -8.008 -1.288 -17.922 1 56.72 367 THR B C 1
ATOM 5705 O O . THR B 1 367 ? -8.344 -1.897 -18.938 1 56.72 367 THR B O 1
ATOM 5708 N N . GLY B 1 368 ? -8.883 -1.164 -16.844 1 53.06 368 GLY B N 1
ATOM 5709 C CA . GLY B 1 368 ? -10.211 -1.745 -16.938 1 53.06 368 GLY B CA 1
ATOM 5710 C C . GLY B 1 368 ? -11.266 -0.747 -17.391 1 53.06 368 GLY B C 1
ATOM 5711 O O . GLY B 1 368 ? -11.625 0.159 -16.625 1 53.06 368 GLY B O 1
ATOM 5712 N N . GLY B 1 369 ? -11.273 -0.361 -18.688 1 46.25 369 GLY B N 1
ATOM 5713 C CA . GLY B 1 369 ? -12.508 0.244 -19.156 1 46.25 369 GLY B CA 1
ATOM 5714 C C . GLY B 1 369 ? -13.711 -0.125 -18.312 1 46.25 369 GLY B C 1
ATOM 5715 O O . GLY B 1 369 ? -14.719 0.581 -18.328 1 46.25 369 GLY B O 1
ATOM 5716 N N . ARG B 1 370 ? -13.688 -1.343 -17.641 1 45.94 370 ARG B N 1
ATOM 5717 C CA . ARG B 1 370 ? -14.93 -1.948 -17.172 1 45.94 370 ARG B CA 1
ATOM 5718 C C . ARG B 1 370 ? -15.117 -1.709 -15.672 1 45.94 370 ARG B C 1
ATOM 5720 O O . ARG B 1 370 ? -16.016 -2.279 -15.062 1 45.94 370 ARG B O 1
ATOM 5727 N N . TYR B 1 371 ? -14.016 -1.259 -14.961 1 48.66 371 TYR B N 1
ATOM 5728 C CA . TYR B 1 371 ? -14.406 -0.921 -13.594 1 48.66 371 TYR B CA 1
ATOM 5729 C C . TYR B 1 371 ? -15.547 0.089 -13.586 1 48.66 371 TYR B C 1
ATOM 5731 O O . TYR B 1 371 ? -15.945 0.577 -12.523 1 48.66 371 TYR B O 1
ATOM 5739 N N . HIS B 1 372 ? -15.906 0.575 -14.742 1 44.81 372 HIS B N 1
ATOM 5740 C CA . HIS B 1 372 ? -16.984 1.553 -14.859 1 44.81 372 HIS B CA 1
ATOM 5741 C C . HIS B 1 372 ? -18.328 0.928 -14.523 1 44.81 372 HIS B C 1
ATOM 5743 O O . HIS B 1 372 ? -18.703 -0.095 -15.094 1 44.81 372 HIS B O 1
ATOM 5749 N N . PRO B 1 373 ? -18.797 1.255 -13.398 1 41.66 373 PRO B N 1
ATOM 5750 C CA . PRO B 1 373 ? -20.172 0.783 -13.195 1 41.66 373 PRO B CA 1
ATOM 5751 C C . PRO B 1 373 ? -21.078 1.041 -14.406 1 41.66 373 PRO B C 1
ATOM 5753 O O . PRO B 1 373 ? -20.828 1.986 -15.156 1 41.66 373 PRO B O 1
ATOM 5756 N N . SER B 1 374 ? -21.641 0.17 -14.922 1 36.22 374 SER B N 1
ATOM 5757 C CA . SER B 1 374 ? -22.703 0.477 -15.875 1 36.22 374 SER B CA 1
ATOM 5758 C C . SER B 1 374 ? -23.453 1.742 -15.477 1 36.22 374 SER B C 1
ATOM 5760 O O . SER B 1 374 ? -23.625 2.018 -14.289 1 36.22 374 SER B O 1
ATOM 5762 N N . PRO B 1 375 ? -23.625 2.744 -16.359 1 36.53 375 PRO B N 1
ATOM 5763 C CA . PRO B 1 375 ? -24.359 3.977 -16.062 1 36.53 375 PRO B CA 1
ATOM 5764 C C . PRO B 1 375 ? -25.516 3.762 -15.086 1 36.53 375 PRO B C 1
ATOM 5766 O O . PRO B 1 375 ? -26.016 4.723 -14.492 1 36.53 375 PRO B O 1
ATOM 5769 N N . GLY B 1 376 ? -26.234 2.758 -15.117 1 35.19 376 GLY B N 1
ATOM 5770 C CA . GLY B 1 376 ? -27.484 2.611 -14.391 1 35.19 376 GLY B CA 1
ATOM 5771 C C . GLY B 1 376 ? -27.281 2.496 -12.891 1 35.19 376 GLY B C 1
ATOM 5772 O O . GLY B 1 376 ? -28.219 2.75 -12.117 1 35.19 376 GLY B O 1
ATOM 5773 N N . SER B 1 377 ? -26.484 1.572 -12.453 1 36.66 377 SER B N 1
ATOM 5774 C CA . SER B 1 377 ? -26.672 1.188 -11.055 1 36.66 377 SER B CA 1
ATOM 5775 C C . SER B 1 377 ? -25.984 2.178 -10.117 1 36.66 377 SER B C 1
ATOM 5777 O O . SER B 1 377 ? -26.578 2.598 -9.117 1 36.66 377 SER B O 1
ATOM 5779 N N . CYS B 1 378 ? -24.562 2.012 -9.742 1 40.47 378 CYS B N 1
ATOM 5780 C CA . CYS B 1 378 ? -23.922 2.443 -8.5 1 40.47 378 CYS B CA 1
ATOM 5781 C C . CYS B 1 378 ? -23.594 3.93 -8.547 1 40.47 378 CYS B C 1
ATOM 5783 O O . CYS B 1 378 ? -23.797 4.586 -9.562 1 40.47 378 CYS B O 1
ATOM 5785 N N . GLY B 1 379 ? -22.562 4.535 -7.824 1 47.94 379 GLY B N 1
ATOM 5786 C CA . GLY B 1 379 ? -22.203 5.883 -7.426 1 47.94 379 GLY B CA 1
ATOM 5787 C C . GLY B 1 379 ? -21.797 6.766 -8.594 1 47.94 379 GLY B C 1
ATOM 5788 O O . GLY B 1 379 ? -20.891 6.434 -9.344 1 47.94 379 GLY B O 1
ATOM 5789 N N . GLY B 1 380 ? -22.828 7.379 -9.32 1 53.31 380 GLY B N 1
ATOM 5790 C CA . GLY B 1 380 ? -22.766 8.188 -10.531 1 53.31 380 GLY B CA 1
ATOM 5791 C C . GLY B 1 380 ? -22.078 9.516 -10.328 1 53.31 380 GLY B C 1
ATOM 5792 O O . GLY B 1 380 ? -21.781 9.906 -9.195 1 53.31 380 GLY B O 1
ATOM 5793 N N . VAL B 1 381 ? -21.391 9.969 -11.234 1 55.03 381 VAL B N 1
ATOM 5794 C CA . VAL B 1 381 ? -20.875 11.328 -11.32 1 55.03 381 VAL B CA 1
ATOM 5795 C C . VAL B 1 381 ? -22.031 12.297 -11.617 1 55.03 381 VAL B C 1
ATOM 5797 O O . VAL B 1 381 ? -22.781 12.094 -12.57 1 55.03 381 VAL B O 1
ATOM 5800 N N . VAL B 1 382 ? -22.438 13.18 -10.656 1 54.84 382 VAL B N 1
ATOM 5801 C CA . VAL B 1 382 ? -23.453 14.203 -10.883 1 54.84 382 VAL B CA 1
ATOM 5802 C C . VAL B 1 382 ? -22.781 15.555 -11.102 1 54.84 382 VAL B C 1
ATOM 5804 O O . VAL B 1 382 ? -21.938 15.977 -10.312 1 54.84 382 VAL B O 1
ATOM 5807 N N . MET B 1 383 ? -22.984 16.047 -12.383 1 50.97 383 MET B N 1
ATOM 5808 C CA . MET B 1 383 ? -22.484 17.391 -12.633 1 50.97 383 MET B CA 1
ATOM 5809 C C . MET B 1 383 ? -23.422 18.438 -12.023 1 50.97 383 MET B C 1
ATOM 5811 O O . MET B 1 383 ? -24.625 18.422 -12.281 1 50.97 383 MET B O 1
ATOM 5815 N N . TRP B 1 384 ? -23.016 19.203 -11.102 1 46.81 384 TRP B N 1
ATOM 5816 C CA . TRP B 1 384 ? -23.828 20.297 -10.547 1 46.81 384 TRP B CA 1
ATOM 5817 C C . TRP B 1 384 ? -23.844 21.484 -11.5 1 46.81 384 TRP B C 1
ATOM 5819 O O . TRP B 1 384 ? -22.797 22 -11.883 1 46.81 384 TRP B O 1
ATOM 5829 N N . GLN B 1 385 ? -25.141 21.766 -12.18 1 40.75 385 GLN B N 1
ATOM 5830 C CA . GLN B 1 385 ? -25.328 22.984 -12.961 1 40.75 385 GLN B CA 1
ATOM 5831 C C . GLN B 1 385 ? -25.641 24.172 -12.062 1 40.75 385 GLN B C 1
ATOM 5833 O O . GLN B 1 385 ? -26.312 24.016 -11.047 1 40.75 385 GLN B O 1
ATOM 5838 N N . GLY B 1 386 ? -25.031 25.203 -12.031 1 39.34 386 GLY B N 1
ATOM 5839 C CA . GLY B 1 386 ? -25.25 26.5 -11.398 1 39.34 386 GLY B CA 1
ATOM 5840 C C . GLY B 1 386 ? -26.703 26.922 -11.422 1 39.34 386 GLY B C 1
ATOM 5841 O O . GLY B 1 386 ? -27.484 26.484 -12.273 1 39.34 386 GLY B O 1
ATOM 5842 N N . GLY B 1 387 ? -27.344 27.312 -10.32 1 35.41 387 GLY B N 1
ATOM 5843 C CA . GLY B 1 387 ? -28.641 27.953 -10.148 1 35.41 387 GLY B CA 1
ATOM 5844 C C . GLY B 1 387 ? -28.844 29.141 -11.07 1 35.41 387 GLY B C 1
ATOM 5845 O O . GLY B 1 387 ? -28.281 30.219 -10.836 1 35.41 387 GLY B O 1
ATOM 5846 N N . ARG B 1 388 ? -28.953 29.359 -12.367 1 25.2 388 ARG B N 1
ATOM 5847 C CA . ARG B 1 388 ? -29.703 30.5 -12.898 1 25.2 388 ARG B CA 1
ATOM 5848 C C . ARG B 1 388 ? -31.188 30.344 -12.625 1 25.2 388 ARG B C 1
ATOM 5850 O O . ARG B 1 388 ? -31.797 29.328 -12.969 1 25.2 388 ARG B O 1
ATOM 5857 N N . LYS B 1 389 ? -31.766 31.188 -11.688 1 23.41 389 LYS B N 1
ATOM 5858 C CA . LYS B 1 389 ? -33.156 31.594 -11.805 1 23.41 389 LYS B CA 1
ATOM 5859 C C . LYS B 1 389 ? -33.469 32.094 -13.219 1 23.41 389 LYS B C 1
ATOM 5861 O O . LYS B 1 389 ? -32.688 32.812 -13.82 1 23.41 389 LYS B O 1
ATOM 5866 N N . ARG B 1 390 ? -34.406 31.219 -13.867 1 20.06 390 ARG B N 1
ATOM 5867 C CA . ARG B 1 390 ? -35.375 32.156 -14.398 1 20.06 390 ARG B CA 1
ATOM 5868 C C . ARG B 1 390 ? -36.031 32.969 -13.281 1 20.06 390 ARG B C 1
ATOM 5870 O O . ARG B 1 390 ? -36.438 32.406 -12.258 1 20.06 390 ARG B O 1
#

Radius of gyration: 33.0 Å; Cα contacts (8 Å, |Δi|>4): 1578; chains: 2; bounding box: 113×119×93 Å